Protein AF-0000000069437672 (afdb_homodimer)

Radius of gyration: 38.8 Å; Cα contacts (8 Å, |Δi|>4): 3708; chains: 2; bounding box: 78×116×103 Å

pLDDT: mean 94.16, std 7.33, range [33.56, 98.94]

Foldseek 3Di:
DLDFFDLLLLVLLLCLADVNVCVLWWPLDWDWAAALVQQKTWTDTQLFIWIAGLVVLDIGGLDDLQLLQVQCCVAVVHRGGSVHDQWPPWDQHPQRWIWTDDPRFIWIADPSHIDGDVQVPQPQQWDAFSVRQWTWDDDPQFIKIAGSVPGDIDTLDDPADVQFGKQFFALAQPDPLVCVVVVHDTHGDWAAANVRFKIKIKTKHQPPQDKDWFWFPQDPVRDHIDIDITRHDFAPDDDAMWIWIWMTGDVVSDIATAPDDTAGDLDRVQRVQKYHLHNQKIWGWGAHLLQQKIWIWIAGNVHNYIDTQEIDGHPAHWDQAFFPPDDGAWDQDPQQKIWGWGQVVFETFIWIGHNRRHTDAGQDDDQKHFHAWADQDVVQQKTWTWIAQPDPVGRQATWIWMTHNRNHDIDTLDDDRWRWDWHGDPHGFWIWTFTFFLQARTFTFIAGPSNDGSYGDDGIDNVSVVVSQDDGWDKDWDAFPVRHDIWIKTKGAARPDDLVAAAEEEEEEDFFLNAAFGHGGNDTPSGSLCRSVSSSGHMYMYIQAFLHTRGTPVSVLVQAQQGLCGRNVRRVLRRLVVVCVVRVNYDQQQYAYEYAASRLLNRLLCCLVPVRRHAEYERELYLQQSSGARNCSCSNRNNDNPPVSSCSNHNLVRLLRHDHEYEYEYESAASHSHCVSVVSSVVSNVVSVHDYHYHYHRSAYRVRQQCVQVSSVVVSQRCCCRRSVHGDDPHGRDHDDPDPPD/DLDFFDLLLLVLLLCLAPVNVCVLWWPLDWDWAAALVQQKTWTDTQLFIWIAGLVVLDIGGLDDLQLLQVQCCVAVVHRGGSVHDQWAPWDQHPQRWIWTDDPRFIWIDDPSHIDGDPQVPQPQQWDAFSVRQWTWDDDPQFIKIAGSVPGDIDTLDDPADVQFGKQFFALAQPDPLVCVVVVHDTHGDWAAANVRFKIKIKTKHQPPQDKDWFWFCQDPVRDHIDIDITRHDFAPDDGAMWIWIWMTGRVVSDIATAPDDTAGDLDRVQRVQKYDLHNQKIWGWGAHLLQQKIWIWIAGNVHNYIDTQEIDGHPAHWDQAFFPPDDGAWDQDPQQKIWGWGQVVFETFIWIAHNRRHTDAGQDDDQKHFHAWADQDVVVQKTWTWIFQPDPVGRQATWIWMTHNRNHDIDTLDDDRWRWDWHGDPHGFWIWTFTFFLQARTFTFIAGPSNDGSYGDDGIDNVSVVVSQDDGWDKDWDDFPVRHDIWIKTKGAARPDDLVAAAEEEEEEDFFLNAAFGHGGNDTPPGSLCRSVSSSGHMYMYIQAFLHTRGTPVSVLVQAQQGLCGSNVRRVLVRLVVVCVVRVNYDQQQYAYEYAASSLLNRLLCCLVPVRRHAEYERELYLQQSSGARNCSCSNRNNDNPPVSSCSNHNLVRLLRHDHEYEYEYESAASHSHCVSVVSSVVSNVVSVHDYHYHYHRSAYRVRQQCVQVSSVVVSQRCCCRRSVHGHDPHGRDHDDDDPPD

Solvent-accessible surface area (backbone atoms only — not comparable to full-atom values): 75617 Å² total; per-residue (Å²): 128,83,77,77,60,47,57,65,37,51,52,48,14,56,47,30,27,52,76,49,34,50,70,44,29,59,45,59,63,75,62,78,43,66,40,96,81,36,66,34,33,32,36,54,45,90,55,43,50,35,26,36,32,62,88,79,44,45,74,44,64,54,58,62,47,52,52,50,18,50,26,42,17,64,65,70,70,45,93,45,44,35,83,54,49,75,64,36,73,70,44,73,45,94,86,60,33,37,36,28,31,42,94,90,40,45,36,33,34,49,94,77,36,46,38,79,39,73,62,74,60,73,52,88,73,38,46,66,30,78,81,58,49,35,30,35,34,74,54,87,35,16,41,32,36,29,33,65,86,78,61,54,66,51,66,53,47,82,76,42,44,89,54,34,22,39,18,62,73,68,53,51,70,23,54,62,48,50,30,56,75,69,72,44,77,82,64,61,49,69,43,64,27,80,83,48,50,35,35,41,31,40,37,37,41,39,71,75,28,48,71,47,78,36,58,34,38,60,40,92,86,68,57,73,61,41,81,41,78,40,37,48,39,33,43,88,57,86,48,58,34,28,32,42,52,31,33,33,30,66,84,78,48,42,75,28,49,52,70,64,82,65,43,64,54,67,51,72,63,62,77,64,40,56,48,65,74,44,84,72,33,34,38,34,59,47,53,44,85,52,25,26,32,32,27,41,31,37,35,34,60,87,71,11,49,66,46,79,41,42,79,45,74,47,97,49,63,44,62,55,48,57,41,76,88,55,74,66,40,66,45,71,45,96,88,39,32,28,42,40,48,41,50,86,85,41,24,32,28,40,30,30,22,39,64,82,39,47,79,72,37,68,30,50,86,64,88,37,27,57,63,43,73,46,29,71,41,72,88,80,38,30,39,33,29,30,30,22,32,83,42,84,93,42,46,70,34,25,36,41,32,36,28,28,59,82,38,44,73,75,41,70,50,56,91,74,92,46,22,43,58,62,47,40,39,95,80,31,80,41,33,44,34,34,34,14,23,42,75,36,55,28,40,28,32,32,24,39,89,78,48,46,79,52,35,82,70,40,70,36,60,59,63,62,39,42,74,68,53,56,68,58,39,44,79,47,77,40,49,28,67,84,70,68,50,77,31,42,24,32,38,32,65,27,44,85,69,52,79,91,43,68,28,40,32,34,35,53,43,47,49,24,57,50,35,64,36,43,51,58,33,48,77,27,72,72,52,19,54,53,53,18,44,7,42,66,50,23,28,22,38,26,64,38,22,61,3,20,33,69,61,41,45,68,46,28,49,60,13,52,64,33,51,60,44,28,19,26,64,61,22,47,51,43,32,50,52,51,46,27,70,75,34,74,29,42,31,70,84,39,23,33,28,26,24,50,33,58,6,5,27,48,18,50,37,41,27,26,76,37,32,90,51,27,43,36,23,39,18,30,30,21,44,28,30,35,51,62,30,48,27,40,57,37,36,40,37,25,59,53,78,48,74,67,42,30,49,59,31,23,46,39,81,38,32,71,46,54,69,41,49,40,36,41,36,34,20,46,38,12,54,54,41,42,45,40,28,44,42,33,35,46,37,34,19,50,77,52,72,46,80,66,44,44,46,74,38,59,71,15,20,61,85,25,73,87,42,49,27,59,54,49,50,52,52,51,36,50,43,33,38,73,61,68,63,40,71,56,53,96,69,83,66,65,76,65,66,72,70,72,82,102,128,84,76,77,61,46,58,67,38,51,52,50,15,55,47,32,27,52,78,51,33,50,70,42,31,60,45,60,64,75,62,77,44,66,40,96,82,36,65,33,32,31,36,54,45,92,54,44,49,35,26,35,32,62,88,79,44,44,73,43,66,54,56,64,46,52,53,51,18,52,24,40,17,64,66,70,71,45,91,47,44,36,82,56,48,74,63,36,71,70,43,71,46,96,84,61,32,37,37,30,32,40,94,92,40,45,36,34,35,48,94,78,37,46,40,79,40,72,62,74,60,73,52,88,72,38,46,67,28,76,79,58,48,35,31,36,35,73,55,87,36,16,42,31,37,28,33,64,86,78,60,54,66,51,69,53,45,84,74,43,44,88,52,33,21,40,17,63,72,68,54,52,69,22,54,61,48,50,29,56,74,69,71,44,79,82,63,63,49,70,43,62,29,80,81,47,49,33,34,41,32,40,36,38,41,39,72,74,29,49,71,46,77,36,58,34,38,58,40,92,85,70,57,71,62,41,81,42,79,40,38,47,38,32,44,88,56,86,49,59,33,27,32,41,51,31,32,34,30,66,83,79,47,40,74,28,52,51,71,65,81,66,43,64,54,66,49,74,64,62,77,64,42,55,48,65,75,43,87,72,34,30,38,35,59,48,54,46,87,53,25,26,32,34,28,41,31,38,36,34,60,86,71,10,48,66,47,78,40,41,80,46,73,47,98,48,62,44,61,56,48,58,40,75,87,56,73,65,38,66,45,70,45,95,88,39,32,29,42,39,46,40,50,87,85,40,24,32,27,40,29,31,24,38,64,81,38,46,78,71,36,66,31,50,85,65,89,38,27,57,64,42,73,47,30,71,40,71,88,80,38,32,39,33,28,31,31,22,32,81,44,85,92,40,44,71,34,24,37,42,32,36,29,28,58,83,36,45,73,75,40,70,49,56,92,74,91,48,22,45,57,62,47,41,36,94,80,30,81,41,34,44,34,33,33,14,23,42,72,35,56,27,40,28,32,30,24,41,89,78,48,46,80,51,34,81,71,41,70,39,60,59,63,61,39,41,75,68,55,54,68,60,41,43,79,47,76,41,49,27,67,85,70,68,51,77,30,43,23,32,38,32,66,27,44,86,70,51,81,90,42,68,27,40,33,35,34,54,42,46,51,24,56,49,36,63,36,43,52,60,32,50,76,27,72,72,53,21,54,54,53,18,43,7,42,66,49,23,28,23,37,25,64,36,24,60,2,19,34,69,63,42,44,69,46,28,49,60,13,54,64,31,52,59,43,27,18,26,63,61,22,46,53,41,34,51,51,51,47,27,71,76,35,73,29,42,32,70,84,40,24,31,30,28,23,49,33,59,5,5,28,48,18,50,40,41,28,26,75,38,32,89,52,27,42,36,23,39,18,29,30,21,44,27,29,34,49,62,29,47,27,39,58,36,37,40,37,27,59,54,77,47,75,66,42,29,49,60,32,23,48,39,81,36,32,72,46,54,69,41,48,41,37,41,35,36,20,46,38,12,54,55,43,41,46,42,27,45,42,32,34,48,38,33,19,51,76,52,72,48,79,67,44,44,47,73,38,59,71,16,19,62,83,26,73,84,42,49,25,60,55,49,50,53,51,52,35,48,43,33,39,71,62,69,64,39,72,56,54,96,68,82,65,64,78,66,65,72,72,72,83,102

Organism: Mycobacteroides abscessus (strain ATCC 19977 / DSM 44196 / CCUG 20993 / CIP 104536 / JCM 13569 / NCTC 13031 / TMC 1543 / L948) (NCBI:txid561007)

Sequence (1484 aa):
MTTLLSDSDYARAEQMLFPHRARRVPGTVLTPQWFADGARFWYRIGTRYVAVDPGVKTRRAAFDHDALAAALSVAAGQAVTGADLPIQAVQIRADDTVLFSAFGRNWRWADRVCTESDAAAPIPGGIPSPDERWDAFGREGNIWVRSRADGTEHALTDDAEPYFDYGGLPDTTGGRALMRALGIPAPIILHWSPDSTRILVARIDQREVPELVLVESSPADGGRPVEHRTRYSMPGENTVATMTWNVLDVEQRTIVRQQTEPTPIMHNVALIYAWWSSADAVHYLHQSRDARTLQLRRLAPATGAVTTLITDTGQTRVDPTVVLGDPHMVRVLDNGEILWWSQRDGWGHLYLYSADGVQVTQITAGSWLVSSVLWVDEKARQVYFTANGLVEADPYLRQLCRIGLDGNGFIRLTDDELDHDAVSPPQGGYLVDRASSPSLPPRSVVLDGDGQVVVELETPDTDDLKILGWQPPERFRTTASDGRTPIYGLLWRPHDLDPDRTYPIIEHIYPGPQLYRAGPMFNPPHYGEPEAFAALGFAVVAIDGRGSAGRSKAFHDHSYGDLGNAGALDDHIVAIRELGQRYPWLDTARVGITGQSAGGFAAARAVLRYPDFYSVAVAVSGNHDNALNLAMWAEHYHGDLSAEGKAAISNTTLAANLKGKLLLIHGELDDNAHPYMTMRLADALIKADKDFDLIMIPGAEHSLYGWLHYSLRRTWDYFVRHLHGTEPPGYRLQPLLLPSLGMTTLLSDSDYARAEQMLFPHRARRVPGTVLTPQWFADGARFWYRIGTRYVAVDPGVKTRRAAFDHDALAAALSVAAGQAVTGADLPIQAVQIRADDTVLFSAFGRNWRWADRVCTESDAAAPIPGGIPSPDERWDAFGREGNIWVRSRADGTEHALTDDAEPYFDYGGLPDTTGGRALMRALGIPAPIILHWSPDSTRILVARIDQREVPELVLVESSPADGGRPVEHRTRYSMPGENTVATMTWNVLDVEQRTIVRQQTEPTPIMHNVALIYAWWSSADAVHYLHQSRDARTLQLRRLAPATGAVTTLITDTGQTRVDPTVVLGDPHMVRVLDNGEILWWSQRDGWGHLYLYSADGVQVTQITAGSWLVSSVLWVDEKARQVYFTANGLVEADPYLRQLCRIGLDGNGFIRLTDDELDHDAVSPPQGGYLVDRASSPSLPPRSVVLDGDGQVVVELETPDTDDLKILGWQPPERFRTTASDGRTPIYGLLWRPHDLDPDRTYPIIEHIYPGPQLYRAGPMFNPPHYGEPEAFAALGFAVVAIDGRGSAGRSKAFHDHSYGDLGNAGALDDHIVAIRELGQRYPWLDTARVGITGQSAGGFAAARAVLRYPDFYSVAVAVSGNHDNALNLAMWAEHYHGDLSAEGKAAISNTTLAANLKGKLLLIHGELDDNAHPYMTMRLADALIKADKDFDLIMIPGAEHSLYGWLHYSLRRTWDYFVRHLHGTEPPGYRLQPLLLPSLG

Nearest PDB structures (foldseek):
  2d5l-assembly1_A  TM=8.434E-01  e=7.002E-50  Porphyromonas gingivalis W83
  2dcm-assembly1_A  TM=8.513E-01  e=2.041E-49  Porphyromonas gingivalis W83
  2eep-assembly1_A-2  TM=8.402E-01  e=7.002E-50  Porphyromonas gingivalis W83
  4q1v-assembly1_B  TM=8.044E-01  e=2.936E-45  Bacteroides ovatus ATCC 8483
  8pba-assembly1_B  TM=6.944E-01  e=4.181E-37  Caenorhabditis elegans

Secondary structure (DSSP, 8-state):
--PPP-HHHHHHHHHTSHHHHHHHSTTS----EE-TTSS-EEEEETTEEEEEETTTTEEEESS-HHHHHHHHHHHHTS--BTTB---EEEEE-TTS-EEEEETTEEEEEETTEEEE--S----TT-EE-TTSSEEEEEETTEEEEEETTT--EEES----BTTEEES---GGG--HHHHHHHT-PPP--EEE-TTSSEEEEEEEE-TTS-EEEEEESS-TTS-S-EEEEEE-PPTT-S---EEEEEEEETTT--EEE-SSPPEE-SSGGGGTSEEEEETTEEEEEEE-TTS-EEEEEEE-TTT--EEEEEEEE-SS---SSSSTTSPP-EEE-TTS-EEEEE-TTSS-EEEEE-TTS-EEEE---SSSEEEEEEEEETTTTEEEEEEES-STT-TT-EEEEEEETTS---EES--SSSEEEEE--TT-S-EEEEEE-SSS--EEEEE-TTS-EEEE------HHHHHTT--PPEEEEEE-TTSS-EEEEEEEPPTT--TTS-EEEEEE----TT--S--SSSS-TTTTHHHHHHHTT-EEEEEE-TT-SSS-HHHHGGGTT-GGGTT-HHHHHHHHHHHHHH-TTEEEEEEEEEEETHHHHHHHHHHHH-TTTEEEEEEES---BTTTS-HHHHHHHT---SHHHHHHTBGGGGGGG--SEEEEEEETT-SSS-HHHHHHHHHHHHHTT---EEEEETT--TT-TTTHHHHHHHHHHHHIIIII-SPPP---PPP-------/--PPP-HHHHHHHHHTSHHHHHHHSTTS----EE-TTSS-EEEEETTEEEEEETTTTEEEESS-HHHHHHHHHHHHTS--BTTB---EEEEE-TTS-EEEEETTEEEEEETTEEEE--S----TT-EE-TTSSEEEEEETTEEEEEETTT--EEES----BTTEEES---GGG--HHHHHHHT-PPP--EEE-TTSSEEEEEEEE-TTS-EEEEEESS-TTS-S-EEEEEE-PPTT-S---EEEEEEEETTT--EEE-SSPPEE-SSGGGGTSEEEEETTEEEEEEE-TTS-EEEEEEE-TTT--EEEEEEEE-SS---SSSSTTSPP-EEE-TTS-EEEEE-TTSS-EEEEE-TTS-EEEE---SSSEEEEEEEEETTTTEEEEEEES-STT-TT-EEEEEEETTS---EES--SSSEEEEE--TT-S-EEEEEEETTEEEEEEEE-TTS-EEEE------HHHHHTT--PPEEEEEE-TTSS-EEEEEEEPPTT--TTS-EEEEEE----TT--S--SSSS-TTTTHHHHHHHTT-EEEEEE-TT-SSS-HHHHGGGTT-GGGTT-HHHHHHHHHHHHHH-TTEEEEEEEEEEETHHHHHHHHHHHH-TTTEEEEEEES---BTTTS-HHHHHHHT---SHHHHHHTBGGGGGGG--SEEEEEEETT-SSS-HHHHHHHHHHHHHTT---EEEEETT--TT-TTTHHHHHHHHHHHHIIIII-SPPP---PPP-------

Structure (mmCIF, N/CA/C/O backbone):
data_AF-0000000069437672-model_v1
#
loop_
_entity.id
_entity.type
_entity.pdbx_description
1 polymer 'Probable dipeptidyl peptidase IV'
#
loop_
_atom_site.group_PDB
_atom_site.id
_atom_site.type_symbol
_atom_site.label_atom_id
_atom_site.label_alt_id
_atom_site.label_comp_id
_atom_site.label_asym_id
_atom_site.label_entity_id
_atom_site.label_seq_id
_atom_site.pdbx_PDB_ins_code
_atom_site.Cartn_x
_atom_site.Cartn_y
_atom_site.Cartn_z
_atom_site.occupancy
_atom_site.B_iso_or_equiv
_atom_site.auth_seq_id
_atom_site.auth_comp_id
_atom_site.auth_asym_id
_atom_site.auth_atom_id
_atom_site.pdbx_PDB_model_num
ATOM 1 N N . MET A 1 1 ? 36.969 16.094 -0.136 1 41.72 1 MET A N 1
ATOM 2 C CA . MET A 1 1 ? 36.594 14.805 0.435 1 41.72 1 MET A CA 1
ATOM 3 C C . MET A 1 1 ? 35.312 14.922 1.239 1 41.72 1 MET A C 1
ATOM 5 O O . MET A 1 1 ? 35.219 15.742 2.15 1 41.72 1 MET A O 1
ATOM 9 N N . THR A 1 2 ? 34.188 14.484 0.689 1 61.69 2 THR A N 1
ATOM 10 C CA . THR A 1 2 ? 32.938 14.594 1.419 1 61.69 2 THR A CA 1
ATOM 11 C C . THR A 1 2 ? 33.031 13.922 2.785 1 61.69 2 THR A C 1
ATOM 13 O O . THR A 1 2 ? 33.438 12.758 2.879 1 61.69 2 THR A O 1
ATOM 16 N N . THR A 1 3 ? 33.125 14.68 3.883 1 75.75 3 THR A N 1
ATOM 17 C CA . THR A 1 3 ? 33.219 14.164 5.242 1 75.75 3 THR A CA 1
ATOM 18 C C . THR A 1 3 ? 32.094 13.211 5.539 1 75.75 3 THR A C 1
ATOM 20 O O . THR A 1 3 ? 30.922 13.547 5.324 1 75.75 3 THR A O 1
ATOM 23 N N . LEU A 1 4 ? 32.469 11.945 5.906 1 87.12 4 LEU A N 1
ATOM 24 C CA . LEU A 1 4 ? 31.484 10.938 6.27 1 87.12 4 LEU A CA 1
ATOM 25 C C . LEU A 1 4 ? 30.719 11.352 7.516 1 87.12 4 LEU A C 1
ATOM 27 O O . LEU A 1 4 ? 31.297 11.898 8.461 1 87.12 4 LEU A O 1
ATOM 31 N N . LEU A 1 5 ? 29.438 11.227 7.43 1 93.25 5 LEU A N 1
ATOM 32 C CA . LEU A 1 5 ? 28.609 11.492 8.602 1 93.25 5 LEU A CA 1
ATOM 33 C C . LEU A 1 5 ? 28.641 10.312 9.562 1 93.25 5 LEU A C 1
ATOM 35 O O . LEU A 1 5 ? 28.609 9.156 9.133 1 93.25 5 LEU A O 1
ATOM 39 N N . SER A 1 6 ? 28.75 10.57 10.836 1 94.44 6 SER A N 1
ATOM 40 C CA . SER A 1 6 ? 28.875 9.547 11.875 1 94.44 6 SER A CA 1
ATOM 41 C C . SER A 1 6 ? 27.609 9.469 12.727 1 94.44 6 SER A C 1
ATOM 43 O O . SER A 1 6 ? 26.688 10.266 12.555 1 94.44 6 SER A O 1
ATOM 45 N N . ASP A 1 7 ? 27.594 8.516 13.648 1 95.56 7 ASP A N 1
ATOM 46 C CA . ASP A 1 7 ? 26.516 8.391 14.625 1 95.56 7 ASP A CA 1
ATOM 47 C C . ASP A 1 7 ? 26.406 9.641 15.5 1 95.56 7 ASP A C 1
ATOM 49 O O . ASP A 1 7 ? 25.312 10.031 15.922 1 95.56 7 ASP A O 1
ATOM 53 N N . SER A 1 8 ? 27.516 10.258 15.766 1 94.44 8 SER A N 1
ATOM 54 C CA . SER A 1 8 ? 27.531 11.461 16.578 1 94.44 8 SER A CA 1
ATOM 55 C C . SER A 1 8 ? 26.828 12.617 15.883 1 94.44 8 SER A C 1
ATOM 57 O O . SER A 1 8 ? 26.141 13.422 16.531 1 94.44 8 SER A O 1
ATOM 59 N N . ASP A 1 9 ? 27.047 12.688 14.57 1 94.81 9 ASP A N 1
ATOM 60 C CA . ASP A 1 9 ? 26.344 13.711 13.797 1 94.81 9 ASP A CA 1
ATOM 61 C C . ASP A 1 9 ? 24.828 13.508 13.859 1 94.81 9 ASP A C 1
ATOM 63 O O . ASP A 1 9 ? 24.078 14.461 14.039 1 94.81 9 ASP A O 1
ATOM 67 N N . TYR A 1 10 ? 24.438 12.219 13.734 1 97.25 10 TYR A N 1
ATOM 68 C CA . TYR A 1 10 ? 23.016 11.898 13.789 1 97.25 10 TYR A CA 1
ATOM 69 C C . TYR A 1 10 ? 22.438 12.164 15.18 1 97.25 10 TYR A C 1
ATOM 71 O O . TYR A 1 10 ? 21.312 12.641 15.312 1 97.25 10 TYR A O 1
ATOM 79 N N . ALA A 1 11 ? 23.203 11.852 16.172 1 96.12 11 ALA A N 1
ATOM 80 C CA . ALA A 1 11 ? 22.781 12.109 17.547 1 96.12 11 ALA A CA 1
ATOM 81 C C . ALA A 1 11 ? 22.562 13.602 17.781 1 96.12 11 ALA A C 1
ATOM 83 O O . ALA A 1 11 ? 21.609 14 18.469 1 96.12 11 ALA A O 1
ATOM 84 N N . ARG A 1 12 ? 23.469 14.398 17.297 1 95.38 12 ARG A N 1
ATOM 85 C CA . ARG A 1 12 ? 23.312 15.852 17.406 1 95.38 12 ARG A CA 1
ATOM 86 C C . ARG A 1 12 ? 22.078 16.328 16.672 1 95.38 12 ARG A C 1
ATOM 88 O O . ARG A 1 12 ? 21.344 17.188 17.188 1 95.38 12 ARG A O 1
ATOM 95 N N . ALA A 1 13 ? 21.875 15.797 15.469 1 97.31 13 ALA A N 1
ATOM 96 C CA . ALA A 1 13 ? 20.688 16.156 14.695 1 97.31 13 ALA A CA 1
ATOM 97 C C . ALA A 1 13 ? 19.406 15.805 15.453 1 97.31 13 ALA A C 1
ATOM 99 O O . ALA A 1 13 ? 18.453 16.578 15.453 1 97.31 13 ALA A O 1
ATOM 100 N N . GLU A 1 14 ? 19.406 14.641 16.047 1 96.62 14 GLU A N 1
ATOM 101 C CA . GLU A 1 14 ? 18.234 14.18 16.812 1 96.62 14 GLU A CA 1
ATOM 102 C C . GLU A 1 14 ? 17.891 15.148 17.938 1 96.62 14 GLU A C 1
ATOM 104 O O . GLU A 1 14 ? 16.719 15.383 18.234 1 96.62 14 GLU A O 1
ATOM 109 N N . GLN A 1 15 ? 18.891 15.789 18.531 1 95.25 15 GLN A N 1
ATOM 110 C CA . GLN A 1 15 ? 18.688 16.703 19.641 1 95.25 15 GLN A CA 1
ATOM 111 C C . GLN A 1 15 ? 18.016 18 19.172 1 95.25 15 GLN A C 1
ATOM 113 O O . GLN A 1 15 ? 17.5 18.766 19.984 1 95.25 15 GLN A O 1
ATOM 118 N N . MET A 1 16 ? 18.031 18.234 17.875 1 96 16 MET A N 1
ATOM 119 C CA . MET A 1 16 ? 17.438 19.453 17.328 1 96 16 MET A CA 1
ATOM 120 C C . MET A 1 16 ? 15.945 19.266 17.109 1 96 16 MET A C 1
ATOM 122 O O . MET A 1 16 ? 15.219 20.25 16.906 1 96 16 MET A O 1
ATOM 126 N N . LEU A 1 17 ? 15.5 18.016 17.125 1 94.69 17 LEU A N 1
ATOM 127 C CA . LEU A 1 17 ? 14.086 17.766 16.859 1 94.69 17 LEU A CA 1
ATOM 128 C C . LEU A 1 17 ? 13.219 18.266 18 1 94.69 17 LEU A C 1
ATOM 130 O O . LEU A 1 17 ? 13.672 18.344 19.141 1 94.69 17 LEU A O 1
ATOM 134 N N . PHE A 1 18 ? 11.969 18.609 17.75 1 85.56 18 PHE A N 1
ATOM 135 C CA . PHE A 1 18 ? 11.047 19.422 18.531 1 85.56 18 PHE A CA 1
ATOM 136 C C . PHE A 1 18 ? 10.984 18.922 19.969 1 85.56 18 PHE A C 1
ATOM 138 O O . PHE A 1 18 ? 11.148 19.688 20.906 1 85.56 18 PHE A O 1
ATOM 145 N N . PRO A 1 19 ? 10.727 17.547 20.281 1 82.81 19 PRO A N 1
ATOM 146 C CA . PRO A 1 19 ? 10.625 17.266 21.719 1 82.81 19 PRO A CA 1
ATOM 147 C C . PRO A 1 19 ? 11.945 17.469 22.453 1 82.81 19 PRO A C 1
ATOM 149 O O . PRO A 1 19 ? 11.961 17.906 23.594 1 82.81 19 PRO A O 1
ATOM 152 N N . HIS A 1 20 ? 13.031 17.234 21.844 1 89.75 20 HIS A N 1
ATOM 153 C CA . HIS A 1 20 ? 14.344 17.391 22.453 1 89.75 20 HIS A CA 1
ATOM 154 C C . HIS A 1 20 ? 14.758 18.859 22.516 1 89.75 20 HIS A C 1
ATOM 156 O O . HIS A 1 20 ? 15.258 19.328 23.547 1 89.75 20 HIS A O 1
ATOM 162 N N . ARG A 1 21 ? 14.438 19.562 21.453 1 91.31 21 ARG A N 1
ATOM 163 C CA . ARG A 1 21 ? 14.789 20.969 21.344 1 91.31 21 ARG A CA 1
ATOM 164 C C . ARG A 1 21 ? 14.023 21.797 22.375 1 91.31 21 ARG A C 1
ATOM 166 O O . ARG A 1 21 ? 14.57 22.734 22.969 1 91.31 21 ARG A O 1
ATOM 173 N N . ALA A 1 22 ? 12.766 21.5 22.516 1 87.69 22 ALA A N 1
ATOM 174 C CA . ALA A 1 22 ? 11.914 22.25 23.438 1 87.69 22 ALA A CA 1
ATOM 175 C C . ALA A 1 22 ? 12.453 22.156 24.859 1 87.69 22 ALA A C 1
ATOM 177 O O . ALA A 1 22 ? 12.336 23.109 25.641 1 87.69 22 ALA A O 1
ATOM 178 N N . ARG A 1 23 ? 13.078 21.062 25.188 1 87.19 23 ARG A N 1
ATOM 179 C CA . ARG A 1 23 ? 13.617 20.844 26.531 1 87.19 23 ARG A CA 1
ATOM 180 C C . ARG A 1 23 ? 14.875 21.688 26.75 1 87.19 23 ARG A C 1
ATOM 182 O O . ARG A 1 23 ? 15.258 21.938 27.891 1 87.19 23 ARG A O 1
ATOM 189 N N . ARG A 1 24 ? 15.477 22.156 25.656 1 92.06 24 ARG A N 1
ATOM 190 C CA . ARG A 1 24 ? 16.719 22.906 25.75 1 92.06 24 ARG A CA 1
ATOM 191 C C . ARG A 1 24 ? 16.453 24.406 25.906 1 92.06 24 ARG A C 1
ATOM 193 O O . ARG A 1 24 ? 17.344 25.172 26.281 1 92.06 24 ARG A O 1
ATOM 200 N N . VAL A 1 25 ? 15.219 24.828 25.688 1 92.62 25 VAL A N 1
ATOM 201 C CA . VAL A 1 25 ? 14.844 26.234 25.828 1 92.62 25 VAL A CA 1
ATOM 202 C C . VAL A 1 25 ? 13.508 26.328 26.562 1 92.62 25 VAL A C 1
ATOM 204 O O . VAL A 1 25 ? 12.531 26.844 26.016 1 92.62 25 VAL A O 1
ATOM 207 N N . PRO A 1 26 ? 13.484 25.922 27.781 1 89 26 PRO A N 1
ATOM 208 C CA . PRO A 1 26 ? 12.219 25.984 28.516 1 89 26 PRO A CA 1
ATOM 209 C C . PRO A 1 26 ? 11.656 27.406 28.578 1 89 26 PRO A C 1
ATOM 211 O O . PRO A 1 26 ? 12.414 28.359 28.734 1 89 26 PRO A O 1
ATOM 214 N N . GLY A 1 27 ? 10.422 27.547 28.453 1 89.31 27 GLY A N 1
ATOM 215 C CA . GLY A 1 27 ? 9.773 28.844 28.547 1 89.31 27 GLY A CA 1
ATOM 216 C C . GLY A 1 27 ? 9.484 29.469 27.188 1 89.31 27 GLY A C 1
ATOM 217 O O . GLY A 1 27 ? 8.883 30.531 27.109 1 89.31 27 GLY A O 1
ATOM 218 N N . THR A 1 28 ? 9.93 28.688 26.156 1 90.44 28 THR A N 1
ATOM 219 C CA . THR A 1 28 ? 9.695 29.203 24.812 1 90.44 28 THR A CA 1
ATOM 220 C C . THR A 1 28 ? 8.219 29.125 24.453 1 90.44 28 THR A C 1
ATOM 222 O O . THR A 1 28 ? 7.754 29.844 23.562 1 90.44 28 THR A O 1
ATOM 225 N N . VAL A 1 29 ? 7.559 28.234 25.016 1 86.75 29 VAL A N 1
ATOM 226 C CA . VAL A 1 29 ? 6.121 28.125 24.781 1 86.75 29 VAL A CA 1
ATOM 227 C C . VAL A 1 29 ? 5.371 28.516 26.062 1 86.75 29 VAL A C 1
ATOM 229 O O . VAL A 1 29 ? 5.605 27.953 27.125 1 86.75 29 VAL A O 1
ATOM 232 N N . LEU A 1 30 ? 4.656 29.578 26.031 1 92.25 30 LEU A N 1
ATOM 233 C CA . LEU A 1 30 ? 3.867 30.062 27.156 1 92.25 30 LEU A CA 1
ATOM 234 C C . LEU A 1 30 ? 2.414 30.281 26.734 1 92.25 30 LEU A C 1
ATOM 236 O O . LEU A 1 30 ? 2.121 31.125 25.891 1 92.25 30 LEU A O 1
ATOM 240 N N . THR A 1 31 ? 1.566 29.531 27.266 1 93.31 31 THR A N 1
ATOM 241 C CA . THR A 1 31 ? 0.134 29.641 27.016 1 93.31 31 THR A CA 1
ATOM 242 C C . THR A 1 31 ? -0.612 30.031 28.281 1 93.31 31 THR A C 1
ATOM 244 O O . THR A 1 31 ? -0.764 29.203 29.203 1 93.31 31 THR A O 1
ATOM 247 N N . PRO A 1 32 ? -1.049 31.188 28.359 1 95.5 32 PRO A N 1
ATOM 248 C CA . PRO A 1 32 ? -1.794 31.594 29.547 1 95.5 32 PRO A CA 1
ATOM 249 C C . PRO A 1 32 ? -3.139 30.891 29.672 1 95.5 32 PRO A C 1
ATOM 251 O O . PRO A 1 32 ? -3.852 30.719 28.688 1 95.5 32 PRO A O 1
ATOM 254 N N . GLN A 1 33 ? -3.416 30.453 30.844 1 92.88 33 GLN A N 1
ATOM 255 C CA . GLN A 1 33 ? -4.73 29.969 31.234 1 92.88 33 GLN A CA 1
ATOM 256 C C . GLN A 1 33 ? -5.445 30.969 32.156 1 92.88 33 GLN A C 1
ATOM 258 O O . GLN A 1 33 ? -5.062 31.141 33.312 1 92.88 33 GLN A O 1
ATOM 263 N N . TRP A 1 34 ? -6.516 31.469 31.594 1 91.5 34 TRP A N 1
ATOM 264 C CA . TRP A 1 34 ? -7.18 32.562 32.312 1 91.5 34 TRP A CA 1
ATOM 265 C C . TRP A 1 34 ? -8.086 32.031 33.406 1 91.5 34 TRP A C 1
ATOM 267 O O . TRP A 1 34 ? -8.758 31 33.219 1 91.5 34 TRP A O 1
ATOM 277 N N . PHE A 1 35 ? -8.031 32.719 34.5 1 86.19 35 PHE A N 1
ATOM 278 C CA . PHE A 1 35 ? -9.062 32.5 35.5 1 86.19 35 PHE A CA 1
ATOM 279 C C . PHE A 1 35 ? -10.406 33.062 35.031 1 86.19 35 PHE A C 1
ATOM 281 O O . PHE A 1 35 ? -10.477 33.781 34.062 1 86.19 35 PHE A O 1
ATOM 288 N N . ALA A 1 36 ? -11.492 32.75 35.719 1 76.5 36 ALA A N 1
ATOM 289 C CA . ALA A 1 36 ? -12.859 33 35.312 1 76.5 36 ALA A CA 1
ATOM 290 C C . ALA A 1 36 ? -13.062 34.5 35.031 1 76.5 36 ALA A C 1
ATOM 292 O O . ALA A 1 36 ? -13.781 34.875 34.094 1 76.5 36 ALA A O 1
ATOM 293 N N . ASP A 1 37 ? -12.43 35.312 35.75 1 78.75 37 ASP A N 1
ATOM 294 C CA . ASP A 1 37 ? -12.672 36.75 35.594 1 78.75 37 ASP A CA 1
ATOM 295 C C . ASP A 1 37 ? -11.68 37.375 34.594 1 78.75 37 ASP A C 1
ATOM 297 O O . ASP A 1 37 ? -11.82 38.531 34.219 1 78.75 37 ASP A O 1
ATOM 301 N N . GLY A 1 38 ? -10.727 36.625 34.156 1 85.56 38 GLY A N 1
ATOM 302 C CA . GLY A 1 38 ? -9.75 37.094 33.219 1 85.56 38 GLY A CA 1
ATOM 303 C C . GLY A 1 38 ? -8.758 38.062 33.812 1 85.56 38 GLY A C 1
ATOM 304 O O . GLY A 1 38 ? -7.852 38.531 33.125 1 85.56 38 GLY A O 1
ATOM 305 N N . ALA A 1 39 ? -8.953 38.375 35.031 1 90 39 ALA A N 1
ATOM 306 C CA . ALA A 1 39 ? -8.078 39.344 35.719 1 90 39 ALA A CA 1
ATOM 307 C C . ALA A 1 39 ? -6.699 38.75 35.969 1 90 39 ALA A C 1
ATOM 309 O O . ALA A 1 39 ? -5.703 39.469 36 1 90 39 ALA A O 1
ATOM 310 N N . ARG A 1 40 ? -6.68 37.469 36.25 1 93.94 40 ARG A N 1
ATOM 311 C CA . ARG A 1 40 ? -5.453 36.719 36.5 1 93.94 40 ARG A CA 1
ATOM 312 C C . ARG A 1 40 ? -5.32 35.531 35.562 1 93.94 40 ARG A C 1
ATOM 314 O O . ARG A 1 40 ? -6.289 35.125 34.938 1 93.94 40 ARG A O 1
ATOM 321 N N . PHE A 1 41 ? -4.148 35.062 35.406 1 95.25 41 PHE A N 1
ATOM 322 C CA . PHE A 1 41 ? -3.932 33.844 34.625 1 95.25 41 PHE A CA 1
ATOM 323 C C . PHE A 1 41 ? -2.775 33.062 35.219 1 95.25 41 PHE A C 1
ATOM 325 O O . PHE A 1 41 ? -2.061 33.531 36.094 1 95.25 41 PHE A O 1
ATOM 332 N N . TRP A 1 42 ? -2.697 31.828 34.875 1 94.75 42 TRP A N 1
ATOM 333 C CA . TRP A 1 42 ? -1.545 31 35.219 1 94.75 42 TRP A CA 1
ATOM 334 C C . TRP A 1 42 ? -0.983 30.328 33.969 1 94.75 42 TRP A C 1
ATOM 336 O O . TRP A 1 42 ? -1.627 30.328 32.906 1 94.75 42 TRP A O 1
ATOM 346 N N . TYR A 1 43 ? 0.217 29.953 33.969 1 94.81 43 TYR A N 1
ATOM 347 C CA . TYR A 1 43 ? 0.865 29.203 32.875 1 94.81 43 TYR A CA 1
ATOM 348 C C . TYR A 1 43 ? 1.864 28.203 33.438 1 94.81 43 TYR A C 1
ATOM 350 O O . TYR A 1 43 ? 2.174 28.234 34.656 1 94.81 43 TYR A O 1
ATOM 358 N N . ARG A 1 44 ? 2.166 27.312 32.656 1 92.56 44 ARG A N 1
ATOM 359 C CA . ARG A 1 44 ? 3.078 26.25 33.062 1 92.56 44 ARG A CA 1
ATOM 360 C C . ARG A 1 44 ? 4.367 26.281 32.25 1 92.56 44 ARG A C 1
ATOM 362 O O . ARG A 1 44 ? 4.336 26.516 31.031 1 92.56 44 ARG A O 1
ATOM 369 N N . ILE A 1 45 ? 5.441 26.125 32.844 1 90.06 45 ILE A N 1
ATOM 370 C CA . ILE A 1 45 ? 6.742 25.891 32.219 1 90.06 45 ILE A CA 1
ATOM 371 C C . ILE A 1 45 ? 7.391 24.641 32.812 1 90.06 45 ILE A C 1
ATOM 373 O O . ILE A 1 45 ? 7.84 24.656 33.969 1 90.06 45 ILE A O 1
ATOM 377 N N . GLY A 1 46 ? 7.457 23.641 32.031 1 83.19 46 GLY A N 1
ATOM 378 C CA . GLY A 1 46 ? 7.887 22.375 32.594 1 83.19 46 GLY A CA 1
ATOM 379 C C . GLY A 1 46 ? 6.957 21.875 33.656 1 83.19 46 GLY A C 1
ATOM 380 O O . GLY A 1 46 ? 5.758 21.719 33.438 1 83.19 46 GLY A O 1
ATOM 381 N N . THR A 1 47 ? 7.574 21.812 34.906 1 85.81 47 THR A N 1
ATOM 382 C CA . THR A 1 47 ? 6.781 21.312 36 1 85.81 47 THR A CA 1
ATOM 383 C C . THR A 1 47 ? 6.395 22.453 36.938 1 85.81 47 THR A C 1
ATOM 385 O O . THR A 1 47 ? 5.805 22.234 38 1 85.81 47 THR A O 1
ATOM 388 N N . ARG A 1 48 ? 6.719 23.578 36.5 1 90.81 48 ARG A N 1
ATOM 389 C CA . ARG A 1 48 ? 6.41 24.75 37.312 1 90.81 48 ARG A CA 1
ATOM 390 C C . ARG A 1 48 ? 5.109 25.406 36.875 1 90.81 48 ARG A C 1
ATOM 392 O O . ARG A 1 48 ? 4.883 25.594 35.688 1 90.81 48 ARG A O 1
ATOM 399 N N . TYR A 1 49 ? 4.297 25.703 37.844 1 94.19 49 TYR A N 1
ATOM 400 C CA . TYR A 1 49 ? 3.059 26.438 37.594 1 94.19 49 TYR A CA 1
ATOM 401 C C . TYR A 1 49 ? 3.127 27.844 38.188 1 94.19 49 TYR A C 1
ATOM 403 O O . TYR A 1 49 ? 3.416 28 39.375 1 94.19 49 TYR A O 1
ATOM 411 N N . VAL A 1 50 ? 2.883 28.812 37.375 1 95.06 50 VAL A N 1
ATOM 412 C CA . VAL A 1 50 ? 3.064 30.203 37.781 1 95.06 50 VAL A CA 1
ATOM 413 C C . VAL A 1 50 ? 1.744 30.953 37.656 1 95.06 50 VAL A C 1
ATOM 415 O O . VAL A 1 50 ? 1.039 30.812 36.656 1 95.06 50 VAL A O 1
ATOM 418 N N . ALA A 1 51 ? 1.379 31.656 38.656 1 94.75 51 ALA A N 1
ATOM 419 C CA . ALA A 1 51 ? 0.205 32.531 38.625 1 94.75 51 ALA A CA 1
ATOM 420 C C . ALA A 1 51 ? 0.611 34 38.5 1 94.75 51 ALA A C 1
ATOM 422 O O . ALA A 1 51 ? 1.584 34.438 39.125 1 94.75 51 ALA A O 1
ATOM 423 N N . VAL A 1 52 ? -0.093 34.688 37.719 1 96.44 52 VAL A N 1
ATOM 424 C CA . VAL A 1 52 ? 0.206 36.094 37.438 1 96.44 52 VAL A CA 1
ATOM 425 C C . VAL A 1 52 ? -1.029 36.969 37.719 1 96.44 52 VAL A C 1
ATOM 427 O O . VAL A 1 52 ? -2.145 36.594 37.344 1 96.44 52 VAL A O 1
ATOM 430 N N . ASP A 1 53 ? -0.818 38.031 38.406 1 94.81 53 ASP A N 1
ATOM 431 C CA . ASP A 1 53 ? -1.851 39.031 38.625 1 94.81 53 ASP A CA 1
ATOM 432 C C . ASP A 1 53 ? -1.423 40.406 38.094 1 94.81 53 ASP A C 1
ATOM 434 O O . ASP A 1 53 ? -0.729 41.156 38.781 1 94.81 53 ASP A O 1
ATOM 438 N N . PRO A 1 54 ? -1.819 40.75 37 1 96 54 PRO A N 1
ATOM 439 C CA . PRO A 1 54 ? -1.42 42.031 36.375 1 96 54 PRO A CA 1
ATOM 440 C C . PRO A 1 54 ? -1.872 43.219 37.188 1 96 54 PRO A C 1
ATOM 442 O O . PRO A 1 54 ? -1.2 44.25 37.188 1 96 54 PRO A O 1
ATOM 445 N N . GLY A 1 55 ? -2.959 43.219 37.875 1 94.19 55 GLY A N 1
ATOM 446 C CA . GLY A 1 55 ? -3.482 44.312 38.656 1 94.19 55 GLY A CA 1
ATOM 447 C C . GLY A 1 55 ? -2.559 44.75 39.781 1 94.19 55 GLY A C 1
ATOM 448 O O . GLY A 1 55 ? -2.406 45.938 40.031 1 94.19 55 GLY A O 1
ATOM 449 N N . VAL A 1 56 ? -2.049 43.75 40.375 1 94.25 56 VAL A N 1
ATOM 450 C CA . VAL A 1 56 ? -1.146 44.094 41.469 1 94.25 56 VAL A CA 1
ATOM 451 C C . VAL A 1 56 ? 0.301 43.875 41.031 1 94.25 56 VAL A C 1
ATOM 453 O O . VAL A 1 56 ? 1.224 43.969 41.844 1 94.25 56 VAL A O 1
ATOM 456 N N . LYS A 1 57 ? 0.524 43.469 39.781 1 96.19 57 LYS A N 1
ATOM 457 C CA . LYS A 1 57 ? 1.833 43.344 39.156 1 96.19 57 LYS A CA 1
ATOM 458 C C . LYS A 1 57 ? 2.684 42.281 39.844 1 96.19 57 LYS A C 1
ATOM 460 O O . LYS A 1 57 ? 3.844 42.531 40.188 1 96.19 57 LYS A O 1
ATOM 465 N N . THR A 1 58 ? 2.023 41.156 40.031 1 94.94 58 THR A N 1
ATOM 466 C CA . THR A 1 58 ? 2.76 40.094 40.719 1 94.94 58 THR A CA 1
ATOM 467 C C . THR A 1 58 ? 2.801 38.844 39.844 1 94.94 58 THR A C 1
ATOM 469 O O . THR A 1 58 ? 1.941 38.625 39 1 94.94 58 THR A O 1
ATOM 472 N N . ARG A 1 59 ? 3.771 38.125 40.031 1 95.62 59 ARG A N 1
ATOM 473 C CA . ARG A 1 59 ? 4.039 36.812 39.469 1 95.62 59 ARG A CA 1
ATOM 474 C C . ARG A 1 59 ? 4.562 35.844 40.531 1 95.62 59 ARG A C 1
ATOM 476 O O . ARG A 1 59 ? 5.594 36.125 41.156 1 95.62 59 ARG A O 1
ATOM 483 N N . ARG A 1 60 ? 3.857 34.812 40.875 1 94.12 60 ARG A N 1
ATOM 484 C CA . ARG A 1 60 ? 4.227 33.906 41.969 1 94.12 60 ARG A CA 1
ATOM 485 C C . ARG A 1 60 ? 3.889 32.469 41.594 1 94.12 60 ARG A C 1
ATOM 487 O O . ARG A 1 60 ? 3.229 32.219 40.562 1 94.12 60 ARG A O 1
ATOM 494 N N . ALA A 1 61 ? 4.383 31.594 42.375 1 94.25 61 ALA A N 1
ATOM 495 C CA . ALA A 1 61 ? 3.961 30.203 42.219 1 94.25 61 ALA A CA 1
ATOM 496 C C . ALA A 1 61 ? 2.441 30.078 42.281 1 94.25 61 ALA A C 1
ATOM 498 O O . ALA A 1 61 ? 1.805 30.719 43.125 1 94.25 61 ALA A O 1
ATOM 499 N N . ALA A 1 62 ? 1.861 29.391 41.375 1 94.31 62 ALA A N 1
ATOM 500 C CA . ALA A 1 62 ? 0.407 29.266 41.312 1 94.31 62 ALA A CA 1
ATOM 501 C C . ALA A 1 62 ? -0.118 28.578 42.594 1 94.31 62 ALA A C 1
ATOM 503 O O . ALA A 1 62 ? -1.263 28.797 43 1 94.31 62 ALA A O 1
ATOM 504 N N . PHE A 1 63 ? 0.693 27.703 43.094 1 93.19 63 PHE A N 1
ATOM 505 C CA . PHE A 1 63 ? 0.462 27.016 44.375 1 93.19 63 PHE A CA 1
ATOM 506 C C . PHE A 1 63 ? 1.773 26.531 44.969 1 93.19 63 PHE A C 1
ATOM 508 O O . PHE A 1 63 ? 2.83 26.641 44.344 1 93.19 63 PHE A O 1
ATOM 515 N N . ASP A 1 64 ? 1.673 26.156 46.219 1 93.69 64 ASP A N 1
ATOM 516 C CA . ASP A 1 64 ? 2.867 25.625 46.875 1 93.69 64 ASP A CA 1
ATOM 517 C C . ASP A 1 64 ? 3.217 24.234 46.344 1 93.69 64 ASP A C 1
ATOM 519 O O . ASP A 1 64 ? 2.715 23.234 46.844 1 93.69 64 ASP A O 1
ATOM 523 N N . HIS A 1 65 ? 4.195 24.203 45.406 1 95 65 HIS A N 1
ATOM 524 C CA . HIS A 1 65 ? 4.543 22.953 44.719 1 95 65 HIS A CA 1
ATOM 525 C C . HIS A 1 65 ? 5.035 21.906 45.688 1 95 65 HIS A C 1
ATOM 527 O O . HIS A 1 65 ? 4.707 20.719 45.562 1 95 65 HIS A O 1
ATOM 533 N N . ASP A 1 66 ? 5.785 22.344 46.688 1 95.38 66 ASP A N 1
ATOM 534 C CA . ASP A 1 66 ? 6.34 21.406 47.656 1 95.38 66 ASP A CA 1
ATOM 535 C C . ASP A 1 66 ? 5.246 20.844 48.562 1 95.38 66 ASP A C 1
ATOM 537 O O . ASP A 1 66 ? 5.242 19.656 48.906 1 95.38 66 ASP A O 1
ATOM 541 N N . ALA A 1 67 ? 4.449 21.766 49 1 95.25 67 ALA A N 1
ATOM 542 C CA . ALA A 1 67 ? 3.352 21.328 49.844 1 95.25 67 ALA A CA 1
ATOM 543 C C . ALA A 1 67 ? 2.424 20.359 49.125 1 95.25 67 ALA A C 1
ATOM 545 O O . ALA A 1 67 ? 1.955 19.391 49.719 1 95.25 67 ALA A O 1
ATOM 546 N N . LEU A 1 68 ? 2.139 20.719 47.906 1 95.5 68 LEU A N 1
ATOM 547 C CA . LEU A 1 68 ? 1.301 19.812 47.125 1 95.5 68 LEU A CA 1
ATOM 548 C C . LEU A 1 68 ? 1.983 18.469 46.938 1 95.5 68 LEU A C 1
ATOM 550 O O . LEU A 1 68 ? 1.347 17.422 47.062 1 95.5 68 LEU A O 1
ATOM 554 N N . ALA A 1 69 ? 3.264 18.5 46.594 1 95.75 69 ALA A N 1
ATOM 555 C CA . ALA A 1 69 ? 4.02 17.266 46.406 1 95.75 69 ALA A CA 1
ATOM 556 C C . ALA A 1 69 ? 3.988 16.406 47.656 1 95.75 69 ALA A C 1
ATOM 558 O O . ALA A 1 69 ? 3.84 15.18 47.594 1 95.75 69 ALA A O 1
ATOM 559 N N . ALA A 1 70 ? 4.18 17.031 48.781 1 95.38 70 ALA A N 1
ATOM 560 C CA . ALA A 1 70 ? 4.172 16.312 50.062 1 95.38 70 ALA A CA 1
ATOM 561 C C . ALA A 1 70 ? 2.811 15.688 50.344 1 95.38 70 ALA A C 1
ATOM 563 O O . ALA A 1 70 ? 2.727 14.523 50.75 1 95.38 70 ALA A O 1
ATOM 564 N N . ALA A 1 71 ? 1.815 16.484 50.125 1 96.06 71 ALA A N 1
ATOM 565 C CA . ALA A 1 71 ? 0.457 16 50.344 1 96.06 71 ALA A CA 1
ATOM 566 C C . ALA A 1 71 ? 0.124 14.852 49.375 1 96.06 71 ALA A C 1
ATOM 568 O O . ALA A 1 71 ? -0.495 13.867 49.781 1 96.06 71 ALA A O 1
ATOM 569 N N . LEU A 1 72 ? 0.472 15.047 48.125 1 95.44 72 LEU A N 1
ATOM 570 C CA . LEU A 1 72 ? 0.208 14.023 47.125 1 95.44 72 LEU A CA 1
ATOM 571 C C . LEU A 1 72 ? 0.99 12.75 47.438 1 95.44 72 LEU A C 1
ATOM 573 O O . LEU A 1 72 ? 0.482 11.648 47.219 1 95.44 72 LEU A O 1
ATOM 577 N N . SER A 1 73 ? 2.24 12.93 47.844 1 95.62 73 SER A N 1
ATOM 578 C CA . SER A 1 73 ? 3.066 11.781 48.188 1 95.62 73 SER A CA 1
ATOM 579 C C . SER A 1 73 ? 2.389 10.914 49.25 1 95.62 73 SER A C 1
ATOM 581 O O . SER A 1 73 ? 2.383 9.688 49.125 1 95.62 73 SER A O 1
ATOM 583 N N . VAL A 1 74 ? 1.904 11.5 50.219 1 94.88 74 VAL A N 1
ATOM 584 C CA . VAL A 1 74 ? 1.25 10.805 51.344 1 94.88 74 VAL A CA 1
ATOM 585 C C . VAL A 1 74 ? -0.044 10.156 50.844 1 94.88 74 VAL A C 1
ATOM 587 O O . VAL A 1 74 ? -0.293 8.977 51.094 1 94.88 74 VAL A O 1
ATOM 590 N N . ALA A 1 75 ? -0.806 10.953 50.219 1 94.56 75 ALA A N 1
ATOM 591 C CA . ALA A 1 75 ? -2.129 10.5 49.781 1 94.56 75 ALA A CA 1
ATOM 592 C C . ALA A 1 75 ? -2.021 9.352 48.781 1 94.56 75 ALA A C 1
ATOM 594 O O . ALA A 1 75 ? -2.816 8.414 48.844 1 94.56 75 ALA A O 1
ATOM 595 N N . ALA A 1 76 ? -1.144 9.5 47.844 1 93.44 76 ALA A N 1
ATOM 596 C CA . ALA A 1 76 ? -1.015 8.508 46.75 1 93.44 76 ALA A CA 1
ATOM 597 C C . ALA A 1 76 ? -0.084 7.375 47.188 1 93.44 76 ALA A C 1
ATOM 599 O O . ALA A 1 76 ? -0.064 6.316 46.531 1 93.44 76 ALA A O 1
ATOM 600 N N . GLY A 1 77 ? 0.735 7.508 48.156 1 92.62 77 GLY A N 1
ATOM 601 C CA . GLY A 1 77 ? 1.693 6.504 48.594 1 92.62 77 GLY A CA 1
ATOM 602 C C . GLY A 1 77 ? 2.902 6.402 47.688 1 92.62 77 GLY A C 1
ATOM 603 O O . GLY A 1 77 ? 3.539 5.348 47.594 1 92.62 77 GLY A O 1
ATOM 604 N N . GLN A 1 78 ? 3.156 7.309 46.844 1 93.44 78 GLN A N 1
ATOM 605 C CA . GLN A 1 78 ? 4.293 7.387 45.938 1 93.44 78 GLN A CA 1
ATOM 606 C C . GLN A 1 78 ? 5.055 8.695 46.125 1 93.44 78 GLN A C 1
ATOM 608 O O . GLN A 1 78 ? 4.461 9.773 46.094 1 93.44 78 GLN A O 1
ATOM 613 N N . ALA A 1 79 ? 6.34 8.594 46.281 1 93 79 ALA A N 1
ATOM 614 C CA . ALA A 1 79 ? 7.168 9.773 46.531 1 93 79 ALA A CA 1
ATOM 615 C C . ALA A 1 79 ? 7.156 10.703 45.312 1 93 79 ALA A C 1
ATOM 617 O O . ALA A 1 79 ? 7.363 10.266 44.188 1 93 79 ALA A O 1
ATOM 618 N N . VAL A 1 80 ? 6.758 11.945 45.5 1 93.56 80 VAL A N 1
ATOM 619 C CA . VAL A 1 80 ? 6.727 13.023 44.531 1 93.56 80 VAL A CA 1
ATOM 620 C C . VAL A 1 80 ? 7.418 14.266 45.094 1 93.56 80 VAL A C 1
ATOM 622 O O . VAL A 1 80 ? 7.336 14.531 46.312 1 93.56 80 VAL A O 1
ATOM 625 N N . THR A 1 81 ? 8.203 14.977 44.25 1 93.5 81 THR A N 1
ATOM 626 C CA . THR A 1 81 ? 8.844 16.219 44.688 1 93.5 81 THR A CA 1
ATOM 627 C C . THR A 1 81 ? 8.234 17.422 43.969 1 93.5 81 THR A C 1
ATOM 629 O O . THR A 1 81 ? 7.648 17.281 42.906 1 93.5 81 THR A O 1
ATOM 632 N N . GLY A 1 82 ? 8.312 18.547 44.594 1 91.81 82 GLY A N 1
ATOM 633 C CA . GLY A 1 82 ? 7.801 19.781 44 1 91.81 82 GLY A CA 1
ATOM 634 C C . GLY A 1 82 ? 8.477 20.141 42.688 1 91.81 82 GLY A C 1
ATOM 635 O O . GLY A 1 82 ? 7.855 20.75 41.812 1 91.81 82 GLY A O 1
ATOM 636 N N . ALA A 1 83 ? 9.672 19.719 42.531 1 89.25 83 ALA A N 1
ATOM 637 C CA . ALA A 1 83 ? 10.453 20.031 41.344 1 89.25 83 ALA A CA 1
ATOM 638 C C . ALA A 1 83 ? 10.055 19.141 40.156 1 89.25 83 ALA A C 1
ATOM 640 O O . ALA A 1 83 ? 10.359 19.453 39 1 89.25 83 ALA A O 1
ATOM 641 N N . ASP A 1 84 ? 9.391 18.109 40.531 1 88.62 84 ASP A N 1
ATOM 642 C CA . ASP A 1 84 ? 8.992 17.156 39.5 1 88.62 84 ASP A CA 1
ATOM 643 C C . ASP A 1 84 ? 7.574 16.641 39.75 1 88.62 84 ASP A C 1
ATOM 645 O O . ASP A 1 84 ? 7.379 15.445 40 1 88.62 84 ASP A O 1
ATOM 649 N N . LEU A 1 85 ? 6.633 17.484 39.594 1 91.12 85 LEU A N 1
ATOM 650 C CA . LEU A 1 85 ? 5.238 17.125 39.875 1 91.12 85 LEU A CA 1
ATOM 651 C C . LEU A 1 85 ? 4.648 16.359 38.688 1 91.12 85 LEU A C 1
ATOM 653 O O . LEU A 1 85 ? 4.562 16.875 37.562 1 91.12 85 LEU A O 1
ATOM 657 N N . PRO A 1 86 ? 4.332 15.141 38.938 1 89.81 86 PRO A N 1
ATOM 658 C CA . PRO A 1 86 ? 3.734 14.344 37.844 1 89.81 86 PRO A CA 1
ATOM 659 C C . PRO A 1 86 ? 2.232 14.578 37.719 1 89.81 86 PRO A C 1
ATOM 661 O O . PRO A 1 86 ? 1.452 13.625 37.688 1 89.81 86 PRO A O 1
ATOM 664 N N . ILE A 1 87 ? 1.789 15.836 37.562 1 88.31 87 ILE A N 1
ATOM 665 C CA . ILE A 1 87 ? 0.362 16.141 37.5 1 88.31 87 ILE A CA 1
ATOM 666 C C . ILE A 1 87 ? -0.045 16.547 36.094 1 88.31 87 ILE A C 1
ATOM 668 O O . ILE A 1 87 ? 0.757 17.125 35.344 1 88.31 87 ILE A O 1
ATOM 672 N N . GLN A 1 88 ? -1.19 16.219 35.719 1 84.5 88 GLN A N 1
ATOM 673 C CA . GLN A 1 88 ? -1.763 16.516 34.406 1 84.5 88 GLN A CA 1
ATOM 674 C C . GLN A 1 88 ? -3.166 17.094 34.531 1 84.5 88 GLN A C 1
ATOM 676 O O . GLN A 1 88 ? -3.76 17.062 35.594 1 84.5 88 GLN A O 1
ATOM 681 N N . ALA A 1 89 ? -3.652 17.734 33.406 1 80.88 89 ALA A N 1
ATOM 682 C CA . ALA A 1 89 ? -5.008 18.266 33.344 1 80.88 89 ALA A CA 1
ATOM 683 C C . ALA A 1 89 ? -5.289 19.188 34.531 1 80.88 89 ALA A C 1
ATOM 685 O O . ALA A 1 89 ? -6.297 19.031 35.25 1 80.88 89 ALA A O 1
ATOM 686 N N . VAL A 1 90 ? -4.418 20.047 34.844 1 87.25 90 VAL A N 1
ATOM 687 C CA . VAL A 1 90 ? -4.441 20.875 36.031 1 87.25 90 VAL A CA 1
ATOM 688 C C . VAL A 1 90 ? -5.461 22 35.844 1 87.25 90 VAL A C 1
ATOM 690 O O . VAL A 1 90 ? -5.508 22.641 34.812 1 87.25 90 VAL A O 1
ATOM 693 N N . GLN A 1 91 ? -6.238 22.172 36.781 1 84.06 91 GLN A N 1
ATOM 694 C CA . GLN A 1 91 ? -7.148 23.312 36.906 1 84.06 91 GLN A CA 1
ATOM 695 C C . GLN A 1 91 ? -6.941 24.047 38.25 1 84.06 91 GLN A C 1
ATOM 697 O O . GLN A 1 91 ? -6.992 23.422 39.312 1 84.06 91 GLN A O 1
ATOM 702 N N . ILE A 1 92 ? -6.672 25.234 38.156 1 88.81 92 ILE A N 1
ATOM 703 C CA . ILE A 1 92 ? -6.5 26.047 39.344 1 88.81 92 ILE A CA 1
ATOM 704 C C . ILE A 1 92 ? -7.707 26.969 39.531 1 88.81 92 ILE A C 1
ATOM 706 O O . ILE A 1 92 ? -7.984 27.812 38.656 1 88.81 92 ILE A O 1
ATOM 710 N N . ARG A 1 93 ? -8.344 26.859 40.562 1 83.19 93 ARG A N 1
ATOM 711 C CA . ARG A 1 93 ? -9.555 27.625 40.812 1 83.19 93 ARG A CA 1
ATOM 712 C C . ARG A 1 93 ? -9.242 28.938 41.531 1 83.19 93 ARG A C 1
ATOM 714 O O . ARG A 1 93 ? -8.125 29.125 42.031 1 83.19 93 ARG A O 1
ATOM 721 N N . ALA A 1 94 ? -10.211 29.812 41.625 1 76.5 94 ALA A N 1
ATOM 722 C CA . ALA A 1 94 ? -10.062 31.141 42.219 1 76.5 94 ALA A CA 1
ATOM 723 C C . ALA A 1 94 ? -9.742 31.047 43.719 1 76.5 94 ALA A C 1
ATOM 725 O O . ALA A 1 94 ? -9.07 31.922 44.281 1 76.5 94 ALA A O 1
ATOM 726 N N . ASP A 1 95 ? -10.242 29.938 44.375 1 78 95 ASP A N 1
ATOM 727 C CA . ASP A 1 95 ? -10.008 29.766 45.812 1 78 95 ASP A CA 1
ATOM 728 C C . ASP A 1 95 ? -8.695 29.047 46.094 1 78 95 ASP A C 1
ATOM 730 O O . ASP A 1 95 ? -8.484 28.5 47.156 1 78 95 ASP A O 1
ATOM 734 N N . ASP A 1 96 ? -7.871 28.859 45.031 1 81.12 96 ASP A N 1
ATOM 735 C CA . ASP A 1 96 ? -6.535 28.281 45.094 1 81.12 96 ASP A CA 1
ATOM 736 C C . ASP A 1 96 ? -6.609 26.75 45.219 1 81.12 96 ASP A C 1
ATOM 738 O O . ASP A 1 96 ? -5.605 26.094 45.5 1 81.12 96 ASP A O 1
ATOM 742 N N . THR A 1 97 ? -7.816 26.359 45.062 1 89.19 97 THR A N 1
ATOM 743 C CA . THR A 1 97 ? -7.949 24.906 44.938 1 89.19 97 THR A CA 1
ATOM 744 C C . THR A 1 97 ? -7.332 24.422 43.625 1 89.19 97 THR A C 1
ATOM 746 O O . THR A 1 97 ? -7.5 25.047 42.562 1 89.19 97 THR A O 1
ATOM 749 N N . VAL A 1 98 ? -6.602 23.328 43.75 1 92.06 98 VAL A N 1
ATOM 750 C CA . VAL A 1 98 ? -5.973 22.75 42.562 1 92.06 98 VAL A CA 1
ATOM 751 C C . VAL A 1 98 ? -6.547 21.359 42.281 1 92.06 98 VAL A C 1
ATOM 753 O O . VAL A 1 98 ? -6.504 20.484 43.156 1 92.06 98 VAL A O 1
ATOM 756 N N . LEU A 1 99 ? -7.152 21.203 41.156 1 88.88 99 LEU A N 1
ATOM 757 C CA . LEU A 1 99 ? -7.59 19.891 40.656 1 88.88 99 LEU A CA 1
ATOM 758 C C . LEU A 1 99 ? -6.605 19.344 39.656 1 88.88 99 LEU A C 1
ATOM 760 O O . LEU A 1 99 ? -6.082 20.078 38.812 1 88.88 99 LEU A O 1
ATOM 764 N N . PHE A 1 100 ? -6.238 18.109 39.719 1 88.56 100 PHE A N 1
ATOM 765 C CA . PHE A 1 100 ? -5.273 17.516 38.812 1 88.56 100 PHE A CA 1
ATOM 766 C C . PHE A 1 100 ? -5.375 16 38.781 1 88.56 100 PHE A C 1
ATOM 768 O O . PHE A 1 100 ? -6.074 15.414 39.625 1 88.56 100 PHE A O 1
ATOM 775 N N . SER A 1 101 ? -4.898 15.406 37.781 1 88.31 101 SER A N 1
ATOM 776 C CA . SER A 1 101 ? -4.766 13.953 37.719 1 88.31 101 SER A CA 1
ATOM 777 C C . SER A 1 101 ? -3.324 13.516 37.938 1 88.31 101 SER A C 1
ATOM 779 O O . SER A 1 101 ? -2.387 14.188 37.5 1 88.31 101 SER A O 1
ATOM 781 N N . ALA A 1 102 ? -3.123 12.516 38.594 1 89.62 102 ALA A N 1
ATOM 782 C CA . ALA A 1 102 ? -1.823 11.898 38.844 1 89.62 102 ALA A CA 1
ATOM 783 C C . ALA A 1 102 ? -1.977 10.422 39.188 1 89.62 102 ALA A C 1
ATOM 785 O O . ALA A 1 102 ? -2.934 10.031 39.875 1 89.62 102 ALA A O 1
ATOM 786 N N . PHE A 1 103 ? -1.022 9.672 38.656 1 89.75 103 PHE A N 1
ATOM 787 C CA . PHE A 1 103 ? -0.965 8.258 39 1 89.75 103 PHE A CA 1
ATOM 788 C C . PHE A 1 103 ? -2.289 7.57 38.656 1 89.75 103 PHE A C 1
ATOM 790 O O . PHE A 1 103 ? -2.771 6.742 39.438 1 89.75 103 PHE A O 1
ATOM 797 N N . GLY A 1 104 ? -2.965 7.992 37.719 1 80.25 104 GLY A N 1
ATOM 798 C CA . GLY A 1 104 ? -4.172 7.355 37.219 1 80.25 104 GLY A CA 1
ATOM 799 C C . GLY A 1 104 ? -5.422 7.758 37.969 1 80.25 104 GLY A C 1
ATOM 800 O O . GLY A 1 104 ? -6.492 7.184 37.75 1 80.25 104 GLY A O 1
ATOM 801 N N . ARG A 1 105 ? -5.285 8.75 38.906 1 87.5 105 ARG A N 1
ATOM 802 C CA . ARG A 1 105 ? -6.406 9.203 39.719 1 87.5 105 ARG A CA 1
ATOM 803 C C . ARG A 1 105 ? -6.555 10.719 39.656 1 87.5 105 ARG A C 1
ATOM 805 O O . ARG A 1 105 ? -5.629 11.422 39.219 1 87.5 105 ARG A O 1
ATOM 812 N N . ASN A 1 106 ? -7.75 11.18 40.031 1 88.44 106 ASN A N 1
ATOM 813 C CA . ASN A 1 106 ? -8.008 12.617 40.125 1 88.44 106 ASN A CA 1
ATOM 814 C C . ASN A 1 106 ? -7.898 13.117 41.562 1 88.44 106 ASN A C 1
ATOM 816 O O . ASN A 1 106 ? -8.32 12.43 42.5 1 88.44 106 ASN A O 1
ATOM 820 N N . TRP A 1 107 ? -7.277 14.219 41.719 1 91.25 107 TRP A N 1
ATOM 821 C CA . TRP A 1 107 ? -6.977 14.734 43.062 1 91.25 107 TRP A CA 1
ATOM 822 C C . TRP A 1 107 ? -7.469 16.172 43.219 1 91.25 107 TRP A C 1
ATOM 824 O O . TRP A 1 107 ? -7.57 16.906 42.219 1 91.25 107 TRP A O 1
ATOM 834 N N . ARG A 1 108 ? -7.824 16.5 44.344 1 92.75 108 ARG A N 1
ATOM 835 C CA . ARG A 1 108 ? -8.109 17.859 44.781 1 92.75 108 ARG A CA 1
ATOM 836 C C . ARG A 1 108 ? -7.168 18.281 45.906 1 92.75 108 ARG A C 1
ATOM 838 O O . ARG A 1 108 ? -7.039 17.578 46.906 1 92.75 108 ARG A O 1
ATOM 845 N N . TRP A 1 109 ? -6.516 19.328 45.688 1 94.31 109 TRP A N 1
ATOM 846 C CA . TRP A 1 109 ? -5.645 19.875 46.719 1 94.31 109 TRP A CA 1
ATOM 847 C C . TRP A 1 109 ? -6.191 21.203 47.25 1 94.31 109 TRP A C 1
ATOM 849 O O . TRP A 1 109 ? -6.336 22.172 46.469 1 94.31 109 TRP A O 1
ATOM 859 N N . ALA A 1 110 ? -6.539 21.266 48.438 1 92.44 110 ALA A N 1
ATOM 860 C CA . ALA A 1 110 ? -7.035 22.438 49.125 1 92.44 110 ALA A CA 1
ATOM 861 C C . ALA A 1 110 ? -6.621 22.422 50.594 1 92.44 110 ALA A C 1
ATOM 863 O O . ALA A 1 110 ? -6.633 21.359 51.25 1 92.44 110 ALA A O 1
ATOM 864 N N . ASP A 1 111 ? -6.238 23.516 51.125 1 90.38 111 ASP A N 1
ATOM 865 C CA . ASP A 1 111 ? -5.848 23.656 52.531 1 90.38 111 ASP A CA 1
ATOM 866 C C . ASP A 1 111 ? -4.723 22.688 52.875 1 90.38 111 ASP A C 1
ATOM 868 O O . ASP A 1 111 ? -4.766 22.031 53.938 1 90.38 111 ASP A O 1
ATOM 872 N N . ARG A 1 112 ? -3.877 22.469 51.969 1 89.75 112 ARG A N 1
ATOM 873 C CA . ARG A 1 112 ? -2.66 21.672 52.125 1 89.75 112 ARG A CA 1
ATOM 874 C C . ARG A 1 112 ? -2.984 20.203 52.25 1 89.75 112 ARG A C 1
ATOM 876 O O . ARG A 1 112 ? -2.191 19.438 52.812 1 89.75 112 ARG A O 1
ATOM 883 N N . VAL A 1 113 ? -4.141 19.891 51.812 1 92.81 113 VAL A N 1
ATOM 884 C CA . VAL A 1 113 ? -4.547 18.484 51.844 1 92.81 113 VAL A CA 1
ATOM 885 C C . VAL A 1 113 ? -4.914 18.016 50.438 1 92.81 113 VAL A C 1
ATOM 887 O O . VAL A 1 113 ? -5.547 18.75 49.688 1 92.81 113 VAL A O 1
ATOM 890 N N . CYS A 1 114 ? -4.406 16.906 50.188 1 93.81 114 CYS A N 1
ATOM 891 C CA . CYS A 1 114 ? -4.75 16.266 48.906 1 93.81 114 CYS A CA 1
ATOM 892 C C . CYS A 1 114 ? -5.77 15.156 49.125 1 93.81 114 CYS A C 1
ATOM 894 O O . CYS A 1 114 ? -5.539 14.242 49.906 1 93.81 114 CYS A O 1
ATOM 896 N N . THR A 1 115 ? -6.848 15.234 48.594 1 93.31 115 THR A N 1
ATOM 897 C CA . THR A 1 115 ? -7.879 14.203 48.656 1 93.31 115 THR A CA 1
ATOM 898 C C . THR A 1 115 ? -8.258 13.711 47.281 1 93.31 115 THR A C 1
ATOM 900 O O . THR A 1 115 ? -8.227 14.477 46.312 1 93.31 115 THR A O 1
ATOM 903 N N . GLU A 1 116 ? -8.469 12.391 47.375 1 89.19 116 GLU A N 1
ATOM 904 C CA . GLU A 1 116 ? -8.992 11.867 46.125 1 89.19 116 GLU A CA 1
ATOM 905 C C . GLU A 1 116 ? -10.359 12.469 45.781 1 89.19 116 GLU A C 1
ATOM 907 O O . GLU A 1 116 ? -11.195 12.633 46.688 1 89.19 116 GLU A O 1
ATOM 912 N N . SER A 1 117 ? -10.453 13.07 44.906 1 77.94 117 SER A N 1
ATOM 913 C CA . SER A 1 117 ? -11.695 13.734 44.531 1 77.94 117 SER A CA 1
ATOM 914 C C . SER A 1 117 ? -12.492 12.898 43.531 1 77.94 117 SER A C 1
ATOM 916 O O . SER A 1 117 ? -11.93 12.359 42.562 1 77.94 117 SER A O 1
ATOM 918 N N . ASP A 1 118 ? -13.75 12.453 44.188 1 59.38 118 ASP A N 1
ATOM 919 C CA . ASP A 1 118 ? -14.727 11.828 43.281 1 59.38 118 ASP A CA 1
ATOM 920 C C . ASP A 1 118 ? -15.352 12.852 42.344 1 59.38 118 ASP A C 1
ATOM 922 O O . ASP A 1 118 ? -16.297 12.539 41.625 1 59.38 118 ASP A O 1
ATOM 926 N N . ALA A 1 119 ? -15.031 14.078 42.812 1 54.03 119 ALA A N 1
ATOM 927 C CA . ALA A 1 119 ? -15.633 15.062 41.906 1 54.03 119 ALA A CA 1
ATOM 928 C C . ALA A 1 119 ? -15.773 14.5 40.5 1 54.03 119 ALA A C 1
ATOM 930 O O . ALA A 1 119 ? -14.859 13.836 40 1 54.03 119 ALA A O 1
ATOM 931 N N . ALA A 1 120 ? -17.062 14.312 40.312 1 50.19 120 ALA A N 1
ATOM 932 C CA . ALA A 1 120 ? -17.438 13.688 39.062 1 50.19 120 ALA A CA 1
ATOM 933 C C . ALA A 1 120 ? -16.453 14.047 37.938 1 50.19 120 ALA A C 1
ATOM 935 O O . ALA A 1 120 ? -16.219 15.227 37.656 1 50.19 120 ALA A O 1
ATOM 936 N N . ALA A 1 121 ? -15.43 13.125 37.844 1 53.16 121 ALA A N 1
ATOM 937 C CA . ALA A 1 121 ? -14.5 13.211 36.719 1 53.16 121 ALA A CA 1
ATOM 938 C C . ALA A 1 121 ? -15.164 13.875 35.531 1 53.16 121 ALA A C 1
ATOM 940 O O . ALA A 1 121 ? -16.312 13.57 35.188 1 53.16 121 ALA A O 1
ATOM 941 N N . PRO A 1 122 ? -14.594 15.125 35.375 1 59.81 122 PRO A N 1
ATOM 942 C CA . PRO A 1 122 ? -15.164 15.555 34.094 1 59.81 122 PRO A CA 1
ATOM 943 C C . PRO A 1 122 ? -15.422 14.391 33.125 1 59.81 122 PRO A C 1
ATOM 945 O O . PRO A 1 122 ? -14.695 13.391 33.156 1 59.81 122 PRO A O 1
ATOM 948 N N . ILE A 1 123 ? -16.797 14.258 32.781 1 64.44 123 ILE A N 1
ATOM 949 C CA . ILE A 1 123 ? -17.047 13.297 31.734 1 64.44 123 ILE A CA 1
ATOM 950 C C . ILE A 1 123 ? -15.992 13.445 30.641 1 64.44 123 ILE A C 1
ATOM 952 O O . ILE A 1 123 ? -15.758 14.547 30.141 1 64.44 123 ILE A O 1
ATOM 956 N N . PRO A 1 124 ? -15.234 12.406 30.594 1 65.31 124 PRO A N 1
ATOM 957 C CA . PRO A 1 124 ? -14.297 12.5 29.469 1 65.31 124 PRO A CA 1
ATOM 958 C C . PRO A 1 124 ? -14.93 13.078 28.203 1 65.31 124 PRO A C 1
ATOM 960 O O . PRO A 1 124 ? -15.93 12.547 27.719 1 65.31 124 PRO A O 1
ATOM 963 N N . GLY A 1 125 ? -14.492 14.219 27.844 1 73.94 125 GLY A N 1
ATOM 964 C CA . GLY A 1 125 ? -14.992 14.898 26.656 1 73.94 125 GLY A CA 1
ATOM 965 C C . GLY A 1 125 ? -16.156 15.82 26.953 1 73.94 125 GLY A C 1
ATOM 966 O O . GLY A 1 125 ? -16.719 16.438 26.047 1 73.94 125 GLY A O 1
ATOM 967 N N . GLY A 1 126 ? -16.594 15.797 28.219 1 85.56 126 GLY A N 1
ATOM 968 C CA . GLY A 1 126 ? -17.703 16.672 28.578 1 85.56 126 GLY A CA 1
ATOM 969 C C . GLY A 1 126 ? -17.312 18.141 28.609 1 85.56 126 GLY A C 1
ATOM 970 O O . GLY A 1 126 ? -16.156 18.484 28.906 1 85.56 126 GLY A O 1
ATOM 971 N N . ILE A 1 127 ? -18.266 19 28.297 1 91.5 127 ILE A N 1
ATOM 972 C CA . ILE A 1 127 ? -18.062 20.453 28.297 1 91.5 127 ILE A CA 1
ATOM 973 C C . ILE A 1 127 ? -18.906 21.078 29.391 1 91.5 127 ILE A C 1
ATOM 975 O O . ILE A 1 127 ? -20.141 21.031 29.344 1 91.5 127 ILE A O 1
ATOM 979 N N . PRO A 1 128 ? -18.266 21.609 30.344 1 90.19 128 PRO A N 1
ATOM 980 C CA . PRO A 1 128 ? -19.016 22.203 31.469 1 90.19 128 PRO A CA 1
ATOM 981 C C . PRO A 1 128 ? -19.75 23.484 31.062 1 90.19 128 PRO A C 1
ATOM 983 O O . PRO A 1 128 ? -19.297 24.219 30.203 1 90.19 128 PRO A O 1
ATOM 986 N N . SER A 1 129 ? -20.938 23.656 31.75 1 93.31 129 SER A N 1
ATOM 987 C CA . SER A 1 129 ? -21.625 24.938 31.594 1 93.31 129 SER A CA 1
ATOM 988 C C . SER A 1 129 ? -20.875 26.062 32.312 1 93.31 129 SER A C 1
ATOM 990 O O . SER A 1 129 ? -20.094 25.812 33.219 1 93.31 129 SER A O 1
ATOM 992 N N . PRO A 1 130 ? -21.141 27.297 31.891 1 89.06 130 PRO A N 1
ATOM 993 C CA . PRO A 1 130 ? -20.438 28.422 32.5 1 89.06 130 PRO A CA 1
ATOM 994 C C . PRO A 1 130 ? -20.641 28.484 34.031 1 89.06 130 PRO A C 1
ATOM 996 O O . PRO A 1 130 ? -19.703 28.844 34.75 1 89.06 130 PRO A O 1
ATOM 999 N N . ASP A 1 131 ? -21.781 28.078 34.562 1 88.75 131 ASP A N 1
ATOM 1000 C CA . ASP A 1 131 ? -22.047 28.141 35.969 1 88.75 131 ASP A CA 1
ATOM 1001 C C . ASP A 1 131 ? -21.625 26.844 36.688 1 88.75 131 ASP A C 1
ATOM 1003 O O . ASP A 1 131 ? -21.875 26.656 37.875 1 88.75 131 ASP A O 1
ATOM 1007 N N . GLU A 1 132 ? -21.141 25.875 35.875 1 84.81 132 GLU A N 1
ATOM 1008 C CA . GLU A 1 132 ? -20.578 24.625 36.344 1 84.81 132 GLU A CA 1
ATOM 1009 C C . GLU A 1 132 ? -21.656 23.719 36.938 1 84.81 132 GLU A C 1
ATOM 1011 O O . GLU A 1 132 ? -21.359 22.797 37.719 1 84.81 132 GLU A O 1
ATOM 1016 N N . ARG A 1 133 ? -22.797 23.969 36.594 1 90 133 ARG A N 1
ATOM 1017 C CA . ARG A 1 133 ? -23.891 23.125 37.094 1 90 133 ARG A CA 1
ATOM 1018 C C . ARG A 1 133 ? -24.078 21.891 36.219 1 90 133 ARG A C 1
ATOM 1020 O O . ARG A 1 133 ? -24.562 20.859 36.656 1 90 133 ARG A O 1
ATOM 1027 N N . TRP A 1 134 ? -23.75 22.109 35 1 92.62 134 TRP A N 1
ATOM 1028 C CA . TRP A 1 134 ? -24.031 21.047 34.031 1 92.62 134 TRP A CA 1
ATOM 1029 C C . TRP A 1 134 ? -22.766 20.641 33.281 1 92.62 134 TRP A C 1
ATOM 1031 O O . TRP A 1 134 ? -21.859 21.453 33.125 1 92.62 134 TRP A O 1
ATOM 1041 N N . ASP A 1 135 ? -22.719 19.406 32.906 1 93.31 135 ASP A N 1
ATOM 1042 C CA . ASP A 1 135 ? -21.781 18.922 31.875 1 93.31 135 ASP A CA 1
ATOM 1043 C C . ASP A 1 135 ? -22.516 18.422 30.641 1 93.31 135 ASP A C 1
ATOM 1045 O O . ASP A 1 135 ? -23.406 17.562 30.734 1 93.31 135 ASP A O 1
ATOM 1049 N N . ALA A 1 136 ? -22.234 18.953 29.531 1 96 136 ALA A N 1
ATOM 1050 C CA . ALA A 1 136 ? -22.781 18.438 28.281 1 96 136 ALA A CA 1
ATOM 1051 C C . ALA A 1 136 ? -21.828 17.438 27.625 1 96 136 ALA A C 1
ATOM 1053 O O . ALA A 1 136 ? -20.609 17.625 27.656 1 96 136 ALA A O 1
ATOM 1054 N N . PHE A 1 137 ? -22.297 16.375 27.078 1 94.12 137 PHE A N 1
ATOM 1055 C CA . PHE A 1 137 ? -21.453 15.375 26.438 1 94.12 137 PHE A CA 1
ATOM 1056 C C . PHE A 1 137 ? -22.219 14.656 25.328 1 94.12 137 PHE A C 1
ATOM 1058 O O . PHE A 1 137 ? -23.453 14.805 25.219 1 94.12 137 PHE A O 1
ATOM 1065 N N . GLY A 1 138 ? -21.5 14.039 24.469 1 93.88 138 GLY A N 1
ATOM 1066 C CA . GLY A 1 138 ? -22.109 13.289 23.375 1 93.88 138 GLY A CA 1
ATOM 1067 C C . GLY A 1 138 ? -22.281 11.812 23.688 1 93.88 138 GLY A C 1
ATOM 1068 O O . GLY A 1 138 ? -21.438 11.203 24.344 1 93.88 138 GLY A O 1
ATOM 1069 N N . ARG A 1 139 ? -23.266 11.242 23.281 1 93.31 139 ARG A N 1
ATOM 1070 C CA . ARG A 1 139 ? -23.531 9.812 23.359 1 93.31 139 ARG A CA 1
ATOM 1071 C C . ARG A 1 139 ? -24.375 9.336 22.172 1 93.31 139 ARG A C 1
ATOM 1073 O O . ARG A 1 139 ? -25.5 9.812 21.984 1 93.31 139 ARG A O 1
ATOM 1080 N N . GLU A 1 140 ? -23.812 8.469 21.406 1 93.81 140 GLU A N 1
ATOM 1081 C CA . GLU A 1 140 ? -24.453 7.891 20.234 1 93.81 140 GLU A CA 1
ATOM 1082 C C . GLU A 1 140 ? -24.984 8.977 19.297 1 93.81 140 GLU A C 1
ATOM 1084 O O . GLU A 1 140 ? -26.125 8.914 18.828 1 93.81 140 GLU A O 1
ATOM 1089 N N . GLY A 1 141 ? -24.234 9.984 19.203 1 95.19 141 GLY A N 1
ATOM 1090 C CA . GLY A 1 141 ? -24.547 11.055 18.266 1 95.19 141 GLY A CA 1
ATOM 1091 C C . GLY A 1 141 ? -25.484 12.094 18.844 1 95.19 141 GLY A C 1
ATOM 1092 O O . GLY A 1 141 ? -25.781 13.102 18.188 1 95.19 141 GLY A O 1
ATOM 1093 N N . ASN A 1 142 ? -26 11.898 20.016 1 97.44 142 ASN A N 1
ATOM 1094 C CA . ASN A 1 142 ? -26.906 12.836 20.672 1 97.44 142 ASN A CA 1
ATOM 1095 C C . ASN A 1 142 ? -26.172 13.656 21.734 1 97.44 142 ASN A C 1
ATOM 1097 O O . ASN A 1 142 ? -25.078 13.305 22.156 1 97.44 142 ASN A O 1
ATOM 1101 N N . ILE A 1 143 ? -26.812 14.727 22.078 1 97.81 143 ILE A N 1
ATOM 1102 C CA . ILE A 1 143 ? -26.281 15.578 23.141 1 97.81 143 ILE A CA 1
ATOM 1103 C C . ILE A 1 143 ? -27 15.281 24.453 1 97.81 143 ILE A C 1
ATOM 1105 O O . ILE A 1 143 ? -28.234 15.258 24.5 1 97.81 143 ILE A O 1
ATOM 1109 N N . TRP A 1 144 ? -26.188 15.016 25.438 1 96.94 144 TRP A N 1
ATOM 1110 C CA . TRP A 1 144 ? -26.656 14.766 26.781 1 96.94 144 TRP A CA 1
ATOM 1111 C C . TRP A 1 144 ? -26.125 15.812 27.75 1 96.94 144 TRP A C 1
ATOM 1113 O O . TRP A 1 144 ? -25.156 16.516 27.453 1 96.94 144 TRP A O 1
ATOM 1123 N N . VAL A 1 145 ? -26.797 15.984 28.891 1 96.38 145 VAL A N 1
ATOM 1124 C CA . VAL A 1 145 ? -26.266 16.797 29.984 1 96.38 145 VAL A CA 1
ATOM 1125 C C . VAL A 1 145 ? -26.359 16 31.281 1 96.38 145 VAL A C 1
ATOM 1127 O O . VAL A 1 145 ? -27.234 15.148 31.453 1 96.38 145 VAL A O 1
ATOM 1130 N N . ARG A 1 146 ? -25.438 16.266 32.062 1 94.69 146 ARG A N 1
ATOM 1131 C CA . ARG A 1 146 ? -25.406 15.703 33.438 1 94.69 146 ARG A CA 1
ATOM 1132 C C . ARG A 1 146 ? -25.344 16.812 34.469 1 94.69 146 ARG A C 1
ATOM 1134 O O . ARG A 1 146 ? -24.516 17.719 34.375 1 94.69 146 ARG A O 1
ATOM 1141 N N . SER A 1 147 ? -26.203 16.672 35.438 1 92.19 147 SER A N 1
ATOM 1142 C CA . SER A 1 147 ? -26.141 17.609 36.562 1 92.19 147 SER A CA 1
ATOM 1143 C C . SER A 1 147 ? -24.969 17.281 37.469 1 92.19 147 SER A C 1
ATOM 1145 O O . SER A 1 147 ? -24.828 16.141 37.906 1 92.19 147 SER A O 1
ATOM 1147 N N . ARG A 1 148 ? -24.234 18.297 37.75 1 85.75 148 ARG A N 1
ATOM 1148 C CA . ARG A 1 148 ? -23.109 18.078 38.656 1 85.75 148 ARG A CA 1
ATOM 1149 C C . ARG A 1 148 ? -23.578 17.953 40.094 1 85.75 148 ARG A C 1
ATOM 1151 O O . ARG A 1 148 ? -22.859 17.391 40.938 1 85.75 148 ARG A O 1
ATOM 1158 N N . ALA A 1 149 ? -24.719 18.406 40.375 1 85.62 149 ALA A N 1
ATOM 1159 C CA . ALA A 1 149 ? -25.266 18.391 41.75 1 85.62 149 ALA A CA 1
ATOM 1160 C C . ALA A 1 149 ? -25.625 16.969 42.188 1 85.62 149 ALA A C 1
ATOM 1162 O O . ALA A 1 149 ? -25.344 16.562 43.312 1 85.62 149 ALA A O 1
ATOM 1163 N N . ASP A 1 150 ? -26.281 16.25 41.312 1 88.44 150 ASP A N 1
ATOM 1164 C CA . ASP A 1 150 ? -26.797 14.938 41.719 1 88.44 150 ASP A CA 1
ATOM 1165 C C . ASP A 1 150 ? -26.406 13.852 40.719 1 88.44 150 ASP A C 1
ATOM 1167 O O . ASP A 1 150 ? -26.766 12.688 40.906 1 88.44 150 ASP A O 1
ATOM 1171 N N . GLY A 1 151 ? -25.812 14.258 39.625 1 88.81 151 GLY A N 1
ATOM 1172 C CA . GLY A 1 151 ? -25.328 13.266 38.688 1 88.81 151 GLY A CA 1
ATOM 1173 C C . GLY A 1 151 ? -26.391 12.773 37.719 1 88.81 151 GLY A C 1
ATOM 1174 O O . GLY A 1 151 ? -26.109 11.945 36.875 1 88.81 151 GLY A O 1
ATOM 1175 N N . THR A 1 152 ? -27.516 13.305 37.844 1 93.19 152 THR A N 1
ATOM 1176 C CA . THR A 1 152 ? -28.578 12.883 36.938 1 93.19 152 THR A CA 1
ATOM 1177 C C . THR A 1 152 ? -28.281 13.312 35.531 1 93.19 152 THR A C 1
ATOM 1179 O O . THR A 1 152 ? -27.797 14.414 35.281 1 93.19 152 THR A O 1
ATOM 1182 N N . GLU A 1 153 ? -28.516 12.43 34.594 1 94.5 153 GLU A N 1
ATOM 1183 C CA . GLU A 1 153 ? -28.281 12.672 33.156 1 94.5 153 GLU A CA 1
ATOM 1184 C C . GLU A 1 153 ? -29.594 12.688 32.375 1 94.5 153 GLU A C 1
ATOM 1186 O O . GLU A 1 153 ? -30.547 11.977 32.75 1 94.5 153 GLU A O 1
ATOM 1191 N N . HIS A 1 154 ? -29.766 13.477 31.469 1 95.69 154 HIS A N 1
ATOM 1192 C CA . HIS A 1 154 ? -30.859 13.398 30.516 1 95.69 154 HIS A CA 1
ATOM 1193 C C . HIS A 1 154 ? -30.406 13.836 29.125 1 95.69 154 HIS A C 1
ATOM 1195 O O . HIS A 1 154 ? -29.453 14.609 29 1 95.69 154 HIS A O 1
ATOM 1201 N N . ALA A 1 155 ? -31.109 13.281 28.109 1 97.38 155 ALA A N 1
ATOM 1202 C CA . ALA A 1 155 ? -30.812 13.609 26.719 1 97.38 155 ALA A CA 1
ATOM 1203 C C . ALA A 1 155 ? -31.484 14.914 26.312 1 97.38 155 ALA A C 1
ATOM 1205 O O . ALA A 1 155 ? -32.625 15.172 26.688 1 97.38 155 ALA A O 1
ATOM 1206 N N . LEU A 1 156 ? -30.781 15.75 25.609 1 98.12 156 LEU A N 1
ATOM 1207 C CA . LEU A 1 156 ? -31.359 16.953 25.016 1 98.12 156 LEU A CA 1
ATOM 1208 C C . LEU A 1 156 ? -31.812 16.703 23.594 1 98.12 156 LEU A C 1
ATOM 1210 O O . LEU A 1 156 ? -32.656 17.422 23.062 1 98.12 156 LEU A O 1
ATOM 1214 N N . THR A 1 157 ? -31.203 15.805 22.922 1 98.06 157 THR A N 1
ATOM 1215 C CA . THR A 1 157 ? -31.609 15.344 21.594 1 98.06 157 THR A CA 1
ATOM 1216 C C . THR A 1 157 ? -31.766 13.828 21.578 1 98.06 157 THR A C 1
ATOM 1218 O O . THR A 1 157 ? -31.156 13.117 22.391 1 98.06 157 THR A O 1
ATOM 1221 N N . ASP A 1 158 ? -32.562 13.266 20.719 1 97.12 158 ASP A N 1
ATOM 1222 C CA . ASP A 1 158 ? -32.812 11.836 20.672 1 97.12 158 ASP A CA 1
ATOM 1223 C C . ASP A 1 158 ? -33.031 11.359 19.234 1 97.12 158 ASP A C 1
ATOM 1225 O O . ASP A 1 158 ? -33.5 10.258 19 1 97.12 158 ASP A O 1
ATOM 1229 N N . ASP A 1 159 ? -32.75 12.195 18.328 1 97.44 159 ASP A N 1
ATOM 1230 C CA . ASP A 1 159 ? -33.062 11.875 16.938 1 97.44 159 ASP A CA 1
ATOM 1231 C C . ASP A 1 159 ? -31.781 11.758 16.094 1 97.44 159 ASP A C 1
ATOM 1233 O O . ASP A 1 159 ? -31.828 11.914 14.867 1 97.44 159 ASP A O 1
ATOM 1237 N N . ALA A 1 160 ? -30.672 11.562 16.703 1 97.31 160 ALA A N 1
ATOM 1238 C CA . ALA A 1 160 ? -29.453 11.328 15.938 1 97.31 160 ALA A CA 1
ATOM 1239 C C . ALA A 1 160 ? -29.531 10.008 15.172 1 97.31 160 ALA A C 1
ATOM 1241 O O . ALA A 1 160 ? -30.234 9.078 15.586 1 97.31 160 ALA A O 1
ATOM 1242 N N . GLU A 1 161 ? -29.016 9.969 14.039 1 96.31 161 GLU A N 1
ATOM 1243 C CA . GLU A 1 161 ? -28.812 8.789 13.203 1 96.31 161 GLU A CA 1
ATOM 1244 C C . GLU A 1 161 ? -27.344 8.656 12.789 1 96.31 161 GLU A C 1
ATOM 1246 O O . GLU A 1 161 ? -26.578 9.602 12.906 1 96.31 161 GLU A O 1
ATOM 1251 N N . PRO A 1 162 ? -26.969 7.402 12.391 1 93.56 162 PRO A N 1
ATOM 1252 C CA . PRO A 1 162 ? -25.594 7.293 11.867 1 93.56 162 PRO A CA 1
ATOM 1253 C C . PRO A 1 162 ? -25.297 8.312 10.773 1 93.56 162 PRO A C 1
ATOM 1255 O O . PRO A 1 162 ? -26.047 8.406 9.797 1 93.56 162 PRO A O 1
ATOM 1258 N N . TYR A 1 163 ? -24.25 9.102 10.969 1 94.31 163 TYR A N 1
ATOM 1259 C CA . TYR A 1 163 ? -23.734 10.094 10.031 1 94.31 163 TYR A CA 1
ATOM 1260 C C . TYR A 1 163 ? -24.703 11.273 9.906 1 94.31 163 TYR A C 1
ATOM 1262 O O . TYR A 1 163 ? -24.672 12.008 8.922 1 94.31 163 TYR A O 1
ATOM 1270 N N . PHE A 1 164 ? -25.625 11.359 10.797 1 97.12 164 PHE A N 1
ATOM 1271 C CA . PHE A 1 164 ? -26.516 12.492 10.992 1 97.12 164 PHE A CA 1
ATOM 1272 C C . PHE A 1 164 ? -26.672 12.82 12.469 1 97.12 164 PHE A C 1
ATOM 1274 O O . PHE A 1 164 ? -27.703 12.555 13.07 1 97.12 164 PHE A O 1
ATOM 1281 N N . ASP A 1 165 ? -25.625 13.406 13.016 1 96.38 165 ASP A N 1
ATOM 1282 C CA . ASP A 1 165 ? -25.5 13.508 14.469 1 96.38 165 ASP A CA 1
ATOM 1283 C C . ASP A 1 165 ? -25.219 14.945 14.883 1 96.38 165 ASP A C 1
ATOM 1285 O O . ASP A 1 165 ? -25.156 15.852 14.047 1 96.38 165 ASP A O 1
ATOM 1289 N N . TYR A 1 166 ? -25.125 15.148 16.234 1 97.25 166 TYR A N 1
ATOM 1290 C CA . TYR A 1 166 ? -24.938 16.469 16.812 1 97.25 166 TYR A CA 1
ATOM 1291 C C . TYR A 1 166 ? -23.516 16.641 17.359 1 97.25 166 TYR A C 1
ATOM 1293 O O . TYR A 1 166 ? -23.031 15.758 18.078 1 97.25 166 TYR A O 1
ATOM 1301 N N . GLY A 1 167 ? -22.875 17.75 17.031 1 94.94 167 GLY A N 1
ATOM 1302 C CA . GLY A 1 167 ? -21.672 18.188 17.703 1 94.94 167 GLY A CA 1
ATOM 1303 C C . GLY A 1 167 ? -20.438 17.406 17.312 1 94.94 167 GLY A C 1
ATOM 1304 O O . GLY A 1 167 ? -19.344 17.641 17.844 1 94.94 167 GLY A O 1
ATOM 1305 N N . GLY A 1 168 ? -20.609 16.484 16.422 1 91.38 168 GLY A N 1
ATOM 1306 C CA . GLY A 1 168 ? -19.469 15.672 16 1 91.38 168 GLY A CA 1
ATOM 1307 C C . GLY A 1 168 ? -18.609 16.359 14.953 1 91.38 168 GLY A C 1
ATOM 1308 O O . GLY A 1 168 ? -18.562 17.578 14.875 1 91.38 168 GLY A O 1
ATOM 1309 N N . LEU A 1 169 ? -17.734 15.562 14.289 1 90.44 169 LEU A N 1
ATOM 1310 C CA . LEU A 1 169 ? -16.875 16.047 13.219 1 90.44 169 LEU A CA 1
ATOM 1311 C C . LEU A 1 169 ? -17.219 15.359 11.898 1 90.44 169 LEU A C 1
ATOM 1313 O O . LEU A 1 169 ? -17.562 14.18 11.875 1 90.44 169 LEU A O 1
ATOM 1317 N N . PRO A 1 170 ? -17.156 16.141 10.836 1 90.56 170 PRO A N 1
ATOM 1318 C CA . PRO A 1 170 ? -17.25 15.43 9.555 1 90.56 170 PRO A CA 1
ATOM 1319 C C . PRO A 1 170 ? -16.078 14.469 9.328 1 90.56 170 PRO A C 1
ATOM 1321 O O . PRO A 1 170 ? -14.938 14.781 9.688 1 90.56 170 PRO A O 1
ATOM 1324 N N . ASP A 1 171 ? -16.328 13.328 8.711 1 86.88 171 ASP A N 1
ATOM 1325 C CA . ASP A 1 171 ? -15.281 12.352 8.391 1 86.88 171 ASP A CA 1
ATOM 1326 C C . ASP A 1 171 ? -14.32 12.906 7.344 1 86.88 171 ASP A C 1
ATOM 1328 O O . ASP A 1 171 ? -13.164 12.484 7.277 1 86.88 171 ASP A O 1
ATOM 1332 N N . THR A 1 172 ? -14.812 13.781 6.516 1 78.75 172 THR A N 1
ATOM 1333 C CA . THR A 1 172 ? -14.078 14.281 5.359 1 78.75 172 THR A CA 1
ATOM 1334 C C . THR A 1 172 ? -12.867 15.102 5.797 1 78.75 172 THR A C 1
ATOM 1336 O O . THR A 1 172 ? -11.984 15.406 4.984 1 78.75 172 THR A O 1
ATOM 1339 N N . THR A 1 173 ? -12.805 15.461 6.977 1 73.94 173 THR A N 1
ATOM 1340 C CA . THR A 1 173 ? -11.727 16.359 7.391 1 73.94 173 THR A CA 1
ATOM 1341 C C . THR A 1 173 ? -10.609 15.57 8.07 1 73.94 173 THR A C 1
ATOM 1343 O O . THR A 1 173 ? -9.633 16.156 8.547 1 73.94 173 THR A O 1
ATOM 1346 N N . GLY A 1 174 ? -10.695 14.305 7.973 1 74.19 174 GLY A N 1
ATOM 1347 C CA . GLY A 1 174 ? -9.656 13.484 8.578 1 74.19 174 GLY A CA 1
ATOM 1348 C C . GLY A 1 174 ? -9.672 13.523 10.094 1 74.19 174 GLY A C 1
ATOM 1349 O O . GLY A 1 174 ? -10.625 14.016 10.695 1 74.19 174 GLY A O 1
ATOM 1350 N N . GLY A 1 175 ? -8.898 12.844 10.773 1 82.25 175 GLY A N 1
ATOM 1351 C CA . GLY A 1 175 ? -8.68 12.914 12.211 1 82.25 175 GLY A CA 1
ATOM 1352 C C . GLY A 1 175 ? -9.109 11.656 12.938 1 82.25 175 GLY A C 1
ATOM 1353 O O . GLY A 1 175 ? -8.688 11.414 14.07 1 82.25 175 GLY A O 1
ATOM 1354 N N . ARG A 1 176 ? -10.016 11.008 12.227 1 84.88 176 ARG A N 1
ATOM 1355 C CA . ARG A 1 176 ? -10.484 9.789 12.875 1 84.88 176 ARG A CA 1
ATOM 1356 C C . ARG A 1 176 ? -9.328 8.828 13.133 1 84.88 176 ARG A C 1
ATOM 1358 O O . ARG A 1 176 ? -9.242 8.227 14.211 1 84.88 176 ARG A O 1
ATOM 1365 N N . ALA A 1 177 ? -8.547 8.695 12.109 1 88.88 177 ALA A N 1
ATOM 1366 C CA . ALA A 1 177 ? -7.418 7.777 12.25 1 88.88 177 ALA A CA 1
ATOM 1367 C C . ALA A 1 177 ? -6.473 8.234 13.352 1 88.88 177 ALA A C 1
ATOM 1369 O O . ALA A 1 177 ? -5.953 7.418 14.117 1 88.88 177 ALA A O 1
ATOM 1370 N N . LEU A 1 178 ? -6.27 9.492 13.398 1 86.88 178 LEU A N 1
ATOM 1371 C CA . LEU A 1 178 ? -5.406 10.031 14.445 1 86.88 178 LEU A CA 1
ATOM 1372 C C . LEU A 1 178 ? -6.012 9.781 15.828 1 86.88 178 LEU A C 1
ATOM 1374 O O . LEU A 1 178 ? -5.312 9.352 16.75 1 86.88 178 LEU A O 1
ATOM 1378 N N . MET A 1 179 ? -7.285 10.078 15.992 1 87.75 179 MET A N 1
ATOM 1379 C CA . MET A 1 179 ? -7.965 9.852 17.266 1 87.75 179 MET A CA 1
ATOM 1380 C C . MET A 1 179 ? -7.883 8.391 17.672 1 87.75 179 MET A C 1
ATOM 1382 O O . MET A 1 179 ? -7.652 8.078 18.844 1 87.75 179 MET A O 1
ATOM 1386 N N . ARG A 1 180 ? -8.031 7.57 16.734 1 86.81 180 ARG A N 1
ATOM 1387 C CA . ARG A 1 180 ? -7.902 6.141 16.984 1 86.81 180 ARG A CA 1
ATOM 1388 C C . ARG A 1 180 ? -6.484 5.793 17.438 1 86.81 180 ARG A C 1
ATOM 1390 O O . ARG A 1 180 ? -6.301 5.035 18.391 1 86.81 180 ARG A O 1
ATOM 1397 N N . ALA A 1 181 ? -5.562 6.301 16.734 1 85.56 181 ALA A N 1
ATOM 1398 C CA . ALA A 1 181 ? -4.164 6.043 17.078 1 85.56 181 ALA A CA 1
ATOM 1399 C C . ALA A 1 181 ? -3.842 6.52 18.484 1 85.56 181 ALA A C 1
ATOM 1401 O O . ALA A 1 181 ? -3.057 5.887 19.203 1 85.56 181 ALA A O 1
ATOM 1402 N N . LEU A 1 182 ? -4.527 7.617 18.891 1 84.81 182 LEU A N 1
ATOM 1403 C CA . LEU A 1 182 ? -4.281 8.195 20.219 1 84.81 182 LEU A CA 1
ATOM 1404 C C . LEU A 1 182 ? -5.148 7.52 21.266 1 84.81 182 LEU A C 1
ATOM 1406 O O . LEU A 1 182 ? -4.926 7.703 22.469 1 84.81 182 LEU A O 1
ATOM 1410 N N . GLY A 1 183 ? -6.09 6.789 20.875 1 82.81 183 GLY A N 1
ATOM 1411 C CA . GLY A 1 183 ? -6.988 6.113 21.797 1 82.81 183 GLY A CA 1
ATOM 1412 C C . GLY A 1 183 ? -7.957 7.055 22.484 1 82.81 183 GLY A C 1
ATOM 1413 O O . GLY A 1 183 ? -8.297 6.859 23.656 1 82.81 183 GLY A O 1
ATOM 1414 N N . ILE A 1 184 ? -8.289 8.125 21.75 1 81.88 184 ILE A N 1
ATOM 1415 C CA . ILE A 1 184 ? -9.195 9.094 22.359 1 81.88 184 ILE A CA 1
ATOM 1416 C C . ILE A 1 184 ? -10.453 9.227 21.516 1 81.88 184 ILE A C 1
ATOM 1418 O O . ILE A 1 184 ? -10.414 9.016 20.297 1 81.88 184 ILE A O 1
ATOM 1422 N N . PRO A 1 185 ? -11.492 9.516 22.188 1 81.75 185 PRO A N 1
ATOM 1423 C CA . PRO A 1 185 ? -12.742 9.695 21.438 1 81.75 185 PRO A CA 1
ATOM 1424 C C . PRO A 1 185 ? -12.75 10.969 20.594 1 81.75 185 PRO A C 1
ATOM 1426 O O . PRO A 1 185 ? -11.977 11.891 20.844 1 81.75 185 PRO A O 1
ATOM 1429 N N . ALA A 1 186 ? -13.641 10.961 19.625 1 82.88 186 ALA A N 1
ATOM 1430 C CA . ALA A 1 186 ? -13.828 12.18 18.844 1 82.88 186 ALA A CA 1
ATOM 1431 C C . ALA A 1 186 ? -14.383 13.305 19.703 1 82.88 186 ALA A C 1
ATOM 1433 O O . ALA A 1 186 ? -15.242 13.078 20.562 1 82.88 186 ALA A O 1
ATOM 1434 N N . PRO A 1 187 ? -13.922 14.406 19.484 1 85.69 187 PRO A N 1
ATOM 1435 C CA . PRO A 1 187 ? -14.422 15.539 20.281 1 85.69 187 PRO A CA 1
ATOM 1436 C C . PRO A 1 187 ? -15.828 15.961 19.875 1 85.69 187 PRO A C 1
ATOM 1438 O O . PRO A 1 187 ? -16.266 15.68 18.75 1 85.69 187 PRO A O 1
ATOM 1441 N N . ILE A 1 188 ? -16.531 16.531 20.875 1 91.38 188 ILE A N 1
ATOM 1442 C CA . ILE A 1 188 ? -17.812 17.172 20.609 1 91.38 188 ILE A CA 1
ATOM 1443 C C . ILE A 1 188 ? -17.656 18.688 20.625 1 91.38 188 ILE A C 1
ATOM 1445 O O . ILE A 1 188 ? -16.922 19.234 21.453 1 91.38 188 ILE A O 1
ATOM 1449 N N . ILE A 1 189 ? -18.266 19.328 19.703 1 94.31 189 ILE A N 1
ATOM 1450 C CA . ILE A 1 189 ? -18.219 20.781 19.625 1 94.31 189 ILE A CA 1
ATOM 1451 C C . ILE A 1 189 ? -19.609 21.359 19.906 1 94.31 189 ILE A C 1
ATOM 1453 O O . ILE A 1 189 ? -20.578 21.031 19.219 1 94.31 189 ILE A O 1
ATOM 1457 N N . LEU A 1 190 ? -19.734 22.125 20.922 1 96.62 190 LEU A N 1
ATOM 1458 C CA . LEU A 1 190 ? -20.953 22.828 21.234 1 96.62 190 LEU A CA 1
ATOM 1459 C C . LEU A 1 190 ? -20.656 24.141 21.969 1 96.62 190 LEU A C 1
ATOM 1461 O O . LEU A 1 190 ? -19.531 24.344 22.453 1 96.62 190 LEU A O 1
ATOM 1465 N N . HIS A 1 191 ? -21.562 25.078 21.969 1 96.12 191 HIS A N 1
ATOM 1466 C CA . HIS A 1 191 ? -21.422 26.391 22.594 1 96.12 191 HIS A CA 1
ATOM 1467 C C . HIS A 1 191 ? -22.516 26.641 23.625 1 96.12 191 HIS A C 1
ATOM 1469 O O . HIS A 1 191 ? -23.688 26.75 23.281 1 96.12 191 HIS A O 1
ATOM 1475 N N . TRP A 1 192 ? -22.094 26.797 24.922 1 96.12 192 TRP A N 1
ATOM 1476 C CA . TRP A 1 192 ? -23.047 27.109 25.984 1 96.12 192 TRP A CA 1
ATOM 1477 C C . TRP A 1 192 ? -23.469 28.578 25.906 1 96.12 192 TRP A C 1
A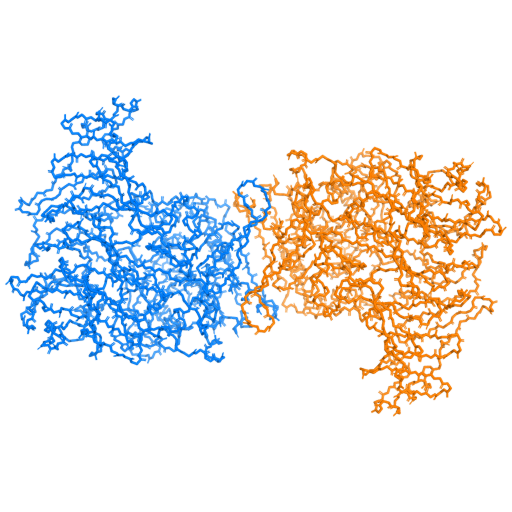TOM 1479 O O . TRP A 1 192 ? -22.656 29.453 25.609 1 96.12 192 TRP A O 1
ATOM 1489 N N . SER A 1 193 ? -24.781 28.781 26.188 1 96.62 193 SER A N 1
ATOM 1490 C CA . SER A 1 193 ? -25.188 30.172 26.406 1 96.62 193 SER A CA 1
ATOM 1491 C C . SER A 1 193 ? -24.578 30.734 27.688 1 96.62 193 SER A C 1
ATOM 1493 O O . SER A 1 193 ? -24.312 29.984 28.625 1 96.62 193 SER A O 1
ATOM 1495 N N . PRO A 1 194 ? -24.375 32.031 27.734 1 92.62 194 PRO A N 1
ATOM 1496 C CA . PRO A 1 194 ? -23.734 32.625 28.906 1 92.62 194 PRO A CA 1
ATOM 1497 C C . PRO A 1 194 ? -24.5 32.344 30.203 1 92.62 194 PRO A C 1
ATOM 1499 O O . PRO A 1 194 ? -23.891 32.281 31.281 1 92.62 194 PRO A O 1
ATOM 1502 N N . ASP A 1 195 ? -25.828 32.156 30.156 1 93.62 195 ASP A N 1
ATOM 1503 C CA . ASP A 1 195 ? -26.641 31.938 31.344 1 93.62 195 ASP A CA 1
ATOM 1504 C C . ASP A 1 195 ? -26.766 30.453 31.656 1 93.62 195 ASP A C 1
ATOM 1506 O O . ASP A 1 195 ? -27.516 30.062 32.562 1 93.62 195 ASP A O 1
ATOM 1510 N N . SER A 1 196 ? -26.172 29.594 30.844 1 95.62 196 SER A N 1
ATOM 1511 C CA . SER A 1 196 ? -26.062 28.156 31.078 1 95.62 196 SER A CA 1
ATOM 1512 C C . SER A 1 196 ? -27.406 27.469 30.859 1 95.62 196 SER A C 1
ATOM 1514 O O . SER A 1 196 ? -27.594 26.312 31.266 1 95.62 196 SER A O 1
ATOM 1516 N N . THR A 1 197 ? -28.266 28.125 30.203 1 96.31 197 THR A N 1
ATOM 1517 C CA . THR A 1 197 ? -29.594 27.547 30.078 1 96.31 197 THR A CA 1
ATOM 1518 C C . THR A 1 197 ? -29.766 26.859 28.734 1 96.31 197 THR A C 1
ATOM 1520 O O . THR A 1 197 ? -30.672 26.031 28.547 1 96.31 197 THR A O 1
ATOM 1523 N N . ARG A 1 198 ? -28.922 27.234 27.781 1 97.81 198 ARG A N 1
ATOM 1524 C CA . ARG A 1 198 ? -29.078 26.703 26.422 1 97.81 198 ARG A CA 1
ATOM 1525 C C . ARG A 1 198 ? -27.719 26.328 25.828 1 97.81 198 ARG A C 1
ATOM 1527 O O . ARG A 1 198 ? -26.688 26.781 26.312 1 97.81 198 ARG A O 1
ATOM 1534 N N . ILE A 1 199 ? -27.766 25.484 24.797 1 98 199 ILE A N 1
ATOM 1535 C CA . ILE A 1 199 ? -26.594 25.031 24.062 1 98 199 ILE A CA 1
ATOM 1536 C C . ILE A 1 199 ? -26.812 25.219 22.562 1 98 199 ILE A C 1
ATOM 1538 O O . ILE A 1 199 ? -27.875 24.891 22.031 1 98 199 ILE A O 1
ATOM 1542 N N . LEU A 1 200 ? -25.875 25.875 21.906 1 98.12 200 LEU A N 1
ATOM 1543 C CA . LEU A 1 200 ? -25.812 25.891 20.453 1 98.12 200 LEU A CA 1
ATOM 1544 C C . LEU A 1 200 ? -24.938 24.75 19.922 1 98.12 200 LEU A C 1
ATOM 1546 O O . LEU A 1 200 ? -23.781 24.609 20.344 1 98.12 200 LEU A O 1
ATOM 1550 N N . VAL A 1 201 ? -25.516 23.969 19.031 1 98.19 201 VAL A N 1
ATOM 1551 C CA . VAL A 1 201 ? -24.766 22.828 18.516 1 98.19 201 VAL A CA 1
ATOM 1552 C C . VAL A 1 201 ? -25.125 22.578 17.047 1 98.19 201 VAL A C 1
ATOM 1554 O O . VAL A 1 201 ? -26.266 22.781 16.641 1 98.19 201 VAL A O 1
ATOM 1557 N N . ALA A 1 202 ? -24.141 22.188 16.297 1 97.56 202 ALA A N 1
ATOM 1558 C CA . ALA A 1 202 ? -24.391 21.844 14.898 1 97.56 202 ALA A CA 1
ATOM 1559 C C . ALA A 1 202 ? -24.906 20.422 14.766 1 97.56 202 ALA A C 1
ATOM 1561 O O . ALA A 1 202 ? -24.453 19.516 15.477 1 97.56 202 ALA A O 1
ATOM 1562 N N . ARG A 1 203 ? -25.875 20.25 13.953 1 97.75 203 ARG A N 1
ATOM 1563 C CA . ARG A 1 203 ? -26.203 18.922 13.453 1 97.75 203 ARG A CA 1
ATOM 1564 C C . ARG A 1 203 ? -25.578 18.672 12.086 1 97.75 203 ARG A C 1
ATOM 1566 O O . ARG A 1 203 ? -25.766 19.453 11.148 1 97.75 203 ARG A O 1
ATOM 1573 N N . ILE A 1 204 ? -24.828 17.641 11.969 1 96.81 204 ILE A N 1
ATOM 1574 C CA . ILE A 1 204 ? -24.016 17.375 10.781 1 96.81 204 ILE A CA 1
ATOM 1575 C C . ILE A 1 204 ? -24.641 16.219 9.984 1 96.81 204 ILE A C 1
ATOM 1577 O O . ILE A 1 204 ? -24.938 15.156 10.547 1 96.81 204 ILE A O 1
ATOM 1581 N N . ASP A 1 205 ? -24.891 16.469 8.734 1 96.88 205 ASP A N 1
ATOM 1582 C CA . ASP A 1 205 ? -25.438 15.453 7.828 1 96.88 205 ASP A CA 1
ATOM 1583 C C . ASP A 1 205 ? -24.375 14.984 6.832 1 96.88 205 ASP A C 1
ATOM 1585 O O . ASP A 1 205 ? -23.922 15.758 5.988 1 96.88 205 ASP A O 1
ATOM 1589 N N . GLN A 1 206 ? -23.953 13.859 6.914 1 96.06 206 GLN A N 1
ATOM 1590 C CA . GLN A 1 206 ? -23 13.297 5.961 1 96.06 206 GLN A CA 1
ATOM 1591 C C . GLN A 1 206 ? -23.469 11.945 5.441 1 96.06 206 GLN A C 1
ATOM 1593 O O . GLN A 1 206 ? -22.656 11.141 4.969 1 96.06 206 GLN A O 1
ATOM 1598 N N . ARG A 1 207 ? -24.812 11.648 5.434 1 96.25 207 ARG A N 1
ATOM 1599 C CA . ARG A 1 207 ? -25.406 10.359 5.074 1 96.25 207 ARG A CA 1
ATOM 1600 C C . ARG A 1 207 ? -25.156 10.039 3.605 1 96.25 207 ARG A C 1
ATOM 1602 O O . ARG A 1 207 ? -24.953 8.883 3.248 1 96.25 207 ARG A O 1
ATOM 1609 N N . GLU A 1 208 ? -25.078 11.047 2.807 1 95.62 208 GLU A N 1
ATOM 1610 C CA . GLU A 1 208 ? -25.016 10.82 1.365 1 95.62 208 GLU A CA 1
ATOM 1611 C C . GLU A 1 208 ? -23.609 11.047 0.83 1 95.62 208 GLU A C 1
ATOM 1613 O O . GLU A 1 208 ? -23.375 10.977 -0.38 1 95.62 208 GLU A O 1
ATOM 1618 N N . VAL A 1 209 ? -22.656 11.445 1.707 1 95.81 209 VAL A N 1
ATOM 1619 C CA . VAL A 1 209 ? -21.266 11.625 1.279 1 95.81 209 VAL A CA 1
ATOM 1620 C C . VAL A 1 209 ? -20.656 10.281 0.904 1 95.81 209 VAL A C 1
ATOM 1622 O O . VAL A 1 209 ? -20.75 9.312 1.668 1 95.81 209 VAL A O 1
ATOM 1625 N N . PRO A 1 210 ? -20.078 10.188 -0.308 1 94.38 210 PRO A N 1
ATOM 1626 C CA . PRO A 1 210 ? -19.5 8.898 -0.719 1 94.38 210 PRO A CA 1
ATOM 1627 C C . PRO A 1 210 ? -18.359 8.445 0.182 1 94.38 210 PRO A C 1
ATOM 1629 O O . PRO A 1 210 ? -17.719 9.273 0.838 1 94.38 210 PRO A O 1
ATOM 1632 N N . GLU A 1 211 ? -18.172 7.117 0.209 1 94.56 211 GLU A N 1
ATOM 1633 C CA . GLU A 1 211 ? -17.172 6.539 1.101 1 94.56 211 GLU A CA 1
ATOM 1634 C C . GLU A 1 211 ? -15.922 6.109 0.328 1 94.56 211 GLU A C 1
ATOM 1636 O O . GLU A 1 211 ? -15.984 5.875 -0.88 1 94.56 211 GLU A O 1
ATOM 1641 N N . LEU A 1 212 ? -14.812 6.082 0.935 1 94.81 212 LEU A N 1
ATOM 1642 C CA . LEU A 1 212 ? -13.586 5.371 0.578 1 94.81 212 LEU A CA 1
ATOM 1643 C C . LEU A 1 212 ? -13.25 4.309 1.619 1 94.81 212 LEU A C 1
ATOM 1645 O O . LEU A 1 212 ? -13.75 4.359 2.748 1 94.81 212 LEU A O 1
ATOM 1649 N N . VAL A 1 213 ? -12.477 3.381 1.23 1 96.44 213 VAL A N 1
ATOM 1650 C CA . VAL A 1 213 ? -12.094 2.309 2.141 1 96.44 213 VAL A CA 1
ATOM 1651 C C . VAL A 1 213 ? -10.586 2.338 2.367 1 96.44 213 VAL A C 1
ATOM 1653 O O . VAL A 1 213 ? -9.812 2.465 1.416 1 96.44 213 VAL A O 1
ATOM 1656 N N . LEU A 1 214 ? -10.125 2.373 3.594 1 96.88 214 LEU A N 1
ATOM 1657 C CA . LEU A 1 214 ? -8.75 2.129 4.004 1 96.88 214 LEU A CA 1
ATOM 1658 C C . LEU A 1 214 ? -8.617 0.769 4.68 1 96.88 214 LEU A C 1
ATOM 1660 O O . LEU A 1 214 ? -9.492 0.361 5.441 1 96.88 214 LEU A O 1
ATOM 1664 N N . VAL A 1 215 ? -7.586 0.072 4.355 1 97.62 215 VAL A N 1
ATOM 1665 C CA . VAL A 1 215 ? -7.406 -1.257 4.93 1 97.62 215 VAL A CA 1
ATOM 1666 C C . VAL A 1 215 ? -6.207 -1.254 5.879 1 97.62 215 VAL A C 1
ATOM 1668 O O . VAL A 1 215 ? -5.102 -0.879 5.484 1 97.62 215 VAL A O 1
ATOM 1671 N N . GLU A 1 216 ? -6.461 -1.583 7.113 1 97.81 216 GLU A N 1
ATOM 1672 C CA . GLU A 1 216 ? -5.395 -1.822 8.086 1 97.81 216 GLU A CA 1
ATOM 1673 C C . GLU A 1 216 ? -4.801 -3.219 7.918 1 97.81 216 GLU A C 1
ATOM 1675 O O . GLU A 1 216 ? -5.398 -4.207 8.344 1 97.81 216 GLU A O 1
ATOM 1680 N N . SER A 1 217 ? -3.627 -3.291 7.352 1 98 217 SER A N 1
ATOM 1681 C CA . SER A 1 217 ? -3.027 -4.566 6.973 1 98 217 SER A CA 1
ATOM 1682 C C . SER A 1 217 ? -2.525 -5.324 8.195 1 98 217 SER A C 1
ATOM 1684 O O . SER A 1 217 ? -2.467 -6.559 8.195 1 98 217 SER A O 1
ATOM 1686 N N . SER A 1 218 ? -2.137 -4.598 9.227 1 97 218 SER A N 1
ATOM 1687 C CA . SER A 1 218 ? -1.479 -5.207 10.375 1 97 218 SER A CA 1
ATOM 1688 C C . SER A 1 218 ? -2.129 -4.762 11.68 1 97 218 SER A C 1
ATOM 1690 O O . SER A 1 218 ? -1.491 -4.102 12.508 1 97 218 SER A O 1
ATOM 1692 N N . PRO A 1 219 ? -3.367 -5.184 11.891 1 96.06 219 PRO A N 1
ATOM 1693 C CA . PRO A 1 219 ? -3.996 -4.84 13.164 1 96.06 219 PRO A CA 1
ATOM 1694 C C . PRO A 1 219 ? -3.195 -5.328 14.367 1 96.06 219 PRO A C 1
ATOM 1696 O O . PRO A 1 219 ? -2.5 -6.344 14.281 1 96.06 219 PRO A O 1
ATOM 1699 N N . ALA A 1 220 ? -3.314 -4.676 15.484 1 91.12 220 ALA A N 1
ATOM 1700 C CA . ALA A 1 220 ? -2.51 -4.93 16.672 1 91.12 220 ALA A CA 1
ATOM 1701 C C . ALA A 1 220 ? -2.758 -6.332 17.219 1 91.12 220 ALA A C 1
ATOM 1703 O O . ALA A 1 220 ? -1.862 -6.941 17.812 1 91.12 220 ALA A O 1
ATOM 1704 N N . ASP A 1 221 ? -3.912 -6.902 17.016 1 90.88 221 ASP A N 1
ATOM 1705 C CA . ASP A 1 221 ? -4.246 -8.211 17.578 1 90.88 221 ASP A CA 1
ATOM 1706 C C . ASP A 1 221 ? -3.76 -9.336 16.656 1 90.88 221 ASP A C 1
ATOM 1708 O O . ASP A 1 221 ? -3.928 -10.516 16.984 1 90.88 221 ASP A O 1
ATOM 1712 N N . GLY A 1 222 ? -3.154 -9.031 15.547 1 90.5 222 GLY A N 1
ATOM 1713 C CA . GLY A 1 222 ? -2.594 -10.023 14.648 1 90.5 222 GLY A CA 1
ATOM 1714 C C . GLY A 1 222 ? -3.637 -10.68 13.766 1 90.5 222 GLY A C 1
ATOM 1715 O O . GLY A 1 222 ? -3.314 -11.57 12.969 1 90.5 222 GLY A O 1
ATOM 1716 N N . GLY A 1 223 ? -4.895 -10.219 13.844 1 91.81 223 GLY A N 1
ATOM 1717 C CA . GLY A 1 223 ? -5.984 -10.844 13.109 1 91.81 223 GLY A CA 1
ATOM 1718 C C . GLY A 1 223 ? -6.043 -10.414 11.656 1 91.81 223 GLY A C 1
ATOM 1719 O O . GLY A 1 223 ? -5.051 -9.945 11.094 1 91.81 223 GLY A O 1
ATOM 1720 N N . ARG A 1 224 ? -7.211 -10.57 10.961 1 94.38 224 ARG A N 1
ATOM 1721 C CA . ARG A 1 224 ? -7.453 -10.219 9.562 1 94.38 224 ARG A CA 1
ATOM 1722 C C . ARG A 1 224 ? -7.242 -8.727 9.336 1 94.38 224 ARG A C 1
ATOM 1724 O O . ARG A 1 224 ? -7.426 -7.918 10.25 1 94.38 224 ARG A O 1
ATOM 1731 N N . PRO A 1 225 ? -6.758 -8.383 8.148 1 96.62 225 PRO A N 1
ATOM 1732 C CA . PRO A 1 225 ? -6.828 -6.961 7.801 1 96.62 225 PRO A CA 1
ATOM 1733 C C . PRO A 1 225 ? -8.203 -6.359 8.055 1 96.62 225 PRO A C 1
ATOM 1735 O O . PRO A 1 225 ? -9.219 -7.027 7.855 1 96.62 225 PRO A O 1
ATOM 1738 N N . VAL A 1 226 ? -8.25 -5.16 8.5 1 96.94 226 VAL A N 1
ATOM 1739 C CA . VAL A 1 226 ? -9.492 -4.52 8.914 1 96.94 226 VAL A CA 1
ATOM 1740 C C . VAL A 1 226 ? -9.82 -3.367 7.965 1 96.94 226 VAL A C 1
ATOM 1742 O O . VAL A 1 226 ? -8.969 -2.523 7.684 1 96.94 226 VAL A O 1
ATOM 1745 N N . GLU A 1 227 ? -11.039 -3.363 7.406 1 96.31 227 GLU A N 1
ATOM 1746 C CA . GLU A 1 227 ? -11.484 -2.254 6.566 1 96.31 227 GLU A CA 1
ATOM 1747 C C . GLU A 1 227 ? -11.977 -1.085 7.414 1 96.31 227 GLU A C 1
ATOM 1749 O O . GLU A 1 227 ? -12.648 -1.285 8.43 1 96.31 227 GLU A O 1
ATOM 1754 N N . HIS A 1 228 ? -11.477 0.06 7.145 1 95.62 228 HIS A N 1
ATOM 1755 C CA . HIS A 1 228 ? -11.977 1.314 7.691 1 95.62 228 HIS A CA 1
ATOM 1756 C C . HIS A 1 228 ? -12.656 2.15 6.617 1 95.62 228 HIS A C 1
ATOM 1758 O O . HIS A 1 228 ? -12.07 2.418 5.566 1 95.62 228 HIS A O 1
ATOM 1764 N N . ARG A 1 229 ? -13.891 2.508 6.855 1 94.19 229 ARG A N 1
ATOM 1765 C CA . ARG A 1 229 ? -14.617 3.344 5.906 1 94.19 229 ARG A CA 1
ATOM 1766 C C . ARG A 1 229 ? -14.578 4.809 6.324 1 94.19 229 ARG A C 1
ATOM 1768 O O . ARG A 1 229 ? -14.711 5.125 7.512 1 94.19 229 ARG A O 1
ATOM 1775 N N . THR A 1 230 ? -14.312 5.613 5.398 1 91.62 230 THR A N 1
ATOM 1776 C CA . THR A 1 230 ? -14.273 7.055 5.621 1 91.62 230 THR A CA 1
ATOM 1777 C C . THR A 1 230 ? -15.125 7.785 4.582 1 91.62 230 THR A C 1
ATOM 1779 O O . THR A 1 230 ? -15.094 7.445 3.398 1 91.62 230 THR A O 1
ATOM 1782 N N . ARG A 1 231 ? -15.961 8.688 5.047 1 94 231 ARG A N 1
ATOM 1783 C CA . ARG A 1 231 ? -16.641 9.57 4.109 1 94 231 ARG A CA 1
ATOM 1784 C C . ARG A 1 231 ? -15.719 10.664 3.602 1 94 231 ARG A C 1
ATOM 1786 O O . ARG A 1 231 ? -14.992 11.281 4.387 1 94 231 ARG A O 1
ATOM 1793 N N . TYR A 1 232 ? -15.648 10.836 2.324 1 93.81 232 TYR A N 1
ATOM 1794 C CA . TYR A 1 232 ? -14.664 11.711 1.708 1 93.81 232 TYR A CA 1
ATOM 1795 C C . TYR A 1 232 ? -15.242 12.414 0.481 1 93.81 232 TYR A C 1
ATOM 1797 O O . TYR A 1 232 ? -15.68 11.75 -0.465 1 93.81 232 TYR A O 1
ATOM 1805 N N . SER A 1 233 ? -15.281 13.758 0.512 1 93.69 233 SER A N 1
ATOM 1806 C CA . SER A 1 233 ? -15.773 14.531 -0.628 1 93.69 233 SER A CA 1
ATOM 1807 C C . SER A 1 233 ? -14.617 14.969 -1.528 1 93.69 233 SER A C 1
ATOM 1809 O O . SER A 1 233 ? -13.656 15.586 -1.061 1 93.69 233 SER A O 1
ATOM 1811 N N . MET A 1 234 ? -14.711 14.641 -2.789 1 94.31 234 MET A N 1
ATOM 1812 C CA . MET A 1 234 ? -13.711 15.031 -3.775 1 94.31 234 MET A CA 1
ATOM 1813 C C . MET A 1 234 ? -14.188 16.234 -4.582 1 94.31 234 MET A C 1
ATOM 1815 O O . MET A 1 234 ? -15.383 16.516 -4.637 1 94.31 234 MET A O 1
ATOM 1819 N N . PRO A 1 235 ? -13.227 16.984 -5.18 1 95.5 235 PRO A N 1
ATOM 1820 C CA . PRO A 1 235 ? -13.594 18.188 -5.93 1 95.5 235 PRO A CA 1
ATOM 1821 C C . PRO A 1 235 ? -14.633 17.906 -7.016 1 95.5 235 PRO A C 1
ATOM 1823 O O . PRO A 1 235 ? -14.469 16.969 -7.805 1 95.5 235 PRO A O 1
ATOM 1826 N N . GLY A 1 236 ? -15.633 18.703 -7.02 1 94.25 236 GLY A N 1
ATOM 1827 C CA . GLY A 1 236 ? -16.625 18.625 -8.078 1 94.25 236 GLY A CA 1
ATOM 1828 C C . GLY A 1 236 ? -17.781 17.703 -7.738 1 94.25 236 GLY A C 1
ATOM 1829 O O . GLY A 1 236 ? -18.828 17.719 -8.398 1 94.25 236 GLY A O 1
ATOM 1830 N N . GLU A 1 237 ? -17.656 16.891 -6.691 1 93.38 237 GLU A N 1
ATOM 1831 C CA . GLU A 1 237 ? -18.734 16 -6.297 1 93.38 237 GLU A CA 1
ATOM 1832 C C . GLU A 1 237 ? -19.891 16.781 -5.668 1 93.38 237 GLU A C 1
ATOM 1834 O O . GLU A 1 237 ? -19.656 17.734 -4.926 1 93.38 237 GLU A O 1
ATOM 1839 N N . ASN A 1 238 ? -21.078 16.375 -5.93 1 91.25 238 ASN A N 1
ATOM 1840 C CA . ASN A 1 238 ? -22.266 17.109 -5.531 1 91.25 238 ASN A CA 1
ATOM 1841 C C . ASN A 1 238 ? -22.516 17 -4.027 1 91.25 238 ASN A C 1
ATOM 1843 O O . ASN A 1 238 ? -22.953 17.953 -3.395 1 91.25 238 ASN A O 1
ATOM 1847 N N . THR A 1 239 ? -22.266 15.875 -3.508 1 92.75 239 THR A N 1
ATOM 1848 C CA . THR A 1 239 ? -22.625 15.648 -2.115 1 92.75 239 THR A CA 1
ATOM 1849 C C . THR A 1 239 ? -21.438 15.914 -1.192 1 92.75 239 THR A C 1
ATOM 1851 O O . THR A 1 239 ? -20.375 15.305 -1.34 1 92.75 239 THR A O 1
ATOM 1854 N N . VAL A 1 240 ? -21.578 16.891 -0.303 1 94.56 240 VAL A N 1
ATOM 1855 C CA . VAL A 1 240 ? -20.641 17.188 0.774 1 94.56 240 VAL A CA 1
ATOM 1856 C C . VAL A 1 240 ? -21.375 17.188 2.113 1 94.56 240 VAL A C 1
ATOM 1858 O O . VAL A 1 240 ? -22.609 17.203 2.152 1 94.56 240 VAL A O 1
ATOM 1861 N N . ALA A 1 241 ? -20.656 17.047 3.195 1 95.56 241 ALA A N 1
ATOM 1862 C CA . ALA A 1 241 ? -21.281 17.172 4.512 1 95.56 241 ALA A CA 1
ATOM 1863 C C . ALA A 1 241 ? -21.891 18.547 4.703 1 95.56 241 ALA A C 1
ATOM 1865 O O . ALA A 1 241 ? -21.359 19.547 4.219 1 95.56 241 ALA A O 1
ATOM 1866 N N . THR A 1 242 ? -23.016 18.625 5.371 1 96.5 242 THR A N 1
ATOM 1867 C CA . THR A 1 242 ? -23.688 19.875 5.652 1 96.5 242 THR A CA 1
ATOM 1868 C C . THR A 1 242 ? -24.031 19.984 7.137 1 96.5 242 THR A C 1
ATOM 1870 O O . THR A 1 242 ? -23.953 19 7.871 1 96.5 242 THR A O 1
ATOM 1873 N N . MET A 1 243 ? -24.344 21.156 7.566 1 96.69 243 MET A N 1
ATOM 1874 C CA . MET A 1 243 ? -24.703 21.344 8.969 1 96.69 243 MET A CA 1
ATOM 1875 C C . MET A 1 243 ? -25.812 22.391 9.109 1 96.69 243 MET A C 1
ATOM 1877 O O . MET A 1 243 ? -26.016 23.219 8.219 1 96.69 243 MET A O 1
ATOM 1881 N N . THR A 1 244 ? -26.547 22.281 10.148 1 97.62 244 THR A N 1
ATOM 1882 C CA . THR A 1 244 ? -27.469 23.281 10.641 1 97.62 244 THR A CA 1
ATOM 1883 C C . THR A 1 244 ? -27.234 23.562 12.125 1 97.62 244 THR A C 1
ATOM 1885 O O . THR A 1 244 ? -26.828 22.656 12.867 1 97.62 244 THR A O 1
ATOM 1888 N N . TRP A 1 245 ? -27.5 24.719 12.484 1 98.12 245 TRP A N 1
ATOM 1889 C CA . TRP A 1 245 ? -27.375 25.062 13.898 1 98.12 245 TRP A CA 1
ATOM 1890 C C . TRP A 1 245 ? -28.688 24.828 14.641 1 98.12 245 TRP A C 1
ATOM 1892 O O . TRP A 1 245 ? -29.766 25.094 14.109 1 98.12 245 TRP A O 1
ATOM 1902 N N . ASN A 1 246 ? -28.562 24.328 15.883 1 98.38 246 ASN A N 1
ATOM 1903 C CA . ASN A 1 246 ? -29.688 24.016 16.75 1 98.38 246 ASN A CA 1
ATOM 1904 C C . ASN A 1 246 ? -29.484 24.547 18.156 1 98.38 246 ASN A C 1
ATOM 1906 O O . ASN A 1 246 ? -28.391 24.406 18.734 1 98.38 246 ASN A O 1
ATOM 1910 N N . VAL A 1 247 ? -30.516 25.094 18.656 1 98.56 247 VAL A N 1
ATOM 1911 C CA . VAL A 1 247 ? -30.5 25.562 20.047 1 98.56 247 VAL A CA 1
ATOM 1912 C C . VAL A 1 247 ? -31.234 24.594 20.953 1 98.56 247 VAL A C 1
ATOM 1914 O O . VAL A 1 247 ? -32.438 24.328 20.75 1 98.56 247 VAL A O 1
ATOM 1917 N N . LEU A 1 248 ? -30.5 24.078 21.922 1 98.56 248 LEU A N 1
ATOM 1918 C CA . LEU A 1 248 ? -31.078 23.141 22.875 1 98.56 248 LEU A CA 1
ATOM 1919 C C . LEU A 1 248 ? -31.312 23.812 24.234 1 98.56 248 LEU A C 1
ATOM 1921 O O . LEU A 1 248 ? -30.406 24.438 24.797 1 98.56 248 LEU A O 1
ATOM 1925 N N . ASP A 1 249 ? -32.5 23.672 24.734 1 97.81 249 ASP A N 1
ATOM 1926 C CA . ASP A 1 249 ? -32.812 24.156 26.078 1 97.81 249 ASP A CA 1
ATOM 1927 C C . ASP A 1 249 ? -32.562 23.062 27.109 1 97.81 249 ASP A C 1
ATOM 1929 O O . ASP A 1 249 ? -33.125 21.969 27 1 97.81 249 ASP A O 1
ATOM 1933 N N . VAL A 1 250 ? -31.859 23.328 28.109 1 97.19 250 VAL A N 1
ATOM 1934 C CA . VAL A 1 250 ? -31.422 22.328 29.062 1 97.19 250 VAL A CA 1
ATOM 1935 C C . VAL A 1 250 ? -32.594 21.922 29.969 1 97.19 250 VAL A C 1
ATOM 1937 O O . VAL A 1 250 ? -32.812 20.734 30.219 1 97.19 250 VAL A O 1
ATOM 1940 N N . GLU A 1 251 ? -33.312 22.828 30.453 1 94 251 GLU A N 1
ATOM 1941 C CA . GLU A 1 251 ? -34.406 22.562 31.406 1 94 251 GLU A CA 1
ATOM 1942 C C . GLU A 1 251 ? -35.656 22.125 30.703 1 94 251 GLU A C 1
ATOM 1944 O O . GLU A 1 251 ? -36.312 21.141 31.094 1 94 251 GLU A O 1
ATOM 1949 N N . GLN A 1 252 ? -36.031 22.875 29.688 1 95.44 252 GLN A N 1
ATOM 1950 C CA . GLN A 1 252 ? -37.25 22.594 28.984 1 95.44 252 GLN A CA 1
ATOM 1951 C C . GLN A 1 252 ? -37.094 21.391 28.047 1 95.44 252 GLN A C 1
ATOM 1953 O O . GLN A 1 252 ? -38.094 20.797 27.609 1 95.44 252 GLN A O 1
ATOM 1958 N N . ARG A 1 253 ? -35.875 21.125 27.734 1 96.38 253 ARG A N 1
ATOM 1959 C CA . ARG A 1 253 ? -35.531 19.984 26.875 1 96.38 253 ARG A CA 1
ATOM 1960 C C . ARG A 1 253 ? -36.219 20.125 25.516 1 96.38 253 ARG A C 1
ATOM 1962 O O . ARG A 1 253 ? -36.844 19.172 25.016 1 96.38 253 ARG A O 1
ATOM 1969 N N . THR A 1 254 ? -36.219 21.297 24.984 1 97.12 254 THR A N 1
ATOM 1970 C CA . THR A 1 254 ? -36.75 21.594 23.656 1 97.12 254 THR A CA 1
ATOM 1971 C C . THR A 1 254 ? -35.594 21.922 22.703 1 97.12 254 THR A C 1
ATOM 1973 O O . THR A 1 254 ? -34.5 22.25 23.125 1 97.12 254 THR A O 1
ATOM 1976 N N . ILE A 1 255 ? -35.906 21.781 21.422 1 98.25 255 ILE A N 1
ATOM 1977 C CA . ILE A 1 255 ? -34.938 22.062 20.359 1 98.25 255 ILE A CA 1
ATOM 1978 C C . ILE A 1 255 ? -35.531 23.109 19.422 1 98.25 255 ILE A C 1
ATOM 1980 O O . ILE A 1 255 ? -36.656 22.984 18.922 1 98.25 255 ILE A O 1
ATOM 1984 N N . VAL A 1 256 ? -34.812 24.188 19.188 1 98.12 256 VAL A N 1
ATOM 1985 C CA . VAL A 1 256 ? -35.125 25.172 18.141 1 98.12 256 VAL A CA 1
ATOM 1986 C C . VAL A 1 256 ? -34.125 25.047 17 1 98.12 256 VAL A C 1
ATOM 1988 O O . VAL A 1 256 ? -32.906 25.203 17.219 1 98.12 256 VAL A O 1
ATOM 1991 N N . ARG A 1 257 ? -34.594 24.844 15.812 1 97.69 257 ARG A N 1
ATOM 1992 C CA . ARG A 1 257 ? -33.75 24.594 14.672 1 97.69 257 ARG A CA 1
ATOM 1993 C C . ARG A 1 257 ? -33.625 25.828 13.773 1 97.69 257 ARG A C 1
ATOM 1995 O O . ARG A 1 257 ? -34.594 26.578 13.641 1 97.69 257 ARG A O 1
ATOM 2002 N N . GLN A 1 258 ? -32.5 25.953 13.195 1 97.12 258 GLN A N 1
ATOM 2003 C CA . GLN A 1 258 ? -32.281 27.016 12.211 1 97.12 258 GLN A CA 1
ATOM 2004 C C . GLN A 1 258 ? -33.281 26.891 11.062 1 97.12 258 GLN A C 1
ATOM 2006 O O . GLN A 1 258 ? -33.594 25.797 10.602 1 97.12 258 GLN A O 1
ATOM 2011 N N . GLN A 1 259 ? -33.781 28.031 10.586 1 96.5 259 GLN A N 1
ATOM 2012 C CA . GLN A 1 259 ? -34.812 28.031 9.555 1 96.5 259 GLN A CA 1
ATOM 2013 C C . GLN A 1 259 ? -34.219 28.391 8.195 1 96.5 259 GLN A C 1
ATOM 2015 O O . GLN A 1 259 ? -34.781 29.219 7.477 1 96.5 259 GLN A O 1
ATOM 2020 N N . THR A 1 260 ? -33.094 28.016 7.816 1 95.81 260 THR A N 1
ATOM 2021 C CA . THR A 1 260 ? -32.469 28.172 6.516 1 95.81 260 THR A CA 1
ATOM 2022 C C . THR A 1 260 ? -31.891 26.828 6.039 1 95.81 260 THR A C 1
ATOM 2024 O O . THR A 1 260 ? -31.859 25.859 6.793 1 95.81 260 THR A O 1
ATOM 2027 N N . GLU A 1 261 ? -31.547 26.812 4.758 1 94.81 261 GLU A N 1
ATOM 2028 C CA . GLU A 1 261 ? -30.922 25.609 4.199 1 94.81 261 GLU A CA 1
ATOM 2029 C C . GLU A 1 261 ? -29.594 25.297 4.898 1 94.81 261 GLU A C 1
ATOM 2031 O O . GLU A 1 261 ? -28.938 26.203 5.41 1 94.81 261 GLU A O 1
ATOM 2036 N N . PRO A 1 262 ? -29.25 24 4.961 1 95.69 262 PRO A N 1
ATOM 2037 C CA . PRO A 1 262 ? -27.969 23.609 5.562 1 95.69 262 PRO A CA 1
ATOM 2038 C C . PRO A 1 262 ? -26.781 24.25 4.855 1 95.69 262 PRO A C 1
ATOM 2040 O O . PRO A 1 262 ? -26.859 24.594 3.674 1 95.69 262 PRO A O 1
ATOM 2043 N N . THR A 1 263 ? -25.734 24.438 5.602 1 94.5 263 THR A N 1
ATOM 2044 C CA . THR A 1 263 ? -24.484 24.969 5.102 1 94.5 263 THR A CA 1
ATOM 2045 C C . THR A 1 263 ? -23.5 23.844 4.797 1 94.5 263 THR A C 1
ATOM 2047 O O . THR A 1 263 ? -23.312 22.938 5.605 1 94.5 263 THR A O 1
ATOM 2050 N N . PRO A 1 264 ? -22.859 23.891 3.588 1 94.31 264 PRO A N 1
ATOM 2051 C CA . PRO A 1 264 ? -21.812 22.906 3.328 1 94.31 264 PRO A CA 1
ATOM 2052 C C . PRO A 1 264 ? -20.625 23.047 4.266 1 94.31 264 PRO A C 1
ATOM 2054 O O . PRO A 1 264 ? -20.219 24.172 4.59 1 94.31 264 PRO A O 1
ATOM 2057 N N . ILE A 1 265 ? -20.078 21.922 4.754 1 95.19 265 ILE A N 1
ATOM 2058 C CA . ILE A 1 265 ? -18.844 21.906 5.535 1 95.19 265 ILE A CA 1
ATOM 2059 C C . ILE A 1 265 ? -17.672 21.578 4.629 1 95.19 265 ILE A C 1
ATOM 2061 O O . ILE A 1 265 ? -17.422 20.406 4.301 1 95.19 265 ILE A O 1
ATOM 2065 N N . MET A 1 266 ? -16.953 22.578 4.289 1 93.75 266 MET A N 1
ATOM 2066 C CA . MET A 1 266 ? -15.797 22.359 3.42 1 93.75 266 MET A CA 1
ATOM 2067 C C . MET A 1 266 ? -14.516 22.234 4.234 1 93.75 266 MET A C 1
ATOM 2069 O O . MET A 1 266 ? -13.508 21.719 3.74 1 93.75 266 MET A O 1
ATOM 2073 N N . HIS A 1 267 ? -14.562 22.703 5.414 1 91.81 267 HIS A N 1
ATOM 2074 C CA . HIS A 1 267 ? -13.484 22.594 6.395 1 91.81 267 HIS A CA 1
ATOM 2075 C C . HIS A 1 267 ? -14.031 22.641 7.816 1 91.81 267 HIS A C 1
ATOM 2077 O O . HIS A 1 267 ? -15.07 23.25 8.07 1 91.81 267 HIS A O 1
ATOM 2083 N N . ASN A 1 268 ? -13.297 22.125 8.742 1 91.25 268 ASN A N 1
ATOM 2084 C CA . ASN A 1 268 ? -13.766 21.984 10.117 1 91.25 268 ASN A CA 1
ATOM 2085 C C . ASN A 1 268 ? -13.914 23.328 10.812 1 91.25 268 ASN A C 1
ATOM 2087 O O . ASN A 1 268 ? -14.602 23.453 11.828 1 91.25 268 ASN A O 1
ATOM 2091 N N . VAL A 1 269 ? -13.297 24.344 10.312 1 91.25 269 VAL A N 1
ATOM 2092 C CA . VAL A 1 269 ? -13.391 25.656 10.938 1 91.25 269 VAL A CA 1
ATOM 2093 C C . VAL A 1 269 ? -14.844 26.141 10.938 1 91.25 269 VAL A C 1
ATOM 2095 O O . VAL A 1 269 ? -15.234 26.953 11.773 1 91.25 269 VAL A O 1
ATOM 2098 N N . ALA A 1 270 ? -15.625 25.625 10.047 1 90.88 270 ALA A N 1
ATOM 2099 C CA . ALA A 1 270 ? -17.047 25.984 9.969 1 90.88 270 ALA A CA 1
ATOM 2100 C C . ALA A 1 270 ? -17.766 25.625 11.266 1 90.88 270 ALA A C 1
ATOM 2102 O O . ALA A 1 270 ? -18.75 26.281 11.625 1 90.88 270 ALA A O 1
ATOM 2103 N N . LEU A 1 271 ? -17.219 24.672 11.992 1 92.12 271 LEU A N 1
ATOM 2104 C CA . LEU A 1 271 ? -17.891 24.141 13.172 1 92.12 271 LEU A CA 1
ATOM 2105 C C . LEU A 1 271 ? -17.656 25.031 14.383 1 92.12 271 LEU A C 1
ATOM 2107 O O . LEU A 1 271 ? -18.375 24.953 15.375 1 92.12 271 LEU A O 1
ATOM 2111 N N . ILE A 1 272 ? -16.656 25.844 14.219 1 91.62 272 ILE A N 1
ATOM 2112 C CA . ILE A 1 272 ? -16.312 26.641 15.406 1 91.62 272 ILE A CA 1
ATOM 2113 C C . ILE A 1 272 ? -16.594 28.109 15.133 1 91.62 272 ILE A C 1
ATOM 2115 O O . ILE A 1 272 ? -16.359 28.953 16 1 91.62 272 ILE A O 1
ATOM 2119 N N . TYR A 1 273 ? -17.094 28.484 13.984 1 94.25 273 TYR A N 1
ATOM 2120 C CA . TYR A 1 273 ? -17.391 29.875 13.648 1 94.25 273 TYR A CA 1
ATOM 2121 C C . TYR A 1 273 ? -18.828 30.219 14 1 94.25 273 TYR A C 1
ATOM 2123 O O . TYR A 1 273 ? -19.578 30.75 13.164 1 94.25 273 TYR A O 1
ATOM 2131 N N . ALA A 1 274 ? -19.188 29.906 15.195 1 96.44 274 ALA A N 1
ATOM 2132 C CA . ALA A 1 274 ? -20.469 30.281 15.82 1 96.44 274 ALA A CA 1
ATOM 2133 C C . ALA A 1 274 ? -20.281 30.578 17.297 1 96.44 274 ALA A C 1
ATOM 2135 O O . ALA A 1 274 ? -19.438 29.969 17.969 1 96.44 274 ALA A O 1
ATOM 2136 N N . TRP A 1 275 ? -21.078 31.578 17.797 1 94.88 275 TRP A N 1
ATOM 2137 C CA . TRP A 1 275 ? -20.922 31.953 19.203 1 94.88 275 TRP A CA 1
ATOM 2138 C C . TRP A 1 275 ? -22.172 32.688 19.703 1 94.88 275 TRP A C 1
ATOM 2140 O O . TRP A 1 275 ? -22.969 33.188 18.922 1 94.88 275 TRP A O 1
ATOM 2150 N N . TRP A 1 276 ? -22.328 32.656 21.031 1 95.31 276 TRP A N 1
ATOM 2151 C CA . TRP A 1 276 ? -23.344 33.469 21.688 1 95.31 276 TRP A CA 1
ATOM 2152 C C . TRP A 1 276 ? -22.875 34.906 21.875 1 95.31 276 TRP A C 1
ATOM 2154 O O . TRP A 1 276 ? -21.844 35.125 22.516 1 95.31 276 TRP A O 1
ATOM 2164 N N . SER A 1 277 ? -23.594 35.875 21.312 1 91.81 277 SER A N 1
ATOM 2165 C CA . SER A 1 277 ? -23.266 37.281 21.547 1 91.81 277 SER A CA 1
ATOM 2166 C C . SER A 1 277 ? -24 37.812 22.766 1 91.81 277 SER A C 1
ATOM 2168 O O . SER A 1 277 ? -23.562 38.781 23.391 1 91.81 277 SER A O 1
ATOM 2170 N N . SER A 1 278 ? -25.078 37.281 22.984 1 88.5 278 SER A N 1
ATOM 2171 C CA . SER A 1 278 ? -25.891 37.5 24.188 1 88.5 278 SER A CA 1
ATOM 2172 C C . SER A 1 278 ? -26.797 36.312 24.469 1 88.5 278 SER A C 1
ATOM 2174 O O . SER A 1 278 ? -26.812 35.344 23.688 1 88.5 278 SER A O 1
ATOM 2176 N N . ALA A 1 279 ? -27.422 36.375 25.578 1 84.75 279 ALA A N 1
ATOM 2177 C CA . ALA A 1 279 ? -28.359 35.281 25.906 1 84.75 279 ALA A CA 1
ATOM 2178 C C . ALA A 1 279 ? -29.438 35.156 24.844 1 84.75 279 ALA A C 1
ATOM 2180 O O . ALA A 1 279 ? -29.969 34.062 24.625 1 84.75 279 ALA A O 1
ATOM 2181 N N . ASP A 1 280 ? -29.672 36.219 24.109 1 87.62 280 ASP A N 1
ATOM 2182 C CA . ASP A 1 280 ? -30.812 36.188 23.203 1 87.62 280 ASP A CA 1
ATOM 2183 C C . ASP A 1 280 ? -30.344 36.312 21.75 1 87.62 280 ASP A C 1
ATOM 2185 O O . ASP A 1 280 ? -31.156 36.531 20.844 1 87.62 280 ASP A O 1
ATOM 2189 N N . ALA A 1 281 ? -29.078 36.094 21.562 1 92.19 281 ALA A N 1
ATOM 2190 C CA . ALA A 1 281 ? -28.609 36.219 20.172 1 92.19 281 ALA A CA 1
ATOM 2191 C C . ALA A 1 281 ? -27.422 35.281 19.938 1 92.19 281 ALA A C 1
ATOM 2193 O O . ALA A 1 281 ? -26.516 35.188 20.766 1 92.19 281 ALA A O 1
ATOM 2194 N N . VAL A 1 282 ? -27.531 34.562 18.781 1 97 282 VAL A N 1
ATOM 2195 C CA . VAL A 1 282 ? -26.438 33.75 18.281 1 97 282 VAL A CA 1
ATOM 2196 C C . VAL A 1 282 ? -25.969 34.281 16.922 1 97 282 VAL A C 1
ATOM 2198 O O . VAL A 1 282 ? -26.781 34.719 16.094 1 97 282 VAL A O 1
ATOM 2201 N N . HIS A 1 283 ? -24.688 34.406 16.75 1 97.69 283 HIS A N 1
ATOM 2202 C CA . HIS A 1 283 ? -24.094 34.75 15.461 1 97.69 283 HIS A CA 1
ATOM 2203 C C . HIS A 1 283 ? -23.219 33.625 14.914 1 97.69 283 HIS A C 1
ATOM 2205 O O . HIS A 1 283 ? -22.672 32.844 15.68 1 97.69 283 HIS A O 1
ATOM 2211 N N . TYR A 1 284 ? -23.172 33.469 13.641 1 97.38 284 TYR A N 1
ATOM 2212 C CA . TYR A 1 284 ? -22.266 32.5 13.016 1 97.38 284 TYR A CA 1
ATOM 2213 C C . TYR A 1 284 ? -21.859 32.969 11.617 1 97.38 284 TYR A C 1
ATOM 2215 O O . TYR A 1 284 ? -22.5 33.844 11.039 1 97.38 284 TYR A O 1
ATOM 2223 N N . LEU A 1 285 ? -20.781 32.438 11.117 1 97.25 285 LEU A N 1
ATOM 2224 C CA . LEU A 1 285 ? -20.281 32.719 9.773 1 97.25 285 LEU A CA 1
ATOM 2225 C C . LEU A 1 285 ? -20.75 31.656 8.789 1 97.25 285 LEU A C 1
ATOM 2227 O O . LEU A 1 285 ? -20.672 30.453 9.07 1 97.25 285 LEU A O 1
ATOM 2231 N N . HIS A 1 286 ? -21.328 32.125 7.738 1 96.69 286 HIS A N 1
ATOM 2232 C CA . HIS A 1 286 ? -21.703 31.281 6.605 1 96.69 286 HIS A CA 1
ATOM 2233 C C . HIS A 1 286 ? -20.797 31.562 5.402 1 96.69 286 HIS A C 1
ATOM 2235 O O . HIS A 1 286 ? -20.719 32.688 4.934 1 96.69 286 HIS A O 1
ATOM 2241 N N . GLN A 1 287 ? -20.156 30.562 4.953 1 95.81 287 GLN A N 1
ATOM 2242 C CA . GLN A 1 287 ? -19.297 30.672 3.773 1 95.81 287 GLN A CA 1
ATOM 2243 C C . GLN A 1 287 ? -19.828 29.797 2.633 1 95.81 287 GLN A C 1
ATOM 2245 O O . GLN A 1 287 ? -20.219 28.656 2.85 1 95.81 287 GLN A O 1
ATOM 2250 N N . SER A 1 288 ? -19.875 30.422 1.406 1 96.19 288 SER A N 1
ATOM 2251 C CA . SER A 1 288 ? -20.312 29.641 0.248 1 96.19 288 SER A CA 1
ATOM 2252 C C . SER A 1 288 ? -19.359 28.484 -0.042 1 96.19 288 SER A C 1
ATOM 2254 O O . SER A 1 288 ? -18.219 28.5 0.406 1 96.19 288 SER A O 1
ATOM 2256 N N . ARG A 1 289 ? -19.812 27.531 -0.738 1 95.5 289 ARG A N 1
ATOM 2257 C CA . ARG A 1 289 ? -19.016 26.344 -1.053 1 95.5 289 ARG A CA 1
ATOM 2258 C C . ARG A 1 289 ? -17.703 26.75 -1.736 1 95.5 289 ARG A C 1
ATOM 2260 O O . ARG A 1 289 ? -16.656 26.172 -1.463 1 95.5 289 ARG A O 1
ATOM 2267 N N . ASP A 1 290 ? -17.766 27.703 -2.693 1 95.81 290 ASP A N 1
ATOM 2268 C CA . ASP A 1 290 ? -16.578 28.125 -3.441 1 95.81 290 ASP A CA 1
ATOM 2269 C C . ASP A 1 290 ? -15.758 29.125 -2.645 1 95.81 290 ASP A C 1
ATOM 2271 O O . ASP A 1 290 ? -14.75 29.641 -3.137 1 95.81 290 ASP A O 1
ATOM 2275 N N . ALA A 1 291 ? -16.234 29.562 -1.437 1 96.31 291 ALA A N 1
ATOM 2276 C CA . ALA A 1 291 ? -15.578 30.438 -0.471 1 96.31 291 ALA A CA 1
ATOM 2277 C C . ALA A 1 291 ? -15.438 31.859 -1.022 1 96.31 291 ALA A C 1
ATOM 2279 O O . ALA A 1 291 ? -14.602 32.625 -0.551 1 96.31 291 ALA A O 1
ATOM 2280 N N . ARG A 1 292 ? -16.234 32.281 -1.999 1 97.44 292 ARG A N 1
ATOM 2281 C CA . ARG A 1 292 ? -16.125 33.594 -2.572 1 97.44 292 ARG A CA 1
ATOM 2282 C C . ARG A 1 292 ? -17.125 34.562 -1.918 1 97.44 292 ARG A C 1
ATOM 2284 O O . ARG A 1 292 ? -17.141 35.75 -2.234 1 97.44 292 ARG A O 1
ATOM 2291 N N . THR A 1 293 ? -17.906 33.969 -1.02 1 97.94 293 THR A N 1
ATOM 2292 C CA . THR A 1 293 ? -18.859 34.781 -0.244 1 97.94 293 THR A CA 1
ATOM 2293 C C . THR A 1 293 ? -18.781 34.406 1.236 1 97.94 293 THR A C 1
ATOM 2295 O O . THR A 1 293 ? -18.844 33.25 1.596 1 97.94 293 THR A O 1
ATOM 2298 N N . LEU A 1 294 ? -18.594 35.375 2.059 1 98 294 LEU A N 1
ATOM 2299 C CA . LEU A 1 294 ? -18.625 35.219 3.512 1 98 294 LEU A CA 1
ATOM 2300 C C . LEU A 1 294 ? -19.734 36.094 4.113 1 98 294 LEU A C 1
ATOM 2302 O O . LEU A 1 294 ? -19.797 37.312 3.826 1 98 294 LEU A O 1
ATOM 2306 N N . GLN A 1 295 ? -20.594 35.5 4.926 1 98.19 295 GLN A N 1
ATOM 2307 C CA . GLN A 1 295 ? -21.719 36.219 5.52 1 98.19 295 GLN A CA 1
ATOM 2308 C C . GLN A 1 295 ? -21.719 36.062 7.039 1 98.19 295 GLN A C 1
ATOM 2310 O O . GLN A 1 295 ? -21.406 35 7.566 1 98.19 295 GLN A O 1
ATOM 2315 N N . LEU A 1 296 ? -22 37.156 7.715 1 98.25 296 LEU A N 1
ATOM 2316 C CA . LEU A 1 296 ? -22.391 37.094 9.117 1 98.25 296 LEU A CA 1
ATOM 2317 C C . LEU A 1 296 ? -23.891 36.938 9.258 1 98.25 296 LEU A C 1
ATOM 2319 O O . LEU A 1 296 ? -24.656 37.781 8.781 1 98.25 296 LEU A O 1
ATOM 2323 N N . ARG A 1 297 ? -24.25 35.906 9.945 1 97.81 297 ARG A N 1
ATOM 2324 C CA . ARG A 1 297 ? -25.672 35.625 10.156 1 97.81 297 ARG A CA 1
ATOM 2325 C C . ARG A 1 297 ? -26.016 35.625 11.641 1 97.81 297 ARG A C 1
ATOM 2327 O O . ARG A 1 297 ? -25.172 35.312 12.477 1 97.81 297 ARG A O 1
ATOM 2334 N N . ARG A 1 298 ? -27.219 36.062 11.906 1 97.56 298 ARG A N 1
ATOM 2335 C CA . ARG A 1 298 ? -27.781 36.062 13.25 1 97.56 298 ARG A CA 1
ATOM 2336 C C . ARG A 1 298 ? -28.922 35.062 13.352 1 97.56 298 ARG A C 1
ATOM 2338 O O . ARG A 1 298 ? -29.844 35.062 12.523 1 97.56 298 ARG A O 1
ATOM 2345 N N . LEU A 1 299 ? -28.828 34.25 14.289 1 97.5 299 LEU A N 1
ATOM 2346 C CA . LEU A 1 299 ? -29.875 33.281 14.594 1 97.5 299 LEU A CA 1
ATOM 2347 C C . LEU A 1 299 ? -30.609 33.656 15.883 1 97.5 299 LEU A C 1
ATOM 2349 O O . LEU A 1 299 ? -29.969 33.875 16.922 1 97.5 299 LEU A O 1
ATOM 2353 N N . ALA A 1 300 ? -31.953 33.75 15.797 1 97 300 ALA A N 1
ATOM 2354 C CA . ALA A 1 300 ? -32.781 33.969 16.984 1 97 300 ALA A CA 1
ATOM 2355 C C . ALA A 1 300 ? -32.969 32.656 17.75 1 97 300 ALA A C 1
ATOM 2357 O O . ALA A 1 300 ? -33.625 31.734 17.266 1 97 300 ALA A O 1
ATOM 2358 N N . PRO A 1 301 ? -32.469 32.562 18.922 1 97.38 301 PRO A N 1
ATOM 2359 C CA . PRO A 1 301 ? -32.5 31.281 19.625 1 97.38 301 PRO A CA 1
ATOM 2360 C C . PRO A 1 301 ? -33.906 30.844 20 1 97.38 301 PRO A C 1
ATOM 2362 O O . PRO A 1 301 ? -34.156 29.656 20.219 1 97.38 301 PRO A O 1
ATOM 2365 N N . ALA A 1 302 ? -34.812 31.734 20.062 1 95.69 302 ALA A N 1
ATOM 2366 C CA . ALA A 1 302 ? -36.188 31.406 20.469 1 95.69 302 ALA A CA 1
ATOM 2367 C C . ALA A 1 302 ? -37 30.859 19.297 1 95.69 302 ALA A C 1
ATOM 2369 O O . ALA A 1 302 ? -37.906 30.047 19.5 1 95.69 302 ALA A O 1
ATOM 2370 N N . THR A 1 303 ? -36.656 31.281 18.078 1 96.81 303 THR A N 1
ATOM 2371 C CA . THR A 1 303 ? -37.531 30.953 16.953 1 96.81 303 THR A CA 1
ATOM 2372 C C . THR A 1 303 ? -36.781 30.172 15.891 1 96.81 303 THR A C 1
ATOM 2374 O O . THR A 1 303 ? -37.375 29.5 15.047 1 96.81 303 THR A O 1
ATOM 2377 N N . GLY A 1 304 ? -35.5 30.328 15.883 1 97.38 304 GLY A N 1
ATOM 2378 C CA . GLY A 1 304 ? -34.719 29.719 14.828 1 97.38 304 GLY A CA 1
ATOM 2379 C C . GLY A 1 304 ? -34.594 30.578 13.586 1 97.38 304 GLY A C 1
ATOM 2380 O O . GLY A 1 304 ? -33.938 30.219 12.625 1 97.38 304 GLY A O 1
ATOM 2381 N N . ALA A 1 305 ? -35.188 31.734 13.586 1 97.69 305 ALA A N 1
ATOM 2382 C CA . ALA A 1 305 ? -35.125 32.625 12.438 1 97.69 305 ALA A CA 1
ATOM 2383 C C . ALA A 1 305 ? -33.688 33.156 12.219 1 97.69 305 ALA A C 1
ATOM 2385 O O . ALA A 1 305 ? -32.969 33.438 13.18 1 97.69 305 ALA A O 1
ATOM 2386 N N . VAL A 1 306 ? -33.344 33.219 10.969 1 97.69 306 VAL A N 1
ATOM 2387 C CA . VAL A 1 306 ? -31.969 33.625 10.625 1 97.69 306 VAL A CA 1
ATOM 2388 C C . VAL A 1 306 ? -32.031 34.875 9.758 1 97.69 306 VAL A C 1
ATOM 2390 O O . VAL A 1 306 ? -32.844 34.969 8.836 1 97.69 306 VAL A O 1
ATOM 2393 N N . THR A 1 307 ? -31.234 35.812 10.062 1 96.69 307 THR A N 1
ATOM 2394 C CA . THR A 1 307 ? -31.062 37.031 9.281 1 96.69 307 THR A CA 1
ATOM 2395 C C . THR A 1 307 ? -29.609 37.219 8.883 1 96.69 307 THR A C 1
ATOM 2397 O O . THR A 1 307 ? -28.703 37 9.688 1 96.69 307 THR A O 1
ATOM 2400 N N . THR A 1 308 ? -29.391 37.594 7.625 1 97.56 308 THR A N 1
ATOM 2401 C CA . THR A 1 308 ? -28.047 37.938 7.176 1 97.56 308 THR A CA 1
ATOM 2402 C C . THR A 1 308 ? -27.719 39.406 7.469 1 97.56 308 THR A C 1
ATOM 2404 O O . THR A 1 308 ? -28.438 40.312 7.008 1 97.56 308 THR A O 1
ATOM 2407 N N . LEU A 1 309 ? -26.688 39.625 8.18 1 97.88 309 LEU A N 1
ATOM 2408 C CA . LEU A 1 309 ? -26.344 41 8.586 1 97.88 309 LEU A CA 1
ATOM 2409 C C . LEU A 1 309 ? -25.312 41.594 7.633 1 97.88 309 LEU A C 1
ATOM 2411 O O . LEU A 1 309 ? -25.453 42.75 7.223 1 97.88 309 LEU A O 1
ATOM 2415 N N . ILE A 1 310 ? -24.266 40.938 7.363 1 98.38 310 ILE A N 1
ATOM 2416 C CA . ILE A 1 310 ? -23.188 41.406 6.504 1 98.38 310 ILE A CA 1
ATOM 2417 C C . ILE A 1 310 ? -22.906 40.375 5.426 1 98.38 310 ILE A C 1
ATOM 2419 O O . ILE A 1 310 ? -22.906 39.156 5.707 1 98.38 310 ILE A O 1
ATOM 2423 N N . THR A 1 311 ? -22.719 40.75 4.188 1 98.19 311 THR A N 1
ATOM 2424 C CA . THR A 1 311 ? -22.281 39.906 3.074 1 98.19 311 THR A CA 1
ATOM 2425 C C . THR A 1 311 ? -21 40.469 2.449 1 98.19 311 THR A C 1
ATOM 2427 O O . THR A 1 311 ? -20.984 41.625 2.025 1 98.19 311 THR A O 1
ATOM 2430 N N . ASP A 1 312 ? -19.953 39.781 2.506 1 97.69 312 ASP A N 1
ATOM 2431 C CA . ASP A 1 312 ? -18.688 40.094 1.873 1 97.69 312 ASP A CA 1
ATOM 2432 C C . ASP A 1 312 ? -18.391 39.156 0.714 1 97.69 312 ASP A C 1
ATOM 2434 O O . ASP A 1 312 ? -18.359 37.938 0.898 1 97.69 312 ASP A O 1
ATOM 2438 N N . THR A 1 313 ? -18.219 39.625 -0.513 1 97.69 313 THR A N 1
ATOM 2439 C CA . THR A 1 313 ? -18 38.812 -1.708 1 97.69 313 THR A CA 1
ATOM 2440 C C . THR A 1 313 ? -16.688 39.188 -2.395 1 97.69 313 THR A C 1
ATOM 2442 O O . THR A 1 313 ? -16.203 40.312 -2.242 1 97.69 313 THR A O 1
ATOM 2445 N N . GLY A 1 314 ? -16.094 38.281 -3.045 1 96.19 314 GLY A N 1
ATOM 2446 C CA . GLY A 1 314 ? -14.875 38.5 -3.811 1 96.19 314 GLY A CA 1
ATOM 2447 C C . GLY A 1 314 ? -14.773 37.594 -5.039 1 96.19 314 GLY A C 1
ATOM 2448 O O . GLY A 1 314 ? -15.562 36.656 -5.199 1 96.19 314 GLY A O 1
ATOM 2449 N N . GLN A 1 315 ? -13.812 38 -5.961 1 94.62 315 GLN A N 1
ATOM 2450 C CA . GLN A 1 315 ? -13.531 37.156 -7.133 1 94.62 315 GLN A CA 1
ATOM 2451 C C . GLN A 1 315 ? -12.773 35.906 -6.75 1 94.62 315 GLN A C 1
ATOM 2453 O O . GLN A 1 315 ? -12.836 34.906 -7.461 1 94.62 315 GLN A O 1
ATOM 2458 N N . THR A 1 316 ? -12.055 36 -5.73 1 95.56 316 THR A N 1
ATOM 2459 C CA . THR A 1 316 ? -11.344 34.875 -5.141 1 95.56 316 THR A CA 1
ATOM 2460 C C . THR A 1 316 ? -11.812 34.625 -3.709 1 95.56 316 THR A C 1
ATOM 2462 O O . THR A 1 316 ? -12.828 35.188 -3.277 1 95.56 316 THR A O 1
ATOM 2465 N N . ARG A 1 317 ? -11.117 33.844 -2.994 1 94.69 317 ARG A N 1
ATOM 2466 C CA . ARG A 1 317 ? -11.555 33.406 -1.672 1 94.69 317 ARG A CA 1
ATOM 2467 C C . ARG A 1 317 ? -11.695 34.594 -0.721 1 94.69 317 ARG A C 1
ATOM 2469 O O . ARG A 1 317 ? -10.844 35.5 -0.711 1 94.69 317 ARG A O 1
ATOM 2476 N N . VAL A 1 318 ? -12.75 34.688 0.021 1 96.62 318 VAL A N 1
ATOM 2477 C CA . VAL A 1 318 ? -13.016 35.656 1.082 1 96.62 318 VAL A CA 1
ATOM 2478 C C . VAL A 1 318 ? -12.891 34.969 2.443 1 96.62 318 VAL A C 1
ATOM 2480 O O . VAL A 1 318 ? -13.703 34.094 2.793 1 96.62 318 VAL A O 1
ATOM 2483 N N . ASP A 1 319 ? -11.883 35.344 3.234 1 93.75 319 ASP A N 1
ATOM 2484 C CA . ASP A 1 319 ? -11.547 34.688 4.492 1 93.75 319 ASP A CA 1
ATOM 2485 C C . ASP A 1 319 ? -11.961 35.531 5.688 1 93.75 319 ASP A C 1
ATOM 2487 O O . ASP A 1 319 ? -12.062 36.75 5.578 1 93.75 319 ASP A O 1
ATOM 2491 N N . PRO A 1 320 ? -12.203 34.875 6.77 1 96.62 320 PRO A N 1
ATOM 2492 C CA . PRO A 1 320 ? -12.508 35.625 7.988 1 96.62 320 PRO A CA 1
ATOM 2493 C C . PRO A 1 320 ? -11.258 35.938 8.812 1 96.62 320 PRO A C 1
ATOM 2495 O O . PRO A 1 320 ? -11.359 36.562 9.883 1 96.62 320 PRO A O 1
ATOM 2498 N N . THR A 1 321 ? -10.078 35.5 8.422 1 96.56 321 THR A N 1
ATOM 2499 C CA . THR A 1 321 ? -8.789 35.656 9.086 1 96.56 321 THR A CA 1
ATOM 2500 C C . THR A 1 321 ? -7.641 35.469 8.109 1 96.56 321 THR A C 1
ATOM 2502 O O . THR A 1 321 ? -7.867 35.125 6.938 1 96.56 321 THR A O 1
ATOM 2505 N N . VAL A 1 322 ? -6.426 35.656 8.531 1 95.81 322 VAL A N 1
ATOM 2506 C CA . VAL A 1 322 ? -5.266 35.656 7.648 1 95.81 322 VAL A CA 1
ATOM 2507 C C . VAL A 1 322 ? -4.836 34.219 7.367 1 95.81 322 VAL A C 1
ATOM 2509 O O . VAL A 1 322 ? -4.566 33.844 6.219 1 95.81 322 VAL A O 1
ATOM 2512 N N . VAL A 1 323 ? -4.719 33.375 8.383 1 95 323 VAL A N 1
ATOM 2513 C CA . VAL A 1 323 ? -4.246 32 8.289 1 95 323 VAL A CA 1
ATOM 2514 C C . VAL A 1 323 ? -5.375 31.047 8.656 1 95 323 VAL A C 1
ATOM 2516 O O . VAL A 1 323 ? -6.094 31.266 9.633 1 95 323 VAL A O 1
ATOM 2519 N N . LEU A 1 324 ? -5.512 29.984 7.859 1 93.12 324 LEU A N 1
ATOM 2520 C CA . LEU A 1 324 ? -6.539 28.984 8.125 1 93.12 324 LEU A CA 1
ATOM 2521 C C . LEU A 1 324 ? -6.355 28.359 9.508 1 93.12 324 LEU A C 1
ATOM 2523 O O . LEU A 1 324 ? -5.25 27.938 9.867 1 93.12 324 LEU A O 1
ATOM 2527 N N . GLY A 1 325 ? -7.402 28.312 10.242 1 90.31 325 GLY A N 1
ATOM 2528 C CA . GLY A 1 325 ? -7.355 27.719 11.57 1 90.31 325 GLY A CA 1
ATOM 2529 C C . GLY A 1 325 ? -7.266 28.75 12.68 1 90.31 325 GLY A C 1
ATOM 2530 O O . GLY A 1 325 ? -7.562 28.453 13.836 1 90.31 325 GLY A O 1
ATOM 2531 N N . ASP A 1 326 ? -6.812 30.016 12.352 1 93.75 326 ASP A N 1
ATOM 2532 C CA . ASP A 1 326 ? -6.805 31.094 13.344 1 93.75 326 ASP A CA 1
ATOM 2533 C C . ASP A 1 326 ? -8.227 31.547 13.672 1 93.75 326 ASP A C 1
ATOM 2535 O O . ASP A 1 326 ? -9.156 31.312 12.891 1 93.75 326 ASP A O 1
ATOM 2539 N N . PRO A 1 327 ? -8.391 32.188 14.812 1 93.75 327 PRO A N 1
ATOM 2540 C CA . PRO A 1 327 ? -9.711 32.719 15.133 1 93.75 327 PRO A CA 1
ATOM 2541 C C . PRO A 1 327 ? -10.203 33.75 14.102 1 93.75 327 PRO A C 1
ATOM 2543 O O . PRO A 1 327 ? -9.414 34.531 13.578 1 93.75 327 PRO A O 1
ATOM 2546 N N . HIS A 1 328 ? -11.508 33.719 13.859 1 96 328 HIS A N 1
ATOM 2547 C CA . HIS A 1 328 ? -12.094 34.75 13.008 1 96 328 HIS A CA 1
ATOM 2548 C C . HIS A 1 328 ? -11.953 36.156 13.625 1 96 328 HIS A C 1
ATOM 2550 O O . HIS A 1 328 ? -11.836 36.281 14.852 1 96 328 HIS A O 1
ATOM 2556 N N . MET A 1 329 ? -11.992 37.188 12.812 1 97.56 329 MET A N 1
ATOM 2557 C CA . MET A 1 329 ? -11.828 38.531 13.297 1 97.56 329 MET A CA 1
ATOM 2558 C C . MET A 1 329 ? -13.133 39.312 13.18 1 97.56 329 MET A C 1
ATOM 2560 O O . MET A 1 329 ? -13.18 40.375 12.562 1 97.56 329 MET A O 1
ATOM 2564 N N . VAL A 1 330 ? -14.164 38.719 13.75 1 97.44 330 VAL A N 1
ATOM 2565 C CA . VAL A 1 330 ? -15.484 39.344 13.891 1 97.44 330 VAL A CA 1
ATOM 2566 C C . VAL A 1 330 ? -15.82 39.5 15.375 1 97.44 330 VAL A C 1
ATOM 2568 O O . VAL A 1 330 ? -15.594 38.594 16.172 1 97.44 330 VAL A O 1
ATOM 2571 N N . ARG A 1 331 ? -16.266 40.75 15.742 1 96.56 331 ARG A N 1
ATOM 2572 C CA . ARG A 1 331 ? -16.75 41 17.094 1 96.56 331 ARG A CA 1
ATOM 2573 C C . ARG A 1 331 ? -18.094 41.719 17.078 1 96.56 331 ARG A C 1
ATOM 2575 O O . ARG A 1 331 ? -18.266 42.688 16.375 1 96.56 331 ARG A O 1
ATOM 2582 N N . VAL A 1 332 ? -19.078 41.125 17.75 1 96.69 332 VAL A N 1
ATOM 2583 C CA . VAL A 1 332 ? -20.344 41.812 18 1 96.69 332 VAL A CA 1
ATOM 2584 C C . VAL A 1 332 ? -20.281 42.531 19.359 1 96.69 332 VAL A C 1
ATOM 2586 O O . VAL A 1 332 ? -20.203 41.875 20.406 1 96.69 332 VAL A O 1
ATOM 2589 N N . LEU A 1 333 ? -20.406 43.812 19.328 1 95.88 333 LEU A N 1
ATOM 2590 C CA . LEU A 1 333 ? -20.25 44.625 20.531 1 95.88 333 LEU A CA 1
ATOM 2591 C C . LEU A 1 333 ? -21.562 44.688 21.328 1 95.88 333 LEU A C 1
ATOM 2593 O O . LEU A 1 333 ? -22.609 44.312 20.812 1 95.88 333 LEU A O 1
ATOM 2597 N N . ASP A 1 334 ? -21.516 45.188 22.547 1 92.88 334 ASP A N 1
ATOM 2598 C CA . ASP A 1 334 ? -22.656 45.188 23.438 1 92.88 334 ASP A CA 1
ATOM 2599 C C . ASP A 1 334 ? -23.781 46.062 22.875 1 92.88 334 ASP A C 1
ATOM 2601 O O . ASP A 1 334 ? -24.969 45.75 23.078 1 92.88 334 ASP A O 1
ATOM 2605 N N . ASN A 1 335 ? -23.422 47.125 22.219 1 93.94 335 ASN A N 1
ATOM 2606 C CA . ASN A 1 335 ? -24.422 48.031 21.672 1 93.94 335 ASN A CA 1
ATOM 2607 C C . ASN A 1 335 ? -24.953 47.531 20.328 1 93.94 335 ASN A C 1
ATOM 2609 O O . ASN A 1 335 ? -25.734 48.219 19.672 1 93.94 335 ASN A O 1
ATOM 2613 N N . GLY A 1 336 ? -24.422 46.406 19.859 1 94.56 336 GLY A N 1
ATOM 2614 C CA . GLY A 1 336 ? -24.906 45.781 18.641 1 94.56 336 GLY A CA 1
ATOM 2615 C C . GLY A 1 336 ? -24.016 46.062 17.438 1 94.56 336 GLY A C 1
ATOM 2616 O O . GLY A 1 336 ? -24.125 45.406 16.406 1 94.56 336 GLY A O 1
ATOM 2617 N N . GLU A 1 337 ? -23.141 47.031 17.516 1 97.31 337 GLU A N 1
ATOM 2618 C CA . GLU A 1 337 ? -22.219 47.281 16.422 1 97.31 337 GLU A CA 1
ATOM 2619 C C . GLU A 1 337 ? -21.344 46.062 16.141 1 97.31 337 GLU A C 1
ATOM 2621 O O . GLU A 1 337 ? -21.172 45.219 17.016 1 97.31 337 GLU A O 1
ATOM 2626 N N . ILE A 1 338 ? -20.906 46 14.922 1 98.19 338 ILE A N 1
ATOM 2627 C CA . ILE A 1 338 ? -20.172 44.812 14.508 1 98.19 338 ILE A CA 1
ATOM 2628 C C . ILE A 1 338 ? -18.797 45.25 13.953 1 98.19 338 ILE A C 1
ATOM 2630 O O . ILE A 1 338 ? -18.719 46.062 13.039 1 98.19 338 ILE A O 1
ATOM 2634 N N . LEU A 1 339 ? -17.719 44.75 14.586 1 98.25 339 LEU A N 1
ATOM 2635 C CA . LEU A 1 339 ? -16.391 44.812 14.016 1 98.25 339 LEU A CA 1
ATOM 2636 C C . LEU A 1 339 ? -16.172 43.719 12.992 1 98.25 339 LEU A C 1
ATOM 2638 O O . LEU A 1 339 ? -16.375 42.531 13.305 1 98.25 339 LEU A O 1
ATOM 2642 N N . TRP A 1 340 ? -15.781 44.031 11.773 1 98.5 340 TRP A N 1
ATOM 2643 C CA . TRP A 1 340 ? -15.688 43.094 10.656 1 98.5 340 TRP A CA 1
ATOM 2644 C C . TRP A 1 340 ? -14.344 43.219 9.945 1 98.5 340 TRP A C 1
ATOM 2646 O O . TRP A 1 340 ? -13.93 44.344 9.586 1 98.5 340 TRP A O 1
ATOM 2656 N N . TRP A 1 341 ? -13.609 42.156 9.797 1 98.44 341 TRP A N 1
ATOM 2657 C CA . TRP A 1 341 ? -12.352 42.125 9.047 1 98.44 341 TRP A CA 1
ATOM 2658 C C . TRP A 1 341 ? -12.602 41.812 7.578 1 98.44 341 TRP A C 1
ATOM 2660 O O . TRP A 1 341 ? -13.328 40.875 7.262 1 98.44 341 TRP A O 1
ATOM 2670 N N . SER A 1 342 ? -12.016 42.531 6.66 1 98 342 SER A N 1
ATOM 2671 C CA . SER A 1 342 ? -12.219 42.344 5.23 1 98 342 SER A CA 1
ATOM 2672 C C . SER A 1 342 ? -10.992 42.781 4.43 1 98 342 SER A C 1
ATOM 2674 O O . SER A 1 342 ? -10.289 43.719 4.832 1 98 342 SE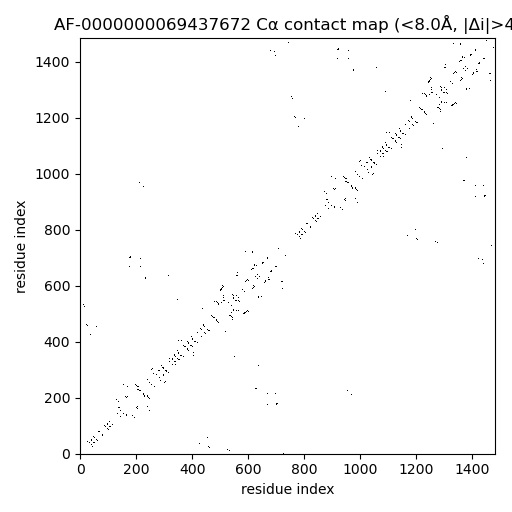R A O 1
ATOM 2676 N N . GLN A 1 343 ? -10.781 42.094 3.318 1 97.38 343 GLN A N 1
ATOM 2677 C CA . GLN A 1 343 ? -9.688 42.469 2.418 1 97.38 343 GLN A CA 1
ATOM 2678 C C . GLN A 1 343 ? -10.195 43.25 1.215 1 97.38 343 GLN A C 1
ATOM 2680 O O . GLN A 1 343 ? -9.531 43.312 0.183 1 97.38 343 GLN A O 1
ATOM 2685 N N . ARG A 1 344 ? -11.312 43.812 1.335 1 96.19 344 ARG A N 1
ATOM 2686 C CA . ARG A 1 344 ? -12.039 44.406 0.208 1 96.19 344 ARG A CA 1
ATOM 2687 C C . ARG A 1 344 ? -11.266 45.562 -0.403 1 96.19 344 ARG A C 1
ATOM 2689 O O . ARG A 1 344 ? -11.445 45.875 -1.579 1 96.19 344 ARG A O 1
ATOM 2696 N N . ASP A 1 345 ? -10.359 46.219 0.328 1 96.31 345 ASP A N 1
ATOM 2697 C CA . ASP A 1 345 ? -9.609 47.344 -0.22 1 96.31 345 ASP A CA 1
ATOM 2698 C C . ASP A 1 345 ? -8.188 46.906 -0.598 1 96.31 345 ASP A C 1
ATOM 2700 O O . ASP A 1 345 ? -7.309 47.75 -0.763 1 96.31 345 ASP A O 1
ATOM 2704 N N . GLY A 1 346 ? -7.945 45.625 -0.581 1 96.88 346 GLY A N 1
ATOM 2705 C CA . GLY A 1 346 ? -6.664 45.094 -1.029 1 96.88 346 GLY A CA 1
ATOM 2706 C C . GLY A 1 346 ? -5.781 44.625 0.11 1 96.88 346 GLY A C 1
ATOM 2707 O O . GLY A 1 346 ? -4.805 43.906 -0.112 1 96.88 346 GLY A O 1
ATOM 2708 N N . TRP A 1 347 ? -6.082 45.094 1.292 1 97.38 347 TRP A N 1
ATOM 2709 C CA . TRP A 1 347 ? -5.414 44.656 2.51 1 97.38 347 TRP A CA 1
ATOM 2710 C C . TRP A 1 347 ? -6.43 44.25 3.574 1 97.38 347 TRP A C 1
ATOM 2712 O O . TRP A 1 347 ? -7.594 44.656 3.512 1 97.38 347 TRP A O 1
ATOM 2722 N N . GLY A 1 348 ? -6.016 43.375 4.523 1 98 348 GLY A N 1
ATOM 2723 C CA . GLY A 1 348 ? -6.918 43 5.602 1 98 348 GLY A CA 1
ATOM 2724 C C . GLY A 1 348 ? -7.117 44.094 6.621 1 98 348 GLY A C 1
ATOM 2725 O O . GLY A 1 348 ? -6.215 44.406 7.406 1 98 348 GLY A O 1
ATOM 2726 N N . HIS A 1 349 ? -8.312 44.688 6.637 1 98.5 349 HIS A N 1
ATOM 2727 C CA . HIS A 1 349 ? -8.57 45.812 7.512 1 98.5 349 HIS A CA 1
ATOM 2728 C C . HIS A 1 349 ? -9.883 45.625 8.281 1 98.5 349 HIS A C 1
ATOM 2730 O O . HIS A 1 349 ? -10.672 44.75 7.961 1 98.5 349 HIS A O 1
ATOM 2736 N N . LEU A 1 350 ? -10.023 46.438 9.305 1 98.75 350 LEU A N 1
ATOM 2737 C CA . LEU A 1 350 ? -11.203 46.406 10.156 1 98.75 350 LEU A CA 1
ATOM 2738 C C . LEU A 1 350 ? -12.227 47.438 9.734 1 98.75 350 LEU A C 1
ATOM 2740 O O . LEU A 1 350 ? -11.859 48.562 9.367 1 98.75 350 LEU A O 1
ATOM 2744 N N . TYR A 1 351 ? -13.453 47.094 9.75 1 98.69 351 TYR A N 1
ATOM 2745 C CA . TYR A 1 351 ? -14.609 47.938 9.477 1 98.69 351 TYR A CA 1
ATOM 2746 C C . TYR A 1 351 ? -15.625 47.844 10.617 1 98.69 351 TYR A C 1
ATOM 2748 O O . TYR A 1 351 ? -15.797 46.812 11.234 1 98.69 351 TYR A O 1
ATOM 2756 N N . LEU A 1 352 ? -16.266 48.938 10.867 1 98.62 352 LEU A N 1
ATOM 2757 C CA . LEU A 1 352 ? -17.344 49 11.852 1 98.62 352 LEU A CA 1
ATOM 2758 C C . LEU A 1 352 ? -18.703 49.062 11.172 1 98.62 352 LEU A C 1
ATOM 2760 O O . LEU A 1 352 ? -18.922 49.938 10.312 1 98.62 352 LEU A O 1
ATOM 2764 N N . TYR A 1 353 ? -19.547 48.219 11.531 1 98.56 353 TYR A N 1
ATOM 2765 C CA . TYR A 1 353 ? -20.922 48.188 11.047 1 98.56 353 TYR A CA 1
ATOM 2766 C C . TYR A 1 353 ? -21.906 48.5 12.172 1 98.56 353 TYR A C 1
ATOM 2768 O O . TYR A 1 353 ? -21.609 48.25 13.344 1 98.56 353 TYR A O 1
ATOM 2776 N N . SER A 1 354 ? -23.062 49.031 11.742 1 97.81 354 SER A N 1
ATOM 2777 C CA . SER A 1 354 ? -24.172 49.188 12.688 1 97.81 354 SER A CA 1
ATOM 2778 C C . SER A 1 354 ? -24.812 47.844 13.008 1 97.81 354 SER A C 1
ATOM 2780 O O . SER A 1 354 ? -24.516 46.844 12.352 1 97.81 354 SER A O 1
ATOM 2782 N N . ALA A 1 355 ? -25.625 47.844 14.016 1 94.62 355 ALA A N 1
ATOM 2783 C CA . ALA A 1 355 ? -26.281 46.625 14.469 1 94.62 355 ALA A CA 1
ATOM 2784 C C . ALA A 1 355 ? -27.125 46 13.359 1 94.62 355 ALA A C 1
ATOM 2786 O O . ALA A 1 355 ? -27.328 44.781 13.32 1 94.62 355 ALA A O 1
ATOM 2787 N N . ASP A 1 356 ? -27.578 46.844 12.422 1 93.19 356 ASP A N 1
ATOM 2788 C CA . ASP A 1 356 ? -28.438 46.344 11.352 1 93.19 356 ASP A CA 1
ATOM 2789 C C . ASP A 1 356 ? -27.625 46 10.102 1 93.19 356 ASP A C 1
ATOM 2791 O O . ASP A 1 356 ? -28.203 45.719 9.047 1 93.19 356 ASP A O 1
ATOM 2795 N N . GLY A 1 357 ? -26.297 46.156 10.164 1 92.94 357 GLY A N 1
ATOM 2796 C CA . GLY A 1 357 ? -25.438 45.656 9.109 1 92.94 357 GLY A CA 1
ATOM 2797 C C . GLY A 1 357 ? -25.031 46.688 8.109 1 92.94 357 GLY A C 1
ATOM 2798 O O . GLY A 1 357 ? -24.594 46.375 6.996 1 92.94 357 GLY A O 1
ATOM 2799 N N . VAL A 1 358 ? -25.25 47.906 8.477 1 94.31 358 VAL A N 1
ATOM 2800 C CA . VAL A 1 358 ? -24.828 49 7.605 1 94.31 358 VAL A CA 1
ATOM 2801 C C . VAL A 1 358 ? -23.406 49.438 7.988 1 94.31 358 VAL A C 1
ATOM 2803 O O . VAL A 1 358 ? -23.141 49.719 9.156 1 94.31 358 VAL A O 1
ATOM 2806 N N . GLN A 1 359 ? -22.562 49.5 7.004 1 92.38 359 GLN A N 1
ATOM 2807 C CA . GLN A 1 359 ? -21.203 49.938 7.281 1 92.38 359 GLN A CA 1
ATOM 2808 C C . GLN A 1 359 ? -21.172 51.375 7.742 1 92.38 359 GLN A C 1
ATOM 2810 O O . GLN A 1 359 ? -21.719 52.281 7.074 1 92.38 359 GLN A O 1
ATOM 2815 N N . VAL A 1 360 ? -20.422 51.594 8.695 1 92.62 360 VAL A N 1
ATOM 2816 C CA . VAL A 1 360 ? -20.391 52.938 9.312 1 92.62 360 VAL A CA 1
ATOM 2817 C C . VAL A 1 360 ? -19.016 53.562 9.125 1 92.62 360 VAL A C 1
ATOM 2819 O O . VAL A 1 360 ? -18.906 54.781 8.898 1 92.62 360 VAL A O 1
ATOM 2822 N N . THR A 1 361 ? -18.016 52.781 9.273 1 95.88 361 THR A N 1
ATOM 2823 C CA . THR A 1 361 ? -16.656 53.312 9.312 1 95.88 361 THR A CA 1
ATOM 2824 C C . THR A 1 361 ? -15.641 52.281 8.875 1 95.88 361 THR A C 1
ATOM 2826 O O . THR A 1 361 ? -15.766 51.094 9.219 1 95.88 361 THR A O 1
ATOM 2829 N N . GLN A 1 362 ? -14.703 52.688 8.047 1 98.06 362 GLN A N 1
ATOM 2830 C CA . GLN A 1 362 ? -13.461 51.938 7.934 1 98.06 362 GLN A CA 1
ATOM 2831 C C . GLN A 1 362 ? -12.477 52.312 9.031 1 98.06 362 GLN A C 1
ATOM 2833 O O . GLN A 1 362 ? -11.977 53.438 9.055 1 98.06 362 GLN A O 1
ATOM 2838 N N . ILE A 1 363 ? -12.172 51.438 9.852 1 98.69 363 ILE A N 1
ATOM 2839 C CA . ILE A 1 363 ? -11.406 51.75 11.062 1 98.69 363 ILE A CA 1
ATOM 2840 C C . ILE A 1 363 ? -9.922 51.812 10.727 1 98.69 363 ILE A C 1
ATOM 2842 O O . ILE A 1 363 ? -9.234 52.75 11.172 1 98.69 363 ILE A O 1
ATOM 2846 N N . THR A 1 364 ? -9.391 50.812 10.07 1 98.62 364 THR A N 1
ATOM 2847 C CA . THR A 1 364 ? -7.98 50.781 9.695 1 98.62 364 THR A CA 1
ATOM 2848 C C . THR A 1 364 ? -7.828 50.906 8.18 1 98.62 364 THR A C 1
ATOM 2850 O O . THR A 1 364 ? -8.734 50.531 7.43 1 98.62 364 THR A O 1
ATOM 2853 N N . ALA A 1 365 ? -6.699 51.375 7.723 1 97.75 365 ALA A N 1
ATOM 2854 C CA . ALA A 1 365 ? -6.379 51.562 6.309 1 97.75 365 ALA A CA 1
ATOM 2855 C C . ALA A 1 365 ? -4.871 51.688 6.102 1 97.75 365 ALA A C 1
ATOM 2857 O O . ALA A 1 365 ? -4.141 52.062 7.027 1 97.75 365 ALA A O 1
ATOM 2858 N N . GLY A 1 366 ? -4.41 51.406 4.906 1 97.06 366 GLY A N 1
ATOM 2859 C CA . GLY A 1 366 ? -3.002 51.5 4.566 1 97.06 366 GLY A CA 1
ATOM 2860 C C . GLY A 1 366 ? -2.459 50.25 3.904 1 97.06 366 GLY A C 1
ATOM 2861 O O . GLY A 1 366 ? -3.205 49.312 3.65 1 97.06 366 GLY A O 1
ATOM 2862 N N . SER A 1 367 ? -1.131 50.281 3.609 1 97.31 367 SER A N 1
ATOM 2863 C CA . SER A 1 367 ? -0.47 49.156 2.971 1 97.31 367 SER A CA 1
ATOM 2864 C C . SER A 1 367 ? 0.085 48.188 4.008 1 97.31 367 SER A C 1
ATOM 2866 O O . SER A 1 367 ? 1.278 47.875 4 1 97.31 367 SER A O 1
ATOM 2868 N N . TRP A 1 368 ? -0.724 47.812 4.824 1 97.38 368 TRP A N 1
ATOM 2869 C CA . TRP A 1 368 ? -0.49 46.812 5.879 1 97.38 368 TRP A CA 1
ATOM 2870 C C . TRP A 1 368 ? -1.781 46.094 6.242 1 97.38 368 TRP A C 1
ATOM 2872 O O . TRP A 1 368 ? -2.854 46.438 5.73 1 97.38 368 TRP A O 1
ATOM 2882 N N . LEU A 1 369 ? -1.725 45 7.012 1 97.88 369 LEU A N 1
ATOM 2883 C CA . LEU A 1 369 ? -2.947 44.281 7.324 1 97.88 369 LEU A CA 1
ATOM 2884 C C . LEU A 1 369 ? -3.045 44 8.82 1 97.88 369 LEU A C 1
ATOM 2886 O O . LEU A 1 369 ? -2.023 43.844 9.5 1 97.88 369 LEU A O 1
ATOM 2890 N N . VAL A 1 370 ? -4.297 43.938 9.344 1 98.62 370 VAL A N 1
ATOM 2891 C CA . VAL A 1 370 ? -4.598 43.438 10.68 1 98.62 370 VAL A CA 1
ATOM 2892 C C . VAL A 1 370 ? -4.484 41.906 10.695 1 98.62 370 VAL A C 1
ATOM 2894 O O . VAL A 1 370 ? -5.129 41.219 9.898 1 98.62 370 VAL A O 1
ATOM 2897 N N . SER A 1 371 ? -3.633 41.438 11.539 1 97.31 371 SER A N 1
ATOM 2898 C CA . SER A 1 371 ? -3.412 40 11.531 1 97.31 371 SER A CA 1
ATOM 2899 C C . SER A 1 371 ? -4.215 39.312 12.633 1 97.31 371 SER A C 1
ATOM 2901 O O . SER A 1 371 ? -4.473 38.094 12.555 1 97.31 371 SER A O 1
ATOM 2903 N N . SER A 1 372 ? -4.594 40 13.703 1 97.69 372 SER A N 1
ATOM 2904 C CA . SER A 1 372 ? -5.441 39.469 14.758 1 97.69 372 SER A CA 1
ATOM 2905 C C . SER A 1 372 ? -6.102 40.594 15.555 1 97.69 372 SER A C 1
ATOM 2907 O O . SER A 1 372 ? -5.504 41.625 15.773 1 97.69 372 SER A O 1
ATOM 2909 N N . VAL A 1 373 ? -7.34 40.312 15.961 1 98.19 373 VAL A N 1
ATOM 2910 C CA . VAL A 1 373 ? -8.008 41.188 16.922 1 98.19 373 VAL A CA 1
ATOM 2911 C C . VAL A 1 373 ? -7.816 40.656 18.328 1 98.19 373 VAL A C 1
ATOM 2913 O O . VAL A 1 373 ? -8.195 39.5 18.625 1 98.19 373 VAL A O 1
ATOM 2916 N N . LEU A 1 374 ? -7.27 41.469 19.219 1 97.69 374 LEU A N 1
ATOM 2917 C CA . LEU A 1 374 ? -6.902 41 20.547 1 97.69 374 LEU A CA 1
ATOM 2918 C C . LEU A 1 374 ? -7.957 41.375 21.578 1 97.69 374 LEU A C 1
ATOM 2920 O O . LEU A 1 374 ? -8.43 40.531 22.344 1 97.69 374 LEU A O 1
ATOM 2924 N N . TRP A 1 375 ? -8.242 42.688 21.594 1 96 375 TRP A N 1
ATOM 2925 C CA . TRP A 1 375 ? -9.086 43.281 22.641 1 96 375 TRP A CA 1
ATOM 2926 C C . TRP A 1 375 ? -9.852 44.5 22.094 1 96 375 TRP A C 1
ATOM 2928 O O . TRP A 1 375 ? -9.281 45.344 21.438 1 96 375 TRP A O 1
ATOM 2938 N N . VAL A 1 376 ? -11.211 44.469 22.297 1 97.38 376 VAL A N 1
ATOM 2939 C CA . VAL A 1 376 ? -12.008 45.656 22.016 1 97.38 376 VAL A CA 1
ATOM 2940 C C . VAL A 1 376 ? -12.453 46.281 23.328 1 97.38 376 VAL A C 1
ATOM 2942 O O . VAL A 1 376 ? -13.25 45.719 24.078 1 97.38 376 VAL A O 1
ATOM 2945 N N . ASP A 1 377 ? -11.961 47.438 23.594 1 97.06 377 ASP A N 1
ATOM 2946 C CA . ASP A 1 377 ? -12.406 48.219 24.719 1 97.06 377 ASP A CA 1
ATOM 2947 C C . ASP A 1 377 ? -13.648 49.031 24.375 1 97.06 377 ASP A C 1
ATOM 2949 O O . ASP A 1 377 ? -13.539 50.188 23.906 1 97.06 377 ASP A O 1
ATOM 2953 N N . GLU A 1 378 ? -14.719 48.562 24.672 1 96.44 378 GLU A N 1
ATOM 2954 C CA . GLU A 1 378 ? -15.969 49.188 24.25 1 96.44 378 GLU A CA 1
ATOM 2955 C C . GLU A 1 378 ? -16.203 50.5 24.984 1 96.44 378 GLU A C 1
ATOM 2957 O O . GLU A 1 378 ? -16.797 51.438 24.422 1 96.44 378 GLU A O 1
ATOM 2962 N N . LYS A 1 379 ? -15.758 50.562 26.203 1 95.81 379 LYS A N 1
ATOM 2963 C CA . LYS A 1 379 ? -15.914 51.781 26.984 1 95.81 379 LYS A CA 1
ATOM 2964 C C . LYS A 1 379 ? -15.094 52.906 26.375 1 95.81 379 LYS A C 1
ATOM 2966 O O . LYS A 1 379 ? -15.609 54.031 26.156 1 95.81 379 LYS A O 1
ATOM 2971 N N . ALA A 1 380 ? -13.859 52.594 26.109 1 96.56 380 ALA A N 1
ATOM 2972 C CA . ALA A 1 380 ? -12.984 53.625 25.516 1 96.56 380 ALA A CA 1
ATOM 2973 C C . ALA A 1 380 ? -13.172 53.688 24.016 1 96.56 380 ALA A C 1
ATOM 2975 O O . ALA A 1 380 ? -12.633 54.594 23.359 1 96.56 380 ALA A O 1
ATOM 2976 N N . ARG A 1 381 ? -13.914 52.781 23.406 1 97.62 381 ARG A N 1
ATOM 2977 C CA . ARG A 1 381 ? -14.164 52.656 21.984 1 97.62 381 ARG A CA 1
ATOM 2978 C C . ARG A 1 381 ? -12.859 52.531 21.203 1 97.62 381 ARG A C 1
ATOM 2980 O O . ARG A 1 381 ? -12.641 53.281 20.25 1 97.62 381 ARG A O 1
ATOM 2987 N N . GLN A 1 382 ? -12.07 51.656 21.641 1 98.06 382 GLN A N 1
ATOM 2988 C CA . GLN A 1 382 ? -10.781 51.344 21.016 1 98.06 382 GLN A CA 1
ATOM 2989 C C . GLN A 1 382 ? -10.625 49.844 20.75 1 98.06 382 GLN A C 1
ATOM 2991 O O . GLN A 1 382 ? -11.227 49.031 21.438 1 98.06 382 GLN A O 1
ATOM 2996 N N . VAL A 1 383 ? -9.906 49.531 19.734 1 98.56 383 VAL A N 1
ATOM 2997 C CA . VAL A 1 383 ? -9.602 48.156 19.406 1 98.56 383 VAL A CA 1
ATOM 2998 C C . VAL A 1 383 ? -8.094 47.938 19.406 1 98.56 383 VAL A C 1
ATOM 3000 O O . VAL A 1 383 ? -7.336 48.781 18.922 1 98.56 383 VAL A O 1
ATOM 3003 N N . TYR A 1 384 ? -7.621 46.906 20.141 1 98.56 384 TYR A N 1
ATOM 3004 C CA . TYR A 1 384 ? -6.242 46.438 20.172 1 98.56 384 TYR A CA 1
ATOM 3005 C C . TYR A 1 384 ? -6.047 45.25 19.219 1 98.56 384 TYR A C 1
ATOM 3007 O O . TYR A 1 384 ? -6.848 44.312 19.203 1 98.56 384 TYR A O 1
ATOM 3015 N N . PHE A 1 385 ? -5.047 45.312 18.375 1 98.56 385 PHE A N 1
ATOM 3016 C CA . PHE A 1 385 ? -4.848 44.281 17.344 1 98.56 385 PHE A CA 1
ATOM 3017 C C . PHE A 1 385 ? -3.369 44.156 16.984 1 98.56 385 PHE A C 1
ATOM 3019 O O . PHE A 1 385 ? -2.555 45 17.391 1 98.56 385 PHE A O 1
ATOM 3026 N N . THR A 1 386 ? -2.998 43.062 16.406 1 98.19 386 THR A N 1
ATOM 3027 C CA . THR A 1 386 ? -1.688 42.938 15.773 1 98.19 386 THR A CA 1
ATOM 3028 C C . THR A 1 386 ? -1.754 43.312 14.297 1 98.19 386 THR A C 1
ATOM 3030 O O . THR A 1 386 ? -2.762 43.062 13.633 1 98.19 386 THR A O 1
ATOM 3033 N N . ALA A 1 387 ? -0.735 43.938 13.812 1 97.88 387 ALA A N 1
ATOM 3034 C CA . ALA A 1 387 ? -0.646 44.344 12.406 1 97.88 387 ALA A CA 1
ATOM 3035 C C . ALA A 1 387 ? 0.657 43.875 11.781 1 97.88 387 ALA A C 1
ATOM 3037 O O . ALA A 1 387 ? 1.707 43.875 12.43 1 97.88 387 ALA A O 1
ATOM 3038 N N . ASN A 1 388 ? 0.594 43.469 10.578 1 96.5 388 ASN A N 1
ATOM 3039 C CA . ASN A 1 388 ? 1.744 43.188 9.727 1 96.5 388 ASN A CA 1
ATOM 3040 C C . ASN A 1 388 ? 1.972 44.281 8.711 1 96.5 388 ASN A C 1
ATOM 3042 O O . ASN A 1 388 ? 1.015 44.875 8.203 1 96.5 388 ASN A O 1
ATOM 3046 N N . GLY A 1 389 ? 3.168 44.531 8.391 1 95.62 389 GLY A N 1
ATOM 3047 C CA . GLY A 1 389 ? 3.467 45.438 7.305 1 95.62 389 GLY A CA 1
ATOM 3048 C C . GLY A 1 389 ? 3.854 46.844 7.797 1 95.62 389 GLY A C 1
ATOM 3049 O O . GLY A 1 389 ? 4.082 47.75 6.992 1 95.62 389 GLY A O 1
ATOM 3050 N N . LEU A 1 390 ? 4 46.969 9.125 1 96.69 390 LEU A N 1
ATOM 3051 C CA . LEU A 1 390 ? 4.32 48.281 9.68 1 96.69 390 LEU A CA 1
ATOM 3052 C C . LEU A 1 390 ? 5.832 48.469 9.805 1 96.69 390 LEU A C 1
ATOM 3054 O O . LEU A 1 390 ? 6.312 49.594 9.992 1 96.69 390 LEU A O 1
ATOM 3058 N N . VAL A 1 391 ? 6.52 47.375 9.742 1 96 391 VAL A N 1
ATOM 3059 C CA . VAL A 1 391 ? 7.977 47.406 9.711 1 96 391 VAL A CA 1
ATOM 3060 C C . VAL A 1 391 ? 8.469 47.219 8.281 1 96 391 VAL A C 1
ATOM 3062 O O . VAL A 1 391 ? 8.344 46.125 7.711 1 96 391 VAL A O 1
ATOM 3065 N N . GLU A 1 392 ? 9.016 48.188 7.66 1 91.62 392 GLU A N 1
ATOM 3066 C CA . GLU A 1 392 ? 9.375 48.219 6.242 1 91.62 392 GLU A CA 1
ATOM 3067 C C . GLU A 1 392 ? 10.328 47.062 5.898 1 91.62 392 GLU A C 1
ATOM 3069 O O . GLU A 1 392 ? 10.227 46.469 4.828 1 91.62 392 GLU A O 1
ATOM 3074 N N . ALA A 1 393 ? 11.203 46.812 6.766 1 93.12 393 ALA A N 1
ATOM 3075 C CA . ALA A 1 393 ? 12.258 45.812 6.508 1 93.12 393 ALA A CA 1
ATOM 3076 C C . ALA A 1 393 ? 11.688 44.406 6.379 1 93.12 393 ALA A C 1
ATOM 3078 O O . ALA A 1 393 ? 12.281 43.562 5.73 1 93.12 393 ALA A O 1
ATOM 3079 N N . ASP A 1 394 ? 10.547 44.156 6.996 1 96 394 ASP A N 1
ATOM 3080 C CA . ASP A 1 394 ? 9.938 42.844 6.996 1 96 394 ASP A CA 1
ATOM 3081 C C . ASP A 1 394 ? 8.43 42.906 7.195 1 96 394 ASP A C 1
ATOM 3083 O O . ASP A 1 394 ? 7.953 43.094 8.32 1 96 394 ASP A O 1
ATOM 3087 N N . PRO A 1 395 ? 7.742 42.656 6.145 1 95.56 395 PRO A N 1
ATOM 3088 C CA . PRO A 1 395 ? 6.293 42.844 6.195 1 95.56 395 PRO A CA 1
ATOM 3089 C C . PRO A 1 395 ? 5.582 41.75 7.012 1 95.56 395 PRO A C 1
ATOM 3091 O O . PRO A 1 395 ? 4.371 41.844 7.246 1 95.56 395 PRO A O 1
ATOM 3094 N N . TYR A 1 396 ? 6.273 40.719 7.469 1 96.81 396 TYR A N 1
ATOM 3095 C CA . TYR A 1 396 ? 5.633 39.625 8.195 1 96.81 396 TYR A CA 1
ATOM 3096 C C . TYR A 1 396 ? 5.676 39.844 9.695 1 96.81 396 TYR A C 1
ATOM 3098 O O . TYR A 1 396 ? 4.984 39.188 10.461 1 96.81 396 TYR A O 1
ATOM 3106 N N . LEU A 1 397 ? 6.465 40.844 10.18 1 97.44 397 LEU A N 1
ATOM 3107 C CA . LEU A 1 397 ? 6.59 41.094 11.609 1 97.44 397 LEU A CA 1
ATOM 310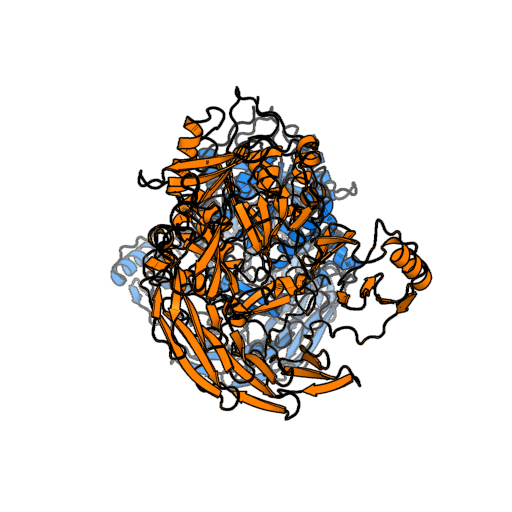8 C C . LEU A 1 397 ? 5.285 41.656 12.172 1 97.44 397 LEU A C 1
ATOM 3110 O O . LEU A 1 397 ? 4.762 42.656 11.672 1 97.44 397 LEU A O 1
ATOM 3114 N N . ARG A 1 398 ? 4.824 41.062 13.227 1 97.44 398 ARG A N 1
ATOM 3115 C CA . ARG A 1 398 ? 3.631 41.531 13.906 1 97.44 398 ARG A CA 1
ATOM 3116 C C . ARG A 1 398 ? 3.982 42.625 14.914 1 97.44 398 ARG A C 1
ATOM 3118 O O . ARG A 1 398 ? 4.906 42.469 15.711 1 97.44 398 ARG A O 1
ATOM 3125 N N . GLN A 1 399 ? 3.201 43.625 14.82 1 98.06 399 GLN A N 1
ATOM 3126 C CA . GLN A 1 399 ? 3.289 44.719 15.781 1 98.06 399 GLN A CA 1
ATOM 3127 C C . GLN A 1 399 ? 1.974 44.906 16.531 1 98.06 399 GLN A C 1
ATOM 3129 O O . GLN A 1 399 ? 0.904 44.594 16 1 98.06 399 GLN A O 1
ATOM 3134 N N . LEU A 1 400 ? 2.088 45.406 17.766 1 98.5 400 LEU A N 1
ATOM 3135 C CA . LEU A 1 400 ? 0.896 45.656 18.562 1 98.5 400 LEU A CA 1
ATOM 3136 C C . LEU A 1 400 ? 0.408 47.094 18.344 1 98.5 400 LEU A C 1
ATOM 3138 O O . LEU A 1 400 ? 1.202 48.031 18.359 1 98.5 400 LEU A O 1
ATOM 3142 N N . CYS A 1 401 ? -0.893 47.188 18.094 1 98.62 401 CYS A N 1
ATOM 3143 C CA . CYS A 1 401 ? -1.459 48.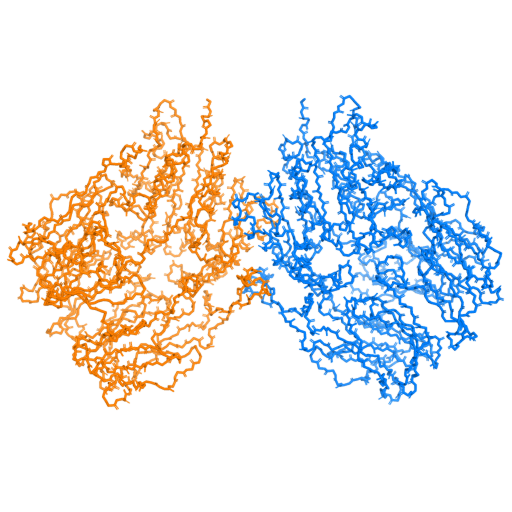469 17.766 1 98.62 401 CYS A CA 1
ATOM 3144 C C . CYS A 1 401 ? -2.787 48.688 18.484 1 98.62 401 CYS A C 1
ATOM 3146 O O . CYS A 1 401 ? -3.387 47.75 18.984 1 98.62 401 CYS A O 1
ATOM 3148 N N . ARG A 1 402 ? -3.143 49.938 18.531 1 98.5 402 ARG A N 1
ATOM 3149 C CA . ARG A 1 402 ? -4.441 50.375 19.047 1 98.5 402 ARG A CA 1
ATOM 3150 C C . ARG A 1 402 ? -5.008 51.5 18.188 1 98.5 402 ARG A C 1
ATOM 3152 O O . ARG A 1 402 ? -4.258 52.344 17.703 1 98.5 402 ARG A O 1
ATOM 3159 N N . ILE A 1 403 ? -6.27 51.5 18.047 1 98.69 403 ILE A N 1
ATOM 3160 C CA . ILE A 1 403 ? -6.926 52.562 17.297 1 98.69 403 ILE A CA 1
ATOM 3161 C C . ILE A 1 403 ? -8.359 52.75 17.797 1 98.69 403 ILE A C 1
ATOM 3163 O O . ILE A 1 403 ? -8.93 51.844 18.391 1 98.69 403 ILE A O 1
ATOM 3167 N N . GLY A 1 404 ? -8.891 53.938 17.641 1 98.56 404 GLY A N 1
ATOM 3168 C CA . GLY A 1 404 ? -10.297 54.188 17.953 1 98.56 404 GLY A CA 1
ATOM 3169 C C . GLY A 1 404 ? -11.242 53.531 16.953 1 98.56 404 GLY A C 1
ATOM 3170 O O . GLY A 1 404 ? -10.945 53.469 15.758 1 98.56 404 GLY A O 1
ATOM 3171 N N . LEU A 1 405 ? -12.445 53.156 17.406 1 98.44 405 LEU A N 1
ATOM 3172 C CA . LEU A 1 405 ? -13.445 52.531 16.547 1 98.44 405 LEU A CA 1
ATOM 3173 C C . LEU A 1 405 ? -13.945 53.5 15.492 1 98.44 405 LEU A C 1
ATOM 3175 O O . LEU A 1 405 ? -14.562 53.094 14.508 1 98.44 405 LEU A O 1
ATOM 3179 N N . ASP A 1 406 ? -13.641 54.75 15.672 1 97.38 406 ASP A N 1
ATOM 3180 C CA . ASP A 1 406 ? -14.031 55.75 14.695 1 97.38 406 ASP A CA 1
ATOM 3181 C C . ASP A 1 406 ? -12.961 55.906 13.609 1 97.38 406 ASP A C 1
ATOM 3183 O O . ASP A 1 406 ? -13.109 56.719 12.695 1 97.38 406 ASP A O 1
ATOM 3187 N N . GLY A 1 407 ? -11.875 55.156 13.766 1 97.88 407 GLY A N 1
ATOM 3188 C CA . GLY A 1 407 ? -10.82 55.188 12.766 1 97.88 407 GLY A CA 1
ATOM 3189 C C . GLY A 1 407 ? -9.727 56.188 13.062 1 97.88 407 GLY A C 1
ATOM 3190 O O . GLY A 1 407 ? -8.805 56.375 12.266 1 97.88 407 GLY A O 1
ATOM 3191 N N . ASN A 1 408 ? -9.812 56.812 14.172 1 97.69 408 ASN A N 1
ATOM 3192 C CA . ASN A 1 408 ? -8.82 57.812 14.523 1 97.69 408 ASN A CA 1
ATOM 3193 C C . ASN A 1 408 ? -7.945 57.375 15.688 1 97.69 408 ASN A C 1
ATOM 3195 O O . ASN A 1 408 ? -8.281 56.406 16.391 1 97.69 408 ASN A O 1
ATOM 3199 N N . GLY A 1 409 ? -6.793 58 15.797 1 97.75 409 GLY A N 1
ATOM 3200 C CA . GLY A 1 409 ? -5.922 57.781 16.938 1 97.75 409 GLY A CA 1
ATOM 3201 C C . GLY A 1 409 ? -5.109 56.5 16.828 1 97.75 409 GLY A C 1
ATOM 3202 O O . GLY A 1 409 ? -4.938 55.781 17.812 1 97.75 409 GLY A O 1
ATOM 3203 N N . PHE A 1 410 ? -4.727 56.156 15.672 1 98 410 PHE A N 1
ATOM 3204 C CA . PHE A 1 410 ? -3.877 54.969 15.477 1 98 410 PHE A CA 1
ATOM 3205 C C . PHE A 1 410 ? -2.58 55.125 16.266 1 98 410 PHE A C 1
ATOM 3207 O O . PHE A 1 410 ? -1.889 56.125 16.156 1 98 410 PHE A O 1
ATOM 3214 N N . ILE A 1 411 ? -2.252 54.156 17.094 1 97.81 411 ILE A N 1
ATOM 3215 C CA . ILE A 1 411 ? -1.016 54.125 17.875 1 97.81 411 ILE A CA 1
ATOM 3216 C C . ILE A 1 411 ? -0.341 52.75 17.719 1 97.81 411 ILE A C 1
ATOM 3218 O O . ILE A 1 411 ? -0.979 51.719 17.906 1 97.81 411 ILE A O 1
ATOM 3222 N N . ARG A 1 412 ? 0.838 52.75 17.328 1 97.12 412 ARG A N 1
ATOM 3223 C CA . ARG A 1 412 ? 1.687 51.562 17.406 1 97.12 412 ARG A CA 1
ATOM 3224 C C . ARG A 1 412 ? 2.287 51.406 18.812 1 97.12 412 ARG A C 1
ATOM 3226 O O . ARG A 1 412 ? 3.084 52.25 19.234 1 97.12 412 ARG A O 1
ATOM 3233 N N . LEU A 1 413 ? 1.931 50.406 19.547 1 97.38 413 LEU A N 1
ATOM 3234 C CA . LEU A 1 413 ? 2.307 50.25 20.938 1 97.38 413 LEU A CA 1
ATOM 3235 C C . LEU A 1 413 ? 3.727 49.719 21.062 1 97.38 413 LEU A C 1
ATOM 3237 O O . LEU A 1 413 ? 4.371 49.875 22.109 1 97.38 413 LEU A O 1
ATOM 3241 N N . THR A 1 414 ? 4.129 49.031 20.062 1 95.12 414 THR A N 1
ATOM 3242 C CA . THR A 1 414 ? 5.484 48.5 20.062 1 95.12 414 THR A CA 1
ATOM 3243 C C . THR A 1 414 ? 6.363 49.281 19.078 1 95.12 414 THR A C 1
ATOM 3245 O O . THR A 1 414 ? 5.887 49.75 18.047 1 95.12 414 THR A O 1
ATOM 3248 N N . ASP A 1 415 ? 7.602 49.5 19.406 1 89.94 415 ASP A N 1
ATOM 3249 C CA . ASP A 1 415 ? 8.523 50.281 18.578 1 89.94 415 ASP A CA 1
ATOM 3250 C C . ASP A 1 415 ? 9.852 49.531 18.406 1 89.94 415 ASP A C 1
ATOM 3252 O O . ASP A 1 415 ? 10.906 50.062 18.75 1 89.94 415 ASP A O 1
ATOM 3256 N N . ASP A 1 416 ? 9.82 48.281 18.047 1 94.06 416 ASP A N 1
ATOM 3257 C CA . ASP A 1 416 ? 11.023 47.5 17.797 1 94.06 416 ASP A CA 1
ATOM 3258 C C . ASP A 1 416 ? 10.875 46.656 16.531 1 94.06 416 ASP A C 1
ATOM 3260 O O . ASP A 1 416 ? 10.008 46.938 15.695 1 94.06 416 ASP A O 1
ATOM 3264 N N . GLU A 1 417 ? 11.797 45.812 16.281 1 95.25 417 GLU A N 1
ATOM 3265 C CA . GLU A 1 417 ? 11.797 44.969 15.078 1 95.25 417 GLU A CA 1
ATOM 3266 C C . GLU A 1 417 ? 11.578 43.5 15.422 1 95.25 417 GLU A C 1
ATOM 3268 O O . GLU A 1 417 ? 12.094 42.625 14.734 1 95.25 417 GLU A O 1
ATOM 3273 N N . LEU A 1 418 ? 10.922 43.188 16.516 1 97.5 418 LEU A N 1
ATOM 3274 C CA . LEU A 1 418 ? 10.602 41.812 16.922 1 97.5 418 LEU A CA 1
ATOM 3275 C C . LEU A 1 418 ? 9.211 41.438 16.422 1 97.5 418 LEU A C 1
ATOM 3277 O O . LEU A 1 418 ? 8.414 42.312 16.047 1 97.5 418 LEU A O 1
ATOM 3281 N N . ASP A 1 419 ? 8.992 40.188 16.297 1 97.94 419 ASP A N 1
ATOM 3282 C CA . ASP A 1 419 ? 7.656 39.656 16.016 1 97.94 419 ASP A CA 1
ATOM 3283 C C . ASP A 1 419 ? 6.844 39.531 17.297 1 97.94 419 ASP A C 1
ATOM 3285 O O . ASP A 1 419 ? 7.223 38.781 18.203 1 97.94 419 ASP A O 1
ATOM 3289 N N . HIS A 1 420 ? 5.762 40.219 17.453 1 98.06 420 HIS A N 1
ATOM 3290 C CA . HIS A 1 420 ? 4.945 40.219 18.656 1 98.06 420 HIS A CA 1
ATOM 3291 C C . HIS A 1 420 ? 3.738 39.312 18.531 1 98.06 420 HIS A C 1
ATOM 3293 O O . HIS A 1 420 ? 2.738 39.688 17.906 1 98.06 420 HIS A O 1
ATOM 3299 N N . ASP A 1 421 ? 3.811 38.156 19.094 1 96.44 421 ASP A N 1
ATOM 3300 C CA . ASP A 1 421 ? 2.703 37.219 19.203 1 96.44 421 ASP A CA 1
ATOM 3301 C C . ASP A 1 421 ? 1.936 37.406 20.5 1 96.44 421 ASP A C 1
ATOM 3303 O O . ASP A 1 421 ? 2.285 36.812 21.531 1 96.44 421 ASP A O 1
ATOM 3307 N N . ALA A 1 422 ? 0.911 38.156 20.516 1 97.25 422 ALA A N 1
ATOM 3308 C CA . ALA A 1 422 ? 0.218 38.531 21.734 1 97.25 422 ALA A CA 1
ATOM 3309 C C . ALA A 1 422 ? -1.161 37.875 21.812 1 97.25 422 ALA A C 1
ATOM 3311 O O . ALA A 1 422 ? -1.77 37.562 20.781 1 97.25 422 ALA A O 1
ATOM 3312 N N . VAL A 1 423 ? -1.597 37.625 23.016 1 96.56 423 VAL A N 1
ATOM 3313 C CA . VAL A 1 423 ? -2.953 37.188 23.297 1 96.56 423 VAL A CA 1
ATOM 3314 C C . VAL A 1 423 ? -3.561 38.031 24.406 1 96.56 423 VAL A C 1
ATOM 3316 O O . VAL A 1 423 ? -2.842 38.719 25.125 1 96.56 423 VAL A O 1
ATOM 3319 N N . SER A 1 424 ? -4.832 38.094 24.484 1 96.62 424 SER A N 1
ATOM 3320 C CA . SER A 1 424 ? -5.574 38.812 25.516 1 96.62 424 SER A CA 1
ATOM 3321 C C . SER A 1 424 ? -6.68 37.969 26.109 1 96.62 424 SER A C 1
ATOM 3323 O O . SER A 1 424 ? -7.188 37.031 25.453 1 96.62 424 SER A O 1
ATOM 3325 N N . PRO A 1 425 ? -6.93 38.188 27.406 1 94.88 425 PRO A N 1
ATOM 3326 C CA . PRO A 1 425 ? -8.141 37.531 27.906 1 94.88 425 PRO A CA 1
ATOM 3327 C C . PRO A 1 425 ? -9.406 38 27.188 1 94.88 425 PRO A C 1
ATOM 3329 O O . PRO A 1 425 ? -9.422 39.094 26.609 1 94.88 425 PRO A O 1
ATOM 3332 N N . PRO A 1 426 ? -10.477 37.25 27.234 1 86.62 426 PRO A N 1
ATOM 3333 C CA . PRO A 1 426 ? -11.703 37.594 26.516 1 86.62 426 PRO A CA 1
ATOM 3334 C C . PRO A 1 426 ? -12.242 38.969 26.922 1 86.62 426 PRO A C 1
ATOM 3336 O O . PRO A 1 426 ? -12.773 39.688 26.078 1 86.62 426 PRO A O 1
ATOM 3339 N N . GLN A 1 427 ? -12.039 39.375 28.156 1 86.69 427 GLN A N 1
ATOM 3340 C CA . GLN A 1 427 ? -12.578 40.625 28.641 1 86.69 427 GLN A CA 1
ATOM 3341 C C . GLN A 1 427 ? -11.625 41.781 28.375 1 86.69 427 GLN A C 1
ATOM 3343 O O . GLN A 1 427 ? -12 42.938 28.5 1 86.69 427 GLN A O 1
ATOM 3348 N N . GLY A 1 428 ? -10.492 41.469 28 1 93.69 428 GLY A N 1
ATOM 3349 C CA . GLY A 1 428 ? -9.484 42.469 27.766 1 93.69 428 GLY A CA 1
ATOM 3350 C C . GLY A 1 428 ? -8.859 43 29.047 1 93.69 428 GLY A C 1
ATOM 3351 O O . GLY A 1 428 ? -8.914 42.344 30.094 1 93.69 428 GLY A O 1
ATOM 3352 N N . GLY A 1 429 ? -8.211 44.094 28.938 1 94.56 429 GLY A N 1
ATOM 3353 C CA . GLY A 1 429 ? -7.59 44.75 30.078 1 94.56 429 GLY A CA 1
ATOM 3354 C C . GLY A 1 429 ? -6.074 44.719 30.031 1 94.56 429 GLY A C 1
ATOM 3355 O O . GLY A 1 429 ? -5.422 45.625 30.562 1 94.56 429 GLY A O 1
ATOM 3356 N N . TYR A 1 430 ? -5.535 43.688 29.547 1 96.81 430 TYR A N 1
ATOM 3357 C CA . TYR A 1 430 ? -4.09 43.594 29.375 1 96.81 430 TYR A CA 1
ATOM 3358 C C . TYR A 1 430 ? -3.75 42.625 28.234 1 96.81 430 TYR A C 1
ATOM 3360 O O . TYR A 1 430 ? -4.629 41.938 27.703 1 96.81 430 TYR A O 1
ATOM 3368 N N . LEU A 1 431 ? -2.547 42.656 27.828 1 97.69 431 LEU A N 1
ATOM 3369 C CA . LEU A 1 431 ? -2.029 41.781 26.797 1 97.69 431 LEU A CA 1
ATOM 3370 C C . LEU A 1 431 ? -0.895 40.906 27.344 1 97.69 431 LEU A C 1
ATOM 3372 O O . LEU A 1 431 ? -0.093 41.375 28.156 1 97.69 431 LEU A O 1
ATOM 3376 N N . VAL A 1 432 ? -0.876 39.656 27.016 1 97.88 432 VAL A N 1
ATOM 3377 C CA . VAL A 1 432 ? 0.306 38.812 27.188 1 97.88 432 VAL A CA 1
ATOM 3378 C C . VAL A 1 432 ? 1.084 38.75 25.875 1 97.88 432 VAL A C 1
ATOM 3380 O O . VAL A 1 432 ? 0.637 38.125 24.906 1 97.88 432 VAL A O 1
ATOM 3383 N N . ASP A 1 433 ? 2.189 39.406 25.875 1 98 433 ASP A N 1
ATOM 3384 C CA . ASP A 1 433 ? 2.99 39.531 24.656 1 98 433 ASP A CA 1
ATOM 3385 C C . ASP A 1 433 ? 4.191 38.594 24.688 1 98 433 ASP A C 1
ATOM 3387 O O . ASP A 1 433 ? 4.891 38.5 25.703 1 98 433 ASP A O 1
ATOM 3391 N N . ARG A 1 434 ? 4.426 37.875 23.672 1 98.06 434 ARG A N 1
ATOM 3392 C CA . ARG A 1 434 ? 5.586 37.031 23.422 1 98.06 434 ARG A CA 1
ATOM 3393 C C . ARG A 1 434 ? 6.375 37.5 22.203 1 98.06 434 ARG A C 1
ATOM 3395 O O . ARG A 1 434 ? 6.086 37.094 21.078 1 98.06 434 ARG A O 1
ATOM 3402 N N . ALA A 1 435 ? 7.32 38.344 22.453 1 97.88 435 ALA A N 1
ATOM 3403 C CA . ALA A 1 435 ? 8.109 38.969 21.391 1 97.88 435 ALA A CA 1
ATOM 3404 C C . ALA A 1 435 ? 9.352 38.156 21.078 1 97.88 435 ALA A C 1
ATOM 3406 O O . ALA A 1 435 ? 10.062 37.719 21.984 1 97.88 435 ALA A O 1
ATOM 3407 N N . SER A 1 436 ? 9.531 37.906 19.844 1 97.94 436 SER A N 1
ATOM 3408 C CA . SER A 1 436 ? 10.672 37.062 19.484 1 97.94 436 SER A CA 1
ATOM 3409 C C . SER A 1 436 ? 11.188 37.406 18.094 1 97.94 436 SER A C 1
ATOM 3411 O O . SER A 1 436 ? 10.656 38.281 17.422 1 97.94 436 SER A O 1
ATOM 3413 N N . SER A 1 437 ? 12.234 36.875 17.641 1 97.44 437 SER A N 1
ATOM 3414 C CA . SER A 1 437 ? 12.812 36.812 16.312 1 97.44 437 SER A CA 1
ATOM 3415 C C . SER A 1 437 ? 13.422 35.438 16.047 1 97.44 437 SER A C 1
ATOM 3417 O O . SER A 1 437 ? 13.5 34.625 16.938 1 97.44 437 SER A O 1
ATOM 3419 N N . PRO A 1 438 ? 13.852 35.188 14.836 1 96.69 438 PRO A N 1
ATOM 3420 C CA . PRO A 1 438 ? 14.477 33.906 14.578 1 96.69 438 PRO A CA 1
ATOM 3421 C C . PRO A 1 438 ? 15.688 33.656 15.477 1 96.69 438 PRO A C 1
ATOM 3423 O O . PRO A 1 438 ? 16.016 32.5 15.75 1 96.69 438 PRO A O 1
ATOM 3426 N N . SER A 1 439 ? 16.328 34.688 15.984 1 96.06 439 SER A N 1
ATOM 3427 C CA . SER A 1 439 ? 17.531 34.531 16.781 1 96.06 439 SER A CA 1
ATOM 3428 C C . SER A 1 439 ? 17.25 34.781 18.266 1 96.06 439 SER A C 1
ATOM 3430 O O . SER A 1 439 ? 18.109 34.5 19.109 1 96.06 439 SER A O 1
ATOM 3432 N N . LEU A 1 440 ? 16.094 35.312 18.594 1 96.44 440 LEU A N 1
ATOM 3433 C CA . LEU A 1 440 ? 15.758 35.656 19.969 1 96.44 440 LEU A CA 1
ATOM 3434 C C . LEU A 1 440 ? 14.531 34.875 20.453 1 96.44 440 LEU A C 1
ATOM 3436 O O . LEU A 1 440 ? 13.43 35.094 19.938 1 96.44 440 LEU A O 1
ATOM 3440 N N . PRO A 1 441 ? 14.781 33.906 21.484 1 97 441 PRO A N 1
ATOM 3441 C CA . PRO A 1 441 ? 13.586 33.281 22.047 1 97 441 PRO A CA 1
ATOM 3442 C C . PRO A 1 441 ? 12.578 34.312 22.578 1 97 441 PRO A C 1
ATOM 3444 O O . PRO A 1 441 ? 12.938 35.438 22.875 1 97 441 PRO A O 1
ATOM 3447 N N . PRO A 1 442 ? 11.32 33.875 22.703 1 96.81 442 PRO A N 1
ATOM 3448 C CA . PRO A 1 442 ? 10.273 34.844 23.078 1 96.81 442 PRO A CA 1
ATOM 3449 C C . PRO A 1 442 ? 10.492 35.406 24.484 1 96.81 442 PRO A C 1
ATOM 3451 O O . PRO A 1 442 ? 10.641 34.656 25.453 1 96.81 442 PRO A O 1
ATOM 3454 N N . ARG A 1 443 ? 10.633 36.688 24.562 1 96.75 443 ARG A N 1
ATOM 3455 C CA . ARG A 1 443 ? 10.461 37.406 25.828 1 96.75 443 ARG A CA 1
ATOM 3456 C C . ARG A 1 443 ? 8.984 37.656 26.141 1 96.75 443 ARG A C 1
ATOM 3458 O O . ARG A 1 443 ? 8.297 38.344 25.391 1 96.75 443 ARG A O 1
ATOM 3465 N N . SER A 1 444 ? 8.477 37.031 27.188 1 97.69 444 SER A N 1
ATOM 3466 C CA . SER A 1 444 ? 7.059 37.125 27.531 1 97.69 444 SER A CA 1
ATOM 3467 C C . SER A 1 444 ? 6.832 38.156 28.641 1 97.69 444 SER A C 1
ATOM 3469 O O . SER A 1 444 ? 7.527 38.156 29.656 1 97.69 444 SER A O 1
ATOM 3471 N N . VAL A 1 445 ? 5.906 39.062 28.438 1 97.88 445 VAL A N 1
ATOM 3472 C CA . VAL A 1 445 ? 5.566 40.094 29.406 1 97.88 445 VAL A CA 1
ATOM 3473 C C . VAL A 1 445 ? 4.059 40.344 29.391 1 97.88 445 VAL A C 1
ATOM 3475 O O . VAL A 1 445 ? 3.371 39.969 28.438 1 97.88 445 VAL A O 1
ATOM 3478 N N . VAL A 1 446 ? 3.574 40.906 30.453 1 98.38 446 VAL A N 1
ATOM 3479 C CA . VAL A 1 446 ? 2.225 41.469 30.469 1 98.38 446 VAL A CA 1
ATOM 3480 C C . VAL A 1 446 ? 2.275 42.969 30.172 1 98.38 446 VAL A C 1
ATOM 3482 O O . VAL A 1 446 ? 3.027 43.688 30.812 1 98.38 446 VAL A O 1
ATOM 3485 N N . LEU A 1 447 ? 1.54 43.375 29.219 1 98.06 447 LEU A N 1
ATOM 3486 C CA . LEU A 1 447 ? 1.455 44.781 28.859 1 98.06 447 LEU A CA 1
ATOM 3487 C C . LEU A 1 447 ? 0.102 45.375 29.25 1 98.06 447 LEU A C 1
ATOM 3489 O O . LEU A 1 447 ? -0.925 44.688 29.141 1 98.06 447 LEU A O 1
ATOM 3493 N N . ASP A 1 448 ? 0.117 46.594 29.656 1 96.25 448 ASP A N 1
ATOM 3494 C CA . ASP A 1 448 ? -1.146 47.312 29.844 1 96.25 448 ASP A CA 1
ATOM 3495 C C . ASP A 1 448 ? -1.634 47.938 28.547 1 96.25 448 ASP A C 1
ATOM 3497 O O . ASP A 1 448 ? -1.087 47.656 27.484 1 96.25 448 ASP A O 1
ATOM 3501 N N . GLY A 1 449 ? -2.697 48.688 28.594 1 94.38 449 GLY A N 1
ATOM 3502 C CA . GLY A 1 449 ? -3.33 49.25 27.406 1 94.38 449 GLY A CA 1
ATOM 3503 C C . GLY A 1 449 ? -2.461 50.281 26.703 1 94.38 449 GLY A C 1
ATOM 3504 O O . GLY A 1 449 ? -2.715 50.625 25.547 1 94.38 449 GLY A O 1
ATOM 3505 N N . ASP A 1 450 ? -1.417 50.781 27.344 1 94.81 450 ASP A N 1
ATOM 3506 C CA . ASP A 1 450 ? -0.526 51.75 26.734 1 94.81 450 ASP A CA 1
ATOM 3507 C C . ASP A 1 450 ? 0.771 51.125 26.266 1 94.81 450 ASP A C 1
ATOM 3509 O O . ASP A 1 450 ? 1.685 51.812 25.797 1 94.81 450 ASP A O 1
ATOM 3513 N N . GLY A 1 451 ? 0.787 49.812 26.375 1 95.5 451 GLY A N 1
ATOM 3514 C CA . GLY A 1 451 ? 1.953 49.094 25.906 1 95.5 451 GLY A CA 1
ATOM 3515 C C . GLY A 1 451 ? 3.084 49.062 26.906 1 95.5 451 GLY A C 1
ATOM 3516 O O . GLY A 1 451 ? 4.203 48.656 26.578 1 95.5 451 GLY A O 1
ATOM 3517 N N . GLN A 1 452 ? 2.812 49.5 28.109 1 96.38 452 GLN A N 1
ATOM 3518 C CA . GLN A 1 452 ? 3.844 49.469 29.141 1 96.38 452 GLN A CA 1
ATOM 3519 C C . GLN A 1 452 ? 3.893 48.094 29.828 1 96.38 452 GLN A C 1
ATOM 3521 O O . GLN A 1 452 ? 2.852 47.5 30.078 1 96.38 452 GLN A O 1
ATOM 3526 N N . VAL A 1 453 ? 5.082 47.625 30.156 1 97.25 453 VAL A N 1
ATOM 3527 C CA . VAL A 1 453 ? 5.258 46.344 30.828 1 97.25 453 VAL A CA 1
ATOM 3528 C C . VAL A 1 453 ? 4.781 46.469 32.281 1 97.25 453 VAL A C 1
ATOM 3530 O O . VAL A 1 453 ? 5.238 47.344 33.031 1 97.25 453 VAL A O 1
ATOM 3533 N N . VAL A 1 454 ? 3.926 45.531 32.625 1 97 454 VAL A N 1
ATOM 3534 C CA . VAL A 1 454 ? 3.42 45.562 34 1 97 454 VAL A CA 1
ATOM 3535 C C . VAL A 1 454 ? 3.996 44.375 34.781 1 97 454 VAL A C 1
ATOM 3537 O O . VAL A 1 454 ? 4.086 44.438 36 1 97 454 VAL A O 1
ATOM 3540 N N . VAL A 1 455 ? 4.219 43.281 34.094 1 98 455 VAL A N 1
ATOM 3541 C CA . VAL A 1 455 ? 4.82 42.094 34.719 1 98 455 VAL A CA 1
ATOM 3542 C C . VAL A 1 455 ? 5.75 41.406 33.719 1 98 455 VAL A C 1
ATOM 3544 O O . VAL A 1 455 ? 5.367 41.156 32.562 1 98 455 VAL A O 1
ATOM 3547 N N . GLU A 1 456 ? 6.984 41.188 34.094 1 97.06 456 GLU A N 1
ATOM 3548 C CA . GLU A 1 456 ? 7.875 40.344 33.344 1 97.06 456 GLU A CA 1
ATOM 3549 C C . GLU A 1 456 ? 7.566 38.844 33.594 1 97.06 456 GLU A C 1
ATOM 3551 O O . GLU A 1 456 ? 7.34 38.469 34.75 1 97.06 456 GLU A O 1
ATOM 3556 N N . LEU A 1 457 ? 7.5 38.062 32.594 1 97.56 457 LEU A N 1
ATOM 3557 C CA . LEU A 1 457 ? 7.188 36.656 32.75 1 97.56 457 LEU A CA 1
ATOM 3558 C C . LEU A 1 457 ? 8.43 35.781 32.5 1 97.56 457 LEU A C 1
ATOM 3560 O O . LEU A 1 457 ? 9.188 35.531 33.438 1 97.56 457 LEU A O 1
ATOM 3564 N N . GLU A 1 458 ? 8.703 35.406 31.281 1 96.25 458 GLU A N 1
ATOM 3565 C CA . GLU A 1 458 ? 9.828 34.531 30.984 1 96.25 458 GLU A CA 1
ATOM 3566 C C . GLU A 1 458 ? 10.766 35.156 29.953 1 96.25 458 GLU A C 1
ATOM 3568 O O . GLU A 1 458 ? 10.32 35.844 29.031 1 96.25 458 GLU A O 1
ATOM 3573 N N . THR A 1 459 ? 12.008 34.969 30.047 1 95.75 459 THR A N 1
ATOM 3574 C CA . THR A 1 459 ? 13.039 35.344 29.094 1 95.75 459 THR A CA 1
ATOM 3575 C C . THR A 1 459 ? 14.023 34.188 28.875 1 95.75 459 THR A C 1
ATOM 3577 O O . THR A 1 459 ? 15.164 34.25 29.328 1 95.75 459 THR A O 1
ATOM 3580 N N . PRO A 1 460 ? 13.562 33.188 28.188 1 95.5 460 PRO A N 1
ATOM 3581 C CA . PRO A 1 460 ? 14.445 32.031 27.953 1 95.5 460 PRO A CA 1
ATOM 3582 C C . PRO A 1 460 ? 15.68 32.406 27.141 1 95.5 460 PRO A C 1
ATOM 3584 O O . PRO A 1 460 ? 15.68 33.438 26.438 1 95.5 460 PRO A O 1
ATOM 3587 N N . ASP A 1 461 ? 16.75 31.656 27.266 1 94.62 461 ASP A N 1
ATOM 3588 C CA . ASP A 1 461 ? 17.953 31.844 26.438 1 94.62 461 ASP A CA 1
ATOM 3589 C C . ASP A 1 461 ? 18.25 30.578 25.641 1 94.62 461 ASP A C 1
ATOM 3591 O O . ASP A 1 461 ? 17.547 29.562 25.766 1 94.62 461 ASP A O 1
ATOM 3595 N N . THR A 1 462 ? 19.234 30.719 24.797 1 96.06 462 THR A N 1
ATOM 3596 C CA . THR A 1 462 ? 19.531 29.625 23.859 1 96.06 462 THR A CA 1
ATOM 3597 C C . THR A 1 462 ? 20.859 28.969 24.188 1 96.06 462 THR A C 1
ATOM 3599 O O . THR A 1 462 ? 21.5 28.375 23.312 1 96.06 462 THR A O 1
ATOM 3602 N N . ASP A 1 463 ? 21.406 29.094 25.422 1 95.94 463 ASP A N 1
ATOM 3603 C CA . ASP A 1 463 ? 22.75 28.625 25.766 1 95.94 463 ASP A CA 1
ATOM 3604 C C . ASP A 1 463 ? 22.875 27.125 25.562 1 95.94 463 ASP A C 1
ATOM 3606 O O . ASP A 1 463 ? 23.844 26.656 24.938 1 95.94 463 ASP A O 1
ATOM 3610 N N . ASP A 1 464 ? 21.922 26.391 26.031 1 94.88 464 ASP A N 1
ATOM 3611 C CA . ASP A 1 464 ? 21.953 24.938 25.906 1 94.88 464 ASP A CA 1
ATOM 3612 C C . ASP A 1 464 ? 21.922 24.5 24.438 1 94.88 464 ASP A C 1
ATOM 3614 O O . ASP A 1 464 ? 22.562 23.531 24.062 1 94.88 464 ASP A O 1
ATOM 3618 N N . LEU A 1 465 ? 21.141 25.188 23.641 1 94.19 465 LEU A N 1
ATOM 3619 C CA . LEU A 1 465 ? 21.062 24.875 22.219 1 94.19 465 LEU A CA 1
ATOM 3620 C C . LEU A 1 465 ? 22.391 25.172 21.531 1 94.19 465 LEU A C 1
ATOM 3622 O O . LEU A 1 465 ? 22.828 24.406 20.672 1 94.19 465 LEU A O 1
ATOM 3626 N N . LYS A 1 466 ? 22.984 26.266 21.953 1 95 466 LYS A N 1
ATOM 3627 C CA . LYS A 1 466 ? 24.234 26.688 21.344 1 95 466 LYS A CA 1
ATOM 3628 C C . LYS A 1 466 ? 25.359 25.688 21.641 1 95 466 LYS A C 1
ATOM 3630 O O . LYS A 1 466 ? 26.234 25.469 20.812 1 95 466 LYS A O 1
ATOM 3635 N N . ILE A 1 467 ? 25.297 25.094 22.797 1 94.81 467 ILE A N 1
ATOM 3636 C CA . ILE A 1 467 ? 26.266 24.062 23.188 1 94.81 467 ILE A CA 1
ATOM 3637 C C . ILE A 1 467 ? 26.172 22.891 22.219 1 94.81 467 ILE A C 1
ATOM 3639 O O . ILE A 1 467 ? 27.172 22.25 21.891 1 94.81 467 ILE A O 1
ATOM 3643 N N . LEU A 1 468 ? 25.031 22.703 21.672 1 93.44 468 LEU A N 1
ATOM 3644 C CA . LEU A 1 468 ? 24.781 21.578 20.766 1 93.44 468 LEU A CA 1
ATOM 3645 C C . LEU A 1 468 ? 25.094 21.969 19.328 1 93.44 468 LEU A C 1
ATOM 3647 O O . LEU A 1 468 ? 24.922 21.172 18.406 1 93.44 468 LEU A O 1
ATOM 3651 N N . GLY A 1 469 ? 25.484 23.156 19.125 1 93.38 469 GLY A N 1
ATOM 3652 C CA . GLY A 1 469 ? 25.891 23.594 17.797 1 93.38 469 GLY A CA 1
ATOM 3653 C C . GLY A 1 469 ? 24.828 24.406 17.078 1 93.38 469 GLY A C 1
ATOM 3654 O O . GLY A 1 469 ? 25.031 24.812 15.938 1 93.38 469 GLY A O 1
ATOM 3655 N N . TRP A 1 470 ? 23.75 24.703 17.781 1 94.62 470 TRP A N 1
ATOM 3656 C CA . TRP A 1 470 ? 22.656 25.453 17.172 1 94.62 470 TRP A CA 1
ATOM 3657 C C . TRP A 1 470 ? 23.062 26.891 16.859 1 94.62 470 TRP A C 1
ATOM 3659 O O . TRP A 1 470 ? 23.734 27.531 17.672 1 94.62 470 TRP A O 1
ATOM 3669 N N . GLN A 1 471 ? 22.766 27.344 15.742 1 95.56 471 GLN A N 1
ATOM 3670 C CA . GLN A 1 471 ? 22.812 28.75 15.344 1 95.56 471 GLN A CA 1
ATOM 3671 C C . GLN A 1 471 ? 21.453 29.219 14.836 1 95.56 471 GLN A C 1
ATOM 3673 O O . GLN A 1 471 ? 20.75 28.469 14.156 1 95.56 471 GLN A O 1
ATOM 3678 N N . PRO A 1 472 ? 21.047 30.406 15.188 1 96.19 472 PRO A N 1
ATOM 3679 C CA . PRO A 1 472 ? 19.766 30.875 14.68 1 96.19 472 PRO A CA 1
ATOM 3680 C C . PRO A 1 472 ? 19.734 30.969 13.156 1 96.19 472 PRO A C 1
ATOM 3682 O O . PRO A 1 472 ? 20.75 31.328 12.539 1 96.19 472 PRO A O 1
ATOM 3685 N N . PRO A 1 473 ? 18.656 30.656 12.555 1 97.88 473 PRO A N 1
ATOM 3686 C CA . PRO A 1 473 ? 18.547 30.875 11.109 1 97.88 473 PRO A CA 1
ATOM 3687 C C . PRO A 1 473 ? 18.625 32.375 10.742 1 97.88 473 PRO A C 1
ATOM 3689 O O . PRO A 1 473 ? 18.25 33.219 11.547 1 97.88 473 PRO A O 1
ATOM 3692 N N . GLU A 1 474 ? 19.125 32.562 9.625 1 97.75 474 GLU A N 1
ATOM 3693 C CA . GLU A 1 474 ? 19.156 33.906 9.055 1 97.75 474 GLU A CA 1
ATOM 3694 C C . GLU A 1 474 ? 17.875 34.219 8.312 1 97.75 474 GLU A C 1
ATOM 3696 O O . GLU A 1 474 ? 17.453 33.469 7.426 1 97.75 474 GLU A O 1
ATOM 3701 N N . ARG A 1 475 ? 17.188 35.281 8.742 1 97.75 475 ARG A N 1
ATOM 3702 C CA . ARG A 1 475 ? 16.078 35.812 7.957 1 97.75 475 ARG A CA 1
ATOM 3703 C C . ARG A 1 475 ? 16.578 36.531 6.727 1 97.75 475 ARG A C 1
ATOM 3705 O O . ARG A 1 475 ? 17.438 37.438 6.836 1 97.75 475 ARG A O 1
ATOM 3712 N N . PHE A 1 476 ? 16.125 36.188 5.52 1 98.06 476 PHE A N 1
ATOM 3713 C CA . PHE A 1 476 ? 16.656 36.844 4.328 1 98.06 476 PHE A CA 1
ATOM 3714 C C . PHE A 1 476 ? 15.516 37.375 3.465 1 98.06 476 PHE A C 1
ATOM 3716 O O . PHE A 1 476 ? 14.367 36.969 3.611 1 98.06 476 PHE A O 1
ATOM 3723 N N . ARG A 1 477 ? 15.797 38.312 2.682 1 97.94 477 ARG A N 1
ATOM 3724 C CA . ARG A 1 477 ? 14.953 38.906 1.637 1 97.94 477 ARG A CA 1
ATOM 3725 C C . ARG A 1 477 ? 15.562 38.688 0.258 1 97.94 477 ARG A C 1
ATOM 3727 O O . ARG A 1 477 ? 16.781 38.812 0.083 1 97.94 477 ARG A O 1
ATOM 3734 N N . THR A 1 478 ? 14.773 38.219 -0.649 1 98.06 478 THR A N 1
ATOM 3735 C CA . THR A 1 478 ? 15.156 38.062 -2.051 1 98.06 478 THR A CA 1
ATOM 3736 C C . THR A 1 478 ? 14.047 38.594 -2.963 1 98.06 478 THR A C 1
ATOM 3738 O O . THR A 1 478 ? 13.031 39.125 -2.486 1 98.06 478 THR A O 1
ATOM 3741 N N . THR A 1 479 ? 14.336 38.562 -4.281 1 97.69 479 THR A N 1
ATOM 3742 C CA . THR A 1 479 ? 13.359 39.031 -5.27 1 97.69 479 THR A CA 1
ATOM 3743 C C . THR A 1 479 ? 12.695 37.812 -5.953 1 97.69 479 THR A C 1
ATOM 3745 O O . THR A 1 479 ? 13.367 36.844 -6.316 1 97.69 479 THR A O 1
ATOM 3748 N N . ALA A 1 480 ? 11.375 37.875 -6.105 1 97.88 480 ALA A N 1
ATOM 3749 C CA . ALA A 1 480 ? 10.617 36.812 -6.77 1 97.88 480 ALA A CA 1
ATOM 3750 C C . ALA A 1 480 ? 10.984 36.719 -8.242 1 97.88 480 ALA A C 1
ATOM 3752 O O . ALA A 1 480 ? 11.758 37.531 -8.758 1 97.88 480 ALA A O 1
ATOM 3753 N N . SER A 1 481 ? 10.461 35.688 -8.883 1 97.62 481 SER A N 1
ATOM 3754 C CA . SER A 1 481 ? 10.805 35.406 -10.273 1 97.62 481 SER A CA 1
ATOM 3755 C C . SER A 1 481 ? 10.289 36.5 -11.203 1 97.62 481 SER A C 1
ATOM 3757 O O . SER A 1 481 ? 10.734 36.594 -12.352 1 97.62 481 SER A O 1
ATOM 3759 N N . ASP A 1 482 ? 9.375 37.344 -10.75 1 97.06 482 ASP A N 1
ATOM 3760 C CA . ASP A 1 482 ? 8.867 38.438 -11.57 1 97.06 482 ASP A CA 1
ATOM 3761 C C . ASP A 1 482 ? 9.867 39.594 -11.641 1 97.06 482 ASP A C 1
ATOM 3763 O O . ASP A 1 482 ? 9.664 40.562 -12.367 1 97.06 482 ASP A O 1
ATOM 3767 N N . GLY A 1 483 ? 10.883 39.562 -10.828 1 97.19 483 GLY A N 1
ATOM 3768 C CA . GLY A 1 483 ? 11.977 40.531 -10.875 1 97.19 483 GLY A CA 1
ATOM 3769 C C . GLY A 1 483 ? 11.719 41.75 -10.047 1 97.19 483 GLY A C 1
ATOM 3770 O O . GLY A 1 483 ? 12.547 42.688 -10 1 97.19 483 GLY A O 1
ATOM 3771 N N . ARG A 1 484 ? 10.648 41.781 -9.297 1 96.62 484 ARG A N 1
ATOM 3772 C CA . ARG A 1 484 ? 10.352 43.031 -8.602 1 96.62 484 ARG A CA 1
ATOM 3773 C C . ARG A 1 484 ? 9.836 42.75 -7.191 1 96.62 484 ARG A C 1
ATOM 3775 O O . ARG A 1 484 ? 10.164 43.5 -6.254 1 96.62 484 ARG A O 1
ATOM 3782 N N . THR A 1 485 ? 9.07 41.719 -6.961 1 97.06 485 THR A N 1
ATOM 3783 C CA . THR A 1 485 ? 8.375 41.5 -5.699 1 97.06 485 THR A CA 1
ATOM 3784 C C . THR A 1 485 ? 9.336 40.906 -4.656 1 97.06 485 THR A C 1
ATOM 3786 O O . THR A 1 485 ? 9.961 39.875 -4.883 1 97.06 485 THR A O 1
ATOM 3789 N N . PRO A 1 486 ? 9.453 41.562 -3.494 1 97.38 486 PRO A N 1
ATOM 3790 C CA . PRO A 1 486 ? 10.281 40.969 -2.438 1 97.38 486 PRO A CA 1
ATOM 3791 C C . PRO A 1 486 ? 9.641 39.75 -1.803 1 97.38 486 PRO A C 1
ATOM 3793 O O . PRO A 1 486 ? 8.438 39.719 -1.535 1 97.38 486 PRO A O 1
ATOM 3796 N N . ILE A 1 487 ? 10.391 38.719 -1.614 1 97.62 487 ILE A N 1
ATOM 3797 C CA . ILE A 1 487 ? 9.961 37.531 -0.885 1 97.62 487 ILE A CA 1
ATOM 3798 C C . ILE A 1 487 ? 10.961 37.219 0.225 1 97.62 487 ILE A C 1
ATOM 3800 O O . ILE A 1 487 ? 12.078 37.719 0.226 1 97.62 487 ILE A O 1
ATOM 3804 N N . TYR A 1 488 ? 10.57 36.469 1.172 1 97.88 488 TYR A N 1
ATOM 3805 C CA . TYR A 1 488 ? 11.336 36.281 2.4 1 97.88 488 TYR A CA 1
ATOM 3806 C C . TYR A 1 488 ? 11.5 34.812 2.729 1 97.88 488 TYR A C 1
ATOM 3808 O O . TYR A 1 488 ? 10.719 33.969 2.258 1 97.88 488 TYR A O 1
ATOM 3816 N N . GLY A 1 489 ? 12.539 34.469 3.467 1 98.12 489 GLY A N 1
ATOM 3817 C CA . GLY A 1 489 ? 12.797 33.094 3.883 1 98.12 489 GLY A CA 1
ATOM 3818 C C . GLY A 1 489 ? 13.766 33 5.051 1 98.12 489 GLY A C 1
ATOM 3819 O O . GLY A 1 489 ? 14.109 34.031 5.656 1 98.12 489 GLY A O 1
ATOM 3820 N N . LEU A 1 490 ? 14.008 31.812 5.457 1 98.69 490 LEU A N 1
ATOM 3821 C CA . LEU A 1 490 ? 14.969 31.484 6.5 1 98.69 490 LEU A CA 1
ATOM 3822 C C . LEU A 1 490 ? 16.078 30.594 5.949 1 98.69 490 LEU A C 1
ATOM 3824 O O . LEU A 1 490 ? 15.828 29.719 5.125 1 98.69 490 LEU A O 1
ATOM 3828 N N . LEU A 1 491 ? 17.281 30.875 6.336 1 98.81 491 LEU A N 1
ATOM 3829 C CA . LEU A 1 491 ? 18.453 30.078 5.977 1 98.81 491 LEU A CA 1
ATOM 3830 C C . LEU A 1 491 ? 19.156 29.547 7.223 1 98.81 491 LEU A C 1
ATOM 3832 O O . LEU A 1 491 ? 19.609 30.312 8.07 1 98.81 491 LEU A O 1
ATOM 3836 N N . TRP A 1 492 ? 19.141 28.219 7.426 1 98.44 492 TRP A N 1
ATOM 3837 C CA . TRP A 1 492 ? 19.953 27.547 8.438 1 98.44 492 TRP A CA 1
ATOM 3838 C C . TRP A 1 492 ? 21.312 27.156 7.871 1 98.44 492 TRP A C 1
ATOM 3840 O O . TRP A 1 492 ? 21.391 26.453 6.859 1 98.44 492 TRP A O 1
ATOM 3850 N N . ARG A 1 493 ? 22.375 27.656 8.516 1 97.88 493 ARG A N 1
ATOM 3851 C CA . ARG A 1 493 ? 23.719 27.297 8.109 1 97.88 493 ARG A CA 1
ATOM 3852 C C . ARG A 1 493 ? 24.109 25.922 8.656 1 97.88 493 ARG A C 1
ATOM 3854 O O . ARG A 1 493 ? 23.703 25.547 9.758 1 97.88 493 ARG A O 1
ATOM 3861 N N . PRO A 1 494 ? 24.906 25.188 7.852 1 97.06 494 PRO A N 1
ATOM 3862 C CA . PRO A 1 494 ? 25.375 23.906 8.398 1 97.06 494 PRO A CA 1
ATOM 3863 C C . PRO A 1 494 ? 26.219 24.094 9.664 1 97.06 494 PRO A C 1
ATOM 3865 O O . PRO A 1 494 ? 26.938 25.078 9.797 1 97.06 494 PRO A O 1
ATOM 3868 N N . HIS A 1 495 ? 26.031 23.109 10.562 1 94.31 495 HIS A N 1
ATOM 3869 C CA . HIS A 1 495 ? 26.906 23.125 11.727 1 94.31 495 HIS A CA 1
ATOM 3870 C C . HIS A 1 495 ? 28.359 23.094 11.312 1 94.31 495 HIS A C 1
ATOM 3872 O O . HIS A 1 495 ? 28.734 22.422 10.352 1 94.31 495 HIS A O 1
ATOM 3878 N N . ASP A 1 496 ? 29.203 23.797 11.953 1 90.75 496 ASP A N 1
ATOM 3879 C CA . ASP A 1 496 ? 30.656 23.844 11.75 1 90.75 496 ASP A CA 1
ATOM 3880 C C . ASP A 1 496 ? 31 24.281 10.328 1 90.75 496 ASP A C 1
ATOM 3882 O O . ASP A 1 496 ? 31.891 23.719 9.695 1 90.75 496 ASP A O 1
ATOM 3886 N N . LEU A 1 497 ? 30.25 25.219 9.805 1 95.06 497 LEU A N 1
ATOM 3887 C CA . LEU A 1 497 ? 30.422 25.75 8.453 1 95.06 497 LEU A CA 1
ATOM 3888 C C . LEU A 1 497 ? 31.844 26.219 8.227 1 95.06 497 LEU A C 1
ATOM 3890 O O . LEU A 1 497 ? 32.406 26.969 9.031 1 95.06 497 LEU A O 1
ATOM 3894 N N . ASP A 1 498 ? 32.469 25.688 7.219 1 94.62 498 ASP A N 1
ATOM 3895 C CA . ASP A 1 498 ? 33.719 26.156 6.633 1 94.62 498 ASP A CA 1
ATOM 3896 C C . ASP A 1 498 ? 33.438 26.969 5.359 1 94.62 498 ASP A C 1
ATOM 3898 O O . ASP A 1 498 ? 33.031 26.406 4.336 1 94.62 498 ASP A O 1
ATOM 3902 N N . PRO A 1 499 ? 33.656 28.266 5.426 1 92.62 499 PRO A N 1
ATOM 3903 C CA . PRO A 1 499 ? 33.312 29.109 4.281 1 92.62 499 PRO A CA 1
ATOM 3904 C C . PRO A 1 499 ? 34.094 28.75 3.021 1 92.62 499 PRO A C 1
ATOM 3906 O O . PRO A 1 499 ? 33.75 29.188 1.925 1 92.62 499 PRO A O 1
ATOM 3909 N N . ASP A 1 500 ? 35.156 27.938 3.174 1 94.31 500 ASP A N 1
ATOM 3910 C CA . ASP A 1 500 ? 35.969 27.547 2.029 1 94.31 500 ASP A CA 1
ATOM 3911 C C . ASP A 1 500 ? 35.438 26.281 1.377 1 94.31 500 ASP A C 1
ATOM 3913 O O . ASP A 1 500 ? 35.938 25.844 0.347 1 94.31 500 ASP A O 1
ATOM 3917 N N . ARG A 1 501 ? 34.375 25.719 1.942 1 94.75 501 ARG A N 1
ATOM 3918 C CA . ARG A 1 501 ? 33.719 24.547 1.383 1 94.75 501 ARG A CA 1
ATOM 3919 C C . ARG A 1 501 ? 32.344 24.891 0.838 1 94.75 501 ARG A C 1
ATOM 3921 O O . ARG A 1 501 ? 31.844 25.984 1.076 1 94.75 501 ARG A O 1
ATOM 3928 N N . THR A 1 502 ? 31.859 24.016 0.029 1 96.56 502 THR A N 1
ATOM 3929 C CA . THR A 1 502 ? 30.5 24.172 -0.461 1 96.56 502 THR A CA 1
ATOM 3930 C C . THR A 1 502 ? 29.562 23.141 0.163 1 96.56 502 THR A C 1
ATOM 3932 O O . THR A 1 502 ? 30 22.031 0.493 1 96.56 502 THR A O 1
ATOM 3935 N N . TYR A 1 503 ? 28.391 23.484 0.385 1 97.5 503 TYR A N 1
ATOM 3936 C CA . TYR A 1 503 ? 27.422 22.641 1.067 1 97.5 503 TYR A CA 1
ATOM 3937 C C . TYR A 1 503 ? 26.141 22.5 0.245 1 97.5 503 TYR A C 1
ATOM 3939 O O . TYR A 1 503 ? 25.656 23.469 -0.331 1 97.5 503 TYR A O 1
ATOM 3947 N N . PRO A 1 504 ? 25.641 21.203 0.099 1 98.25 504 PRO A N 1
ATOM 3948 C CA . PRO A 1 504 ? 24.344 21.047 -0.56 1 98.25 504 PRO A CA 1
ATOM 3949 C C . PRO A 1 504 ? 23.203 21.734 0.191 1 98.25 504 PRO A C 1
ATOM 3951 O O . PRO A 1 504 ? 23.328 22.031 1.385 1 98.25 504 PRO A O 1
ATOM 3954 N N . ILE A 1 505 ? 22.125 22.031 -0.538 1 98.88 505 ILE A N 1
ATOM 3955 C CA . ILE A 1 505 ? 20.984 22.781 0.005 1 98.88 505 ILE A CA 1
ATOM 3956 C C . ILE A 1 505 ? 19.766 21.875 0.086 1 98.88 505 ILE A C 1
ATOM 3958 O O . ILE A 1 505 ? 19.484 21.125 -0.854 1 98.88 505 ILE A O 1
ATOM 3962 N N . ILE A 1 506 ? 19.141 21.812 1.215 1 98.94 506 ILE A N 1
ATOM 3963 C CA . ILE A 1 506 ? 17.812 21.203 1.321 1 98.94 506 ILE A CA 1
ATOM 3964 C C . ILE A 1 506 ? 16.75 22.281 1.531 1 98.94 506 ILE A C 1
ATOM 3966 O O . ILE A 1 506 ? 16.844 23.062 2.475 1 98.94 506 ILE A O 1
ATOM 3970 N N . GLU A 1 507 ? 15.836 22.375 0.686 1 98.81 507 GLU A N 1
ATOM 3971 C CA . GLU A 1 507 ? 14.664 23.203 0.938 1 98.81 507 GLU A CA 1
ATOM 3972 C C . GLU A 1 507 ? 13.609 22.453 1.747 1 98.81 507 GLU A C 1
ATOM 3974 O O . GLU A 1 507 ? 13.227 21.344 1.386 1 98.81 507 GLU A O 1
ATOM 3979 N N . HIS A 1 508 ? 13.266 22.984 2.844 1 98.62 508 HIS A N 1
ATOM 3980 C CA . HIS A 1 508 ? 12.156 22.484 3.65 1 98.62 508 HIS A CA 1
ATOM 3981 C C . HIS A 1 508 ? 10.883 23.266 3.377 1 98.62 508 HIS A C 1
ATOM 3983 O O . HIS A 1 508 ? 10.711 24.391 3.885 1 98.62 508 HIS A O 1
ATOM 3989 N N . ILE A 1 509 ? 9.891 22.609 2.703 1 98 509 ILE A N 1
ATOM 3990 C CA . ILE A 1 509 ? 8.836 23.406 2.076 1 98 509 ILE A CA 1
ATOM 3991 C C . ILE A 1 509 ? 7.48 23.031 2.674 1 98 509 ILE A C 1
ATOM 3993 O O . ILE A 1 509 ? 7.238 21.859 2.99 1 98 509 ILE A O 1
ATOM 3997 N N . TYR A 1 510 ? 6.645 23.922 2.902 1 95.56 510 TYR A N 1
ATOM 3998 C CA . TYR A 1 510 ? 5.215 23.781 3.15 1 95.56 510 TYR A CA 1
ATOM 3999 C C . TYR A 1 510 ? 4.449 24.984 2.604 1 95.56 510 TYR A C 1
ATOM 4001 O O . TYR A 1 510 ? 4.137 25.906 3.346 1 95.56 510 TYR A O 1
ATOM 4009 N N . PRO A 1 511 ? 4.125 24.891 1.348 1 90 511 PRO A N 1
ATOM 4010 C CA . PRO A 1 511 ? 3.459 26.031 0.715 1 90 511 PRO A CA 1
ATOM 4011 C C . PRO A 1 511 ? 1.937 25.922 0.773 1 90 511 PRO A C 1
ATOM 4013 O O . PRO A 1 511 ? 1.396 24.906 1.218 1 90 511 PRO A O 1
ATOM 4016 N N . GLY A 1 512 ? 1.302 26.938 0.38 1 90.12 512 GLY A N 1
ATOM 4017 C CA . GLY A 1 512 ? -0.14 26.984 0.198 1 90.12 512 GLY A CA 1
ATOM 4018 C C . GLY A 1 512 ? -0.735 28.359 0.481 1 90.12 512 GLY A C 1
ATOM 4019 O O . GLY A 1 512 ? -0.111 29.188 1.147 1 90.12 512 GLY A O 1
ATOM 4020 N N . PRO A 1 513 ? -1.865 28.484 -0.102 1 94.81 513 PRO A N 1
ATOM 4021 C CA . PRO A 1 513 ? -2.51 29.781 0.095 1 94.81 513 PRO A CA 1
ATOM 4022 C C . PRO A 1 513 ? -3.018 29.969 1.521 1 94.81 513 PRO A C 1
ATOM 4024 O O . PRO A 1 513 ? -3.326 31.094 1.922 1 94.81 513 PRO A O 1
ATOM 4027 N N . GLN A 1 514 ? -3.031 28.875 2.27 1 94 514 GLN A N 1
ATOM 4028 C CA . GLN A 1 514 ? -3.727 28.953 3.551 1 94 514 GLN A CA 1
ATOM 4029 C C . GLN A 1 514 ? -2.781 29.391 4.664 1 94 514 GLN A C 1
ATOM 4031 O O . GLN A 1 514 ? -3.223 29.703 5.773 1 94 514 GLN A O 1
ATOM 4036 N N . LEU A 1 515 ? -1.461 29.344 4.422 1 95.12 515 LEU A N 1
ATOM 4037 C CA . LEU A 1 515 ? -0.501 29.719 5.453 1 95.12 515 LEU A CA 1
ATOM 4038 C C . LEU A 1 515 ? 0.832 30.125 4.828 1 95.12 515 LEU A C 1
ATOM 4040 O O . LEU A 1 515 ? 0.945 30.234 3.605 1 95.12 515 LEU A O 1
ATOM 4044 N N . TYR A 1 516 ? 1.77 30.5 5.641 1 93.69 516 TYR A N 1
ATOM 4045 C CA . TYR A 1 516 ? 3.158 30.688 5.23 1 93.69 516 TYR A CA 1
ATOM 4046 C C . TYR A 1 516 ? 4.102 29.906 6.145 1 93.69 516 TYR A C 1
ATOM 4048 O O . TYR A 1 516 ? 3.789 29.672 7.316 1 93.69 516 TYR A O 1
ATOM 4056 N N . ARG A 1 517 ? 5.199 29.531 5.641 1 95.12 517 ARG A N 1
ATOM 4057 C CA . ARG A 1 517 ? 6.137 28.594 6.25 1 95.12 517 ARG A CA 1
ATOM 4058 C C . ARG A 1 517 ? 7.258 29.328 6.973 1 95.12 517 ARG A C 1
ATOM 4060 O O . ARG A 1 517 ? 7.629 28.969 8.094 1 95.12 517 ARG A O 1
ATOM 4067 N N . ALA A 1 518 ? 7.801 30.406 6.453 1 96.38 518 ALA A N 1
ATOM 4068 C CA . ALA A 1 518 ? 9.023 31.047 6.926 1 96.38 518 ALA A CA 1
ATOM 4069 C C . ALA A 1 518 ? 8.711 32.25 7.801 1 96.38 518 ALA A C 1
ATOM 4071 O O . ALA A 1 518 ? 9.102 33.375 7.484 1 96.38 518 ALA A O 1
ATOM 4072 N N . GLY A 1 519 ? 8.062 31.984 8.938 1 95.25 519 GLY A N 1
ATOM 4073 C CA . GLY A 1 519 ? 7.691 33.062 9.852 1 95.25 519 GLY A CA 1
ATOM 4074 C C . GLY A 1 519 ? 8.883 33.719 10.531 1 95.25 519 GLY A C 1
ATOM 4075 O O . GLY A 1 519 ? 9.93 33.062 10.688 1 95.25 519 GLY A O 1
ATOM 4076 N N . PRO A 1 520 ? 8.781 35 10.93 1 96.81 520 PRO A N 1
ATOM 4077 C CA . PRO A 1 520 ? 9.914 35.75 11.469 1 96.81 520 PRO A CA 1
ATOM 4078 C C . PRO A 1 520 ? 10.094 35.562 12.969 1 96.81 520 PRO A C 1
ATOM 4080 O O . PRO A 1 520 ? 10.695 36.406 13.648 1 96.81 520 PRO A O 1
ATOM 4083 N N . MET A 1 521 ? 9.594 34.469 13.516 1 97.25 521 MET A N 1
ATOM 4084 C CA . MET A 1 521 ? 9.617 34.188 14.953 1 97.25 521 MET A CA 1
ATOM 4085 C C . MET A 1 521 ? 10.641 33.125 15.281 1 97.25 521 MET A C 1
ATOM 4087 O O . MET A 1 521 ? 11.219 32.5 14.383 1 97.25 521 MET A O 1
ATOM 4091 N N . PHE A 1 522 ? 10.828 32.844 16.531 1 97 522 PHE A N 1
ATOM 4092 C CA . PHE A 1 522 ? 11.859 31.922 17.016 1 97 522 PHE A CA 1
ATOM 4093 C C . PHE A 1 522 ? 11.523 30.484 16.641 1 97 522 PHE A C 1
ATOM 4095 O O . PHE A 1 522 ? 12.406 29.719 16.266 1 97 522 PHE A O 1
ATOM 4102 N N . ASN A 1 523 ? 10.25 30.094 16.812 1 94.75 523 ASN A N 1
ATOM 4103 C CA . ASN A 1 523 ? 9.773 28.766 16.469 1 94.75 523 ASN A CA 1
ATOM 4104 C C . ASN A 1 523 ? 8.844 28.812 15.25 1 94.75 523 ASN A C 1
ATOM 4106 O O . ASN A 1 523 ? 7.625 28.719 15.391 1 94.75 523 ASN A O 1
ATOM 4110 N N . PRO A 1 524 ? 9.453 28.953 14.047 1 94 524 PRO A N 1
ATOM 4111 C CA . PRO A 1 524 ? 8.594 28.922 12.859 1 94 524 PRO A CA 1
ATOM 4112 C C . PRO A 1 524 ? 7.969 27.547 12.625 1 94 524 PRO A C 1
ATOM 4114 O O . PRO A 1 524 ? 8.375 26.562 13.25 1 94 524 PRO A O 1
ATOM 4117 N N . PRO A 1 525 ? 6.98 27.484 11.719 1 90.38 525 PRO A N 1
ATOM 4118 C CA . PRO A 1 525 ? 6.359 26.188 11.43 1 90.38 525 PRO A CA 1
ATOM 4119 C C . PRO A 1 525 ? 7.379 25.109 11.062 1 90.38 525 PRO A C 1
ATOM 4121 O O . PRO A 1 525 ? 8.305 25.375 10.289 1 90.38 525 PRO A O 1
ATOM 4124 N N . HIS A 1 526 ? 7.273 23.953 11.672 1 90.56 526 HIS A N 1
ATOM 4125 C CA . HIS A 1 526 ? 8.086 22.766 11.422 1 90.56 526 HIS A CA 1
ATOM 4126 C C . HIS A 1 526 ? 9.516 22.953 11.93 1 90.56 526 HIS A C 1
ATOM 4128 O O . HIS A 1 526 ? 10.445 22.297 11.453 1 90.56 526 HIS A O 1
ATOM 4134 N N . TYR A 1 527 ? 9.711 23.922 12.859 1 91.25 527 TYR A N 1
ATOM 4135 C CA . TYR A 1 527 ? 11.039 24.078 13.438 1 91.25 527 TYR A CA 1
ATOM 4136 C C . TYR A 1 527 ? 11.555 22.75 13.984 1 91.25 527 TYR A C 1
ATOM 4138 O O . TYR A 1 527 ? 10.773 21.844 14.258 1 91.25 527 TYR A O 1
ATOM 4146 N N . GLY A 1 528 ? 12.82 22.594 14.102 1 94.5 528 GLY A N 1
ATOM 4147 C CA . GLY A 1 528 ? 13.461 21.375 14.531 1 94.5 528 GLY A CA 1
ATOM 4148 C C . GLY A 1 528 ? 14.031 20.562 13.375 1 94.5 528 GLY A C 1
ATOM 4149 O O . GLY A 1 528 ? 15.188 20.125 13.43 1 94.5 528 GLY A O 1
ATOM 4150 N N . GLU A 1 529 ? 13.234 20.359 12.344 1 96.88 529 GLU A N 1
ATOM 4151 C CA . GLU A 1 529 ? 13.672 19.531 11.227 1 96.88 529 GLU A CA 1
ATOM 4152 C C . GLU A 1 529 ? 14.773 20.219 10.43 1 96.88 529 GLU A C 1
ATOM 4154 O O . GLU A 1 529 ? 15.812 19.625 10.148 1 96.88 529 GLU A O 1
ATOM 4159 N N . PRO A 1 530 ? 14.555 21.531 10.078 1 97.94 530 PRO A N 1
ATOM 4160 C CA . PRO A 1 530 ? 15.656 22.203 9.375 1 97.94 530 PRO A CA 1
ATOM 4161 C C . PRO A 1 530 ? 16.938 22.234 10.195 1 97.94 530 PRO A C 1
ATOM 4163 O O . PRO A 1 530 ? 18.047 22.109 9.641 1 97.94 530 PRO A O 1
ATOM 4166 N N . GLU A 1 531 ? 16.781 22.438 11.5 1 97.56 531 GLU A N 1
ATOM 4167 C CA . GLU A 1 531 ? 17.953 22.438 12.383 1 97.56 531 GLU A CA 1
ATOM 4168 C C . GLU A 1 531 ? 18.641 21.078 12.391 1 97.56 531 GLU A C 1
ATOM 4170 O O . GLU A 1 531 ? 19.875 21 12.477 1 97.56 531 GLU A O 1
ATOM 4175 N N . ALA A 1 532 ? 17.859 20.047 12.344 1 97.94 532 ALA A N 1
ATOM 4176 C CA . ALA A 1 532 ? 18.438 18.703 12.266 1 97.94 532 ALA A CA 1
ATOM 4177 C C . ALA A 1 532 ? 19.234 18.516 10.984 1 97.94 532 ALA A C 1
ATOM 4179 O O . ALA A 1 532 ? 20.344 17.953 11.008 1 97.94 532 ALA A O 1
ATOM 4180 N N . PHE A 1 533 ? 18.719 18.953 9.852 1 98.44 533 PHE A N 1
ATOM 4181 C CA . PHE A 1 533 ? 19.438 18.859 8.586 1 98.44 533 PHE A CA 1
ATOM 4182 C C . PHE A 1 533 ? 20.734 19.688 8.648 1 98.44 533 PHE A C 1
ATOM 4184 O O . PHE A 1 533 ? 21.75 19.266 8.102 1 98.44 533 PHE A O 1
ATOM 4191 N N . ALA A 1 534 ? 20.625 20.875 9.297 1 97.94 534 ALA A N 1
ATOM 4192 C CA . ALA A 1 534 ? 21.828 21.703 9.469 1 97.94 534 ALA A CA 1
ATOM 4193 C C . ALA A 1 534 ? 22.906 20.938 10.25 1 97.94 534 ALA A C 1
ATOM 4195 O O . ALA A 1 534 ? 24.078 21.016 9.922 1 97.94 534 ALA A O 1
ATOM 4196 N N . ALA A 1 535 ? 22.453 20.25 11.266 1 96.94 535 ALA A N 1
ATOM 4197 C CA . ALA A 1 535 ? 23.359 19.453 12.078 1 96.94 535 ALA A CA 1
ATOM 4198 C C . ALA A 1 535 ? 24 18.344 11.258 1 96.94 535 ALA A C 1
ATOM 4200 O O . ALA A 1 535 ? 25.109 17.891 11.57 1 96.94 535 ALA A O 1
ATOM 4201 N N . LEU A 1 536 ? 23.406 17.906 10.188 1 97.44 536 LEU A N 1
ATOM 4202 C CA . LEU A 1 536 ? 23.906 16.844 9.32 1 97.44 536 LEU A CA 1
ATOM 4203 C C . LEU A 1 536 ? 24.766 17.406 8.203 1 97.44 536 LEU A C 1
ATOM 4205 O O . LEU A 1 536 ? 25.156 16.688 7.281 1 97.44 536 LEU A O 1
ATOM 4209 N N . GLY A 1 537 ? 24.969 18.703 8.195 1 96.12 537 GLY A N 1
ATOM 4210 C CA . GLY A 1 537 ? 25.922 19.281 7.27 1 96.12 537 GLY A CA 1
ATOM 4211 C C . GLY A 1 537 ? 25.281 19.859 6.023 1 96.12 537 GLY A C 1
ATOM 4212 O O . GLY A 1 537 ? 25.953 20.078 5.016 1 96.12 537 GLY A O 1
ATOM 4213 N N . PHE A 1 538 ? 23.984 20.094 6.086 1 98.19 538 PHE A N 1
ATOM 4214 C CA . PHE A 1 538 ? 23.281 20.703 4.965 1 98.19 538 PHE A CA 1
ATOM 4215 C C . PHE A 1 538 ? 22.969 22.172 5.254 1 98.19 538 PHE A C 1
ATOM 4217 O O . PHE A 1 538 ? 22.75 22.547 6.406 1 98.19 538 PHE A O 1
ATOM 4224 N N . ALA A 1 539 ? 22.984 23 4.238 1 98.69 539 ALA A N 1
ATOM 4225 C CA . ALA A 1 539 ? 22.266 24.266 4.316 1 98.69 539 ALA A CA 1
ATOM 4226 C C . ALA A 1 539 ? 20.766 24.047 4.105 1 98.69 539 ALA A C 1
ATOM 4228 O O . ALA A 1 539 ? 20.359 23.25 3.262 1 98.69 539 ALA A O 1
ATOM 4229 N N . VAL A 1 540 ? 20.031 24.703 4.883 1 98.81 540 VAL A N 1
ATOM 4230 C CA . VAL A 1 540 ? 18.578 24.516 4.758 1 98.81 540 VAL A CA 1
ATOM 4231 C C . VAL A 1 540 ? 17.891 25.844 4.531 1 98.81 540 VAL A C 1
ATOM 4233 O O . VAL A 1 540 ? 18.25 26.859 5.152 1 98.81 540 VAL A O 1
ATOM 4236 N N . VAL A 1 541 ? 16.938 25.875 3.611 1 98.81 541 VAL A N 1
ATOM 4237 C CA . VAL A 1 541 ? 16.172 27.094 3.375 1 98.81 541 VAL A CA 1
ATOM 4238 C C . VAL A 1 541 ? 14.68 26.812 3.49 1 98.81 541 VAL A C 1
ATOM 4240 O O . VAL A 1 541 ? 14.234 25.703 3.186 1 98.81 541 VAL A O 1
ATOM 4243 N N . ALA A 1 542 ? 13.961 27.672 4.012 1 98.5 542 ALA A N 1
ATOM 4244 C CA . ALA A 1 542 ? 12.508 27.797 3.922 1 98.5 542 ALA A CA 1
ATOM 4245 C C . ALA A 1 542 ? 12.117 29.125 3.271 1 98.5 542 ALA A C 1
ATOM 4247 O O . ALA A 1 542 ? 12.625 30.188 3.643 1 98.5 542 ALA A O 1
ATOM 4248 N N . ILE A 1 543 ? 11.242 29.062 2.273 1 98.31 543 ILE A N 1
ATOM 4249 C CA . ILE A 1 543 ? 10.945 30.25 1.478 1 98.31 543 ILE A CA 1
ATOM 4250 C C . ILE A 1 543 ? 9.43 30.391 1.328 1 98.31 543 ILE A C 1
ATOM 4252 O O . ILE A 1 543 ? 8.719 29.406 1.14 1 98.31 543 ILE A O 1
ATOM 4256 N N . ASP A 1 544 ? 8.938 31.562 1.431 1 97.56 544 ASP A N 1
ATOM 4257 C CA . ASP A 1 544 ? 7.559 31.891 1.086 1 97.56 544 ASP A CA 1
ATOM 4258 C C . ASP A 1 544 ? 7.488 32.688 -0.208 1 97.56 544 ASP A C 1
ATOM 4260 O O . ASP A 1 544 ? 7.785 33.875 -0.216 1 97.56 544 ASP A O 1
ATOM 4264 N N . GLY A 1 545 ? 7.105 31.984 -1.225 1 97.44 545 GLY A N 1
ATOM 4265 C CA . GLY A 1 545 ? 6.914 32.625 -2.508 1 97.44 545 GLY A CA 1
ATOM 4266 C C . GLY A 1 545 ? 5.547 33.281 -2.654 1 97.44 545 GLY A C 1
ATOM 4267 O O . GLY A 1 545 ? 4.719 33.188 -1.741 1 97.44 545 GLY A O 1
ATOM 4268 N N . ARG A 1 546 ? 5.359 34 -3.812 1 97 546 ARG A N 1
ATOM 4269 C CA . ARG A 1 546 ? 4.078 34.625 -4.078 1 97 546 ARG A CA 1
ATOM 4270 C C . ARG A 1 546 ? 2.932 33.625 -4.008 1 97 546 ARG A C 1
ATOM 4272 O O . ARG A 1 546 ? 3.066 32.5 -4.457 1 97 546 ARG A O 1
ATOM 4279 N N . GLY A 1 547 ? 1.771 34.156 -3.418 1 96.12 547 GLY A N 1
ATOM 4280 C CA . GLY A 1 547 ? 0.587 33.312 -3.307 1 96.12 547 GLY A CA 1
ATOM 4281 C C . GLY A 1 547 ? 0.388 32.75 -1.914 1 96.12 547 GLY A C 1
ATOM 4282 O O . GLY A 1 547 ? -0.641 32.125 -1.632 1 96.12 547 GLY A O 1
ATOM 4283 N N . SER A 1 548 ? 1.368 32.938 -1.007 1 95.44 548 SER A N 1
ATOM 4284 C CA . SER A 1 548 ? 1.22 32.531 0.388 1 95.44 548 SER A CA 1
ATOM 4285 C C . SER A 1 548 ? 0.444 33.594 1.186 1 95.44 548 SER A C 1
ATOM 4287 O O . SER A 1 548 ? 0.212 34.688 0.703 1 95.44 548 SER A O 1
ATOM 4289 N N . ALA A 1 549 ? 0.072 33.281 2.363 1 95.38 549 ALA A N 1
ATOM 4290 C CA . ALA A 1 549 ? -0.767 34.156 3.188 1 95.38 549 ALA A CA 1
ATOM 4291 C C . ALA A 1 549 ? 0.074 35.188 3.914 1 95.38 549 ALA A C 1
ATOM 4293 O O . ALA A 1 549 ? 1.304 35.125 3.936 1 95.38 549 ALA A O 1
ATOM 4294 N N . GLY A 1 550 ? -0.551 36.219 4.426 1 94.75 550 GLY A N 1
ATOM 4295 C CA . GLY A 1 550 ? 0.063 37.156 5.355 1 94.75 550 GLY A CA 1
ATOM 4296 C C . GLY A 1 550 ? 0.536 38.438 4.695 1 94.75 550 GLY A C 1
ATOM 4297 O O . GLY A 1 550 ? 1.28 39.219 5.293 1 94.75 550 GLY A O 1
ATOM 4298 N N . ARG A 1 551 ? 0.185 38.656 3.441 1 95.62 551 ARG A N 1
ATOM 4299 C CA . ARG A 1 551 ? 0.524 39.844 2.678 1 95.62 551 ARG A CA 1
ATOM 4300 C C . ARG A 1 551 ? -0.724 40.5 2.076 1 95.62 551 ARG A C 1
ATOM 4302 O O . ARG A 1 551 ? -1.829 40.312 2.594 1 95.62 551 ARG A O 1
ATOM 4309 N N . SER A 1 552 ? -0.556 41.375 1.064 1 96.62 552 SER A N 1
ATOM 4310 C CA . SER A 1 552 ? -1.69 42 0.39 1 96.62 552 SER A CA 1
ATOM 4311 C C . SER A 1 552 ? -2.564 40.969 -0.296 1 96.62 552 SER A C 1
ATOM 4313 O O . SER A 1 552 ? -2.127 39.844 -0.531 1 96.62 552 SER A O 1
ATOM 4315 N N . LYS A 1 553 ? -3.811 41.344 -0.579 1 97.25 553 LYS A N 1
ATOM 4316 C CA . LYS A 1 553 ? -4.719 40.469 -1.319 1 97.25 553 LYS A CA 1
ATOM 4317 C C . LYS A 1 553 ? -4.137 40.094 -2.682 1 97.25 553 LYS A C 1
ATOM 4319 O O . LYS A 1 553 ? -4.242 38.938 -3.115 1 97.25 553 LYS A O 1
ATOM 4324 N N . ALA A 1 554 ? -3.541 41.031 -3.299 1 96.56 554 ALA A N 1
ATOM 4325 C CA . ALA A 1 554 ? -2.945 40.812 -4.609 1 96.56 554 ALA A CA 1
ATOM 4326 C C . ALA A 1 554 ? -1.826 39.781 -4.52 1 96.56 554 ALA A C 1
ATOM 4328 O O . ALA A 1 554 ? -1.71 38.906 -5.383 1 96.56 554 ALA A O 1
ATOM 4329 N N . PHE A 1 555 ? -0.921 39.844 -3.57 1 96.5 555 PHE A N 1
ATOM 4330 C CA . PHE A 1 555 ? 0.138 38.875 -3.34 1 96.5 555 PHE A CA 1
ATOM 4331 C C . PHE A 1 555 ? -0.447 37.5 -3.105 1 96.5 555 PHE A C 1
ATOM 4333 O O . PHE A 1 555 ? -0.006 36.5 -3.717 1 96.5 555 PHE A O 1
ATOM 4340 N N . HIS A 1 556 ? -1.439 37.469 -2.25 1 96.12 556 HIS A N 1
ATOM 4341 C CA . HIS A 1 556 ? -2.078 36.188 -1.873 1 96.12 556 HIS A CA 1
ATOM 4342 C C . HIS A 1 556 ? -2.791 35.562 -3.062 1 96.12 556 HIS A C 1
ATOM 4344 O O . HIS A 1 556 ? -2.727 34.344 -3.254 1 96.12 556 HIS A O 1
ATOM 4350 N N . ASP A 1 557 ? -3.428 36.344 -3.908 1 96.19 557 ASP A N 1
ATOM 4351 C CA . ASP A 1 557 ? -4.258 35.875 -5.012 1 96.19 557 ASP A CA 1
ATOM 4352 C C . ASP A 1 557 ? -3.398 35.312 -6.148 1 96.19 557 ASP A C 1
ATOM 4354 O O . ASP A 1 557 ? -3.918 34.688 -7.086 1 96.19 557 ASP A O 1
ATOM 4358 N N . HIS A 1 558 ? -2.084 35.469 -6.059 1 96 558 HIS A N 1
ATOM 4359 C CA . HIS A 1 558 ? -1.194 34.906 -7.066 1 96 558 HIS A CA 1
ATOM 4360 C C . HIS A 1 558 ? -1.384 33.406 -7.188 1 96 558 HIS A C 1
ATOM 4362 O O . HIS A 1 558 ? -1.189 32.812 -8.266 1 96 558 HIS A O 1
ATOM 4368 N N . SER A 1 559 ? -1.796 32.781 -6.176 1 95.81 559 SER A N 1
ATOM 4369 C CA . SER A 1 559 ? -1.929 31.312 -6.168 1 95.81 559 SER A CA 1
ATOM 4370 C C . SER A 1 559 ? -3.322 30.891 -6.609 1 95.81 559 SER A C 1
ATOM 4372 O O . SER A 1 559 ? -3.568 29.703 -6.84 1 95.81 559 SER A O 1
ATOM 4374 N N . TYR A 1 560 ? -4.301 31.812 -6.668 1 96.38 560 TYR A N 1
ATOM 4375 C CA . TYR A 1 560 ? -5.641 31.406 -7.086 1 96.38 560 TYR A CA 1
ATOM 4376 C C . TYR A 1 560 ? -5.648 30.969 -8.547 1 96.38 560 TYR A C 1
ATOM 4378 O O . TYR A 1 560 ? -5.117 31.672 -9.414 1 96.38 560 TYR A O 1
ATOM 4386 N N . GLY A 1 561 ? -6.23 29.812 -8.805 1 95.75 561 GLY A N 1
ATOM 4387 C CA . GLY A 1 561 ? -6.215 29.25 -10.141 1 95.75 561 GLY A CA 1
ATOM 4388 C C . GLY A 1 561 ? -4.918 28.531 -10.477 1 95.75 561 GLY A C 1
ATOM 4389 O O . GLY A 1 561 ? -4.762 28 -11.57 1 95.75 561 GLY A O 1
ATOM 4390 N N . ASP A 1 562 ? -4.051 28.531 -9.531 1 96.19 562 ASP A N 1
ATOM 4391 C CA . ASP A 1 562 ? -2.742 27.922 -9.719 1 96.19 562 ASP A CA 1
ATOM 4392 C C . ASP A 1 562 ? -2.303 27.172 -8.453 1 96.19 562 ASP A C 1
ATOM 4394 O O . ASP A 1 562 ? -1.182 27.359 -7.98 1 96.19 562 ASP A O 1
ATOM 4398 N N . LEU A 1 563 ? -3.23 26.375 -7.906 1 95.5 563 LEU A N 1
ATOM 4399 C CA . LEU A 1 563 ? -3 25.656 -6.66 1 95.5 563 LEU A CA 1
ATOM 4400 C C . LEU A 1 563 ? -1.814 24.703 -6.789 1 95.5 563 LEU A C 1
ATOM 4402 O O . LEU A 1 563 ? -1.07 24.5 -5.828 1 95.5 563 LEU A O 1
ATOM 4406 N N . GLY A 1 564 ? -1.577 24.156 -7.969 1 93.88 564 GLY A N 1
ATOM 4407 C CA . GLY A 1 564 ? -0.457 23.25 -8.188 1 93.88 564 GLY A CA 1
ATOM 4408 C C . GLY A 1 564 ? 0.892 23.922 -7.992 1 93.88 564 GLY A C 1
ATOM 4409 O O . GLY A 1 564 ? 1.898 23.234 -7.773 1 93.88 564 GLY A O 1
ATOM 4410 N N . ASN A 1 565 ? 0.903 25.188 -8.055 1 93.25 565 ASN A N 1
ATOM 4411 C CA . ASN A 1 565 ? 2.105 25.984 -7.863 1 93.25 565 ASN A CA 1
ATOM 4412 C C . ASN A 1 565 ? 1.932 27 -6.73 1 93.25 565 ASN A C 1
ATOM 4414 O O . ASN A 1 565 ? 2.51 28.078 -6.77 1 93.25 565 ASN A O 1
ATOM 4418 N N . ALA A 1 566 ? 1.099 26.484 -5.801 1 90.44 566 ALA A N 1
ATOM 4419 C CA . ALA A 1 566 ? 0.882 27.375 -4.66 1 90.44 566 ALA A CA 1
ATOM 4420 C C . ALA A 1 566 ? 2.184 27.609 -3.898 1 90.44 566 ALA A C 1
ATOM 4422 O O . ALA A 1 566 ? 2.883 26.672 -3.531 1 90.44 566 ALA A O 1
ATOM 4423 N N . GLY A 1 567 ? 2.738 28.766 -3.82 1 88.56 567 GLY A N 1
ATOM 4424 C CA . GLY A 1 567 ? 4.027 29.156 -3.27 1 88.56 567 GLY A CA 1
ATOM 4425 C C . GLY A 1 567 ? 5.047 29.516 -4.332 1 88.56 567 GLY A C 1
ATOM 4426 O O . GLY A 1 567 ? 6.152 29.969 -4.016 1 88.56 567 GLY A O 1
ATOM 4427 N N . ALA A 1 568 ? 4.676 29.203 -5.617 1 96.31 568 ALA A N 1
ATOM 4428 C CA . ALA A 1 568 ? 5.477 29.609 -6.773 1 96.31 568 ALA A CA 1
ATOM 4429 C C . ALA A 1 568 ? 6.883 29.016 -6.691 1 96.31 568 ALA A C 1
ATOM 4431 O O . ALA A 1 568 ? 7.84 29.719 -6.375 1 96.31 568 ALA A O 1
ATOM 4432 N N . LEU A 1 569 ? 7.039 27.812 -7.074 1 97.62 569 LEU A N 1
ATOM 4433 C CA . LEU A 1 569 ? 8.32 27.125 -7.004 1 97.62 569 LEU A CA 1
ATOM 4434 C C . LEU A 1 569 ? 9.383 27.875 -7.801 1 97.62 569 LEU A C 1
ATOM 4436 O O . LEU A 1 569 ? 10.57 27.828 -7.457 1 97.62 569 LEU A O 1
ATOM 4440 N N . ASP A 1 570 ? 8.969 28.609 -8.844 1 97.75 570 ASP A N 1
ATOM 4441 C CA . ASP A 1 570 ? 9.914 29.422 -9.602 1 97.75 570 ASP A CA 1
ATOM 4442 C C . ASP A 1 570 ? 10.5 30.531 -8.734 1 97.75 570 ASP A C 1
ATOM 4444 O O . ASP A 1 570 ? 11.664 30.922 -8.898 1 97.75 570 ASP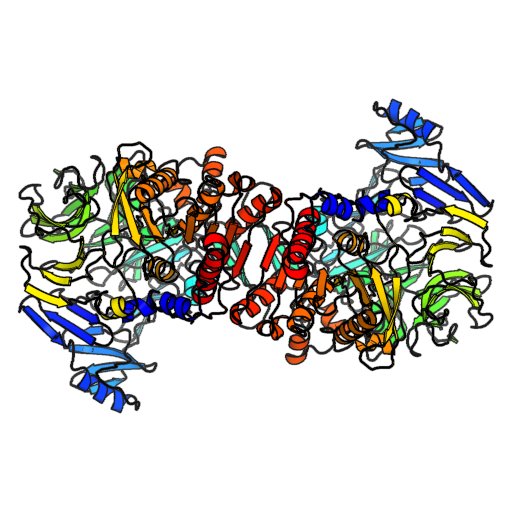 A O 1
ATOM 4448 N N . ASP A 1 571 ? 9.656 31.141 -7.848 1 98.44 571 ASP A N 1
ATOM 4449 C CA . ASP A 1 571 ? 10.172 32.094 -6.883 1 98.44 571 ASP A CA 1
ATOM 4450 C C . ASP A 1 571 ? 11.234 31.484 -5.984 1 98.44 571 ASP A C 1
ATOM 4452 O O . ASP A 1 571 ? 12.242 32.125 -5.668 1 98.44 571 ASP A O 1
ATOM 4456 N N . HIS A 1 572 ? 11 30.234 -5.555 1 98.44 572 HIS A N 1
ATOM 4457 C CA . HIS A 1 572 ? 11.945 29.531 -4.699 1 98.44 572 HIS A CA 1
ATOM 4458 C C . HIS A 1 572 ? 13.281 29.312 -5.41 1 98.44 572 HIS A C 1
ATOM 4460 O O . HIS A 1 572 ? 14.336 29.531 -4.816 1 98.44 572 HIS A O 1
ATOM 4466 N N . ILE A 1 573 ? 13.258 28.922 -6.645 1 98.56 573 ILE A N 1
ATOM 4467 C CA . ILE A 1 573 ? 14.453 28.641 -7.43 1 98.56 573 ILE A CA 1
ATOM 4468 C C . ILE A 1 573 ? 15.289 29.922 -7.582 1 98.56 573 ILE A C 1
ATOM 4470 O O . ILE A 1 573 ? 16.5 29.906 -7.352 1 98.56 573 ILE A O 1
ATOM 4474 N N . VAL A 1 574 ? 14.609 31.047 -7.918 1 98.25 574 VAL A N 1
ATOM 4475 C CA . VAL A 1 574 ? 15.328 32.312 -8.094 1 98.25 574 VAL A CA 1
ATOM 4476 C C . VAL A 1 574 ? 15.922 32.75 -6.758 1 98.25 574 VAL A C 1
ATOM 4478 O O . VAL A 1 574 ? 17.031 33.281 -6.711 1 98.25 574 VAL A O 1
ATOM 4481 N N . ALA A 1 575 ? 15.148 32.562 -5.676 1 98.62 575 ALA A N 1
ATOM 4482 C CA . ALA A 1 575 ? 15.633 32.906 -4.348 1 98.62 575 ALA A CA 1
ATOM 4483 C C . ALA A 1 575 ? 16.891 32.125 -3.994 1 98.62 575 ALA A C 1
ATOM 4485 O O . ALA A 1 575 ? 17.859 32.656 -3.49 1 98.62 575 ALA A O 1
ATOM 4486 N N . ILE A 1 576 ? 16.906 30.781 -4.238 1 98.81 576 ILE A N 1
ATOM 4487 C CA . ILE A 1 576 ? 18.031 29.922 -3.92 1 98.81 576 ILE A CA 1
ATOM 4488 C C . ILE A 1 576 ? 19.234 30.328 -4.766 1 98.81 576 ILE A C 1
ATOM 4490 O O . ILE A 1 576 ? 20.375 30.375 -4.27 1 98.81 576 ILE A O 1
ATOM 4494 N N . ARG A 1 577 ? 19.062 30.703 -6.027 1 98.56 577 ARG A N 1
ATOM 4495 C CA . ARG A 1 577 ? 20.141 31.156 -6.898 1 98.56 577 ARG A CA 1
ATOM 4496 C C . ARG A 1 577 ? 20.734 32.469 -6.395 1 98.56 577 ARG A C 1
ATOM 4498 O O . ARG A 1 577 ? 21.953 32.656 -6.387 1 98.56 577 ARG A O 1
ATOM 4505 N N . GLU A 1 578 ? 19.828 33.344 -6.02 1 98.56 578 GLU A N 1
ATOM 4506 C CA . GLU A 1 578 ? 20.297 34.625 -5.477 1 98.56 578 GLU A CA 1
ATOM 4507 C C . GLU A 1 578 ? 21.125 34.406 -4.211 1 98.56 578 GLU A C 1
ATOM 4509 O O . GLU A 1 578 ? 22.172 35.031 -4.023 1 98.56 578 GLU A O 1
ATOM 4514 N N . LEU A 1 579 ? 20.656 33.562 -3.303 1 98.69 579 LEU A N 1
ATOM 4515 C CA . LEU A 1 579 ? 21.406 33.219 -2.096 1 98.69 579 LEU A CA 1
ATOM 4516 C C . LEU A 1 579 ? 22.766 32.656 -2.449 1 98.69 579 LEU A C 1
ATOM 4518 O O . LEU A 1 579 ? 23.766 32.906 -1.769 1 98.69 579 LEU A O 1
ATOM 4522 N N . GLY A 1 580 ? 22.812 31.812 -3.457 1 98.31 580 GLY A N 1
ATOM 4523 C CA . GLY A 1 580 ? 24.078 31.234 -3.912 1 98.31 580 GLY A CA 1
ATOM 4524 C C . GLY A 1 580 ? 25.078 32.281 -4.348 1 98.31 580 GLY A C 1
ATOM 4525 O O . GLY A 1 580 ? 26.281 32.094 -4.191 1 98.31 580 GLY A O 1
ATOM 4526 N N . GLN A 1 581 ? 24.578 33.375 -4.902 1 97.88 581 GLN A N 1
ATOM 4527 C CA . GLN A 1 581 ? 25.438 34.469 -5.277 1 97.88 581 GLN A CA 1
ATOM 4528 C C . GLN A 1 581 ? 25.953 35.219 -4.047 1 97.88 581 GLN A C 1
ATOM 4530 O O . GLN A 1 581 ? 27.094 35.656 -4.008 1 97.88 581 GLN A O 1
ATOM 4535 N N . ARG A 1 582 ? 25.078 35.312 -3.07 1 97.56 582 ARG A N 1
ATOM 4536 C CA . ARG A 1 582 ? 25.422 36 -1.837 1 97.56 582 ARG A CA 1
ATOM 4537 C C . ARG A 1 582 ? 26.406 35.188 -1.001 1 97.56 582 ARG A C 1
ATOM 4539 O O . ARG A 1 582 ? 27.281 35.75 -0.343 1 97.56 582 ARG A O 1
ATOM 4546 N N . TYR A 1 583 ? 26.203 33.906 -1.011 1 98.12 583 TYR A N 1
ATOM 4547 C CA . TYR A 1 583 ? 27 33 -0.192 1 98.12 583 TYR A CA 1
ATOM 4548 C C . TYR A 1 583 ? 27.656 31.922 -1.05 1 98.12 583 TYR A C 1
ATOM 4550 O O . TYR A 1 583 ? 27.078 30.844 -1.279 1 98.12 583 TYR A O 1
ATOM 4558 N N . PRO A 1 584 ? 28.906 32.031 -1.308 1 97.12 584 PRO A N 1
ATOM 4559 C CA . PRO A 1 584 ? 29.578 31.125 -2.221 1 97.12 584 PRO A CA 1
ATOM 4560 C C . PRO A 1 584 ? 29.656 29.703 -1.663 1 97.12 584 PRO A C 1
ATOM 4562 O O . PRO A 1 584 ? 29.875 28.75 -2.416 1 97.12 584 PRO A O 1
ATOM 4565 N N . TRP A 1 585 ? 29.484 29.562 -0.351 1 97.5 585 TRP A N 1
ATOM 4566 C CA . TRP A 1 585 ? 29.547 28.234 0.244 1 97.5 585 TRP A CA 1
ATOM 4567 C C . TRP A 1 585 ? 28.25 27.469 -0.017 1 97.5 585 TRP A C 1
ATOM 4569 O O . TRP A 1 585 ? 28.172 26.266 0.245 1 97.5 585 TRP A O 1
ATOM 4579 N N . LEU A 1 586 ? 27.234 28.078 -0.575 1 98.38 586 LEU A N 1
ATOM 4580 C CA . LEU A 1 586 ? 26.016 27.391 -0.987 1 98.38 586 LEU A CA 1
ATOM 4581 C C . LEU A 1 586 ? 26.188 26.734 -2.355 1 98.38 586 LEU A C 1
ATOM 4583 O O . LEU A 1 586 ? 26.5 27.422 -3.336 1 98.38 586 LEU A O 1
ATOM 4587 N N . ASP A 1 587 ? 25.969 25.469 -2.416 1 98.06 587 ASP A N 1
ATOM 4588 C CA . ASP A 1 587 ? 26.094 24.75 -3.68 1 98.06 587 ASP A CA 1
ATOM 4589 C C . ASP A 1 587 ? 24.75 24.641 -4.383 1 98.06 587 ASP A C 1
ATOM 4591 O O . ASP A 1 587 ? 24.016 23.672 -4.203 1 98.06 587 ASP A O 1
ATOM 4595 N N . THR A 1 588 ? 24.453 25.516 -5.289 1 98.25 588 THR A N 1
ATOM 4596 C CA . THR A 1 588 ? 23.156 25.578 -5.941 1 98.25 588 THR A CA 1
ATOM 4597 C C . THR A 1 588 ? 23.031 24.5 -7.012 1 98.25 588 THR A C 1
ATOM 4599 O O . THR A 1 588 ? 21.969 24.344 -7.617 1 98.25 588 THR A O 1
ATOM 4602 N N . ALA A 1 589 ? 24.062 23.688 -7.234 1 97.5 589 ALA A N 1
ATOM 4603 C CA . ALA A 1 589 ? 24 22.562 -8.156 1 97.5 589 ALA A CA 1
ATOM 4604 C C . ALA A 1 589 ? 23.516 21.297 -7.441 1 97.5 589 ALA A C 1
ATOM 4606 O O . ALA A 1 589 ? 23.125 20.328 -8.086 1 97.5 589 ALA A O 1
ATOM 4607 N N . ARG A 1 590 ? 23.562 21.25 -6.145 1 97.88 590 ARG A N 1
ATOM 4608 C CA . ARG A 1 590 ? 23.078 20.156 -5.324 1 97.88 590 ARG A CA 1
ATOM 4609 C C . ARG A 1 590 ? 21.938 20.609 -4.418 1 97.88 590 ARG A C 1
ATOM 4611 O O . ARG A 1 590 ? 22.141 20.828 -3.223 1 97.88 590 ARG A O 1
ATOM 4618 N N . VAL A 1 591 ? 20.734 20.609 -4.938 1 98.88 591 VAL A N 1
ATOM 4619 C CA . VAL A 1 591 ? 19.578 21.094 -4.207 1 98.88 591 VAL A CA 1
ATOM 4620 C C . VAL A 1 591 ? 18.562 19.969 -4.031 1 98.88 591 VAL A C 1
ATOM 4622 O O . VAL A 1 591 ? 18.172 19.312 -5.004 1 98.88 591 VAL A O 1
ATOM 4625 N N . GLY A 1 592 ? 18.297 19.672 -2.801 1 98.88 592 GLY A N 1
ATOM 4626 C CA . GLY A 1 592 ? 17.203 18.781 -2.449 1 98.88 592 GLY A CA 1
ATOM 4627 C C . GLY A 1 592 ? 16 19.5 -1.858 1 98.88 592 GLY A C 1
ATOM 4628 O O . GLY A 1 592 ? 16.047 20.703 -1.634 1 98.88 592 GLY A O 1
ATOM 4629 N N . ILE A 1 593 ? 14.938 18.781 -1.669 1 98.88 593 ILE A N 1
ATOM 4630 C CA . ILE A 1 593 ? 13.711 19.391 -1.17 1 98.88 593 ILE A CA 1
ATOM 4631 C C . ILE A 1 593 ? 12.875 18.344 -0.429 1 98.88 593 ILE A C 1
ATOM 4633 O O . ILE A 1 593 ? 12.836 17.188 -0.827 1 98.88 593 ILE A O 1
ATOM 4637 N N . THR A 1 594 ? 12.234 18.734 0.666 1 98.81 594 THR A N 1
ATOM 4638 C CA . THR A 1 594 ? 11.367 17.828 1.417 1 98.81 594 THR A CA 1
ATOM 4639 C C . THR A 1 594 ? 10.227 18.609 2.07 1 98.81 594 THR A C 1
ATOM 4641 O O . THR A 1 594 ? 10.312 19.828 2.24 1 98.81 594 THR A O 1
ATOM 4644 N N . GLY A 1 595 ? 9.203 17.969 2.357 1 98.12 595 GLY A N 1
ATOM 4645 C CA . GLY A 1 595 ? 8.031 18.484 3.049 1 98.12 595 GLY A CA 1
ATOM 4646 C C . GLY A 1 595 ? 6.973 17.438 3.299 1 98.12 595 GLY A C 1
ATOM 4647 O O . GLY A 1 595 ? 7.086 16.297 2.82 1 98.12 595 GLY A O 1
ATOM 4648 N N . GLN A 1 596 ? 5.941 17.766 4.027 1 97.5 596 GLN A N 1
ATOM 4649 C CA . GLN A 1 596 ? 4.84 16.875 4.371 1 97.5 596 GLN A CA 1
ATOM 4650 C C . GLN A 1 596 ? 3.5 17.469 3.941 1 97.5 596 GLN A C 1
ATOM 4652 O O . GLN A 1 596 ? 3.344 18.688 3.885 1 97.5 596 GLN A O 1
ATOM 4657 N N . SER A 1 597 ? 2.518 16.578 3.654 1 96.69 597 SER A N 1
ATOM 4658 C CA . SER A 1 597 ? 1.194 17.016 3.217 1 96.69 597 SER A CA 1
ATOM 4659 C C . SER A 1 597 ? 1.283 17.906 1.983 1 96.69 597 SER A C 1
ATOM 4661 O O . SER A 1 597 ? 1.896 17.531 0.981 1 96.69 597 SER A O 1
ATOM 4663 N N . ALA A 1 598 ? 0.855 19.188 2.098 1 96.38 598 ALA A N 1
ATOM 4664 C CA . ALA A 1 598 ? 1.018 20.109 0.981 1 96.38 598 ALA A CA 1
ATOM 4665 C C . ALA A 1 598 ? 2.492 20.328 0.652 1 96.38 598 ALA A C 1
ATOM 4667 O O . ALA A 1 598 ? 2.854 20.531 -0.508 1 96.38 598 ALA A O 1
ATOM 4668 N N . GLY A 1 599 ? 3.328 20.219 1.667 1 97.62 599 GLY A N 1
ATOM 4669 C CA . GLY A 1 599 ? 4.762 20.25 1.439 1 97.62 599 GLY A CA 1
ATOM 4670 C C . GLY A 1 599 ? 5.277 19.062 0.666 1 97.62 599 GLY A C 1
ATOM 4671 O O . GLY A 1 599 ? 6.203 19.188 -0.14 1 97.62 599 GLY A O 1
ATOM 4672 N N . GLY A 1 600 ? 4.691 17.859 0.998 1 98.38 600 GLY A N 1
ATOM 4673 C CA . GLY A 1 600 ? 5.023 16.672 0.227 1 98.38 600 GLY A CA 1
ATOM 4674 C C . GLY A 1 600 ? 4.617 16.781 -1.231 1 98.38 600 GLY A C 1
ATOM 4675 O O . GLY A 1 600 ? 5.371 16.375 -2.121 1 98.38 600 GLY A O 1
ATOM 4676 N N . PHE A 1 601 ? 3.393 17.297 -1.494 1 98.5 601 PHE A N 1
ATOM 4677 C CA . PHE A 1 601 ? 2.953 17.578 -2.855 1 98.5 601 PHE A CA 1
ATOM 4678 C C . PHE A 1 601 ? 3.959 18.469 -3.574 1 98.5 601 PHE A C 1
ATOM 4680 O O . PHE A 1 601 ? 4.391 18.156 -4.688 1 98.5 601 PHE A O 1
ATOM 4687 N N . ALA A 1 602 ? 4.363 19.531 -2.91 1 98.25 602 ALA A N 1
ATOM 4688 C CA . ALA A 1 602 ? 5.25 20.531 -3.516 1 98.25 602 ALA A CA 1
ATOM 4689 C C . ALA A 1 602 ? 6.645 19.953 -3.742 1 98.25 602 ALA A C 1
ATOM 4691 O O . ALA A 1 602 ? 7.301 20.281 -4.734 1 98.25 602 ALA A O 1
ATOM 4692 N N . ALA A 1 603 ? 7.133 19.172 -2.822 1 98.75 603 ALA A N 1
ATOM 4693 C CA . ALA A 1 603 ? 8.453 18.562 -2.975 1 98.75 603 ALA A CA 1
ATOM 4694 C C . ALA A 1 603 ? 8.5 17.656 -4.207 1 98.75 603 ALA A C 1
ATOM 4696 O O . ALA A 1 603 ? 9.422 17.766 -5.023 1 98.75 603 ALA A O 1
ATOM 4697 N N . ALA A 1 604 ? 7.504 16.812 -4.332 1 98.81 604 ALA A N 1
ATOM 4698 C CA . ALA A 1 604 ? 7.43 15.961 -5.523 1 98.81 604 ALA A CA 1
ATOM 4699 C C . ALA A 1 604 ? 7.27 16.812 -6.785 1 98.81 604 ALA A C 1
ATOM 4701 O O . ALA A 1 604 ? 7.926 16.547 -7.797 1 98.81 604 ALA A O 1
ATOM 4702 N N . ARG A 1 605 ? 6.418 17.828 -6.727 1 98.5 605 ARG A N 1
ATOM 4703 C CA . ARG A 1 605 ? 6.199 18.703 -7.871 1 98.5 605 ARG A CA 1
ATOM 4704 C C . ARG A 1 605 ? 7.504 19.359 -8.312 1 98.5 605 ARG A C 1
ATOM 4706 O O . ARG A 1 605 ? 7.766 19.484 -9.508 1 98.5 605 ARG A O 1
ATOM 4713 N N . ALA A 1 606 ? 8.297 19.734 -7.34 1 98.62 606 ALA A N 1
ATOM 4714 C CA . ALA A 1 606 ? 9.539 20.438 -7.621 1 98.62 606 ALA A CA 1
ATOM 4715 C C . ALA A 1 606 ? 10.484 19.578 -8.453 1 98.62 606 ALA A C 1
ATOM 4717 O O . ALA A 1 606 ? 10.992 20.031 -9.484 1 98.62 606 ALA A O 1
ATOM 4718 N N . VAL A 1 607 ? 10.711 18.344 -8.055 1 98.62 607 VAL A N 1
ATOM 4719 C CA . VAL A 1 607 ? 11.664 17.484 -8.75 1 98.62 607 VAL A CA 1
ATOM 4720 C C . VAL A 1 607 ? 11.094 17.062 -10.102 1 98.62 607 VAL A C 1
ATOM 4722 O O . VAL A 1 607 ? 11.844 16.75 -11.031 1 98.62 607 VAL A O 1
ATOM 4725 N N . LEU A 1 608 ? 9.789 17.062 -10.273 1 98.69 608 LEU A N 1
ATOM 4726 C CA . LEU A 1 608 ? 9.148 16.672 -11.523 1 98.69 608 LEU A CA 1
ATOM 4727 C C . LEU A 1 608 ? 9.102 17.844 -12.508 1 98.69 608 LEU A C 1
ATOM 4729 O O . LEU A 1 608 ? 9.328 17.656 -13.703 1 98.69 608 LEU A O 1
ATOM 4733 N N . ARG A 1 609 ? 8.805 19.016 -12.016 1 98.25 609 ARG A N 1
ATOM 4734 C CA . ARG A 1 609 ? 8.625 20.188 -12.867 1 98.25 609 ARG A CA 1
ATOM 4735 C C . ARG A 1 609 ? 9.969 20.828 -13.195 1 98.25 609 ARG A C 1
ATOM 4737 O O . ARG A 1 609 ? 10.156 21.391 -14.281 1 98.25 609 ARG A O 1
ATOM 4744 N N . TYR A 1 610 ? 10.883 20.828 -12.258 1 98.44 610 TYR A N 1
ATOM 4745 C CA . TYR A 1 610 ? 12.203 21.422 -12.414 1 98.44 610 TYR A CA 1
ATOM 4746 C C . TYR A 1 610 ? 13.305 20.406 -12.164 1 98.44 610 TYR A C 1
ATOM 4748 O O . TYR A 1 610 ? 14.164 20.609 -11.305 1 98.44 610 TYR A O 1
ATOM 4756 N N . PRO A 1 611 ? 13.32 19.406 -13 1 98.19 611 PRO A N 1
ATOM 4757 C CA . PRO A 1 611 ? 14.219 18.266 -12.75 1 98.19 611 PRO A CA 1
ATOM 4758 C C . PRO A 1 611 ? 15.695 18.641 -12.906 1 98.19 611 PRO A C 1
ATOM 4760 O O . PRO A 1 611 ? 16.578 17.922 -12.43 1 98.19 611 PRO A O 1
ATOM 4763 N N . ASP A 1 612 ? 16.016 19.766 -13.516 1 98.12 612 ASP A N 1
ATOM 4764 C CA . ASP A 1 612 ? 17.406 20.172 -13.703 1 98.12 612 ASP A CA 1
ATOM 4765 C C . ASP A 1 612 ? 17.906 20.984 -12.508 1 98.12 612 ASP A C 1
ATOM 4767 O O . ASP A 1 612 ? 19.125 21.188 -12.359 1 98.12 612 ASP A O 1
ATOM 4771 N N . PHE A 1 613 ? 16.984 21.422 -11.672 1 98.62 613 PHE A N 1
ATOM 4772 C CA . PHE A 1 613 ? 17.375 22.219 -10.516 1 98.62 613 PHE A CA 1
ATOM 4773 C C . PHE A 1 613 ? 17.328 21.391 -9.242 1 98.62 613 PHE A C 1
ATOM 4775 O O . PHE A 1 613 ? 18.266 21.453 -8.43 1 98.62 613 PHE A O 1
ATOM 4782 N N . TYR A 1 614 ? 16.234 20.703 -8.992 1 98.81 614 TYR A N 1
ATOM 4783 C CA . TYR A 1 614 ? 16.109 19.812 -7.844 1 98.81 614 TYR A CA 1
ATOM 4784 C C . TYR A 1 614 ? 16.531 18.391 -8.211 1 98.81 614 TYR A C 1
ATOM 4786 O O . TYR A 1 614 ? 15.984 17.797 -9.148 1 98.81 614 TYR A O 1
ATOM 4794 N N . SER A 1 615 ? 17.375 17.781 -7.41 1 98.44 615 SER A N 1
ATOM 4795 C CA . SER A 1 615 ? 17.906 16.484 -7.816 1 98.44 615 SER A CA 1
ATOM 4796 C C . SER A 1 615 ? 17.453 15.375 -6.875 1 98.44 615 SER A C 1
ATOM 4798 O O . SER A 1 615 ? 17.5 14.195 -7.219 1 98.44 615 SER A O 1
ATOM 4800 N N . VAL A 1 616 ? 17.078 15.71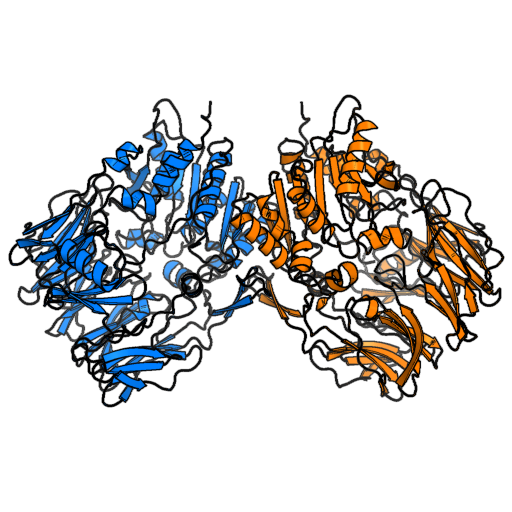9 -5.613 1 98.88 616 VAL A N 1
ATOM 4801 C CA . VAL A 1 616 ? 16.609 14.75 -4.621 1 98.88 616 VAL A CA 1
ATOM 4802 C C . VAL A 1 616 ? 15.383 15.297 -3.895 1 98.88 616 VAL A C 1
ATOM 4804 O O . VAL A 1 616 ? 15.383 16.438 -3.436 1 98.88 616 VAL A O 1
ATOM 4807 N N . ALA A 1 617 ? 14.305 14.555 -3.814 1 98.94 617 ALA A N 1
ATOM 4808 C CA . ALA A 1 617 ? 13.102 14.969 -3.088 1 98.94 617 ALA A CA 1
ATOM 4809 C C . ALA A 1 617 ? 12.602 13.852 -2.178 1 98.94 617 ALA A C 1
ATOM 4811 O O . ALA A 1 617 ? 12.641 12.672 -2.549 1 98.94 617 ALA A O 1
ATOM 4812 N N . VAL A 1 618 ? 12.234 14.156 -1.011 1 98.94 618 VAL A N 1
ATOM 4813 C CA . VAL A 1 618 ? 11.477 13.289 -0.113 1 98.94 618 VAL A CA 1
ATOM 4814 C C . VAL A 1 618 ? 10.109 13.898 0.164 1 98.94 618 VAL A C 1
ATOM 4816 O O . VAL A 1 618 ? 10.008 14.984 0.736 1 98.94 618 VAL A O 1
ATOM 4819 N N . ALA A 1 619 ? 9.086 13.266 -0.268 1 98.88 619 ALA A N 1
ATOM 4820 C CA . ALA A 1 619 ? 7.711 13.734 -0.115 1 98.88 619 ALA A CA 1
ATOM 4821 C C . ALA A 1 619 ? 6.953 12.883 0.902 1 98.88 619 ALA A C 1
ATOM 4823 O O . ALA A 1 619 ? 6.738 11.688 0.684 1 98.88 619 ALA A O 1
ATOM 4824 N N . VAL A 1 620 ? 6.504 13.5 2.02 1 98.69 620 VAL A N 1
ATOM 4825 C CA . VAL A 1 620 ? 5.875 12.758 3.105 1 98.69 620 VAL A CA 1
ATOM 4826 C C . VAL A 1 620 ? 4.379 13.062 3.139 1 98.69 620 VAL A C 1
ATOM 4828 O O . VAL A 1 620 ? 3.977 14.227 3.199 1 98.69 620 VAL A O 1
ATOM 4831 N N . SER A 1 621 ? 3.525 12.07 3.059 1 98.19 621 SER A N 1
ATOM 4832 C CA . SER A 1 621 ? 2.072 12.156 3.156 1 98.19 621 SER A CA 1
ATOM 4833 C C . SER A 1 621 ? 1.513 13.18 2.17 1 98.19 621 SER A C 1
ATOM 4835 O O . SER A 1 621 ? 0.624 13.953 2.516 1 98.19 621 SER A O 1
ATOM 4837 N N . GLY A 1 622 ? 2.047 13.211 0.946 1 98.06 622 GLY A N 1
ATOM 4838 C CA . GLY A 1 622 ? 1.683 14.234 -0.016 1 98.06 622 GLY A CA 1
ATOM 4839 C C . GLY A 1 622 ? 0.333 13.992 -0.665 1 98.06 622 GLY A C 1
ATOM 4840 O O . GLY A 1 622 ? -0.03 12.852 -0.948 1 98.06 622 GLY A O 1
ATOM 4841 N N . ASN A 1 623 ? -0.434 15.039 -0.879 1 97.31 623 ASN A N 1
ATOM 4842 C CA . ASN A 1 623 ? -1.661 15 -1.668 1 97.31 623 ASN A CA 1
ATOM 4843 C C . ASN A 1 623 ? -1.371 15.117 -3.162 1 97.31 623 ASN A C 1
ATOM 4845 O O . ASN A 1 623 ? -1.825 16.062 -3.812 1 97.31 623 ASN A O 1
ATOM 4849 N N . HIS A 1 624 ? -0.727 14.109 -3.74 1 98.5 624 HIS A N 1
ATOM 4850 C CA . HIS A 1 624 ? -0.052 14.156 -5.031 1 98.5 624 HIS A CA 1
ATOM 4851 C C . HIS A 1 624 ? -1.057 14.258 -6.176 1 98.5 624 HIS A C 1
ATOM 4853 O O . HIS A 1 624 ? -0.678 14.523 -7.316 1 98.5 624 HIS A O 1
ATOM 4859 N N . ASP A 1 625 ? -2.383 14.086 -5.93 1 97.38 625 ASP A N 1
ATOM 4860 C CA . ASP A 1 625 ? -3.467 14.273 -6.887 1 97.38 625 ASP A CA 1
ATOM 4861 C C . ASP A 1 625 ? -4.602 15.094 -6.281 1 97.38 625 ASP A C 1
ATOM 4863 O O . ASP A 1 625 ? -5.594 14.539 -5.805 1 97.38 625 ASP A O 1
ATOM 4867 N N . ASN A 1 626 ? -4.551 16.391 -6.43 1 95.81 626 ASN A N 1
ATOM 4868 C CA . ASN A 1 626 ? -5.508 17.297 -5.812 1 95.81 626 ASN A CA 1
ATOM 4869 C C . ASN A 1 626 ? -6.855 17.266 -6.523 1 95.81 626 ASN A C 1
ATOM 4871 O O . ASN A 1 626 ? -7.828 17.859 -6.051 1 95.81 626 ASN A O 1
ATOM 4875 N N . ALA A 1 627 ? -6.891 16.547 -7.645 1 92.44 627 ALA A N 1
ATOM 4876 C CA . ALA A 1 627 ? -8.18 16.312 -8.289 1 92.44 627 ALA A CA 1
ATOM 4877 C C . ALA A 1 627 ? -9.055 15.383 -7.445 1 92.44 627 ALA A C 1
ATOM 4879 O O . ALA A 1 627 ? -10.273 15.352 -7.609 1 92.44 627 ALA A O 1
ATOM 4880 N N . LEU A 1 628 ? -8.406 14.633 -6.539 1 93.25 628 LEU A N 1
ATOM 4881 C CA . LEU A 1 628 ? -9.125 13.68 -5.707 1 93.25 628 LEU A CA 1
ATOM 4882 C C . LEU A 1 628 ? -9.031 14.062 -4.234 1 93.25 628 LEU A C 1
ATOM 4884 O O . LEU A 1 628 ? -9.695 13.461 -3.389 1 93.25 628 LEU A O 1
ATOM 4888 N N . ASN A 1 629 ? -8.219 15.016 -3.969 1 94.31 629 ASN A N 1
ATOM 4889 C CA . ASN A 1 629 ? -8.008 15.422 -2.584 1 94.31 629 ASN A CA 1
ATOM 4890 C C . ASN A 1 629 ? -9.164 16.266 -2.064 1 94.31 629 ASN A C 1
ATOM 4892 O O . ASN A 1 629 ? -9.891 16.891 -2.848 1 94.31 629 ASN A O 1
ATOM 4896 N N . LEU A 1 630 ? -9.492 16.344 -0.82 1 92.44 630 LEU A N 1
ATOM 4897 C CA . LEU A 1 630 ? -10.547 17.094 -0.154 1 92.44 630 LEU A CA 1
ATOM 4898 C C . LEU A 1 630 ? -11.078 18.203 -1.058 1 92.44 630 LEU A C 1
ATOM 4900 O O . LEU A 1 630 ? -10.297 18.953 -1.647 1 92.44 630 LEU A O 1
ATOM 4904 N N . ALA A 1 631 ? -12.32 18.359 -1.168 1 93.62 631 ALA A N 1
ATOM 4905 C CA . ALA A 1 631 ? -12.992 19.266 -2.094 1 93.62 631 ALA A CA 1
ATOM 4906 C C . ALA A 1 631 ? -12.555 20.703 -1.855 1 93.62 631 ALA A C 1
ATOM 4908 O O . ALA A 1 631 ? -12.414 21.484 -2.803 1 93.62 631 ALA A O 1
ATOM 4909 N N . MET A 1 632 ? -12.305 21.016 -0.627 1 93.88 632 MET A N 1
ATOM 4910 C CA . MET A 1 632 ? -12.016 22.391 -0.244 1 93.88 632 MET A CA 1
ATOM 4911 C C . MET A 1 632 ? -10.805 22.938 -1.006 1 93.88 632 MET A C 1
ATOM 4913 O O . MET A 1 632 ? -10.828 24.062 -1.492 1 93.88 632 MET A O 1
ATOM 4917 N N . TRP A 1 633 ? -9.789 22.156 -1.188 1 93.31 633 TRP A N 1
ATOM 4918 C CA . TRP A 1 633 ? -8.516 22.625 -1.727 1 93.31 633 TRP A CA 1
ATOM 4919 C C . TRP A 1 633 ? -8.672 23.078 -3.174 1 93.31 633 TRP A C 1
ATOM 4921 O O . TRP A 1 633 ? -8.344 24.219 -3.512 1 93.31 633 TRP A O 1
ATOM 4931 N N . ALA A 1 634 ? -9.227 22.266 -3.973 1 95.88 634 ALA A N 1
ATOM 4932 C CA . ALA A 1 634 ? -9.391 22.609 -5.383 1 95.88 634 ALA A CA 1
ATOM 4933 C C . ALA A 1 634 ? -10.469 23.688 -5.559 1 95.88 634 ALA A C 1
ATOM 4935 O O . ALA A 1 634 ? -10.312 24.594 -6.367 1 95.88 634 ALA A O 1
ATOM 4936 N N . GLU A 1 635 ? -11.508 23.594 -4.762 1 96.44 635 GLU A N 1
ATOM 4937 C CA . GLU A 1 635 ? -12.656 24.469 -5 1 96.44 635 GLU A CA 1
ATOM 4938 C C . GLU A 1 635 ? -12.406 25.875 -4.445 1 96.44 635 GLU A C 1
ATOM 4940 O O . GLU A 1 635 ? -12.812 26.859 -5.051 1 96.44 635 GLU A O 1
ATOM 4945 N N . HIS A 1 636 ? -11.711 25.938 -3.279 1 95.94 636 HIS A N 1
ATOM 4946 C CA . HIS A 1 636 ? -11.477 27.234 -2.65 1 95.94 636 HIS A CA 1
ATOM 4947 C C . HIS A 1 636 ? -10.273 27.938 -3.275 1 95.94 636 HIS A C 1
ATOM 4949 O O . HIS A 1 636 ? -10.258 29.172 -3.383 1 95.94 636 HIS A O 1
ATOM 4955 N N . TYR A 1 637 ? -9.266 27.141 -3.709 1 96.06 637 TYR A N 1
ATOM 4956 C CA . TYR A 1 637 ? -7.977 27.766 -3.982 1 96.06 637 TYR A CA 1
ATOM 4957 C C . TYR A 1 637 ? -7.625 27.656 -5.461 1 96.06 637 TYR A C 1
ATOM 4959 O O . TYR A 1 637 ? -6.73 28.359 -5.945 1 96.06 637 TYR A O 1
ATOM 4967 N N . HIS A 1 638 ? -8.258 26.828 -6.203 1 96.31 638 HIS A N 1
ATOM 4968 C CA . HIS A 1 638 ? -8.016 26.688 -7.633 1 96.31 638 HIS A CA 1
ATOM 4969 C C . HIS A 1 638 ? -9.203 27.172 -8.453 1 96.31 638 HIS A C 1
ATOM 4971 O O . HIS A 1 638 ? -9.039 27.922 -9.414 1 96.31 638 HIS A O 1
ATOM 4977 N N . GLY A 1 639 ? -10.367 26.766 -8.156 1 95.88 639 GLY A N 1
ATOM 4978 C CA . GLY A 1 639 ? -11.594 27.219 -8.789 1 95.88 639 GLY A CA 1
ATOM 4979 C C . GLY A 1 639 ? -11.953 26.453 -10.047 1 95.88 639 GLY A C 1
ATOM 4980 O O . GLY A 1 639 ? -13.078 25.969 -10.188 1 95.88 639 GLY A O 1
ATOM 4981 N N . ASP A 1 640 ? -10.984 26.172 -10.953 1 95.56 640 ASP A N 1
ATOM 4982 C CA . ASP A 1 640 ? -11.219 25.484 -12.219 1 95.56 640 ASP A CA 1
ATOM 4983 C C . ASP A 1 640 ? -11.234 23.969 -12.016 1 95.56 640 ASP A C 1
ATOM 4985 O O . ASP A 1 640 ? -10.195 23.359 -11.773 1 95.56 640 ASP A O 1
ATOM 4989 N N . LEU A 1 641 ? -12.422 23.359 -12.18 1 95.88 641 LEU A N 1
ATOM 4990 C CA . LEU A 1 641 ? -12.555 21.922 -11.969 1 95.88 641 LEU A CA 1
ATOM 4991 C C . LEU A 1 641 ? -12.758 21.188 -13.289 1 95.88 641 LEU A C 1
ATOM 4993 O O . LEU A 1 641 ? -13.25 20.062 -13.312 1 95.88 641 LEU A O 1
ATOM 4997 N N . SER A 1 642 ? -12.461 21.891 -14.391 1 96.25 642 SER A N 1
ATOM 4998 C CA . SER A 1 642 ? -12.43 21.203 -15.688 1 96.25 642 SER A CA 1
ATOM 4999 C C . SER A 1 642 ? -11.359 20.125 -15.719 1 96.25 642 SER A C 1
ATOM 5001 O O . SER A 1 642 ? -10.562 20 -14.781 1 96.25 642 SER A O 1
ATOM 5003 N N . ALA A 1 643 ? -11.398 19.297 -16.734 1 94.62 643 ALA A N 1
ATOM 5004 C CA . ALA A 1 643 ? -10.367 18.281 -16.906 1 94.62 643 ALA A CA 1
ATOM 5005 C C . ALA A 1 643 ? -8.977 18.906 -16.906 1 94.62 643 ALA A C 1
ATOM 5007 O O . ALA A 1 643 ? -8.047 18.375 -16.297 1 94.62 643 ALA A O 1
ATOM 5008 N N . GLU A 1 644 ? -8.867 20 -17.562 1 96.06 644 GLU A N 1
ATOM 5009 C CA . GLU A 1 644 ? -7.59 20.703 -17.641 1 96.06 644 GLU A CA 1
ATOM 5010 C C . GLU A 1 644 ? -7.195 21.266 -16.266 1 96.06 644 GLU A C 1
ATOM 5012 O O . GLU A 1 644 ? -6.023 21.203 -15.883 1 96.06 644 GLU A O 1
ATOM 5017 N N . GLY A 1 645 ? -8.148 21.906 -15.578 1 96.44 645 GLY A N 1
ATOM 5018 C CA . GLY A 1 645 ? -7.891 22.422 -14.242 1 96.44 645 GLY A CA 1
ATOM 5019 C C . GLY A 1 645 ? -7.434 21.359 -13.266 1 96.44 645 GLY A C 1
ATOM 5020 O O . GLY A 1 645 ? -6.484 21.562 -12.508 1 96.44 645 GLY A O 1
ATOM 5021 N N . LYS A 1 646 ? -8.117 20.203 -13.328 1 95.62 646 LYS A N 1
ATOM 5022 C CA . LYS A 1 646 ? -7.77 19.094 -12.453 1 95.62 646 LYS A CA 1
ATOM 5023 C C . LYS A 1 646 ? -6.383 18.562 -12.773 1 95.62 646 LYS A C 1
ATOM 5025 O O . LYS A 1 646 ? -5.605 18.25 -11.867 1 95.62 646 LYS A O 1
ATOM 5030 N N . ALA A 1 647 ? -6.09 18.469 -14.047 1 96.12 647 ALA A N 1
ATOM 5031 C CA . ALA A 1 647 ? -4.77 18 -14.469 1 96.12 647 ALA A CA 1
ATOM 5032 C C . ALA A 1 647 ? -3.672 18.938 -13.969 1 96.12 647 ALA A C 1
ATOM 5034 O O . ALA A 1 647 ? -2.588 18.484 -13.586 1 96.12 647 ALA A O 1
ATOM 5035 N N . ALA A 1 648 ? -3.955 20.188 -13.891 1 96.56 648 ALA A N 1
ATOM 5036 C CA . ALA A 1 648 ? -2.973 21.203 -13.523 1 96.56 648 ALA A CA 1
ATOM 5037 C C . ALA A 1 648 ? -2.584 21.094 -12.055 1 96.56 648 ALA A C 1
ATOM 5039 O O . ALA A 1 648 ? -1.514 21.562 -11.648 1 96.56 648 ALA A O 1
ATOM 5040 N N . ILE A 1 649 ? -3.383 20.469 -11.281 1 97.31 649 ILE A N 1
ATOM 5041 C CA . ILE A 1 649 ? -3.111 20.422 -9.852 1 97.31 649 ILE A CA 1
ATOM 5042 C C . ILE A 1 649 ? -2.801 18.984 -9.43 1 97.31 649 ILE A C 1
ATOM 5044 O O . ILE A 1 649 ? -2.967 18.609 -8.266 1 97.31 649 ILE A O 1
ATOM 5048 N N . SER A 1 650 ? -2.438 18.141 -10.375 1 97.75 650 SER A N 1
ATOM 5049 C CA . SER A 1 650 ? -2.039 16.766 -10.125 1 97.75 650 SER A CA 1
ATOM 5050 C C . SER A 1 650 ? -0.581 16.531 -10.508 1 97.75 650 SER A C 1
ATOM 5052 O O . SER A 1 650 ? -0.151 16.906 -11.602 1 97.75 650 SER A O 1
ATOM 5054 N N . ASN A 1 651 ? 0.213 15.93 -9.625 1 98.56 651 ASN A N 1
ATOM 5055 C CA . ASN A 1 651 ? 1.603 15.594 -9.914 1 98.56 651 ASN A CA 1
ATOM 5056 C C . ASN A 1 651 ? 1.704 14.43 -10.891 1 98.56 651 ASN A C 1
ATOM 5058 O O . ASN A 1 651 ? 2.754 14.211 -11.5 1 98.56 651 ASN A O 1
ATOM 5062 N N . THR A 1 652 ? 0.632 13.633 -11.039 1 98.12 652 THR A N 1
ATOM 5063 C CA . THR A 1 652 ? 0.657 12.453 -11.898 1 98.12 652 THR A CA 1
ATOM 5064 C C . THR A 1 652 ? 0.959 12.836 -13.344 1 98.12 652 THR A C 1
ATOM 5066 O O . THR A 1 652 ? 1.57 12.062 -14.078 1 98.12 652 THR A O 1
ATOM 5069 N N . THR A 1 653 ? 0.601 14.047 -13.781 1 97.69 653 THR A N 1
ATOM 5070 C CA . THR A 1 653 ? 0.736 14.492 -15.164 1 97.69 653 THR A CA 1
ATOM 5071 C C . THR A 1 653 ? 2.191 14.82 -15.484 1 97.69 653 THR A C 1
ATOM 5073 O O . THR A 1 653 ? 2.557 14.961 -16.656 1 97.69 653 THR A O 1
ATOM 5076 N N . LEU A 1 654 ? 3.049 14.875 -14.445 1 98.5 654 LEU A N 1
ATOM 5077 C CA . LEU A 1 654 ? 4.434 15.297 -14.625 1 98.5 654 LEU A CA 1
ATOM 5078 C C . LEU A 1 654 ? 5.391 14.133 -14.406 1 98.5 654 LEU A C 1
ATOM 5080 O O . LEU A 1 654 ? 6.609 14.305 -14.484 1 98.5 654 LEU A O 1
ATOM 5084 N N . ALA A 1 655 ? 4.902 12.961 -14.188 1 98.69 655 ALA A N 1
ATOM 5085 C CA . ALA A 1 655 ? 5.676 11.805 -13.734 1 98.69 655 ALA A CA 1
ATOM 5086 C C . ALA A 1 655 ? 6.824 11.508 -14.695 1 98.69 655 ALA A C 1
ATOM 5088 O O . ALA A 1 655 ? 7.93 11.164 -14.258 1 98.69 655 ALA A O 1
ATOM 5089 N N . ALA A 1 656 ? 6.648 11.656 -16 1 98.44 656 ALA A N 1
ATOM 5090 C CA . ALA A 1 656 ? 7.621 11.289 -17.031 1 98.44 656 ALA A CA 1
ATOM 5091 C C . ALA A 1 656 ? 8.852 12.18 -16.953 1 98.44 656 ALA A C 1
ATOM 5093 O O . ALA A 1 656 ? 9.906 11.852 -17.516 1 98.44 656 ALA A O 1
ATOM 5094 N N . ASN A 1 657 ? 8.789 13.297 -16.234 1 98.69 657 ASN A N 1
ATOM 5095 C CA . ASN A 1 657 ? 9.867 14.281 -16.188 1 98.69 657 ASN A CA 1
ATOM 5096 C C . ASN A 1 657 ? 10.922 13.906 -15.141 1 98.69 657 ASN A C 1
ATOM 5098 O O . ASN A 1 657 ? 11.984 14.523 -15.086 1 98.69 657 ASN A O 1
ATOM 5102 N N . LEU A 1 658 ? 10.664 12.922 -14.32 1 98.69 658 LEU A N 1
ATOM 5103 C CA . LEU A 1 658 ? 11.562 12.617 -13.211 1 98.69 658 LEU A CA 1
ATOM 5104 C C . LEU A 1 658 ? 12.945 12.242 -13.711 1 98.69 658 LEU A C 1
ATOM 5106 O O . LEU A 1 658 ? 13.094 11.312 -14.508 1 98.69 658 LEU A O 1
ATOM 5110 N N . LYS A 1 659 ? 13.93 12.953 -13.289 1 97.81 659 LYS A N 1
ATOM 5111 C CA . LYS A 1 659 ? 15.328 12.633 -13.578 1 97.81 659 LYS A CA 1
ATOM 5112 C C . LYS A 1 659 ? 16.078 12.289 -12.305 1 97.81 659 LYS A C 1
ATOM 5114 O O . LYS A 1 659 ? 16.922 11.383 -12.297 1 97.81 659 LYS A O 1
ATOM 5119 N N . GLY A 1 660 ? 15.758 13.031 -11.227 1 97.44 660 GLY A N 1
ATOM 5120 C CA . GLY A 1 660 ? 16.469 12.859 -9.969 1 97.44 660 GLY A CA 1
ATOM 5121 C C . GLY A 1 660 ? 15.898 11.758 -9.102 1 97.44 660 GLY A C 1
ATOM 5122 O O . GLY A 1 660 ? 15.297 10.805 -9.617 1 97.44 660 GLY A O 1
ATOM 5123 N N . LYS A 1 661 ? 16.266 11.766 -7.793 1 98.56 661 LYS A N 1
ATOM 5124 C CA . LYS A 1 661 ? 15.828 10.773 -6.812 1 98.56 661 LYS A CA 1
ATOM 5125 C C . LYS A 1 661 ? 14.586 11.25 -6.07 1 98.56 661 LYS A C 1
ATOM 5127 O O . LYS A 1 661 ? 14.531 12.391 -5.605 1 98.56 661 LYS A O 1
ATOM 5132 N N . LEU A 1 662 ? 13.539 10.422 -6.016 1 98.94 662 LEU A N 1
ATOM 5133 C CA . LEU A 1 662 ? 12.289 10.742 -5.34 1 98.94 662 LEU A CA 1
ATOM 5134 C C . LEU A 1 662 ? 11.891 9.641 -4.367 1 98.94 662 LEU A C 1
ATOM 5136 O O . LEU A 1 662 ? 11.711 8.492 -4.77 1 98.94 662 LEU A O 1
ATOM 5140 N N . LEU A 1 663 ? 11.844 9.906 -3.107 1 98.94 663 LEU A N 1
ATOM 5141 C CA . LEU A 1 663 ? 11.305 9.016 -2.082 1 98.94 663 LEU A CA 1
ATOM 5142 C C . LEU A 1 663 ? 9.914 9.453 -1.65 1 98.94 663 LEU A C 1
ATOM 5144 O O . LEU A 1 663 ? 9.727 10.594 -1.217 1 98.94 663 LEU A O 1
ATOM 5148 N N . LEU A 1 664 ? 8.93 8.656 -1.835 1 98.94 664 LEU A N 1
ATOM 5149 C CA . LEU A 1 664 ? 7.574 8.852 -1.345 1 98.94 664 LEU A CA 1
ATOM 5150 C C . LEU A 1 664 ? 7.348 8.086 -0.043 1 98.94 664 LEU A C 1
ATOM 5152 O O . LEU A 1 664 ? 7.582 6.879 0.022 1 98.94 664 LEU A O 1
ATOM 5156 N N . ILE A 1 665 ? 6.977 8.758 1.044 1 98.88 665 ILE A N 1
ATOM 5157 C CA . ILE A 1 665 ? 6.637 8.141 2.32 1 98.88 665 ILE A CA 1
ATOM 5158 C C . ILE A 1 665 ? 5.168 8.414 2.65 1 98.88 665 ILE A C 1
ATOM 5160 O O . ILE A 1 665 ? 4.719 9.562 2.59 1 98.88 665 ILE A O 1
ATOM 5164 N N . HIS A 1 666 ? 4.402 7.441 2.99 1 98.81 666 HIS A N 1
ATOM 5165 C CA . HIS A 1 666 ? 2.98 7.648 3.236 1 98.81 666 HIS A CA 1
ATOM 5166 C C . HIS A 1 666 ? 2.443 6.641 4.25 1 98.81 666 HIS A C 1
ATOM 5168 O O . HIS A 1 666 ? 2.896 5.496 4.289 1 98.81 666 HIS A O 1
ATOM 5174 N N . GLY A 1 667 ? 1.505 7.051 5.121 1 98.31 667 GLY A N 1
ATOM 5175 C CA . GLY A 1 667 ? 0.835 6.156 6.051 1 98.31 667 GLY A CA 1
ATOM 5176 C C . GLY A 1 667 ? -0.324 5.402 5.426 1 98.31 667 GLY A C 1
ATOM 5177 O O . GLY A 1 667 ? -1.117 5.984 4.684 1 98.31 667 GLY A O 1
ATOM 5178 N N . GLU A 1 668 ? -0.45 4.191 5.812 1 97.5 668 GLU A N 1
ATOM 5179 C CA . GLU A 1 668 ? -1.441 3.271 5.262 1 97.5 668 GLU A CA 1
ATOM 5180 C C . GLU A 1 668 ? -2.859 3.715 5.613 1 97.5 668 GLU A C 1
ATOM 5182 O O . GLU A 1 668 ? -3.791 3.502 4.832 1 97.5 668 GLU A O 1
ATOM 5187 N N . LEU A 1 669 ? -3.055 4.383 6.719 1 97.31 669 LEU A N 1
ATOM 5188 C CA . LEU A 1 669 ? -4.383 4.719 7.215 1 97.31 669 LEU A CA 1
ATOM 5189 C C . LEU A 1 669 ? -4.605 6.227 7.191 1 97.31 669 LEU A C 1
ATOM 5191 O O . LEU A 1 669 ? -5.414 6.75 7.961 1 97.31 669 LEU A O 1
ATOM 5195 N N . ASP A 1 670 ? -3.855 6.926 6.367 1 97.06 670 ASP A N 1
ATOM 5196 C CA . ASP A 1 670 ? -4.051 8.359 6.191 1 97.06 670 ASP A CA 1
ATOM 5197 C C . ASP A 1 670 ? -5.453 8.664 5.66 1 97.06 670 ASP A C 1
ATOM 5199 O O . ASP A 1 670 ? -5.781 8.312 4.527 1 97.06 670 ASP A O 1
ATOM 5203 N N . ASP A 1 671 ? -6.273 9.305 6.477 1 95.81 671 ASP A N 1
ATOM 5204 C CA . ASP A 1 671 ? -7.645 9.602 6.066 1 95.81 671 ASP A CA 1
ATOM 5205 C C . ASP A 1 671 ? -7.805 11.086 5.734 1 95.81 671 ASP A C 1
ATOM 5207 O O . ASP A 1 671 ? -8.93 11.578 5.609 1 95.81 671 ASP A O 1
ATOM 5211 N N . ASN A 1 672 ? -6.637 11.805 5.723 1 94.94 672 ASN A N 1
ATOM 5212 C CA . ASN A 1 672 ? -6.625 13.188 5.258 1 94.94 672 ASN A CA 1
ATOM 5213 C C . ASN A 1 672 ? -6.223 13.281 3.791 1 94.94 672 ASN A C 1
ATOM 5215 O O . ASN A 1 672 ? -7.059 13.547 2.926 1 94.94 672 ASN A O 1
ATOM 5219 N N . ALA A 1 673 ? -5.012 13.055 3.508 1 96.06 673 ALA A N 1
ATOM 5220 C CA . ALA A 1 673 ? -4.547 12.773 2.152 1 96.06 673 ALA A CA 1
ATOM 5221 C C . ALA A 1 673 ? -4.426 11.273 1.918 1 96.06 673 ALA A C 1
ATOM 5223 O O . ALA A 1 673 ? -3.377 10.68 2.188 1 96.06 673 ALA A O 1
ATOM 5224 N N . HIS A 1 674 ? -5.465 10.719 1.4 1 96.31 674 HIS A N 1
ATOM 5225 C CA . HIS A 1 674 ? -5.52 9.266 1.288 1 96.31 674 HIS A CA 1
ATOM 5226 C C . HIS A 1 674 ? -4.305 8.727 0.547 1 96.31 674 HIS A C 1
ATOM 5228 O O . HIS A 1 674 ? -3.818 9.344 -0.4 1 96.31 674 HIS A O 1
ATOM 5234 N N . PRO A 1 675 ? -3.809 7.531 0.955 1 97.44 675 PRO A N 1
ATOM 5235 C CA . PRO A 1 675 ? -2.611 6.957 0.338 1 97.44 675 PRO A CA 1
ATOM 5236 C C . PRO A 1 675 ? -2.785 6.695 -1.156 1 97.44 675 PRO A C 1
ATOM 5238 O O . PRO A 1 675 ? -1.798 6.527 -1.876 1 97.44 675 PRO A O 1
ATOM 5241 N N . TYR A 1 676 ? -4.012 6.703 -1.672 1 97.5 676 TYR A N 1
ATOM 5242 C CA . TYR A 1 676 ? -4.301 6.426 -3.074 1 97.5 676 TYR A CA 1
ATOM 5243 C C . TYR A 1 676 ? -3.73 7.516 -3.975 1 97.5 676 TYR A C 1
ATOM 5245 O O . TYR A 1 676 ? -3.428 7.27 -5.145 1 97.5 676 TYR A O 1
ATOM 5253 N N . MET A 1 677 ? -3.594 8.727 -3.449 1 97.19 677 MET A N 1
ATOM 5254 C CA . MET A 1 677 ? -2.998 9.805 -4.234 1 97.19 677 MET A CA 1
ATOM 5255 C C . MET A 1 677 ? -1.516 9.539 -4.48 1 97.19 677 MET A C 1
ATOM 5257 O O . MET A 1 677 ? -1.009 9.797 -5.574 1 97.19 677 MET A O 1
ATOM 5261 N N . THR A 1 678 ? -0.866 9.047 -3.459 1 98.69 678 THR A N 1
ATOM 5262 C CA . THR A 1 678 ? 0.52 8.617 -3.621 1 98.69 678 THR A CA 1
ATOM 5263 C C . THR A 1 678 ? 0.613 7.441 -4.59 1 98.69 678 THR A C 1
ATOM 5265 O O . THR A 1 678 ? 1.495 7.406 -5.449 1 98.69 678 THR A O 1
ATOM 5268 N N . MET A 1 679 ? -0.296 6.5 -4.496 1 98.62 679 MET A N 1
ATOM 5269 C CA . MET A 1 679 ? -0.288 5.332 -5.371 1 98.62 679 MET A CA 1
ATOM 5270 C C . MET A 1 679 ? -0.568 5.734 -6.816 1 98.62 679 MET A C 1
ATOM 5272 O O . MET A 1 679 ? -0.039 5.125 -7.75 1 98.62 679 MET A O 1
ATOM 5276 N N . ARG A 1 680 ? -1.364 6.754 -7.062 1 98.44 680 ARG A N 1
ATOM 5277 C CA . ARG A 1 680 ? -1.602 7.258 -8.414 1 98.44 680 ARG A CA 1
ATOM 5278 C C . ARG A 1 680 ? -0.327 7.848 -9.008 1 98.44 680 ARG A C 1
ATOM 5280 O O . ARG A 1 680 ? -0.06 7.68 -10.195 1 98.44 680 ARG A O 1
ATOM 5287 N N . LEU A 1 681 ? 0.39 8.578 -8.141 1 98.81 681 LEU A N 1
ATOM 5288 C CA . LEU A 1 681 ? 1.68 9.062 -8.617 1 98.81 681 LEU A CA 1
ATOM 5289 C C . LEU A 1 681 ? 2.617 7.895 -8.922 1 98.81 681 LEU A C 1
ATOM 5291 O O . LEU A 1 681 ? 3.301 7.891 -9.945 1 98.81 681 LEU A O 1
ATOM 5295 N N . ALA A 1 682 ? 2.666 6.906 -8.055 1 98.81 682 ALA A N 1
ATOM 5296 C CA . ALA A 1 682 ? 3.463 5.707 -8.297 1 98.81 682 ALA A CA 1
ATOM 5297 C C . ALA A 1 682 ? 3.084 5.055 -9.625 1 98.81 682 ALA A C 1
ATOM 5299 O O . ALA A 1 682 ? 3.957 4.68 -10.406 1 98.81 682 ALA A O 1
ATOM 5300 N N . ASP A 1 683 ? 1.792 4.906 -9.867 1 98.56 683 ASP A N 1
ATOM 5301 C CA . ASP A 1 683 ? 1.287 4.332 -11.109 1 98.56 683 ASP A CA 1
ATOM 5302 C C . ASP A 1 683 ? 1.824 5.086 -12.32 1 98.56 683 ASP A C 1
ATOM 5304 O O . ASP A 1 683 ? 2.309 4.473 -13.273 1 98.56 683 ASP A O 1
ATOM 5308 N N . ALA A 1 684 ? 1.695 6.426 -12.258 1 98.56 684 ALA A N 1
ATOM 5309 C CA . ALA A 1 684 ? 2.154 7.262 -13.367 1 98.56 684 ALA A CA 1
ATOM 5310 C C . ALA A 1 684 ? 3.66 7.113 -13.578 1 98.56 684 ALA A C 1
ATOM 5312 O O . ALA A 1 684 ? 4.133 7.055 -14.711 1 98.56 684 ALA A O 1
ATOM 5313 N N . LEU A 1 685 ? 4.441 7.094 -12.492 1 98.81 685 LEU A N 1
ATOM 5314 C CA . LEU A 1 685 ? 5.891 6.93 -12.562 1 98.81 685 LEU A CA 1
ATOM 5315 C C . LEU A 1 685 ? 6.254 5.578 -13.172 1 98.81 685 LEU A C 1
ATOM 5317 O O . LEU A 1 685 ? 7.141 5.492 -14.023 1 98.81 685 LEU A O 1
ATOM 5321 N N . ILE A 1 686 ? 5.551 4.504 -12.773 1 98.56 686 ILE A N 1
ATOM 5322 C CA . ILE A 1 686 ? 5.797 3.16 -13.289 1 98.56 686 ILE A CA 1
ATOM 5323 C C . ILE A 1 686 ? 5.457 3.105 -14.773 1 98.56 686 ILE A C 1
ATOM 5325 O O . ILE A 1 686 ? 6.23 2.572 -15.578 1 98.56 686 ILE A O 1
ATOM 5329 N N . LYS A 1 687 ? 4.348 3.684 -15.172 1 97.25 687 LYS A N 1
ATOM 5330 C CA . LYS A 1 687 ? 3.947 3.723 -16.578 1 97.25 687 LYS A CA 1
ATOM 5331 C C . LYS A 1 687 ? 4.973 4.469 -17.422 1 97.25 687 LYS A C 1
ATOM 5333 O O . LYS A 1 687 ? 5.176 4.145 -18.594 1 97.25 687 LYS A O 1
ATOM 5338 N N . ALA A 1 688 ? 5.629 5.434 -16.797 1 97.94 688 ALA A N 1
ATOM 5339 C CA . ALA A 1 688 ? 6.664 6.203 -17.469 1 97.94 688 ALA A CA 1
ATOM 5340 C C . ALA A 1 688 ? 8.023 5.523 -17.359 1 97.94 688 ALA A C 1
ATOM 5342 O O . ALA A 1 688 ? 9.039 6.078 -17.781 1 97.94 688 ALA A O 1
ATOM 5343 N N . ASP A 1 689 ? 8.109 4.316 -16.75 1 97.56 689 ASP A N 1
ATOM 5344 C CA . ASP A 1 689 ? 9.305 3.512 -16.516 1 97.56 689 ASP A CA 1
ATOM 5345 C C . ASP A 1 689 ? 10.336 4.289 -15.703 1 97.56 689 ASP A C 1
ATOM 5347 O O . ASP A 1 689 ? 11.531 4.238 -16 1 97.56 689 ASP A O 1
ATOM 5351 N N . LYS A 1 690 ? 9.867 5.137 -14.734 1 98.19 690 LYS A N 1
ATOM 5352 C CA . LYS A 1 690 ? 10.742 5.91 -13.859 1 98.19 690 LYS A CA 1
ATOM 5353 C C . LYS A 1 690 ? 11.008 5.172 -12.547 1 98.19 690 LYS A C 1
ATOM 5355 O O . LYS A 1 690 ? 10.133 4.469 -12.039 1 98.19 690 LYS A O 1
ATOM 5360 N N . ASP A 1 691 ? 12.227 5.324 -12.023 1 97.62 691 ASP A N 1
ATOM 5361 C CA . ASP A 1 691 ? 12.578 4.762 -10.727 1 97.62 691 ASP A CA 1
ATOM 5362 C C . ASP A 1 691 ? 12.281 5.754 -9.602 1 97.62 691 ASP A C 1
ATOM 5364 O O . ASP A 1 691 ? 12.555 6.949 -9.734 1 97.62 691 ASP A O 1
ATOM 5368 N N . PHE A 1 692 ? 11.633 5.32 -8.625 1 98.56 692 PHE A N 1
ATOM 5369 C CA . PHE A 1 692 ? 11.359 6.047 -7.395 1 98.56 692 PHE A CA 1
ATOM 5370 C C . PHE A 1 692 ? 11.398 5.109 -6.191 1 98.56 692 PHE A C 1
ATOM 5372 O O . PHE A 1 692 ? 11.492 3.893 -6.352 1 98.56 692 PHE A O 1
ATOM 5379 N N . ASP A 1 693 ? 11.508 5.645 -5.027 1 98.75 693 ASP A N 1
ATOM 5380 C CA . ASP A 1 693 ? 11.469 4.867 -3.793 1 98.75 693 ASP A CA 1
ATOM 5381 C C . ASP A 1 693 ? 10.172 5.113 -3.031 1 98.75 693 ASP A C 1
ATOM 5383 O O . ASP A 1 693 ? 9.602 6.207 -3.1 1 98.75 693 ASP A O 1
ATOM 5387 N N . LEU A 1 694 ? 9.672 4.078 -2.432 1 98.81 694 LEU A N 1
ATOM 5388 C CA . LEU A 1 694 ? 8.398 4.137 -1.723 1 98.81 694 LEU A CA 1
ATOM 5389 C C . LEU A 1 694 ? 8.516 3.514 -0.336 1 98.81 694 LEU A C 1
ATOM 5391 O O . LEU A 1 694 ? 9.094 2.434 -0.185 1 98.81 694 LEU A O 1
ATOM 5395 N N . ILE A 1 695 ? 8.109 4.18 0.686 1 98.75 695 ILE A N 1
ATOM 5396 C CA . ILE A 1 695 ? 7.91 3.629 2.021 1 98.75 695 ILE A CA 1
ATOM 5397 C C . ILE A 1 695 ? 6.449 3.793 2.436 1 98.75 695 ILE A C 1
ATOM 5399 O O . ILE A 1 695 ? 5.973 4.914 2.621 1 98.75 695 ILE A O 1
ATOM 5403 N N . MET A 1 696 ? 5.703 2.736 2.426 1 98.69 696 MET A N 1
ATOM 5404 C CA . MET A 1 696 ? 4.367 2.693 3.016 1 98.69 696 MET A CA 1
ATOM 5405 C C . MET A 1 696 ? 4.426 2.217 4.461 1 98.69 696 MET A C 1
ATOM 5407 O O . MET A 1 696 ? 4.996 1.161 4.75 1 98.69 696 MET A O 1
ATOM 5411 N N . ILE A 1 697 ? 3.865 2.953 5.379 1 98.62 697 ILE A N 1
ATOM 5412 C CA . ILE A 1 697 ? 3.957 2.611 6.793 1 98.62 697 ILE A CA 1
ATOM 5413 C C . ILE A 1 697 ? 2.619 2.055 7.281 1 98.62 697 ILE A C 1
ATOM 5415 O O . ILE A 1 697 ? 1.657 2.805 7.457 1 98.62 697 ILE A O 1
ATOM 5419 N N . PRO A 1 698 ? 2.533 0.774 7.547 1 98.06 698 PRO A N 1
ATOM 5420 C CA . PRO A 1 698 ? 1.284 0.166 8.008 1 98.06 698 PRO A CA 1
ATOM 5421 C C . PRO A 1 698 ? 0.793 0.756 9.328 1 98.06 698 PRO A C 1
ATOM 5423 O O . PRO A 1 698 ? 1.589 0.967 10.25 1 98.06 698 PRO A O 1
ATOM 5426 N N . GLY A 1 699 ? -0.504 1.078 9.383 1 96.31 699 GLY A N 1
ATOM 5427 C CA . GLY A 1 699 ? -1.135 1.549 10.609 1 96.31 699 GLY A CA 1
ATOM 5428 C C . GLY A 1 699 ? -0.971 3.041 10.828 1 96.31 699 GLY A C 1
ATOM 5429 O O . GLY A 1 699 ? -1.632 3.623 11.688 1 96.31 699 GLY A O 1
ATOM 5430 N N . ALA A 1 700 ? -0.138 3.719 10.023 1 96.94 700 ALA A N 1
ATOM 5431 C CA . ALA A 1 700 ? 0.142 5.133 10.258 1 96.94 700 ALA A CA 1
ATOM 5432 C C . ALA A 1 700 ? -0.921 6.016 9.602 1 96.94 700 ALA A C 1
ATOM 5434 O O . ALA A 1 700 ? -1.431 5.691 8.531 1 96.94 700 ALA A O 1
ATOM 5435 N N . GLU A 1 701 ? -1.201 7.059 10.336 1 96.06 701 GLU A N 1
ATOM 5436 C CA . GLU A 1 701 ? -2.107 8.078 9.812 1 96.06 701 GLU A CA 1
ATOM 5437 C C . GLU A 1 701 ? -1.334 9.227 9.164 1 96.06 701 GLU A C 1
ATOM 5439 O O . GLU A 1 701 ? -0.197 9.039 8.727 1 96.06 701 GLU A O 1
ATOM 5444 N N . HIS A 1 702 ? -1.934 10.352 8.906 1 95.88 702 HIS A N 1
ATOM 5445 C CA . HIS A 1 702 ? -1.438 11.453 8.094 1 95.88 702 HIS A CA 1
ATOM 5446 C C . HIS A 1 702 ? -0.159 12.047 8.688 1 95.88 702 HIS A C 1
ATOM 5448 O O . HIS A 1 702 ? 0.767 12.391 7.949 1 95.88 702 HIS A O 1
ATOM 5454 N N . SER A 1 703 ? -0.057 12.219 9.977 1 94.12 703 SER A N 1
ATOM 5455 C CA . SER A 1 703 ? 1.075 12.852 10.648 1 94.12 703 SER A CA 1
ATOM 5456 C C . SER A 1 703 ? 2.16 11.836 10.984 1 94.12 703 SER A C 1
ATOM 5458 O O . SER A 1 703 ? 3.238 12.203 11.453 1 94.12 703 SER A O 1
ATOM 5460 N N . LEU A 1 704 ? 1.862 10.547 10.812 1 95.81 704 LEU A N 1
ATOM 5461 C CA . LEU A 1 704 ? 2.762 9.43 11.078 1 95.81 704 LEU A CA 1
ATOM 5462 C C . LEU A 1 704 ? 3.104 9.352 12.562 1 95.81 704 LEU A C 1
ATOM 5464 O O . LEU A 1 704 ? 4.246 9.07 12.922 1 95.81 704 LEU A O 1
ATOM 5468 N N . TYR A 1 705 ? 2.098 9.672 13.359 1 91.31 705 TYR A N 1
ATOM 5469 C CA . TYR A 1 705 ? 2.293 9.57 14.797 1 91.31 705 TYR A CA 1
ATOM 5470 C C . TYR A 1 705 ? 2.711 8.164 15.195 1 91.31 705 TYR A C 1
ATOM 5472 O O . TYR A 1 705 ? 2.121 7.18 14.734 1 91.31 705 TYR A O 1
ATOM 5480 N N . GLY A 1 706 ? 3.723 8.07 15.945 1 91 706 GLY A N 1
ATOM 5481 C CA . GLY A 1 706 ? 4.242 6.781 16.375 1 91 706 GLY A CA 1
ATOM 5482 C C . GLY A 1 706 ? 5.348 6.254 15.477 1 91 706 GLY A C 1
ATOM 5483 O O . GLY A 1 706 ? 6.07 5.328 15.852 1 91 706 GLY A O 1
ATOM 5484 N N . TRP A 1 707 ? 5.492 6.871 14.305 1 94.94 707 TRP A N 1
ATOM 5485 C CA . TRP A 1 707 ? 6.469 6.367 13.344 1 94.94 707 TRP A CA 1
ATOM 5486 C C . TRP A 1 707 ? 7.387 7.484 12.859 1 94.94 707 TRP A C 1
ATOM 5488 O O . TRP A 1 707 ? 8.156 7.301 11.914 1 94.94 707 TRP A O 1
ATOM 5498 N N . LEU A 1 708 ? 7.367 8.633 13.484 1 94.88 708 LEU A N 1
ATOM 5499 C CA . LEU A 1 708 ? 8.148 9.781 13.039 1 94.88 708 LEU A CA 1
ATOM 5500 C C . LEU A 1 708 ? 9.641 9.469 13.062 1 94.88 708 LEU A C 1
ATOM 5502 O O . LEU A 1 708 ? 10.391 9.93 12.195 1 94.88 708 LEU A O 1
ATOM 5506 N N . HIS A 1 709 ? 10.078 8.703 14.102 1 95.81 709 HIS A N 1
ATOM 5507 C CA . HIS A 1 709 ? 11.492 8.375 14.211 1 95.81 709 HIS A CA 1
ATOM 5508 C C . HIS A 1 709 ? 11.984 7.641 12.969 1 95.81 709 HIS A C 1
ATOM 5510 O O . HIS A 1 709 ? 13.055 7.953 12.438 1 95.81 709 HIS A O 1
ATOM 5516 N N . TYR A 1 710 ? 11.234 6.688 12.477 1 97.5 710 TYR A N 1
ATOM 5517 C CA . TYR A 1 710 ? 11.625 5.922 11.297 1 97.5 710 TYR A CA 1
ATOM 5518 C C . TYR A 1 710 ? 11.57 6.785 10.039 1 97.5 710 TYR A C 1
ATOM 5520 O O . TYR A 1 710 ? 12.492 6.773 9.227 1 97.5 710 TYR A O 1
ATOM 5528 N N . SER A 1 711 ? 10.43 7.52 9.875 1 97.62 711 SER A N 1
ATOM 5529 C CA . SER A 1 711 ? 10.258 8.375 8.703 1 97.62 711 SER A CA 1
ATOM 5530 C C . SER A 1 711 ? 11.367 9.422 8.617 1 97.62 711 SER A C 1
ATOM 5532 O O . SER A 1 711 ? 11.914 9.664 7.543 1 97.62 711 SER A O 1
ATOM 5534 N N . LEU A 1 712 ? 11.727 10.055 9.711 1 97.44 712 LEU A N 1
ATOM 5535 C CA . LEU A 1 712 ? 12.758 11.086 9.742 1 97.44 712 LEU A CA 1
ATOM 5536 C C . LEU A 1 712 ? 14.125 10.492 9.445 1 97.44 712 LEU A C 1
ATOM 5538 O O . LEU A 1 712 ? 14.891 11.055 8.656 1 97.44 712 LEU A O 1
ATOM 5542 N N . ARG A 1 713 ? 14.445 9.359 10.086 1 98.06 713 ARG A N 1
ATOM 5543 C CA . ARG A 1 713 ? 15.734 8.727 9.836 1 98.06 713 ARG A CA 1
ATOM 5544 C C . ARG A 1 713 ? 15.898 8.383 8.359 1 98.06 713 ARG A C 1
ATOM 5546 O O . ARG A 1 713 ? 16.953 8.648 7.766 1 98.06 713 ARG A O 1
ATOM 5553 N N . ARG A 1 714 ? 14.852 7.785 7.809 1 98.56 714 ARG A N 1
ATOM 5554 C CA . ARG A 1 714 ? 14.914 7.41 6.402 1 98.56 714 ARG A CA 1
ATOM 5555 C C . ARG A 1 714 ? 15.039 8.641 5.512 1 98.56 714 ARG A C 1
ATOM 5557 O O . ARG A 1 714 ? 15.695 8.602 4.469 1 98.56 714 ARG A O 1
ATOM 5564 N N . THR A 1 715 ? 14.367 9.719 5.863 1 98.75 715 THR A N 1
ATOM 5565 C CA . THR A 1 715 ? 14.5 10.984 5.145 1 98.75 715 THR A CA 1
ATOM 5566 C C . THR A 1 715 ? 15.945 11.484 5.203 1 98.75 715 THR A C 1
ATOM 5568 O O . THR A 1 715 ? 16.516 11.844 4.176 1 98.75 715 THR A O 1
ATOM 5571 N N . TRP A 1 716 ? 16.562 11.477 6.461 1 98.69 716 TRP A N 1
ATOM 5572 C CA . TRP A 1 716 ? 17.953 11.875 6.621 1 98.69 716 TRP A CA 1
ATOM 5573 C C . TRP A 1 716 ? 18.875 11.023 5.75 1 98.69 716 TRP A C 1
ATOM 5575 O O . TRP A 1 716 ? 19.688 11.555 4.992 1 98.69 716 TRP A O 1
ATOM 5585 N N . ASP A 1 717 ? 18.672 9.727 5.824 1 98.56 717 ASP A N 1
ATOM 5586 C CA . ASP A 1 717 ? 19.5 8.781 5.098 1 98.56 717 ASP A CA 1
ATOM 5587 C C . ASP A 1 717 ? 19.438 9.031 3.592 1 98.56 717 ASP A C 1
ATOM 5589 O O . ASP A 1 717 ? 20.438 8.906 2.887 1 98.56 717 ASP A O 1
ATOM 5593 N N . TYR A 1 718 ? 18.25 9.312 3.141 1 98.62 718 TYR A N 1
ATOM 5594 C CA . TYR A 1 718 ? 18.047 9.5 1.709 1 98.62 718 TYR A CA 1
ATOM 5595 C C . TYR A 1 718 ? 18.859 10.695 1.204 1 98.62 718 TYR A C 1
ATOM 5597 O O . TYR A 1 718 ? 19.516 10.617 0.164 1 98.62 718 TYR A O 1
ATOM 5605 N N . PHE A 1 719 ? 18.797 11.812 1.909 1 98.81 719 PHE A N 1
ATOM 5606 C CA . PHE A 1 719 ? 19.562 13.008 1.53 1 98.81 719 PHE A CA 1
ATOM 5607 C C . PHE A 1 719 ? 21.047 12.773 1.7 1 98.81 719 PHE A C 1
ATOM 5609 O O . PHE A 1 719 ? 21.859 13.25 0.898 1 98.81 719 PHE A O 1
ATOM 5616 N N . VAL A 1 720 ? 21.453 12.102 2.766 1 98.25 720 VAL A N 1
ATOM 5617 C CA . VAL A 1 720 ? 22.859 11.812 2.992 1 98.25 720 VAL A CA 1
ATOM 5618 C C . VAL A 1 720 ? 23.406 10.961 1.849 1 98.25 720 VAL A C 1
ATOM 5620 O O . VAL A 1 720 ? 24.484 11.25 1.308 1 98.25 720 VAL A O 1
ATOM 5623 N N . ARG A 1 721 ? 22.641 10.008 1.41 1 97.06 721 ARG A N 1
ATOM 5624 C CA . ARG A 1 721 ? 23.062 9.086 0.362 1 97.06 721 ARG A CA 1
ATOM 5625 C C . ARG A 1 721 ? 23.078 9.773 -1 1 97.06 721 ARG A C 1
ATOM 5627 O O . ARG A 1 721 ? 24.031 9.648 -1.76 1 97.06 721 ARG A O 1
ATOM 5634 N N . HIS A 1 722 ? 22.047 10.516 -1.3 1 97.75 722 HIS A N 1
ATOM 5635 C CA . HIS A 1 722 ? 21.828 10.898 -2.691 1 97.75 722 HIS A CA 1
ATOM 5636 C C . HIS A 1 722 ? 22.203 12.359 -2.93 1 97.75 722 HIS A C 1
ATOM 5638 O O . HIS A 1 722 ? 22.438 12.766 -4.07 1 97.75 722 HIS A O 1
ATOM 5644 N N . LEU A 1 723 ? 22.141 13.172 -1.881 1 97.88 723 LEU A N 1
ATOM 5645 C CA . LEU A 1 723 ? 22.469 14.586 -2.041 1 97.88 723 LEU A CA 1
ATOM 5646 C C . LEU A 1 723 ? 23.875 14.883 -1.512 1 97.88 723 LEU A C 1
ATOM 5648 O O . LEU A 1 723 ? 24.672 15.531 -2.188 1 97.88 723 LEU A O 1
ATOM 5652 N N . HIS A 1 724 ? 24.188 14.367 -0.273 1 95.62 724 HIS A N 1
ATOM 5653 C CA . HIS A 1 724 ? 25.516 14.492 0.292 1 95.62 724 HIS A CA 1
ATOM 5654 C C . HIS A 1 724 ? 26.516 13.586 -0.431 1 95.62 724 HIS A C 1
ATOM 5656 O O . HIS A 1 724 ? 27.672 13.961 -0.627 1 95.62 724 HIS A O 1
ATOM 5662 N N . GLY A 1 725 ? 26.031 12.367 -0.812 1 94.12 725 GLY A N 1
ATOM 5663 C CA . GLY A 1 725 ? 26.844 11.445 -1.591 1 94.12 725 GLY A CA 1
ATOM 5664 C C . GLY A 1 725 ? 27.656 10.5 -0.732 1 94.12 725 GLY A C 1
ATOM 5665 O O . GLY A 1 725 ? 28.672 9.969 -1.185 1 94.12 725 GLY A O 1
ATOM 5666 N N . THR A 1 726 ? 27.25 10.375 0.527 1 94.5 726 THR A N 1
ATOM 5667 C CA . THR A 1 726 ? 27.922 9.438 1.423 1 94.5 726 THR A CA 1
ATOM 5668 C C . THR A 1 726 ? 26.938 8.43 1.999 1 94.5 726 THR A C 1
ATOM 5670 O O . THR A 1 726 ? 25.719 8.617 1.894 1 94.5 726 THR A O 1
ATOM 5673 N N . GLU A 1 727 ? 27.391 7.32 2.58 1 93.88 727 GLU A N 1
ATOM 5674 C CA . GLU A 1 727 ? 26.547 6.293 3.166 1 93.88 727 GLU A CA 1
ATOM 5675 C C . GLU A 1 727 ? 26.109 6.68 4.578 1 93.88 727 GLU A C 1
ATOM 5677 O O . GLU A 1 727 ? 26.938 7.051 5.41 1 93.88 727 GLU A O 1
ATOM 5682 N N . PRO A 1 728 ? 24.859 6.711 4.816 1 96.38 728 PRO A N 1
ATOM 5683 C CA . PRO A 1 728 ? 24.391 7.016 6.168 1 96.38 728 PRO A CA 1
ATOM 5684 C C . PRO A 1 728 ? 24.938 6.043 7.215 1 96.38 728 PRO A C 1
ATOM 5686 O O . PRO A 1 728 ? 25.203 4.883 6.898 1 96.38 728 PRO A O 1
ATOM 5689 N N . PRO A 1 729 ? 25.094 6.555 8.336 1 94.44 729 PRO A N 1
ATOM 5690 C CA . PRO A 1 729 ? 25.438 5.617 9.406 1 94.44 729 PRO A CA 1
ATOM 5691 C C . PRO A 1 729 ? 24.266 4.75 9.844 1 94.44 729 PRO A C 1
ATOM 5693 O O . PRO A 1 729 ? 23.141 4.926 9.359 1 94.44 729 PRO A O 1
ATOM 5696 N N . GLY A 1 730 ? 24.453 3.66 10.57 1 91.31 730 GLY A N 1
ATOM 5697 C CA . GLY A 1 730 ? 23.391 2.811 11.094 1 91.31 730 GLY A CA 1
ATOM 5698 C C . GLY A 1 730 ? 22.828 3.301 12.414 1 91.31 730 GLY A C 1
ATOM 5699 O O . GLY A 1 730 ? 22.812 2.555 13.398 1 91.31 730 GLY A O 1
ATOM 5700 N N . TYR A 1 731 ? 22.328 4.613 12.422 1 95.38 731 TYR A N 1
ATOM 5701 C CA . TYR A 1 731 ? 21.844 5.25 13.641 1 95.38 731 TYR A CA 1
ATOM 5702 C C . TYR A 1 731 ? 20.344 5.008 13.812 1 95.38 731 TYR A C 1
ATOM 5704 O O . TYR A 1 731 ? 19.594 5.055 12.844 1 95.38 731 TYR A O 1
ATOM 5712 N N . ARG A 1 732 ? 19.938 4.688 15.023 1 95.12 732 ARG A N 1
ATOM 5713 C CA . ARG A 1 732 ? 18.531 4.504 15.359 1 95.12 732 ARG A CA 1
ATOM 5714 C C . ARG A 1 732 ? 18 5.684 16.156 1 95.12 732 ARG A C 1
ATOM 5716 O O . ARG A 1 732 ? 18.516 5.984 17.25 1 95.12 732 ARG A O 1
ATOM 5723 N N . LEU A 1 733 ? 16.969 6.398 15.586 1 95.94 733 LEU A N 1
ATOM 5724 C CA . LEU A 1 733 ? 16.312 7.477 16.312 1 95.94 733 LEU A CA 1
ATOM 5725 C C . LEU A 1 733 ? 15.352 6.922 17.359 1 95.94 733 LEU A C 1
ATOM 5727 O O . LEU A 1 733 ? 14.711 5.895 17.141 1 95.94 733 LEU A O 1
ATOM 5731 N N . GLN A 1 734 ? 15.211 7.602 18.422 1 91.12 734 GLN A N 1
ATOM 5732 C CA . GLN A 1 734 ? 14.227 7.238 19.438 1 91.12 734 GLN A CA 1
ATOM 5733 C C . GLN A 1 734 ? 12.828 7.691 19.047 1 91.12 734 GLN A C 1
ATOM 5735 O O . GLN A 1 734 ? 12.672 8.703 18.359 1 91.12 734 GLN A O 1
ATOM 5740 N N . PRO A 1 735 ? 11.82 6.863 19.453 1 88.25 735 PRO A N 1
ATOM 5741 C CA . PRO A 1 735 ? 10.461 7.332 19.203 1 88.25 735 PRO A CA 1
ATOM 5742 C C . PRO A 1 735 ? 10.195 8.719 19.781 1 88.25 735 PRO A C 1
ATOM 5744 O O . PRO A 1 735 ? 10.648 9.039 20.875 1 88.25 735 PRO A O 1
ATOM 5747 N N . LEU A 1 736 ? 9.656 9.539 18.891 1 80.75 736 LEU A N 1
ATOM 5748 C CA . LEU A 1 736 ? 9.328 10.898 19.328 1 80.75 736 LEU A CA 1
ATOM 5749 C C . LEU A 1 736 ? 7.973 10.93 20.016 1 80.75 736 LEU A C 1
ATOM 5751 O O . LEU A 1 736 ? 6.965 10.523 19.438 1 80.75 736 LEU A O 1
ATOM 5755 N N . LEU A 1 737 ? 7.961 10.883 21.297 1 65.31 737 LEU A N 1
ATOM 5756 C CA . LEU A 1 737 ? 6.727 10.867 22.078 1 65.31 737 LEU A CA 1
ATOM 5757 C C . LEU A 1 737 ? 5.996 12.203 21.969 1 65.31 737 LEU A C 1
ATOM 5759 O O . LEU A 1 737 ? 6.629 13.25 21.812 1 65.31 737 LEU A O 1
ATOM 5763 N N . LEU A 1 738 ? 4.703 12.086 21.562 1 59.03 738 LEU A N 1
ATOM 5764 C CA . LEU A 1 738 ? 3.883 13.289 21.594 1 59.03 738 LEU A CA 1
ATOM 5765 C C . LEU A 1 738 ? 4.055 14.039 22.922 1 59.03 738 LEU A C 1
ATOM 5767 O O . LEU A 1 738 ? 4.242 13.414 23.969 1 59.03 738 LEU A O 1
ATOM 5771 N N . PRO A 1 739 ? 4.414 15.328 22.703 1 49.78 739 PRO A N 1
ATOM 5772 C CA . PRO A 1 739 ? 4.375 16.062 23.969 1 49.78 739 PRO A CA 1
ATOM 5773 C C . PRO A 1 739 ? 3.137 15.734 24.812 1 49.78 739 PRO A C 1
ATOM 5775 O O . PRO A 1 739 ? 2.094 15.375 24.25 1 49.78 739 PRO A O 1
ATOM 5778 N N . SER A 1 740 ? 3.396 15.258 26.031 1 42.31 740 SER A N 1
ATOM 5779 C CA . SER A 1 740 ? 2.281 15.07 26.953 1 42.31 740 SER A CA 1
ATOM 5780 C C . SER A 1 740 ? 1.171 16.078 26.688 1 42.31 740 SER A C 1
ATOM 5782 O O . SER A 1 740 ? 1.435 17.281 26.531 1 42.31 740 SER A O 1
ATOM 5784 N N . LEU A 1 741 ? 0.192 15.672 25.906 1 37.25 741 LEU A N 1
ATOM 5785 C CA . LEU A 1 741 ? -0.95 16.578 25.875 1 37.25 741 LEU A CA 1
ATOM 5786 C C . LEU A 1 741 ? -1.2 17.188 27.266 1 37.25 741 LEU A C 1
ATOM 5788 O O . LEU A 1 741 ? -1.434 16.453 28.234 1 37.25 741 LEU A O 1
ATOM 5792 N N . GLY A 1 742 ? -0.257 18.031 27.719 1 34.22 742 GLY A N 1
ATOM 5793 C CA . GLY A 1 742 ? -0.597 18.734 28.938 1 34.22 742 GLY A CA 1
ATOM 5794 C C . GLY A 1 742 ? -2.051 19.156 29 1 34.22 742 GLY A C 1
ATOM 5795 O O . GLY A 1 742 ? -2.701 19.312 27.969 1 34.22 742 GLY A O 1
ATOM 5796 N N . MET B 1 1 ? 38.344 -5.359 -11.625 1 41.88 1 MET B N 1
ATOM 5797 C CA . MET B 1 1 ? 37.5 -4.238 -12.016 1 41.88 1 MET B CA 1
ATOM 5798 C C . MET B 1 1 ? 36.125 -4.723 -12.414 1 41.88 1 MET B C 1
ATOM 5800 O O . MET B 1 1 ? 36 -5.59 -13.281 1 41.88 1 MET B O 1
ATOM 5804 N N . THR B 1 2 ? 35.125 -4.559 -11.555 1 61.84 2 THR B N 1
ATOM 5805 C CA . THR B 1 2 ? 33.781 -5.02 -11.891 1 61.84 2 THR B CA 1
ATOM 5806 C C . THR B 1 2 ? 33.312 -4.406 -13.203 1 61.84 2 THR B C 1
ATOM 5808 O O . THR B 1 2 ? 33.344 -3.186 -13.367 1 61.84 2 THR B O 1
ATOM 5811 N N . THR B 1 3 ? 33.312 -5.156 -14.32 1 75.81 3 THR B N 1
ATOM 5812 C CA . THR B 1 3 ? 32.875 -4.695 -15.633 1 75.81 3 THR B CA 1
ATOM 5813 C C . THR B 1 3 ? 31.469 -4.09 -15.555 1 75.81 3 THR B C 1
ATOM 5815 O O . THR B 1 3 ? 30.547 -4.715 -15.031 1 75.81 3 THR B O 1
ATOM 5818 N N . LEU B 1 4 ? 31.391 -2.789 -15.977 1 87.31 4 LEU B N 1
ATOM 5819 C CA . LEU B 1 4 ? 30.109 -2.1 -16.016 1 87.31 4 LEU B CA 1
ATOM 5820 C C . LEU B 1 4 ? 29.156 -2.764 -17 1 87.31 4 LEU B C 1
ATOM 5822 O O . LEU B 1 4 ? 29.578 -3.172 -18.094 1 87.31 4 LEU B O 1
ATOM 5826 N N . LEU B 1 5 ? 27.984 -2.98 -16.562 1 93.25 5 LEU B N 1
ATOM 5827 C CA . LEU B 1 5 ? 26.969 -3.514 -17.469 1 93.25 5 LEU B CA 1
ATOM 5828 C C . LEU B 1 5 ? 26.391 -2.41 -18.344 1 93.25 5 LEU B C 1
ATOM 5830 O O . LEU B 1 5 ? 26.172 -1.289 -17.875 1 93.25 5 LEU B O 1
ATOM 5834 N N . SER B 1 6 ? 26.203 -2.684 -19.609 1 94.44 6 SER B N 1
ATOM 5835 C CA . SER B 1 6 ? 25.734 -1.714 -20.594 1 94.44 6 SER B CA 1
ATOM 5836 C C . SER B 1 6 ? 24.312 -2.025 -21.047 1 94.44 6 SER B C 1
ATOM 5838 O O . SER B 1 6 ? 23.734 -3.039 -20.656 1 94.44 6 SER B O 1
ATOM 5840 N N . ASP B 1 7 ? 23.781 -1.163 -21.891 1 95.56 7 ASP B N 1
ATOM 5841 C CA . ASP B 1 7 ? 22.484 -1.38 -22.531 1 95.56 7 ASP B CA 1
ATOM 5842 C C . ASP B 1 7 ? 22.484 -2.645 -23.375 1 95.56 7 ASP B C 1
ATOM 5844 O O . ASP B 1 7 ? 21.469 -3.336 -23.484 1 95.56 7 ASP B O 1
ATOM 5848 N N . SER B 1 8 ? 23.609 -2.939 -23.969 1 94.38 8 SER B N 1
ATOM 5849 C CA . SER B 1 8 ? 23.719 -4.129 -24.812 1 94.38 8 SER B CA 1
ATOM 5850 C C . SER B 1 8 ? 23.578 -5.402 -23.984 1 94.38 8 SER B C 1
ATOM 5852 O O . SER B 1 8 ? 23 -6.387 -24.438 1 94.38 8 SER B O 1
ATOM 5854 N N . ASP B 1 9 ? 24.172 -5.367 -22.781 1 94.75 9 ASP B N 1
ATOM 5855 C CA . ASP B 1 9 ? 24.016 -6.512 -21.891 1 94.75 9 ASP B CA 1
ATOM 5856 C C . ASP B 1 9 ? 22.562 -6.73 -21.516 1 94.75 9 ASP B C 1
ATOM 5858 O O . ASP B 1 9 ? 22.078 -7.863 -21.516 1 94.75 9 ASP B O 1
ATOM 5862 N N . TYR B 1 10 ? 21.875 -5.598 -21.234 1 97.25 10 TYR B N 1
ATOM 5863 C CA . TYR B 1 10 ? 20.469 -5.676 -20.875 1 97.25 10 TYR B CA 1
ATOM 5864 C C . TYR B 1 10 ? 19.625 -6.148 -22.047 1 97.25 10 TYR B C 1
ATOM 5866 O O . TYR B 1 10 ? 18.688 -6.926 -21.891 1 97.25 10 TYR B O 1
ATOM 5874 N N . ALA B 1 11 ? 19.969 -5.68 -23.219 1 96.12 11 ALA B N 1
ATOM 5875 C CA . ALA B 1 11 ? 19.25 -6.105 -24.422 1 96.12 11 ALA B CA 1
ATOM 5876 C C . ALA B 1 11 ? 19.406 -7.605 -24.641 1 96.12 11 ALA B C 1
ATOM 5878 O O . ALA B 1 11 ? 18.438 -8.281 -25.031 1 96.12 11 ALA B O 1
ATOM 5879 N N . ARG B 1 12 ? 20.578 -8.117 -24.453 1 95.38 12 ARG B N 1
ATOM 5880 C CA . ARG B 1 12 ? 20.812 -9.547 -24.578 1 95.38 12 ARG B CA 1
ATOM 5881 C C . ARG B 1 12 ? 20.016 -10.328 -23.547 1 95.38 12 ARG B C 1
ATOM 5883 O O . ARG B 1 12 ? 19.438 -11.375 -23.844 1 95.38 12 ARG B O 1
ATOM 5890 N N . ALA B 1 13 ? 20.016 -9.812 -22.312 1 97.31 13 ALA B N 1
ATOM 5891 C CA . ALA B 1 13 ? 19.25 -10.453 -21.25 1 97.31 13 ALA B CA 1
ATOM 5892 C C . ALA B 1 13 ? 17.766 -10.492 -21.609 1 97.31 13 ALA B C 1
ATOM 5894 O O . ALA B 1 13 ? 17.094 -11.492 -21.359 1 97.31 13 ALA B O 1
ATOM 5895 N N . GLU B 1 14 ? 17.266 -9.398 -22.125 1 96.62 14 GLU B N 1
ATOM 5896 C CA . GLU B 1 14 ? 15.859 -9.305 -22.516 1 96.62 14 GLU B CA 1
ATOM 5897 C C . GLU B 1 14 ? 15.5 -10.383 -23.531 1 96.62 14 GLU B C 1
ATOM 5899 O O . GLU B 1 14 ? 14.398 -10.945 -23.484 1 96.62 14 GLU B O 1
ATOM 5904 N N . GLN B 1 15 ? 16.422 -10.758 -24.391 1 95.25 15 GLN B N 1
ATOM 5905 C CA . GLN B 1 15 ? 16.172 -11.75 -25.438 1 95.25 15 GLN B CA 1
ATOM 5906 C C . GLN B 1 15 ? 16.047 -13.148 -24.844 1 95.25 15 GLN B C 1
ATOM 5908 O O . GLN B 1 15 ? 15.547 -14.062 -25.5 1 95.25 15 GLN B O 1
ATOM 5913 N N . MET B 1 16 ? 16.5 -13.312 -23.609 1 95.94 16 MET B N 1
ATOM 5914 C CA . MET B 1 16 ? 16.438 -14.625 -22.969 1 95.94 16 MET B CA 1
ATOM 5915 C C . MET B 1 16 ? 15.062 -14.852 -22.328 1 95.94 16 MET B C 1
ATOM 5917 O O . MET B 1 16 ? 14.727 -15.977 -21.969 1 95.94 16 MET B O 1
ATOM 5921 N N . LEU B 1 17 ? 14.312 -13.766 -22.188 1 94.62 17 LEU B N 1
ATOM 5922 C CA . LEU B 1 17 ? 13.023 -13.891 -21.531 1 94.62 17 LEU B CA 1
ATOM 5923 C C . LEU B 1 17 ? 12.031 -14.641 -22.406 1 94.62 17 LEU B C 1
ATOM 5925 O O . LEU B 1 17 ? 12.148 -14.641 -23.641 1 94.62 17 LEU B O 1
ATOM 5929 N N . PHE B 1 18 ? 11.055 -15.312 -21.828 1 84.88 18 PHE B N 1
ATOM 5930 C CA . PHE B 1 18 ? 10.188 -16.359 -22.375 1 84.88 18 PHE B CA 1
ATOM 5931 C C . PHE B 1 18 ? 9.586 -15.93 -23.703 1 84.88 18 PHE B C 1
ATOM 5933 O O . PHE B 1 18 ? 9.648 -16.672 -24.688 1 84.88 18 PHE B O 1
ATOM 5940 N N . PRO B 1 19 ? 8.867 -14.672 -23.859 1 82.31 19 PRO B N 1
ATOM 5941 C CA . PRO B 1 19 ? 8.312 -14.57 -25.203 1 82.31 19 PRO B CA 1
ATOM 5942 C C . PRO B 1 19 ? 9.383 -14.43 -26.281 1 82.31 19 PRO B C 1
ATOM 5944 O O . PRO B 1 19 ? 9.203 -14.906 -27.406 1 82.31 19 PRO B O 1
ATOM 5947 N N . HIS B 1 20 ? 10.5 -13.883 -26 1 89.75 20 HIS B N 1
ATOM 5948 C CA . HIS B 1 20 ? 11.578 -13.695 -26.969 1 89.75 20 HIS B CA 1
ATOM 5949 C C . HIS B 1 20 ? 12.344 -15 -27.188 1 89.75 20 HIS B C 1
ATOM 5951 O O . HIS B 1 20 ? 12.641 -15.359 -28.328 1 89.75 20 HIS B O 1
ATOM 5957 N N . ARG B 1 21 ? 12.547 -15.711 -26.094 1 91.38 21 ARG B N 1
ATOM 5958 C CA . ARG B 1 21 ? 13.281 -16.969 -26.141 1 91.38 21 ARG B CA 1
ATOM 5959 C C . ARG B 1 21 ? 12.531 -18.031 -26.938 1 91.38 21 ARG B C 1
ATOM 5961 O O . ARG B 1 21 ? 13.133 -18.797 -27.688 1 91.38 21 ARG B O 1
ATOM 5968 N N . ALA B 1 22 ? 11.258 -18.094 -26.703 1 87.81 22 ALA B N 1
ATOM 5969 C CA . ALA B 1 22 ? 10.43 -19.094 -27.391 1 87.81 22 ALA B CA 1
ATOM 5970 C C . ALA B 1 22 ? 10.508 -18.922 -28.906 1 87.81 22 ALA B C 1
ATOM 5972 O O . ALA B 1 22 ? 10.453 -19.906 -29.641 1 87.81 22 ALA B O 1
ATOM 5973 N N . ARG B 1 23 ? 10.703 -17.703 -29.359 1 87.25 23 ARG B N 1
ATOM 5974 C CA . ARG B 1 23 ? 10.766 -17.422 -30.781 1 87.25 23 ARG B CA 1
ATOM 5975 C C . ARG B 1 23 ? 12.094 -17.891 -31.375 1 87.25 23 ARG B C 1
ATOM 5977 O O . ARG B 1 23 ? 12.203 -18.078 -32.594 1 87.25 23 ARG B O 1
ATOM 5984 N N . ARG B 1 24 ? 13.07 -18.141 -30.5 1 92.06 24 ARG B N 1
ATOM 5985 C CA . ARG B 1 24 ? 14.398 -18.531 -30.969 1 92.06 24 ARG B CA 1
ATOM 5986 C C . ARG B 1 24 ? 14.523 -20.047 -31.094 1 92.06 24 ARG B C 1
ATOM 5988 O O . ARG B 1 24 ? 15.453 -20.547 -31.719 1 92.06 24 ARG B O 1
ATOM 5995 N N . VAL B 1 25 ? 13.57 -20.781 -30.547 1 92.62 25 VAL B N 1
ATOM 5996 C CA . VAL B 1 25 ? 13.57 -22.234 -30.625 1 92.62 25 VAL B CA 1
ATOM 5997 C C . VAL B 1 25 ? 12.164 -22.734 -30.969 1 92.62 25 VAL B C 1
ATOM 5999 O O . VAL B 1 25 ? 11.555 -23.469 -30.188 1 92.62 25 VAL B O 1
ATOM 6002 N N . PRO B 1 26 ? 11.695 -22.391 -32.125 1 88.94 26 PRO B N 1
ATOM 6003 C CA . PRO B 1 26 ? 10.344 -22.828 -32.469 1 88.94 26 PRO B CA 1
ATOM 6004 C C . PRO B 1 26 ? 10.203 -24.359 -32.438 1 88.94 26 PRO B C 1
ATOM 6006 O O . PRO B 1 26 ? 11.125 -25.078 -32.812 1 88.94 26 PRO B O 1
ATOM 6009 N N . GLY B 1 27 ? 9.133 -24.844 -31.969 1 89.38 27 GLY B N 1
ATOM 6010 C CA . GLY B 1 27 ? 8.859 -26.266 -31.922 1 89.38 27 GLY B CA 1
ATOM 6011 C C . GLY B 1 27 ? 9.148 -26.875 -30.562 1 89.38 27 GLY B C 1
ATOM 6012 O O . GLY B 1 27 ? 8.93 -28.078 -30.359 1 89.38 27 GLY B O 1
ATOM 6013 N N . THR B 1 28 ? 9.625 -25.969 -29.672 1 90.5 28 THR B N 1
ATOM 6014 C CA . THR B 1 28 ? 9.938 -26.469 -28.328 1 90.5 28 THR B CA 1
ATOM 6015 C C . THR B 1 28 ? 8.656 -26.797 -27.562 1 90.5 28 THR B C 1
ATOM 6017 O O . THR B 1 28 ? 8.68 -27.578 -26.625 1 90.5 28 THR B O 1
ATOM 6020 N N . VAL B 1 29 ? 7.637 -26.156 -27.891 1 87 29 VAL B N 1
ATOM 6021 C CA . VAL B 1 29 ? 6.348 -26.438 -27.266 1 87 29 VAL B CA 1
ATOM 6022 C C . VAL B 1 29 ? 5.41 -27.078 -28.297 1 87 29 VAL B C 1
ATOM 6024 O O . VAL B 1 29 ? 5.16 -26.5 -29.359 1 87 29 VAL B O 1
ATOM 6027 N N . LEU B 1 30 ? 5.059 -28.297 -28.094 1 92.5 30 LEU B N 1
ATOM 6028 C CA . LEU B 1 30 ? 4.148 -29.031 -28.969 1 92.5 30 LEU B CA 1
ATOM 6029 C C . LEU B 1 30 ? 2.984 -29.609 -28.172 1 92.5 30 LEU B C 1
ATOM 6031 O O . LEU B 1 30 ? 3.184 -30.469 -27.312 1 92.5 30 LEU B O 1
ATOM 6035 N N . THR B 1 31 ? 1.847 -29.156 -28.422 1 93.44 31 THR B N 1
ATOM 6036 C CA . THR B 1 31 ? 0.631 -29.641 -27.781 1 93.44 31 THR B CA 1
ATOM 6037 C C . THR B 1 31 ? -0.307 -30.266 -28.797 1 93.44 31 THR B C 1
ATOM 6039 O O . THR B 1 31 ? -0.927 -29.562 -29.594 1 93.44 31 THR B O 1
ATOM 6042 N N . PRO B 1 32 ? -0.413 -31.516 -28.781 1 95.62 32 PRO B N 1
ATOM 6043 C CA . PRO B 1 32 ? -1.321 -32.156 -29.734 1 95.62 32 PRO B CA 1
ATOM 6044 C C . PRO B 1 32 ? -2.789 -31.844 -29.453 1 95.62 32 PRO B C 1
ATOM 6046 O O . PRO B 1 32 ? -3.211 -31.844 -28.297 1 95.62 32 PRO B O 1
ATOM 6049 N N . GLN B 1 33 ? -3.486 -31.562 -30.469 1 92.94 33 GLN B N 1
ATOM 6050 C CA . GLN B 1 33 ? -4.941 -31.469 -30.469 1 92.94 33 GLN B CA 1
ATOM 6051 C C . GLN B 1 33 ? -5.574 -32.656 -31.172 1 92.94 33 GLN B C 1
ATOM 6053 O O . GLN B 1 33 ? -5.508 -32.781 -32.406 1 92.94 33 GLN B O 1
ATOM 6058 N N . TRP B 1 34 ? -6.262 -33.438 -30.359 1 91.75 34 TRP B N 1
ATOM 6059 C CA . TRP B 1 34 ? -6.77 -34.688 -30.906 1 91.75 34 TRP B CA 1
ATOM 6060 C C . TRP B 1 34 ? -8.062 -34.469 -31.672 1 91.75 34 TRP B C 1
ATOM 6062 O O . TRP B 1 34 ? -8.914 -33.656 -31.266 1 91.75 34 TRP B O 1
ATOM 6072 N N . PHE B 1 35 ? -8.141 -35.188 -32.781 1 86.5 35 PHE B N 1
ATOM 6073 C CA . PHE B 1 35 ? -9.438 -35.281 -33.438 1 86.5 35 PHE B CA 1
ATOM 6074 C C . PHE B 1 35 ? -10.383 -36.188 -32.625 1 86.5 35 PHE B C 1
ATOM 6076 O O . PHE B 1 35 ? -9.961 -36.844 -31.688 1 86.5 35 PHE B O 1
ATOM 6083 N N . ALA B 1 36 ? -11.672 -36.219 -32.969 1 77.06 36 ALA B N 1
ATOM 6084 C CA . ALA B 1 36 ? -12.734 -36.812 -32.156 1 77.06 36 ALA B CA 1
ATOM 6085 C C . ALA B 1 36 ? -12.43 -38.281 -31.875 1 77.06 36 ALA B C 1
ATOM 6087 O O . ALA B 1 36 ? -12.703 -38.781 -30.797 1 77.06 36 ALA B O 1
ATOM 6088 N N . ASP B 1 37 ? -11.82 -38.969 -32.812 1 79.38 37 ASP B N 1
ATOM 6089 C CA . ASP B 1 37 ? -11.609 -40.375 -32.594 1 79.38 37 ASP B CA 1
ATOM 6090 C C . ASP B 1 37 ? -10.242 -40.656 -31.984 1 79.38 37 ASP B C 1
ATOM 6092 O O . ASP B 1 37 ? -9.938 -41.812 -31.641 1 79.38 37 ASP B O 1
ATOM 6096 N N . GLY B 1 38 ? -9.461 -39.625 -31.812 1 86.31 38 GLY B N 1
ATOM 6097 C CA . GLY B 1 38 ? -8.156 -39.781 -31.188 1 86.31 38 GLY B CA 1
ATOM 6098 C C . GLY B 1 38 ? -7.141 -40.469 -32.094 1 86.31 38 GLY B C 1
ATOM 6099 O O . GLY B 1 38 ? -5.984 -40.656 -31.703 1 86.31 38 GLY B O 1
ATOM 6100 N N . ALA B 1 39 ? -7.582 -40.875 -33.219 1 90.31 39 ALA B N 1
ATOM 6101 C CA . ALA B 1 39 ? -6.695 -41.594 -34.156 1 90.31 39 ALA B CA 1
ATOM 6102 C C . ALA B 1 39 ? -5.66 -40.656 -34.75 1 90.31 39 ALA B C 1
ATOM 6104 O O . ALA B 1 39 ? -4.555 -41.094 -35.094 1 90.31 39 ALA B O 1
ATOM 6105 N N . ARG B 1 40 ? -6.066 -39.438 -34.969 1 94 40 ARG B N 1
ATOM 6106 C CA . ARG B 1 40 ? -5.211 -38.406 -35.562 1 94 40 ARG B CA 1
ATOM 6107 C C . ARG B 1 40 ? -5.156 -37.188 -34.625 1 94 40 ARG B C 1
ATOM 6109 O O . ARG B 1 40 ? -5.984 -37.031 -33.75 1 94 40 ARG B O 1
ATOM 6116 N N . PHE B 1 41 ? -4.164 -36.406 -34.812 1 95.38 41 PHE B N 1
ATOM 6117 C CA . PHE B 1 41 ? -4.082 -35.125 -34.094 1 95.38 41 PHE B CA 1
ATOM 6118 C C . PHE B 1 41 ? -3.402 -34.062 -34.938 1 95.38 41 PHE B C 1
ATOM 6120 O O . PHE B 1 41 ? -2.863 -34.375 -36 1 95.38 41 PHE B O 1
ATOM 6127 N N . TRP B 1 42 ? -3.578 -32.875 -34.594 1 94.75 42 TRP B N 1
ATOM 6128 C CA . TRP B 1 42 ? -2.838 -31.766 -35.188 1 94.75 42 TRP B CA 1
ATOM 6129 C C . TRP B 1 42 ? -2.156 -30.906 -34.125 1 94.75 42 TRP B C 1
ATOM 6131 O O . TRP B 1 42 ? -2.461 -31.031 -32.938 1 94.75 42 TRP B O 1
ATOM 6141 N N . TYR B 1 43 ? -1.144 -30.219 -34.469 1 94.88 43 TYR B N 1
ATOM 6142 C CA . TYR B 1 43 ? -0.455 -29.281 -33.594 1 94.88 43 TYR B CA 1
ATOM 6143 C C . TYR B 1 43 ? 0.027 -28.062 -34.375 1 94.88 43 TYR B C 1
ATOM 6145 O O . TYR B 1 43 ? -0.005 -28.062 -35.594 1 94.88 43 TYR B O 1
ATOM 6153 N N . ARG B 1 44 ? 0.27 -27.078 -33.656 1 92.56 44 ARG B N 1
ATOM 6154 C CA . ARG B 1 44 ? 0.702 -25.828 -34.25 1 92.56 44 ARG B CA 1
ATOM 6155 C C . ARG B 1 44 ? 2.123 -25.484 -33.812 1 92.56 44 ARG B C 1
ATOM 6157 O O . ARG B 1 44 ? 2.488 -25.656 -32.656 1 92.56 44 ARG B O 1
ATOM 6164 N N . ILE B 1 45 ? 2.918 -25.047 -34.688 1 90 45 ILE B N 1
ATOM 6165 C CA . ILE B 1 45 ? 4.219 -24.438 -34.438 1 90 45 ILE B CA 1
ATOM 6166 C C . ILE B 1 45 ? 4.309 -23.094 -35.156 1 90 45 ILE B C 1
ATOM 6168 O O . ILE B 1 45 ? 4.418 -23.047 -36.375 1 90 45 ILE B O 1
ATOM 6172 N N . GLY B 1 46 ? 4.316 -22.078 -34.375 1 83 46 GLY B N 1
ATOM 6173 C CA . GLY B 1 46 ? 4.207 -20.766 -35 1 83 46 GLY B CA 1
ATOM 6174 C C . GLY B 1 46 ? 2.912 -20.578 -35.781 1 83 46 GLY B C 1
ATOM 6175 O O . GLY B 1 46 ? 1.824 -20.75 -35.219 1 83 46 GLY B O 1
ATOM 6176 N N . THR B 1 47 ? 3.129 -20.422 -37.125 1 85.75 47 THR B N 1
ATOM 6177 C CA . THR B 1 47 ? 1.952 -20.219 -37.969 1 85.75 47 THR B CA 1
ATOM 6178 C C . THR B 1 47 ? 1.658 -21.469 -38.781 1 85.75 47 THR B C 1
ATOM 6180 O O . THR B 1 47 ? 0.765 -21.453 -39.625 1 85.75 47 THR B O 1
ATOM 6183 N N . ARG B 1 48 ? 2.391 -22.422 -38.469 1 90.88 48 ARG B N 1
ATOM 6184 C CA . ARG B 1 48 ? 2.207 -23.672 -39.219 1 90.88 48 ARG B CA 1
ATOM 6185 C C . ARG B 1 48 ? 1.307 -24.641 -38.438 1 90.88 48 ARG B C 1
ATOM 6187 O O . ARG B 1 48 ? 1.474 -24.828 -37.25 1 90.88 48 ARG B O 1
ATOM 6194 N N . TYR B 1 49 ? 0.367 -25.203 -39.156 1 94.06 49 TYR B N 1
ATOM 6195 C CA . TYR B 1 49 ? -0.51 -26.234 -38.625 1 94.06 49 TYR B CA 1
ATOM 6196 C C . TYR B 1 49 ? -0.235 -27.578 -39.281 1 94.06 49 TYR B C 1
ATOM 6198 O O . TYR B 1 49 ? -0.27 -27.703 -40.5 1 94.06 49 TYR B O 1
ATOM 6206 N N . VAL B 1 50 ? 0.031 -28.547 -38.438 1 95.06 50 VAL B N 1
ATOM 6207 C CA . VAL B 1 50 ? 0.466 -29.844 -38.938 1 95.06 50 VAL B CA 1
ATOM 6208 C C . VAL B 1 50 ? -0.504 -30.922 -38.469 1 95.06 50 VAL B C 1
ATOM 6210 O O . VAL B 1 50 ? -0.913 -30.938 -37.281 1 95.06 50 VAL B O 1
ATOM 6213 N N . ALA B 1 51 ? -0.932 -31.75 -39.344 1 94.75 51 ALA B N 1
ATOM 6214 C CA . ALA B 1 51 ? -1.761 -32.906 -39 1 94.75 51 ALA B CA 1
ATOM 6215 C C . ALA B 1 51 ? -0.949 -34.188 -39.062 1 94.75 51 ALA B C 1
ATOM 6217 O O . ALA B 1 51 ? -0.109 -34.375 -39.938 1 94.75 51 ALA B O 1
ATOM 6218 N N . VAL B 1 52 ? -1.188 -35.031 -38.125 1 96.5 52 VAL B N 1
ATOM 6219 C CA . VAL B 1 52 ? -0.451 -36.281 -38 1 96.5 52 VAL B CA 1
ATOM 6220 C C . VAL B 1 52 ? -1.429 -37.469 -37.938 1 96.5 52 VAL B C 1
ATOM 6222 O O . VAL B 1 52 ? -2.453 -37.375 -37.25 1 96.5 52 VAL B O 1
ATOM 6225 N N . ASP B 1 53 ? -1.119 -38.469 -38.719 1 94.88 53 ASP B N 1
ATOM 6226 C CA . ASP B 1 53 ? -1.857 -39.75 -38.688 1 94.88 53 ASP B CA 1
ATOM 6227 C C . ASP B 1 53 ? -0.937 -40.906 -38.344 1 94.88 53 ASP B C 1
ATOM 6229 O O . ASP B 1 53 ? -0.291 -41.469 -39.219 1 94.88 53 ASP B O 1
ATOM 6233 N N . PRO B 1 54 ? -0.899 -41.281 -37.188 1 96.06 54 PRO B N 1
ATOM 6234 C CA . PRO B 1 54 ? -0.008 -42.375 -36.75 1 96.06 54 PRO B CA 1
ATOM 6235 C C . PRO B 1 54 ? -0.316 -43.688 -37.438 1 96.06 54 PRO B C 1
ATOM 6237 O O . PRO B 1 54 ? 0.588 -44.5 -37.688 1 96.06 54 PRO B O 1
ATOM 6240 N N . GLY B 1 55 ? -1.512 -44 -37.781 1 94.31 55 GLY B N 1
ATOM 6241 C CA . GLY B 1 55 ? -1.903 -45.25 -38.406 1 94.31 55 GLY B CA 1
ATOM 6242 C C . GLY B 1 55 ? -1.248 -45.469 -39.75 1 94.31 55 GLY B C 1
ATOM 6243 O O . GLY B 1 55 ? -0.851 -46.594 -40.094 1 94.31 55 GLY B O 1
ATOM 6244 N N . VAL B 1 56 ? -1.215 -44.406 -40.469 1 94.31 56 VAL B N 1
ATOM 6245 C CA . VAL B 1 56 ? -0.604 -44.5 -41.781 1 94.31 56 VAL B CA 1
ATOM 6246 C C . VAL B 1 56 ? 0.787 -43.875 -41.75 1 94.31 56 VAL B C 1
ATOM 6248 O O . VAL B 1 56 ? 1.438 -43.781 -42.812 1 94.31 56 VAL B O 1
ATOM 6251 N N . LYS B 1 57 ? 1.239 -43.406 -40.594 1 96.19 57 LYS B N 1
ATOM 6252 C CA . LYS B 1 57 ? 2.584 -42.906 -40.344 1 96.19 57 LYS B CA 1
ATOM 6253 C C . LYS B 1 57 ? 2.877 -41.688 -41.219 1 96.19 57 LYS B C 1
ATOM 6255 O O . LYS B 1 57 ? 3.92 -41.594 -41.875 1 96.19 57 LYS B O 1
ATOM 6260 N N . THR B 1 58 ? 1.901 -40.781 -41.188 1 94.94 58 THR B N 1
ATOM 6261 C CA . THR B 1 58 ? 2.094 -39.594 -42 1 94.94 58 THR B CA 1
ATOM 6262 C C . THR B 1 58 ? 2.023 -38.312 -41.125 1 94.94 58 THR B C 1
ATOM 6264 O O . THR B 1 58 ? 1.42 -38.344 -40.062 1 94.94 58 THR B O 1
ATOM 6267 N N . ARG B 1 59 ? 2.668 -37.375 -41.562 1 95.56 59 ARG B N 1
ATOM 6268 C CA . ARG B 1 59 ? 2.701 -36 -41.062 1 95.56 59 ARG B CA 1
ATOM 6269 C C . ARG B 1 59 ? 2.625 -35 -42.188 1 95.56 59 ARG B C 1
ATOM 6271 O O . ARG B 1 59 ? 3.484 -35 -43.062 1 95.56 59 ARG B O 1
ATOM 6278 N N . ARG B 1 60 ? 1.604 -34.219 -42.281 1 94.06 60 ARG B N 1
ATOM 6279 C CA . ARG B 1 60 ? 1.393 -33.281 -43.375 1 94.06 60 ARG B CA 1
ATOM 6280 C C . ARG B 1 60 ? 0.787 -31.984 -42.875 1 94.06 60 ARG B C 1
ATOM 6282 O O . ARG B 1 60 ? 0.389 -31.891 -41.719 1 94.06 60 ARG B O 1
ATOM 6289 N N . ALA B 1 61 ? 0.777 -31.047 -43.75 1 94.25 61 ALA B N 1
ATOM 6290 C CA . ALA B 1 61 ? 0.057 -29.812 -43.438 1 94.25 61 ALA B CA 1
ATOM 6291 C C . ALA B 1 61 ? -1.397 -30.109 -43.062 1 94.25 61 ALA B C 1
ATOM 6293 O O . ALA B 1 61 ? -2.045 -30.938 -43.719 1 94.25 61 ALA B O 1
ATOM 6294 N N . ALA B 1 62 ? -1.864 -29.562 -42 1 94.31 62 ALA B N 1
ATOM 6295 C CA . ALA B 1 62 ? -3.229 -29.828 -41.531 1 94.31 62 ALA B CA 1
ATOM 6296 C C . ALA B 1 62 ? -4.246 -29.375 -42.594 1 94.31 62 ALA B C 1
ATOM 6298 O O . ALA B 1 62 ? -5.355 -29.906 -42.656 1 94.31 62 ALA B O 1
ATOM 6299 N N . PHE B 1 63 ? -3.875 -28.328 -43.281 1 93.19 63 PHE B N 1
ATOM 6300 C CA . PHE B 1 63 ? -4.625 -27.797 -44.406 1 93.19 63 PHE B CA 1
ATOM 6301 C C . PHE B 1 63 ? -3.715 -26.984 -45.312 1 93.19 63 PHE B C 1
ATOM 6303 O O . PHE B 1 63 ? -2.539 -26.781 -45 1 93.19 63 PHE B O 1
ATOM 6310 N N . ASP B 1 64 ? -4.25 -26.703 -46.5 1 93.69 64 ASP B N 1
ATOM 6311 C CA . ASP B 1 64 ? -3.475 -25.906 -47.438 1 93.69 64 ASP B CA 1
ATOM 6312 C C . ASP B 1 64 ? -3.383 -24.453 -46.969 1 93.69 64 ASP B C 1
ATOM 6314 O O . ASP B 1 64 ? -4.258 -23.641 -47.281 1 93.69 64 ASP B O 1
ATOM 6318 N N . HIS B 1 65 ? -2.23 -24.109 -46.344 1 95 65 HIS B N 1
ATOM 6319 C CA . HIS B 1 65 ? -2.059 -22.797 -45.719 1 95 65 HIS B CA 1
ATOM 6320 C C . HIS B 1 65 ? -2.17 -21.688 -46.781 1 95 65 HIS B C 1
ATOM 6322 O O . HIS B 1 65 ? -2.76 -20.641 -46.5 1 95 65 HIS B O 1
ATOM 6328 N N . ASP B 1 66 ? -1.634 -21.938 -47.938 1 95.44 66 ASP B N 1
ATOM 6329 C CA . ASP B 1 66 ? -1.652 -20.938 -49 1 95.44 66 ASP B CA 1
ATOM 6330 C C . ASP B 1 66 ? -3.064 -20.75 -49.531 1 95.44 66 ASP B C 1
ATOM 6332 O O . ASP B 1 66 ? -3.484 -19.609 -49.812 1 95.44 66 ASP B O 1
ATOM 6336 N N . ALA B 1 67 ? -3.658 -21.844 -49.75 1 95.25 67 ALA B N 1
ATOM 6337 C CA . ALA B 1 67 ? -5.027 -21.781 -50.25 1 95.25 67 ALA B CA 1
ATOM 6338 C C . ALA B 1 67 ? -5.941 -21.062 -49.281 1 95.25 67 ALA B C 1
ATOM 6340 O O . ALA B 1 67 ? -6.805 -20.281 -49.656 1 95.25 67 ALA B O 1
ATOM 6341 N N . LEU B 1 68 ? -5.77 -21.438 -48.031 1 95.5 68 LEU B N 1
ATOM 6342 C CA . LEU B 1 68 ? -6.57 -20.766 -47 1 95.5 68 LEU B CA 1
ATOM 6343 C C . LEU B 1 68 ? -6.262 -19.266 -46.969 1 95.5 68 LEU B C 1
ATOM 6345 O O . LEU B 1 68 ? -7.176 -18.438 -46.906 1 95.5 68 LEU B O 1
ATOM 6349 N N . ALA B 1 69 ? -4.988 -18.953 -47.031 1 95.75 69 ALA B N 1
ATOM 6350 C CA . ALA B 1 69 ? -4.582 -17.547 -47 1 95.75 69 ALA B CA 1
ATOM 6351 C C . ALA B 1 69 ? -5.195 -16.781 -48.156 1 95.75 69 ALA B C 1
ATOM 6353 O O . ALA B 1 69 ? -5.648 -15.641 -48 1 95.75 69 ALA B O 1
ATOM 6354 N N . ALA B 1 70 ? -5.152 -17.375 -49.312 1 95.38 70 ALA B N 1
ATOM 6355 C CA . ALA B 1 70 ? -5.711 -16.75 -50.531 1 95.38 70 ALA B CA 1
ATOM 6356 C C . ALA B 1 70 ? -7.215 -16.531 -50.375 1 95.38 70 ALA B C 1
ATOM 6358 O O . ALA B 1 70 ? -7.727 -15.453 -50.688 1 95.38 70 ALA B O 1
ATOM 6359 N N . ALA B 1 71 ? -7.848 -17.562 -49.906 1 96.06 71 ALA B N 1
ATOM 6360 C CA . ALA B 1 71 ? -9.289 -17.469 -49.719 1 96.06 71 ALA B CA 1
ATOM 6361 C C . ALA B 1 71 ? -9.656 -16.422 -48.688 1 96.06 71 ALA B C 1
ATOM 6363 O O . ALA B 1 71 ? -10.602 -15.664 -48.875 1 96.06 71 ALA B O 1
ATOM 6364 N N . LEU B 1 72 ? -8.922 -16.469 -47.594 1 95.44 72 LEU B N 1
ATOM 6365 C CA . LEU B 1 72 ? -9.172 -15.516 -46.5 1 95.44 72 LEU B CA 1
ATOM 6366 C C . LEU B 1 72 ? -8.883 -14.086 -46.969 1 95.44 72 LEU B C 1
ATOM 6368 O O . LEU B 1 72 ? -9.602 -13.156 -46.594 1 95.44 72 LEU B O 1
ATOM 6372 N N . SER B 1 73 ? -7.809 -13.93 -47.719 1 95.69 73 SER B N 1
ATOM 6373 C CA . SER B 1 73 ? -7.461 -12.609 -48.25 1 95.69 73 SER B CA 1
ATOM 6374 C C . SER B 1 73 ? -8.617 -12.008 -49.031 1 95.69 73 SER B C 1
ATOM 6376 O O . SER B 1 73 ? -8.93 -10.828 -48.906 1 95.69 73 SER B O 1
ATOM 6378 N N . VAL B 1 74 ? -9.172 -12.758 -49.875 1 94.88 74 VAL B N 1
ATOM 6379 C CA . VAL B 1 74 ? -10.273 -12.32 -50.719 1 94.88 74 VAL B CA 1
ATOM 6380 C C . VAL B 1 74 ? -11.508 -12.039 -49.875 1 94.88 74 VAL B C 1
ATOM 6382 O O . VAL B 1 74 ? -12.133 -10.984 -50 1 94.88 74 VAL B O 1
ATOM 6385 N N . ALA B 1 75 ? -11.812 -12.969 -49.062 1 94.62 75 ALA B N 1
ATOM 6386 C CA . ALA B 1 75 ? -13.039 -12.875 -48.281 1 94.62 75 ALA B CA 1
ATOM 6387 C C . ALA B 1 75 ? -12.977 -11.703 -47.312 1 94.62 75 ALA B C 1
ATOM 6389 O O . ALA B 1 75 ? -13.977 -11.016 -47.094 1 94.62 75 ALA B O 1
ATOM 6390 N N . ALA B 1 76 ? -11.859 -11.562 -46.656 1 93.5 76 ALA B N 1
ATOM 6391 C CA . ALA B 1 76 ? -11.711 -10.531 -45.625 1 93.5 76 ALA B CA 1
ATOM 6392 C C . ALA B 1 76 ? -11.281 -9.203 -46.25 1 93.5 76 ALA B C 1
ATOM 6394 O O . ALA B 1 76 ? -11.375 -8.156 -45.594 1 93.5 76 ALA B O 1
ATOM 6395 N N . GLY B 1 77 ? -10.773 -9.148 -47.406 1 92.81 77 GLY B N 1
ATOM 6396 C CA . GLY B 1 77 ? -10.289 -7.941 -48.062 1 92.81 77 GLY B CA 1
ATOM 6397 C C . GLY B 1 77 ? -8.953 -7.469 -47.5 1 92.81 77 GLY B C 1
ATOM 6398 O O . GLY B 1 77 ? -8.641 -6.277 -47.562 1 92.81 77 GLY B O 1
ATOM 6399 N N . GLN B 1 78 ? -8.234 -8.234 -46.812 1 93.5 78 GLN B N 1
ATOM 6400 C CA . GLN B 1 78 ? -6.918 -7.949 -46.25 1 93.5 78 GLN B CA 1
ATOM 6401 C C . GLN B 1 78 ? -5.898 -9.008 -46.688 1 93.5 78 GLN B C 1
ATOM 6403 O O . GLN B 1 78 ? -6.141 -10.203 -46.531 1 93.5 78 GLN B O 1
ATOM 6408 N N . ALA B 1 79 ? -4.793 -8.555 -47.188 1 92.94 79 ALA B N 1
ATOM 6409 C CA . ALA B 1 79 ? -3.766 -9.461 -47.688 1 92.94 79 ALA B CA 1
ATOM 6410 C C . ALA B 1 79 ? -3.193 -10.32 -46.562 1 92.94 79 ALA B C 1
ATOM 6412 O O . ALA B 1 79 ? -2.812 -9.797 -45.531 1 92.94 79 ALA B O 1
ATOM 6413 N N . VAL B 1 80 ? -3.27 -11.633 -46.719 1 93.62 80 VAL B N 1
ATOM 6414 C CA . VAL B 1 80 ? -2.736 -12.641 -45.781 1 93.62 80 VAL B CA 1
ATOM 6415 C C . VAL B 1 80 ? -1.913 -13.664 -46.594 1 93.62 80 VAL B C 1
ATOM 6417 O O . VAL B 1 80 ? -2.246 -13.992 -47.719 1 93.62 80 VAL B O 1
ATOM 6420 N N . THR B 1 81 ? -0.754 -14.086 -46.031 1 93.56 81 THR B N 1
ATOM 6421 C CA . THR B 1 81 ? 0.057 -15.117 -46.656 1 93.56 81 THR B CA 1
ATOM 6422 C C . THR B 1 81 ? 0.026 -16.406 -45.844 1 93.56 81 THR B C 1
ATOM 6424 O O . THR B 1 81 ? -0.26 -16.391 -44.656 1 93.56 81 THR B O 1
ATOM 6427 N N . GLY B 1 82 ? 0.252 -17.516 -46.5 1 92 82 GLY B N 1
ATOM 6428 C CA . GLY B 1 82 ? 0.282 -18.797 -45.812 1 92 82 GLY B CA 1
ATOM 6429 C C . GLY B 1 82 ? 1.363 -18.906 -44.781 1 92 82 GLY B C 1
ATOM 6430 O O . GLY B 1 82 ? 1.206 -19.625 -43.781 1 92 82 GLY B O 1
ATOM 6431 N N . ALA B 1 83 ? 2.385 -18.156 -44.938 1 89.38 83 ALA B N 1
ATOM 6432 C CA . ALA B 1 83 ? 3.52 -18.188 -44 1 89.38 83 ALA B CA 1
ATOM 6433 C C . ALA B 1 83 ? 3.229 -17.391 -42.75 1 89.38 83 ALA B C 1
ATOM 6435 O O . ALA B 1 83 ? 3.908 -17.547 -41.719 1 89.38 83 ALA B O 1
ATOM 6436 N N . ASP B 1 84 ? 2.23 -16.594 -42.875 1 88.62 84 ASP B N 1
ATOM 6437 C CA . ASP B 1 84 ? 1.876 -15.734 -41.75 1 88.62 84 ASP B CA 1
ATOM 6438 C C . ASP B 1 84 ? 0.361 -15.648 -41.594 1 88.62 84 ASP B C 1
ATOM 6440 O O . ASP B 1 84 ? -0.221 -14.562 -41.719 1 88.62 84 ASP B O 1
ATOM 6444 N N . LEU B 1 85 ? -0.227 -16.703 -41.219 1 91.25 85 LEU B N 1
ATOM 6445 C CA . LEU B 1 85 ? -1.677 -16.766 -41.062 1 91.25 85 LEU B CA 1
ATOM 6446 C C . LEU B 1 85 ? -2.111 -16.125 -39.75 1 91.25 85 LEU B C 1
ATOM 6448 O O . LEU B 1 85 ? -1.73 -16.594 -38.656 1 91.25 85 LEU B O 1
ATOM 6452 N N . PRO B 1 86 ? -2.812 -15.078 -39.844 1 89.81 86 PRO B N 1
ATOM 6453 C CA . PRO B 1 86 ? -3.291 -14.422 -38.594 1 89.81 86 PRO B CA 1
ATOM 6454 C C . PRO B 1 86 ? -4.562 -15.055 -38.062 1 89.81 86 PRO B C 1
ATOM 6456 O O . PRO B 1 86 ? -5.543 -14.359 -37.781 1 89.81 86 PRO B O 1
ATOM 6459 N N . ILE B 1 87 ? -4.578 -16.391 -37.844 1 88.31 87 ILE B N 1
ATOM 6460 C CA . ILE B 1 87 ? -5.797 -17.062 -37.406 1 88.31 87 ILE B CA 1
ATOM 6461 C C . ILE B 1 87 ? -5.668 -17.516 -35.969 1 88.31 87 ILE B C 1
ATOM 6463 O O . ILE B 1 87 ? -4.566 -17.797 -35.5 1 88.31 87 ILE B O 1
ATOM 6467 N N . GLN B 1 88 ? -6.699 -17.484 -35.25 1 84.19 88 GLN B N 1
ATOM 6468 C CA . GLN B 1 88 ? -6.785 -17.859 -33.844 1 84.19 88 GLN B CA 1
ATOM 6469 C C . GLN B 1 88 ? -7.949 -18.812 -33.594 1 84.19 88 GLN B C 1
ATOM 6471 O O . GLN B 1 88 ? -8.805 -18.984 -34.469 1 84.19 88 GLN B O 1
ATOM 6476 N N . ALA B 1 89 ? -7.918 -19.5 -32.406 1 80.81 89 ALA B N 1
ATOM 6477 C CA . ALA B 1 89 ? -9 -20.391 -31.984 1 80.81 89 ALA B CA 1
ATOM 6478 C C . ALA B 1 89 ? -9.336 -21.391 -33.094 1 80.81 89 ALA B C 1
ATOM 6480 O O . ALA B 1 89 ? -10.5 -21.547 -33.469 1 80.81 89 ALA B O 1
ATOM 6481 N N . VAL B 1 90 ? -8.383 -22 -33.625 1 87.25 90 VAL B N 1
ATOM 6482 C CA . VAL B 1 90 ? -8.508 -22.859 -34.781 1 87.25 90 VAL B CA 1
ATOM 6483 C C . VAL B 1 90 ? -9.094 -24.203 -34.375 1 87.25 90 VAL B C 1
ATOM 6485 O O . VAL B 1 90 ? -8.672 -24.797 -33.375 1 87.25 90 VAL B O 1
ATOM 6488 N N . GLN B 1 91 ? -10.023 -24.641 -35.094 1 83.94 91 GLN B N 1
ATOM 6489 C CA . GLN B 1 91 ? -10.578 -25.984 -35 1 83.94 91 GLN B CA 1
ATOM 6490 C C . GLN B 1 91 ? -10.555 -26.688 -36.344 1 83.94 91 GLN B C 1
ATOM 6492 O O . GLN B 1 91 ? -11.07 -26.156 -37.344 1 83.94 91 GLN B O 1
ATOM 6497 N N . ILE B 1 92 ? -9.961 -27.75 -36.406 1 88.75 92 ILE B N 1
ATOM 6498 C CA . ILE B 1 92 ? -9.906 -28.547 -37.625 1 88.75 92 ILE B CA 1
ATOM 6499 C C . ILE B 1 92 ? -10.805 -29.766 -37.469 1 88.75 92 ILE B C 1
ATOM 6501 O O . ILE B 1 92 ? -10.594 -30.609 -36.594 1 88.75 92 ILE B O 1
ATOM 6505 N N . ARG B 1 93 ? -11.711 -29.875 -38.281 1 83.19 93 ARG B N 1
ATOM 6506 C CA . ARG B 1 93 ? -12.688 -30.969 -38.219 1 83.19 93 ARG B CA 1
ATOM 6507 C C . ARG B 1 93 ? -12.234 -32.156 -39.031 1 83.19 93 ARG B C 1
ATOM 6509 O O . ARG B 1 93 ? -11.297 -32.062 -39.844 1 83.19 93 ARG B O 1
ATOM 6516 N N . ALA B 1 94 ? -12.922 -33.281 -38.906 1 76.75 94 ALA B N 1
ATOM 6517 C CA . ALA B 1 94 ? -12.586 -34.531 -39.531 1 76.75 94 ALA B CA 1
ATOM 6518 C C . ALA B 1 94 ? -12.727 -34.438 -41.062 1 76.75 94 ALA B C 1
ATOM 6520 O O . ALA B 1 94 ? -12.016 -35.094 -41.812 1 76.75 94 ALA B O 1
ATOM 6521 N N . ASP B 1 95 ? -13.664 -33.531 -41.5 1 77.94 95 ASP B N 1
ATOM 6522 C CA . ASP B 1 95 ? -13.891 -33.375 -42.938 1 77.94 95 ASP B CA 1
ATOM 6523 C C . ASP B 1 95 ? -12.961 -32.344 -43.531 1 77.94 95 ASP B C 1
ATOM 6525 O O . ASP B 1 95 ? -13.219 -31.812 -44.625 1 77.94 95 ASP B O 1
ATOM 6529 N N . ASP B 1 96 ? -11.969 -31.875 -42.781 1 81.06 96 ASP B N 1
ATOM 6530 C CA . ASP B 1 96 ? -10.914 -30.953 -43.188 1 81.06 96 ASP B CA 1
ATOM 6531 C C . ASP B 1 96 ? -11.43 -29.516 -43.219 1 81.06 96 ASP B C 1
ATOM 6533 O O . ASP B 1 96 ? -10.758 -28.625 -43.75 1 81.06 96 ASP B O 1
ATOM 6537 N N . THR B 1 97 ? -12.594 -29.453 -42.719 1 89.19 97 THR B N 1
ATOM 6538 C CA . THR B 1 97 ? -13.086 -28.094 -42.5 1 89.19 97 THR B CA 1
ATOM 6539 C C . THR B 1 97 ? -12.289 -27.391 -41.406 1 89.19 97 THR B C 1
ATOM 6541 O O . THR B 1 97 ? -11.984 -28 -40.375 1 89.19 97 THR B O 1
ATOM 6544 N N . VAL B 1 98 ? -11.953 -26.156 -41.688 1 92.06 98 VAL B N 1
ATOM 6545 C CA . VAL B 1 98 ? -11.203 -25.375 -40.719 1 92.06 98 VAL B CA 1
ATOM 6546 C C . VAL B 1 98 ? -12.039 -24.188 -40.25 1 92.06 98 VAL B C 1
ATOM 6548 O O . VAL B 1 98 ? -12.477 -23.359 -41.062 1 92.06 98 VAL B O 1
ATOM 6551 N N . LEU B 1 99 ? -12.336 -24.141 -39 1 88.62 99 LEU B N 1
ATOM 6552 C CA . LEU B 1 99 ? -12.961 -22.984 -38.375 1 88.62 99 LEU B CA 1
ATOM 6553 C C . LEU B 1 99 ? -11.93 -22.141 -37.625 1 88.62 99 LEU B C 1
ATOM 6555 O O . LEU B 1 99 ? -11.016 -22.672 -37 1 88.62 99 LEU B O 1
ATOM 6559 N N . PHE B 1 100 ? -11.945 -20.859 -37.781 1 88.25 100 PHE B N 1
ATOM 6560 C CA . PHE B 1 100 ? -10.961 -20 -37.125 1 88.25 100 PHE B CA 1
ATOM 6561 C C . PHE B 1 100 ? -11.477 -18.562 -37.031 1 88.25 100 PHE B C 1
ATOM 6563 O O . PHE B 1 100 ? -12.5 -18.234 -37.625 1 88.25 100 PHE B O 1
ATOM 6570 N N . SER B 1 101 ? -10.914 -17.812 -36.156 1 88.06 101 SER B N 1
ATOM 6571 C CA . SER B 1 101 ? -11.172 -16.391 -36.094 1 88.06 101 SER B CA 1
ATOM 6572 C C . SER B 1 101 ? -10.031 -15.578 -36.688 1 88.06 101 SER B C 1
ATOM 6574 O O . SER B 1 101 ? -8.859 -15.953 -36.562 1 88.06 101 SER B O 1
ATOM 6576 N N . ALA B 1 102 ? -10.297 -14.586 -37.344 1 89.25 102 ALA B N 1
ATOM 6577 C CA . ALA B 1 102 ? -9.336 -13.648 -37.906 1 89.25 102 ALA B CA 1
ATOM 6578 C C . ALA B 1 102 ? -9.984 -12.289 -38.156 1 89.25 102 ALA B C 1
ATOM 6580 O O . ALA B 1 102 ? -11.164 -12.211 -38.531 1 89.25 102 ALA B O 1
ATOM 6581 N N . PHE B 1 103 ? -9.164 -11.289 -37.906 1 89.31 103 PHE B N 1
ATOM 6582 C CA . PHE B 1 103 ? -9.594 -9.922 -38.156 1 89.31 103 PHE B CA 1
ATOM 6583 C C . PHE B 1 103 ? -10.914 -9.625 -37.469 1 89.31 103 PHE B C 1
ATOM 6585 O O . PHE B 1 103 ? -11.805 -9 -38.062 1 89.31 103 PHE B O 1
ATOM 6592 N N . GLY B 1 104 ? -11.164 -10.164 -36.406 1 79.88 104 GLY B N 1
ATOM 6593 C CA . GLY B 1 104 ? -12.312 -9.852 -35.562 1 79.88 104 GLY B CA 1
ATOM 6594 C C . GLY B 1 104 ? -13.562 -10.617 -35.938 1 79.88 104 GLY B C 1
ATOM 6595 O O . GLY B 1 104 ? -14.648 -10.352 -35.438 1 79.88 104 GLY B O 1
ATOM 6596 N N . ARG B 1 105 ? -13.414 -11.562 -36.906 1 86.94 105 ARG B N 1
ATOM 6597 C CA . ARG B 1 105 ? -14.547 -12.344 -37.406 1 86.94 105 ARG B CA 1
ATOM 6598 C C . ARG B 1 105 ? -14.242 -13.844 -37.344 1 86.94 105 ARG B C 1
ATOM 6600 O O . ARG B 1 105 ? -13.086 -14.242 -37.219 1 86.94 105 ARG B O 1
ATOM 6607 N N . ASN B 1 106 ? -15.32 -14.641 -37.406 1 87.88 106 ASN B N 1
ATOM 6608 C CA . ASN B 1 106 ? -15.188 -16.094 -37.469 1 87.88 106 ASN B CA 1
ATOM 6609 C C . ASN B 1 106 ? -15.352 -16.609 -38.906 1 87.88 106 ASN B C 1
ATOM 6611 O O . ASN B 1 106 ? -16.188 -16.109 -39.656 1 87.88 106 ASN B O 1
ATOM 6615 N N . TRP B 1 107 ? -14.516 -17.5 -39.25 1 91 107 TRP B N 1
ATOM 6616 C CA . TRP B 1 107 ? -14.469 -17.969 -40.656 1 91 107 TRP B CA 1
ATOM 6617 C C . TRP B 1 107 ? -14.578 -19.484 -40.688 1 91 107 TRP B C 1
ATOM 6619 O O . TRP B 1 107 ? -14.203 -20.172 -39.75 1 91 107 TRP B O 1
ATOM 6629 N N . ARG B 1 108 ? -15.125 -19.953 -41.688 1 92.44 108 ARG B N 1
ATOM 6630 C CA . ARG B 1 108 ? -15.133 -21.359 -42.094 1 92.44 108 ARG B CA 1
ATOM 6631 C C . ARG B 1 108 ? -14.461 -21.547 -43.438 1 92.44 108 ARG B C 1
ATOM 6633 O O . ARG B 1 108 ? -14.812 -20.875 -44.406 1 92.44 108 ARG B O 1
ATOM 6640 N N . TRP B 1 109 ? -13.516 -22.359 -43.469 1 94.25 109 TRP B N 1
ATOM 6641 C CA . TRP B 1 109 ? -12.852 -22.703 -44.719 1 94.25 109 TRP B CA 1
ATOM 6642 C C . TRP B 1 109 ? -13.133 -24.156 -45.094 1 94.25 109 TRP B C 1
ATOM 6644 O O . TRP B 1 109 ? -12.781 -25.078 -44.375 1 94.25 109 TRP B O 1
ATOM 6654 N N . ALA B 1 110 ? -13.758 -24.359 -46.156 1 92.44 110 ALA B N 1
ATOM 6655 C CA . ALA B 1 110 ? -14.086 -25.656 -46.719 1 92.44 110 ALA B CA 1
ATOM 6656 C C . ALA B 1 110 ? -14.125 -25.578 -48.25 1 92.44 110 ALA B C 1
ATOM 6658 O O . ALA B 1 110 ? -14.602 -24.594 -48.812 1 92.44 110 ALA B O 1
ATOM 6659 N N . ASP B 1 111 ? -13.617 -26.562 -48.906 1 90.25 111 ASP B N 1
ATOM 6660 C CA . ASP B 1 111 ? -13.617 -26.641 -50.344 1 90.25 111 ASP B CA 1
ATOM 6661 C C . ASP B 1 111 ? -12.945 -25.422 -50.969 1 90.25 111 ASP B C 1
ATOM 6663 O O . ASP B 1 111 ? -13.453 -24.844 -51.938 1 90.25 111 ASP B O 1
ATOM 6667 N N . ARG B 1 112 ? -11.969 -24.953 -50.312 1 89.69 112 ARG B N 1
ATOM 6668 C CA . ARG B 1 112 ? -11.102 -23.859 -50.781 1 89.69 112 ARG B CA 1
ATOM 6669 C C . ARG B 1 112 ? -11.844 -22.531 -50.781 1 89.69 112 ARG B C 1
ATOM 6671 O O . ARG B 1 112 ? -11.477 -21.609 -51.5 1 89.69 112 ARG B O 1
ATOM 6678 N N . VAL B 1 113 ? -12.875 -22.531 -50.031 1 92.81 113 VAL B N 1
ATOM 6679 C CA . VAL B 1 113 ? -13.641 -21.297 -49.875 1 92.81 113 VAL B CA 1
ATOM 6680 C C . VAL B 1 113 ? -13.711 -20.891 -48.406 1 92.81 113 VAL B C 1
ATOM 6682 O O . VAL B 1 113 ? -13.891 -21.734 -47.531 1 92.81 113 VAL B O 1
ATOM 6685 N N . CYS B 1 114 ? -13.469 -19.672 -48.25 1 93.75 114 CYS B N 1
ATOM 6686 C CA . CYS B 1 114 ? -13.609 -19.109 -46.938 1 93.75 114 CYS B CA 1
ATOM 6687 C C . CYS B 1 114 ? -14.914 -18.312 -46.812 1 93.75 114 CYS B C 1
ATOM 6689 O O . CYS B 1 114 ? -15.172 -17.406 -47.594 1 93.75 114 CYS B O 1
ATOM 6691 N N . THR B 1 115 ? -15.75 -18.656 -46 1 93.12 115 THR B N 1
ATOM 6692 C CA . THR B 1 115 ? -17 -17.953 -45.75 1 93.12 115 THR B CA 1
ATOM 6693 C C . THR B 1 115 ? -17.109 -17.516 -44.312 1 93.12 115 THR B C 1
ATOM 6695 O O . THR B 1 115 ? -16.594 -18.219 -43.406 1 93.12 115 THR B O 1
ATOM 6698 N N . GLU B 1 116 ? -17.672 -16.328 -44.281 1 88.88 116 GLU B N 1
ATOM 6699 C CA . GLU B 1 116 ? -17.953 -15.922 -42.906 1 88.88 116 GLU B CA 1
ATOM 6700 C C . GLU B 1 116 ? -18.953 -16.875 -42.25 1 88.88 116 GLU B C 1
ATOM 6702 O O . GLU B 1 116 ? -19.922 -17.297 -42.906 1 88.88 116 GLU B O 1
ATOM 6707 N N . SER B 1 117 ? -18.656 -17.438 -41.406 1 77.81 117 SER B N 1
ATOM 6708 C CA . SER B 1 117 ? -19.5 -18.406 -40.719 1 77.81 117 SER B CA 1
ATOM 6709 C C . SER B 1 117 ? -20.156 -17.797 -39.469 1 77.81 117 SER B C 1
ATOM 6711 O O . SER B 1 117 ? -19.484 -17.125 -38.688 1 77.81 117 SER B O 1
ATOM 6713 N N . ASP B 1 118 ? -21.609 -17.734 -39.719 1 59.44 118 ASP B N 1
ATOM 6714 C CA . ASP B 1 118 ? -22.406 -17.375 -38.531 1 59.44 118 ASP B CA 1
ATOM 6715 C C . ASP B 1 118 ? -22.422 -18.5 -37.531 1 59.44 118 ASP B C 1
ATOM 6717 O O . ASP B 1 118 ? -23.172 -18.453 -36.531 1 59.44 118 ASP B O 1
ATOM 6721 N N . ALA B 1 119 ? -21.906 -19.609 -38.125 1 53.62 119 ALA B N 1
ATOM 6722 C CA . ALA B 1 119 ? -21.953 -20.672 -37.125 1 53.62 119 ALA B CA 1
ATOM 6723 C C . ALA B 1 119 ? -21.875 -20.109 -35.688 1 53.62 119 ALA B C 1
ATOM 6725 O O . ALA B 1 119 ? -21.109 -19.172 -35.438 1 53.62 119 ALA B O 1
ATOM 6726 N N . ALA B 1 120 ? -23.047 -20.25 -35.156 1 50.09 120 ALA B N 1
ATOM 6727 C CA . ALA B 1 120 ? -23.234 -19.703 -33.812 1 50.09 120 ALA B CA 1
ATOM 6728 C C . ALA B 1 120 ? -21.922 -19.703 -33.031 1 50.09 120 ALA B C 1
ATOM 6730 O O . ALA B 1 120 ? -21.312 -20.75 -32.844 1 50.09 120 ALA B O 1
ATOM 6731 N N . ALA B 1 121 ? -21.266 -18.531 -33.219 1 53.75 121 ALA B N 1
ATOM 6732 C CA . ALA B 1 121 ? -20.078 -18.266 -32.375 1 53.75 121 ALA B CA 1
ATOM 6733 C C . ALA B 1 121 ? -20.156 -19.031 -31.062 1 53.75 121 ALA B C 1
ATOM 6735 O O . ALA B 1 121 ? -21.203 -19.062 -30.422 1 53.75 121 ALA B O 1
ATOM 6736 N N . PRO B 1 122 ? -19.203 -20.031 -31.109 1 60.09 122 PRO B N 1
ATOM 6737 C CA . PRO B 1 122 ? -19.25 -20.547 -29.734 1 60.09 122 PRO B CA 1
ATOM 6738 C C . PRO B 1 122 ? -19.547 -19.469 -28.703 1 60.09 122 PRO B C 1
ATOM 6740 O O . PRO B 1 122 ? -19.203 -18.297 -28.906 1 60.09 122 PRO B O 1
ATOM 6743 N N . ILE B 1 123 ? -20.734 -19.719 -28 1 64.56 123 ILE B N 1
ATOM 6744 C CA . ILE B 1 123 ? -20.953 -18.828 -26.859 1 64.56 123 ILE B CA 1
ATOM 6745 C C . ILE B 1 123 ? -19.641 -18.625 -26.109 1 64.56 123 ILE B C 1
ATOM 6747 O O . ILE B 1 123 ? -18.969 -19.594 -25.734 1 64.56 123 ILE B O 1
ATOM 6751 N N . PRO B 1 124 ? -19.219 -17.406 -26.219 1 65.19 124 PRO B N 1
ATOM 6752 C CA . PRO B 1 124 ? -18.016 -17.188 -25.406 1 65.19 124 PRO B CA 1
ATOM 6753 C C . PRO B 1 124 ? -18.094 -17.891 -24.047 1 65.19 124 PRO B C 1
ATOM 6755 O O . PRO B 1 124 ? -19.031 -17.625 -23.266 1 65.19 124 PRO B O 1
ATOM 6758 N N . GLY B 1 125 ? -17.266 -18.828 -23.859 1 73.75 125 GLY B N 1
ATOM 6759 C CA . GLY B 1 125 ? -17.203 -19.578 -22.609 1 73.75 125 GLY B CA 1
ATOM 6760 C C . GLY B 1 125 ? -18.109 -20.797 -22.609 1 73.75 125 GLY B C 1
ATOM 6761 O O . GLY B 1 125 ? -18.188 -21.516 -21.609 1 73.75 125 GLY B O 1
ATOM 6762 N N . GLY B 1 126 ? -18.859 -20.953 -23.703 1 85.44 126 GLY B N 1
ATOM 6763 C CA . GLY B 1 126 ? -19.734 -22.109 -23.781 1 85.44 126 GLY B CA 1
ATOM 6764 C C . GLY B 1 126 ? -18.984 -23.422 -23.984 1 85.44 126 GLY B C 1
ATOM 6765 O O . GLY B 1 126 ? -17.922 -23.438 -24.594 1 85.44 126 GLY B O 1
ATOM 6766 N N . ILE B 1 127 ? -19.547 -24.5 -23.438 1 91.44 127 ILE B N 1
ATOM 6767 C CA . ILE B 1 127 ? -18.969 -25.828 -23.547 1 91.44 127 ILE B CA 1
ATOM 6768 C C . ILE B 1 127 ? -19.875 -26.719 -24.391 1 91.44 127 ILE B C 1
ATOM 6770 O O . ILE B 1 127 ? -21 -27.016 -24 1 91.44 127 ILE B O 1
ATOM 6774 N N . PRO B 1 128 ? -19.391 -27.109 -25.516 1 90 128 PRO B N 1
ATOM 6775 C CA . PRO B 1 128 ? -20.234 -27.922 -26.391 1 90 128 PRO B CA 1
ATOM 6776 C C . PRO B 1 128 ? -20.453 -29.344 -25.859 1 90 128 PRO B C 1
ATOM 6778 O O . PRO B 1 128 ? -19.562 -29.891 -25.188 1 90 128 PRO B O 1
ATOM 6781 N N . SER B 1 129 ? -21.688 -29.875 -26.188 1 93.25 129 SER B N 1
ATOM 6782 C CA . SER B 1 129 ? -21.922 -31.281 -25.891 1 93.25 129 SER B CA 1
ATOM 6783 C C . SER B 1 129 ? -21.125 -32.188 -26.812 1 93.25 129 SER B C 1
ATOM 6785 O O . SER B 1 129 ? -20.734 -31.766 -27.906 1 93.25 129 SER B O 1
ATOM 6787 N N . PRO B 1 130 ? -20.906 -33.406 -26.391 1 89 130 PRO B N 1
ATOM 6788 C CA . PRO B 1 130 ? -20.125 -34.344 -27.219 1 89 130 PRO B CA 1
ATOM 6789 C C . PRO B 1 130 ? -20.703 -34.5 -28.625 1 89 130 PRO B C 1
ATOM 6791 O O . PRO B 1 130 ? -19.953 -34.625 -29.594 1 89 130 PRO B O 1
ATOM 6794 N N . ASP B 1 131 ? -22.016 -34.469 -28.781 1 88.69 131 ASP B N 1
ATOM 6795 C CA . ASP B 1 131 ? -22.641 -34.656 -30.094 1 88.69 131 ASP B CA 1
ATOM 6796 C C . ASP B 1 131 ? -22.812 -33.344 -30.828 1 88.69 131 ASP B C 1
ATOM 6798 O O . ASP B 1 131 ? -23.438 -33.281 -31.891 1 88.69 131 ASP B O 1
ATOM 6802 N N . GLU B 1 132 ? -22.422 -32.25 -30.156 1 84.69 132 GLU B N 1
ATOM 6803 C CA . GLU B 1 132 ? -22.375 -30.891 -30.719 1 84.69 132 GLU B CA 1
ATOM 6804 C C . GLU B 1 132 ? -23.781 -30.359 -30.953 1 84.69 132 GLU B C 1
ATOM 6806 O O . GLU B 1 132 ? -23.969 -29.422 -31.734 1 84.69 132 GLU B O 1
ATOM 6811 N N . ARG B 1 133 ? -24.672 -30.891 -30.312 1 90 133 ARG B N 1
ATOM 6812 C CA . ARG B 1 133 ? -26.047 -30.406 -30.453 1 90 133 ARG B CA 1
ATOM 6813 C C . ARG B 1 133 ? -26.312 -29.234 -29.516 1 90 133 ARG B C 1
ATOM 6815 O O . ARG B 1 133 ? -27.188 -28.406 -29.797 1 90 133 ARG B O 1
ATOM 6822 N N . TRP B 1 134 ? -25.625 -29.297 -28.469 1 92.5 134 TRP B N 1
ATOM 6823 C CA . TRP B 1 134 ? -25.906 -28.312 -27.422 1 92.5 134 TRP B CA 1
ATOM 6824 C C . TRP B 1 134 ? -24.641 -27.547 -27.047 1 92.5 134 TRP B C 1
ATOM 6826 O O . TRP B 1 134 ? -23.531 -28.062 -27.172 1 92.5 134 TRP B O 1
ATOM 6836 N N . ASP B 1 135 ? -24.828 -26.328 -26.625 1 93.12 135 ASP B N 1
ATOM 6837 C CA . ASP B 1 135 ? -23.812 -25.562 -25.906 1 93.12 135 ASP B CA 1
ATOM 6838 C C . ASP B 1 135 ? -24.297 -25.219 -24.5 1 93.12 135 ASP B C 1
ATOM 6840 O O . ASP B 1 135 ? -25.359 -24.641 -24.312 1 93.12 135 ASP B O 1
ATOM 6844 N N . ALA B 1 136 ? -23.562 -25.609 -23.516 1 95.94 136 ALA B N 1
ATOM 6845 C CA . ALA B 1 136 ? -23.859 -25.219 -22.141 1 95.94 136 ALA B CA 1
ATOM 6846 C C . ALA B 1 136 ? -23.078 -23.969 -21.75 1 95.94 136 ALA B C 1
ATOM 6848 O O . ALA B 1 136 ? -21.922 -23.812 -22.125 1 95.94 136 ALA B O 1
ATOM 6849 N N . PHE B 1 137 ? -23.656 -23.047 -21.062 1 94 137 PHE B N 1
ATOM 6850 C CA . PHE B 1 137 ? -22.984 -21.828 -20.641 1 94 137 PHE B CA 1
ATOM 6851 C C . PHE B 1 137 ? -23.578 -21.297 -19.344 1 94 137 PHE B C 1
ATOM 6853 O O . PHE B 1 137 ? -24.625 -21.766 -18.906 1 94 137 PHE B O 1
ATOM 6860 N N . GLY B 1 138 ? -22.844 -20.469 -18.688 1 93.81 138 GLY B N 1
ATOM 6861 C CA . GLY B 1 138 ? -23.297 -19.875 -17.453 1 93.81 138 GLY B CA 1
ATOM 6862 C C . GLY B 1 138 ? -23.953 -18.516 -17.641 1 93.81 138 GLY B C 1
ATOM 6863 O O . GLY B 1 138 ? -23.531 -17.734 -18.484 1 93.81 138 GLY B O 1
ATOM 6864 N N . ARG B 1 139 ? -24.906 -18.219 -16.953 1 93.31 139 ARG B N 1
ATOM 6865 C CA . ARG B 1 139 ? -25.562 -16.922 -16.906 1 93.31 139 ARG B CA 1
ATOM 6866 C C . ARG B 1 139 ? -26.141 -16.641 -15.523 1 93.31 139 ARG B C 1
ATOM 6868 O O . ARG B 1 139 ? -26.984 -17.391 -15.039 1 93.31 139 ARG B O 1
ATOM 6875 N N . GLU B 1 140 ? -25.641 -15.617 -14.898 1 93.75 140 GLU B N 1
ATOM 6876 C CA . GLU B 1 140 ? -26.078 -15.188 -13.57 1 93.75 140 GLU B CA 1
ATOM 6877 C C . GLU B 1 140 ? -25.984 -16.328 -12.57 1 93.75 140 GLU B C 1
ATOM 6879 O O . GLU B 1 140 ? -26.938 -16.562 -11.805 1 93.75 140 GLU B O 1
ATOM 6884 N N . GLY B 1 141 ? -25.016 -17.094 -12.727 1 95.19 141 GLY B N 1
ATOM 6885 C CA . GLY B 1 141 ? -24.734 -18.172 -11.781 1 95.19 141 GLY B CA 1
ATOM 6886 C C . GLY B 1 141 ? -25.469 -19.453 -12.102 1 95.19 141 GLY B C 1
ATOM 6887 O O . GLY B 1 141 ? -25.281 -20.469 -11.43 1 95.19 141 GLY B O 1
ATOM 6888 N N . ASN B 1 142 ? -26.328 -19.453 -13.078 1 97.44 142 ASN B N 1
ATOM 6889 C CA . ASN B 1 142 ? -27.078 -20.625 -13.492 1 97.44 142 ASN B CA 1
ATOM 6890 C C . ASN B 1 142 ? -26.484 -21.266 -14.742 1 97.44 142 ASN B C 1
ATOM 6892 O O . ASN B 1 142 ? -25.672 -20.641 -15.438 1 97.44 142 ASN B O 1
ATOM 6896 N N . ILE B 1 143 ? -26.875 -22.484 -14.938 1 97.81 143 ILE B N 1
ATOM 6897 C CA . ILE B 1 143 ? -26.453 -23.203 -16.141 1 97.81 143 ILE B CA 1
ATOM 6898 C C . ILE B 1 143 ? -27.562 -23.172 -17.188 1 97.81 143 ILE B C 1
ATOM 6900 O O . ILE B 1 143 ? -28.719 -23.484 -16.891 1 97.81 143 ILE B O 1
ATOM 6904 N N . TRP B 1 144 ? -27.156 -22.734 -18.344 1 96.94 144 TRP B N 1
ATOM 6905 C CA . TRP B 1 144 ? -28.047 -22.688 -19.5 1 96.94 144 TRP B CA 1
ATOM 6906 C C . TRP B 1 144 ? -27.516 -23.578 -20.625 1 96.94 144 TRP B C 1
ATOM 6908 O O . TRP B 1 144 ? -26.359 -23.969 -20.625 1 96.94 144 TRP B O 1
ATOM 6918 N N . VAL B 1 145 ? -28.422 -24 -21.516 1 96.38 145 VAL B N 1
ATOM 6919 C CA . VAL B 1 145 ? -28.016 -24.672 -22.75 1 96.38 145 VAL B CA 1
ATOM 6920 C C . VAL B 1 145 ? -28.672 -24 -23.953 1 96.38 145 VAL B C 1
ATOM 6922 O O . VAL B 1 145 ? -29.75 -23.422 -23.828 1 96.38 145 VAL B O 1
ATOM 6925 N N . ARG B 1 146 ? -27.969 -24.016 -24.969 1 94.56 146 ARG B N 1
ATOM 6926 C CA . ARG B 1 146 ? -28.469 -23.531 -26.25 1 94.56 146 ARG B CA 1
ATOM 6927 C C . ARG B 1 146 ? -28.391 -24.625 -27.312 1 94.56 146 ARG B C 1
ATOM 6929 O O . ARG B 1 146 ? -27.344 -25.266 -27.469 1 94.56 146 ARG B O 1
ATOM 6936 N N . SER B 1 147 ? -29.484 -24.781 -28 1 92 147 SER B N 1
ATOM 6937 C CA . SER B 1 147 ? -29.484 -25.719 -29.125 1 92 147 SER B CA 1
ATOM 6938 C C . SER B 1 147 ? -28.766 -25.125 -30.328 1 92 147 SER B C 1
ATOM 6940 O O . SER B 1 147 ? -29.062 -24 -30.75 1 92 147 SER B O 1
ATOM 6942 N N . ARG B 1 148 ? -27.875 -25.906 -30.828 1 85.5 148 ARG B N 1
ATOM 6943 C CA . ARG B 1 148 ? -27.141 -25.422 -32 1 85.5 148 ARG B CA 1
ATOM 6944 C C . ARG B 1 148 ? -28.016 -25.5 -33.25 1 85.5 148 ARG B C 1
ATOM 6946 O O . ARG B 1 148 ? -27.75 -24.812 -34.25 1 85.5 148 ARG B O 1
ATOM 6953 N N . ALA B 1 149 ? -29.016 -26.281 -33.25 1 85.31 149 ALA B N 1
ATOM 6954 C CA . ALA B 1 149 ? -29.891 -26.469 -34.406 1 85.31 149 ALA B CA 1
ATOM 6955 C C . ALA B 1 149 ? -30.734 -25.234 -34.656 1 85.31 149 ALA B C 1
ATOM 6957 O O . ALA B 1 149 ? -30.906 -24.828 -35.812 1 85.31 149 ALA B O 1
ATOM 6958 N N . ASP B 1 150 ? -31.297 -24.656 -33.594 1 88.31 150 ASP B N 1
ATOM 6959 C CA . ASP B 1 150 ? -32.25 -23.562 -33.812 1 88.31 150 ASP B CA 1
ATOM 6960 C C . ASP B 1 150 ? -31.922 -22.375 -32.938 1 88.31 150 ASP B C 1
ATOM 6962 O O . ASP B 1 150 ? -32.625 -21.359 -32.969 1 88.31 150 ASP B O 1
ATOM 6966 N N . GLY B 1 151 ? -30.953 -22.547 -32.062 1 88.5 151 GLY B N 1
ATOM 6967 C CA . GLY B 1 151 ? -30.516 -21.406 -31.266 1 88.5 151 GLY B CA 1
ATOM 6968 C C . GLY B 1 151 ? -31.359 -21.188 -30.016 1 88.5 151 GLY B C 1
ATOM 6969 O O . GLY B 1 151 ? -31.094 -20.281 -29.234 1 88.5 151 GLY B O 1
ATOM 6970 N N . THR B 1 152 ? -32.281 -22.016 -29.844 1 93 152 THR B N 1
ATOM 6971 C CA . THR B 1 152 ? -33.125 -21.859 -28.672 1 93 152 THR B CA 1
ATOM 6972 C C . THR B 1 152 ? -32.344 -22.125 -27.391 1 93 152 THR B C 1
ATOM 6974 O O . THR B 1 152 ? -31.531 -23.047 -27.328 1 93 152 THR B O 1
ATOM 6977 N N . GLU B 1 153 ? -32.531 -21.297 -26.406 1 94.44 153 GLU B N 1
ATOM 6978 C CA . GLU B 1 153 ? -31.875 -21.406 -25.109 1 94.44 153 GLU B CA 1
ATOM 6979 C C . GLU B 1 153 ? -32.875 -21.75 -24 1 94.44 153 GLU B C 1
ATOM 6981 O O . GLU B 1 153 ? -34.031 -21.344 -24.062 1 94.44 153 GLU B O 1
ATOM 6986 N N . HIS B 1 154 ? -32.562 -22.516 -23.094 1 95.75 154 HIS B N 1
ATOM 6987 C CA . HIS B 1 154 ? -33.312 -22.688 -21.859 1 95.75 154 HIS B CA 1
ATOM 6988 C C . HIS B 1 154 ? -32.375 -22.922 -20.672 1 95.75 154 HIS B C 1
ATOM 6990 O O . HIS B 1 154 ? -31.266 -23.406 -20.844 1 95.75 154 HIS B O 1
ATOM 6996 N N . ALA B 1 155 ? -32.906 -22.547 -19.484 1 97.38 155 ALA B N 1
ATOM 6997 C CA . ALA B 1 155 ? -32.156 -22.719 -18.25 1 97.38 155 ALA B CA 1
ATOM 6998 C C . ALA B 1 155 ? -32.312 -24.141 -17.703 1 97.38 155 ALA B C 1
ATOM 7000 O O . ALA B 1 155 ? -33.406 -24.719 -17.766 1 97.38 155 ALA B O 1
ATOM 7001 N N . LEU B 1 156 ? -31.219 -24.719 -17.25 1 98.12 156 LEU B N 1
ATOM 7002 C CA . LEU B 1 156 ? -31.266 -26 -16.578 1 98.12 156 LEU B CA 1
ATOM 7003 C C . LEU B 1 156 ? -31.359 -25.812 -15.062 1 98.12 156 LEU B C 1
ATOM 7005 O O . LEU B 1 156 ? -31.781 -26.719 -14.352 1 98.12 156 LEU B O 1
ATOM 7009 N N . THR B 1 157 ? -30.844 -24.75 -14.562 1 98.12 157 THR B N 1
ATOM 7010 C CA . THR B 1 157 ? -30.984 -24.359 -13.164 1 98.12 157 THR B CA 1
ATOM 7011 C C . THR B 1 157 ? -31.547 -22.953 -13.047 1 98.12 157 THR B C 1
ATOM 7013 O O . THR B 1 157 ? -31.391 -22.141 -13.961 1 98.12 157 THR B O 1
ATOM 7016 N N . ASP B 1 158 ? -32.188 -22.594 -11.977 1 97.12 158 ASP B N 1
ATOM 7017 C CA . ASP B 1 158 ? -32.812 -21.281 -11.805 1 97.12 158 ASP B CA 1
ATOM 7018 C C . ASP B 1 158 ? -32.719 -20.828 -10.352 1 97.12 158 ASP B C 1
ATOM 7020 O O . ASP B 1 158 ? -33.406 -19.891 -9.945 1 97.12 158 ASP B O 1
ATOM 7024 N N . ASP B 1 159 ? -31.969 -21.5 -9.586 1 97.44 159 ASP B N 1
ATOM 7025 C CA . ASP B 1 159 ? -31.969 -21.234 -8.156 1 97.44 159 ASP B CA 1
ATOM 7026 C C . ASP B 1 159 ? -30.594 -20.734 -7.691 1 97.44 159 ASP B C 1
ATOM 7028 O O . ASP B 1 159 ? -30.266 -20.844 -6.512 1 97.44 159 ASP B O 1
ATOM 7032 N N . ALA B 1 160 ? -29.812 -20.281 -8.578 1 97.38 160 ALA B N 1
ATOM 7033 C CA . ALA B 1 160 ? -28.531 -19.672 -8.18 1 97.38 160 ALA B CA 1
ATOM 7034 C C . ALA B 1 160 ? -28.766 -18.406 -7.363 1 97.38 160 ALA B C 1
ATOM 7036 O O . ALA B 1 160 ? -29.781 -17.719 -7.539 1 97.38 160 ALA B O 1
ATOM 7037 N N . GLU B 1 161 ? -27.984 -18.172 -6.414 1 96.31 161 GLU B N 1
ATOM 7038 C CA . GLU B 1 161 ? -27.891 -16.938 -5.629 1 96.31 161 GLU B CA 1
ATOM 7039 C C . GLU B 1 161 ? -26.469 -16.391 -5.641 1 96.31 161 GLU B C 1
ATOM 7041 O O . GLU B 1 161 ? -25.516 -17.094 -6 1 96.31 161 GLU B O 1
ATOM 7046 N N . PRO B 1 162 ? -26.344 -15.062 -5.324 1 93.62 162 PRO B N 1
ATOM 7047 C CA . PRO B 1 162 ? -24.969 -14.562 -5.203 1 93.62 162 PRO B CA 1
ATOM 7048 C C . PRO B 1 162 ? -24.109 -15.414 -4.273 1 93.62 162 PRO B C 1
ATOM 7050 O O . PRO B 1 162 ? -24.5 -15.664 -3.131 1 93.62 162 PRO B O 1
ATOM 7053 N N . TYR B 1 163 ? -22.969 -15.891 -4.793 1 94.31 163 TYR B N 1
ATOM 7054 C CA . TYR B 1 163 ? -21.969 -16.672 -4.07 1 94.31 163 TYR B CA 1
ATOM 7055 C C . TYR B 1 163 ? -22.484 -18.062 -3.734 1 94.31 163 TYR B C 1
ATOM 7057 O O . TYR B 1 163 ? -21.984 -18.719 -2.826 1 94.31 163 TYR B O 1
ATOM 7065 N N . PHE B 1 164 ? -23.562 -18.438 -4.324 1 97.12 164 PHE B N 1
ATOM 7066 C CA . PHE B 1 164 ? -24.141 -19.766 -4.297 1 97.12 164 PHE B CA 1
ATOM 7067 C C . PHE B 1 164 ? -24.578 -20.203 -5.691 1 97.12 164 PHE B C 1
ATOM 7069 O O . PHE B 1 164 ? -25.781 -20.25 -5.969 1 97.12 164 PHE B O 1
ATOM 7076 N N . ASP B 1 165 ? -23.625 -20.5 -6.523 1 96.44 165 ASP B N 1
ATOM 7077 C CA . ASP B 1 165 ? -23.875 -20.625 -7.957 1 96.44 165 ASP B CA 1
ATOM 7078 C C . ASP B 1 165 ? -23.344 -21.938 -8.492 1 96.44 165 ASP B C 1
ATOM 7080 O O . ASP B 1 165 ? -22.797 -22.75 -7.734 1 96.44 165 ASP B O 1
ATOM 7084 N N . TYR B 1 166 ? -23.578 -22.172 -9.82 1 97.25 166 TYR B N 1
ATOM 7085 C CA . TYR B 1 166 ? -23.188 -23.422 -10.469 1 97.25 166 TYR B CA 1
ATOM 7086 C C . TYR B 1 166 ? -22.016 -23.203 -11.406 1 97.25 166 TYR B C 1
ATOM 7088 O O . TYR B 1 166 ? -21.984 -22.25 -12.195 1 97.25 166 TYR B O 1
ATOM 7096 N N . GLY B 1 167 ? -21.016 -24.078 -11.32 1 94.94 167 GLY B N 1
ATOM 7097 C CA . GLY B 1 167 ? -19.969 -24.203 -12.312 1 94.94 167 GLY B CA 1
ATOM 7098 C C . GLY B 1 167 ? -18.938 -23.094 -12.242 1 94.94 167 GLY B C 1
ATOM 7099 O O . GLY B 1 167 ? -18.031 -23.016 -13.078 1 94.94 167 GLY B O 1
ATOM 7100 N N . GLY B 1 168 ? -19.109 -22.203 -11.289 1 91.44 168 GLY B N 1
ATOM 7101 C CA . GLY B 1 168 ? -18.172 -21.094 -11.188 1 91.44 168 GLY B CA 1
ATOM 7102 C C . GLY B 1 168 ? -16.891 -21.469 -10.445 1 91.44 168 GLY B C 1
ATOM 7103 O O . GLY B 1 168 ? -16.5 -22.641 -10.422 1 91.44 168 GLY B O 1
ATOM 7104 N N . LEU B 1 169 ? -16.125 -20.453 -10.023 1 90.38 169 LEU B N 1
ATOM 7105 C CA . LEU B 1 169 ? -14.906 -20.625 -9.25 1 90.38 169 LEU B CA 1
ATOM 7106 C C . LEU B 1 169 ? -15.047 -20 -7.863 1 90.38 169 LEU B C 1
ATOM 7108 O O . LEU B 1 169 ? -15.688 -18.969 -7.699 1 90.38 169 LEU B O 1
ATOM 7112 N N . PRO B 1 170 ? -14.484 -20.688 -6.895 1 90.69 170 PRO B N 1
ATOM 7113 C CA . PRO B 1 170 ? -14.406 -19.984 -5.613 1 90.69 170 PRO B CA 1
ATOM 7114 C C . PRO B 1 170 ? -13.531 -18.734 -5.68 1 90.69 170 PRO B C 1
ATOM 7116 O O . PRO B 1 170 ? -12.484 -18.734 -6.336 1 90.69 170 PRO B O 1
ATOM 7119 N N . ASP B 1 171 ? -13.898 -17.656 -4.984 1 86.94 171 ASP B N 1
ATOM 7120 C CA . ASP B 1 171 ? -13.117 -16.422 -4.926 1 86.94 171 ASP B CA 1
ATOM 7121 C C . ASP B 1 171 ? -11.789 -16.656 -4.215 1 86.94 171 ASP B C 1
ATOM 7123 O O . ASP B 1 171 ? -10.805 -15.953 -4.488 1 86.94 171 ASP B O 1
ATOM 7127 N N . THR B 1 172 ? -11.773 -17.578 -3.312 1 79.25 172 THR B N 1
ATOM 7128 C CA . THR B 1 172 ? -10.633 -17.812 -2.43 1 79.25 172 THR B CA 1
ATOM 7129 C C . THR B 1 172 ? -9.422 -18.297 -3.223 1 79.25 172 THR B C 1
ATOM 7131 O O . THR B 1 172 ? -8.305 -18.312 -2.707 1 79.25 172 THR B O 1
ATOM 7134 N N . THR B 1 173 ? -9.594 -18.672 -4.383 1 74.31 173 THR B N 1
ATOM 7135 C CA . THR B 1 173 ? -8.477 -19.25 -5.121 1 74.31 173 THR B CA 1
ATOM 7136 C C . THR B 1 173 ? -7.852 -18.203 -6.047 1 74.31 173 THR B C 1
ATOM 7138 O O . THR B 1 173 ? -6.906 -18.5 -6.777 1 74.31 173 THR B O 1
ATOM 7141 N N . GLY B 1 174 ? -8.328 -17.031 -5.895 1 74.75 174 GLY B N 1
ATOM 7142 C CA . GLY B 1 174 ? -7.77 -15.961 -6.711 1 74.75 174 GLY B CA 1
ATOM 7143 C C . GLY B 1 174 ? -8.164 -16.062 -8.172 1 74.75 174 GLY B C 1
ATOM 7144 O O . GLY B 1 174 ? -9.102 -16.781 -8.523 1 74.75 174 GLY B O 1
ATOM 7145 N N . GLY B 1 175 ? -7.777 -15.25 -9.008 1 82.81 175 GLY B N 1
ATOM 7146 C CA . GLY B 1 175 ? -7.93 -15.289 -10.453 1 82.81 175 GLY B CA 1
ATOM 7147 C C . GLY B 1 175 ? -8.875 -14.234 -10.992 1 82.81 175 GLY B C 1
ATOM 7148 O O . GLY B 1 175 ? -8.867 -13.93 -12.188 1 82.81 175 GLY B O 1
ATOM 7149 N N . ARG B 1 176 ? -9.695 -13.812 -10.047 1 85.25 176 ARG B N 1
ATOM 7150 C CA . ARG B 1 176 ? -10.656 -12.805 -10.492 1 85.25 176 ARG B CA 1
ATOM 7151 C C . ARG B 1 176 ? -9.938 -11.57 -11.031 1 85.25 176 ARG B C 1
ATOM 7153 O O . ARG B 1 176 ? -10.328 -11.023 -12.062 1 85.25 176 ARG B O 1
ATOM 7160 N N . ALA B 1 177 ? -8.961 -11.164 -10.258 1 89.06 177 ALA B N 1
ATOM 7161 C CA . ALA B 1 177 ? -8.219 -9.977 -10.672 1 89.06 177 ALA B CA 1
ATOM 7162 C C . ALA B 1 177 ? -7.543 -10.203 -12.023 1 89.06 177 ALA B C 1
ATOM 7164 O O . ALA B 1 177 ? -7.512 -9.305 -12.867 1 89.06 177 ALA B O 1
ATOM 7165 N N . LEU B 1 178 ? -7.02 -11.359 -12.18 1 87.19 178 LEU B N 1
ATOM 7166 C CA . LEU B 1 178 ? -6.379 -11.68 -13.445 1 87.19 178 LEU B CA 1
ATOM 7167 C C . LEU B 1 178 ? -7.391 -11.672 -14.586 1 87.19 178 LEU B C 1
ATOM 7169 O O . LEU B 1 178 ? -7.133 -11.109 -15.648 1 87.19 178 LEU B O 1
ATOM 7173 N N . MET B 1 179 ? -8.523 -12.32 -14.391 1 87.94 179 MET B N 1
ATOM 7174 C CA . MET B 1 179 ? -9.57 -12.352 -15.406 1 87.94 179 MET B CA 1
ATOM 7175 C C . MET B 1 179 ? -10.023 -10.945 -15.773 1 87.94 179 MET B C 1
ATOM 7177 O O . MET B 1 179 ? -10.227 -10.633 -16.953 1 87.94 179 MET B O 1
ATOM 7181 N N . ARG B 1 180 ? -10.117 -10.156 -14.789 1 86.94 180 ARG B N 1
ATOM 7182 C CA . ARG B 1 180 ? -10.469 -8.758 -15.016 1 86.94 180 ARG B CA 1
ATOM 7183 C C . ARG B 1 180 ? -9.391 -8.055 -15.836 1 86.94 180 ARG B C 1
ATOM 7185 O O . ARG B 1 180 ? -9.703 -7.316 -16.781 1 86.94 180 ARG B O 1
ATOM 7192 N N . ALA B 1 181 ? -8.211 -8.242 -15.453 1 85.56 181 ALA B N 1
ATOM 7193 C CA . ALA B 1 181 ? -7.098 -7.621 -16.156 1 85.56 181 ALA B CA 1
ATOM 7194 C C . ALA B 1 181 ? -7.066 -8.047 -17.625 1 85.56 181 ALA B C 1
ATOM 7196 O O . ALA B 1 181 ? -6.723 -7.254 -18.5 1 85.56 181 ALA B O 1
ATOM 7197 N N . LEU B 1 182 ? -7.504 -9.305 -17.859 1 84.94 182 LEU B N 1
ATOM 7198 C CA . LEU B 1 182 ? -7.488 -9.852 -19.219 1 84.94 182 LEU B CA 1
ATOM 7199 C C . LEU B 1 182 ? -8.773 -9.5 -19.953 1 84.94 182 LEU B C 1
ATOM 7201 O O . LEU B 1 182 ? -8.867 -9.664 -21.172 1 84.94 182 LEU B O 1
ATOM 7205 N N . GLY B 1 183 ? -9.727 -9.047 -19.297 1 82.81 183 GLY B N 1
ATOM 7206 C CA . GLY B 1 183 ? -11.008 -8.695 -19.891 1 82.81 183 GLY B CA 1
ATOM 7207 C C . GLY B 1 183 ? -11.82 -9.906 -20.312 1 82.81 183 GLY B C 1
ATOM 7208 O O . GLY B 1 183 ? -12.523 -9.867 -21.312 1 82.81 183 GLY B O 1
ATOM 7209 N N . ILE B 1 184 ? -11.617 -10.984 -19.547 1 81.88 184 ILE B N 1
ATOM 7210 C CA . ILE B 1 184 ? -12.344 -12.195 -19.906 1 81.88 184 ILE B CA 1
ATOM 7211 C C . ILE B 1 184 ? -13.219 -12.641 -18.734 1 81.88 184 ILE B C 1
ATOM 7213 O O . ILE B 1 184 ? -12.898 -12.367 -17.578 1 81.88 184 ILE B O 1
ATOM 7217 N N . PRO B 1 185 ? -14.289 -13.242 -19.094 1 81.38 185 PRO B N 1
ATOM 7218 C CA . PRO B 1 185 ? -15.18 -13.727 -18.031 1 81.38 185 PRO B CA 1
ATOM 7219 C C . PRO B 1 185 ? -14.594 -14.906 -17.266 1 81.38 185 PRO B C 1
ATOM 7221 O O . PRO B 1 185 ? -13.695 -15.586 -17.781 1 81.38 185 PRO B O 1
ATOM 7224 N N . ALA B 1 186 ? -15.141 -15.117 -16.094 1 82.75 186 ALA B N 1
ATOM 7225 C CA . ALA B 1 186 ? -14.75 -16.312 -15.328 1 82.75 186 ALA B CA 1
ATOM 7226 C C . ALA B 1 186 ? -15.195 -17.578 -16.047 1 82.75 186 ALA B C 1
ATOM 7228 O O . ALA B 1 186 ? -16.281 -17.625 -16.625 1 82.75 186 ALA B O 1
ATOM 7229 N N . PRO B 1 187 ? -14.398 -18.5 -16.016 1 85.62 187 PRO B N 1
ATOM 7230 C CA . PRO B 1 187 ? -14.766 -19.75 -16.672 1 85.62 187 PRO B CA 1
ATOM 7231 C C . PRO B 1 187 ? -15.836 -20.531 -15.914 1 85.62 187 PRO B C 1
ATOM 7233 O O . PRO B 1 187 ? -15.992 -20.344 -14.703 1 85.62 187 PRO B O 1
ATOM 7236 N N . ILE B 1 188 ? -16.578 -21.328 -16.719 1 91.31 188 ILE B N 1
ATOM 7237 C CA . ILE B 1 188 ? -17.516 -22.266 -16.125 1 91.31 188 ILE B CA 1
ATOM 7238 C C . ILE B 1 188 ? -16.969 -23.688 -16.25 1 91.31 188 ILE B C 1
ATOM 7240 O O . ILE B 1 188 ? -16.359 -24.047 -17.266 1 91.31 188 ILE B O 1
ATOM 7244 N N . ILE B 1 189 ? -17.094 -24.438 -15.203 1 94.19 189 ILE B N 1
ATOM 7245 C CA . ILE B 1 189 ? -16.625 -25.812 -15.188 1 94.19 189 ILE B CA 1
ATOM 7246 C C . ILE B 1 189 ? -17.812 -26.766 -15.102 1 94.19 189 ILE B C 1
ATOM 7248 O O . ILE B 1 189 ? -18.609 -26.688 -14.164 1 94.19 189 ILE B O 1
ATOM 7252 N N . LEU B 1 190 ? -18 -27.578 -16.062 1 96.56 190 LEU B N 1
ATOM 7253 C CA . LEU B 1 190 ? -19.016 -28.625 -16.062 1 96.56 190 LEU B CA 1
ATOM 7254 C C . LEU B 1 190 ? -18.578 -29.828 -16.891 1 96.56 190 LEU B C 1
ATOM 7256 O O . LEU B 1 190 ? -17.625 -29.719 -17.672 1 96.56 190 LEU B O 1
ATOM 7260 N N . HIS B 1 191 ? -19.156 -30.984 -16.672 1 96.06 191 HIS B N 1
ATOM 7261 C CA . HIS B 1 191 ? -18.828 -32.219 -17.344 1 96.06 191 HIS B CA 1
ATOM 7262 C C . HIS B 1 191 ? -20.047 -32.812 -18.047 1 96.06 191 HIS B C 1
ATOM 7264 O O . HIS B 1 191 ? -21.016 -33.219 -17.391 1 96.06 191 HIS B O 1
ATOM 7270 N N . TRP B 1 192 ? -20 -32.906 -19.406 1 96.06 192 TRP B N 1
ATOM 7271 C CA . TRP B 1 192 ? -21.078 -33.531 -20.172 1 96.06 192 TRP B CA 1
ATOM 7272 C C . TRP B 1 192 ? -21.031 -35.031 -20.031 1 96.06 192 TRP B C 1
ATOM 7274 O O . TRP B 1 192 ? -19.969 -35.656 -20.016 1 96.06 192 TRP B O 1
ATOM 7284 N N . SER B 1 193 ? -22.266 -35.625 -19.953 1 96.62 193 SER B N 1
ATOM 7285 C CA . SER B 1 193 ? -22.328 -37.062 -20.094 1 96.62 193 SER B CA 1
ATOM 7286 C C . SER B 1 193 ? -21.969 -37.5 -21.516 1 96.62 193 SER B C 1
ATOM 7288 O O . SER B 1 193 ? -22.172 -36.75 -22.469 1 96.62 193 SER B O 1
ATOM 7290 N N . PRO B 1 194 ? -21.422 -38.688 -21.672 1 92.44 194 PRO B N 1
ATOM 7291 C CA . PRO B 1 194 ? -21 -39.125 -23 1 92.44 194 PRO B CA 1
ATOM 7292 C C . PRO B 1 194 ? -22.141 -39.125 -24.016 1 92.44 194 PRO B C 1
ATOM 7294 O O . PRO B 1 194 ? -21.906 -38.938 -25.219 1 92.44 194 PRO B O 1
ATOM 7297 N N . ASP B 1 195 ? -23.406 -39.312 -23.594 1 93.56 195 ASP B N 1
ATOM 7298 C CA . ASP B 1 195 ? -24.547 -39.375 -24.5 1 93.56 195 ASP B CA 1
ATOM 7299 C C . ASP B 1 195 ? -25.156 -37.969 -24.719 1 93.56 195 ASP B C 1
ATOM 7301 O O . ASP B 1 195 ? -26.203 -37.844 -25.359 1 93.56 195 ASP B O 1
ATOM 7305 N N . SER B 1 196 ? -24.609 -36.969 -24.078 1 95.56 196 SER B N 1
ATOM 7306 C CA . SER B 1 196 ? -24.969 -35.562 -24.281 1 95.56 196 SER B CA 1
ATOM 7307 C C . SER B 1 196 ? -26.328 -35.25 -23.672 1 95.56 196 SER B C 1
ATOM 7309 O O . SER B 1 196 ? -26.922 -34.219 -23.953 1 95.56 196 SER B O 1
ATOM 7311 N N . THR B 1 197 ? -26.766 -36.094 -22.812 1 96.31 197 THR B N 1
ATOM 7312 C CA . THR B 1 197 ? -28.125 -35.906 -22.297 1 96.31 197 THR B CA 1
ATOM 7313 C C . THR B 1 197 ? -28.094 -35.25 -20.938 1 96.31 197 THR B C 1
ATOM 7315 O O . THR B 1 197 ? -29.094 -34.688 -20.484 1 96.31 197 THR B O 1
ATOM 7318 N N . ARG B 1 198 ? -26.953 -35.312 -20.266 1 97.81 198 ARG B N 1
ATOM 7319 C CA . ARG B 1 198 ? -26.859 -34.812 -18.906 1 97.81 198 ARG B CA 1
ATOM 7320 C C . ARG B 1 198 ? -25.547 -34.031 -18.703 1 97.81 198 ARG B C 1
ATOM 7322 O O . ARG B 1 198 ? -24.609 -34.219 -19.469 1 97.81 198 ARG B O 1
ATOM 7329 N N . ILE B 1 199 ? -25.547 -33.188 -17.672 1 98 199 ILE B N 1
ATOM 7330 C CA . ILE B 1 199 ? -24.391 -32.406 -17.281 1 98 199 ILE B CA 1
ATOM 7331 C C . ILE B 1 199 ? -24.109 -32.594 -15.789 1 98 199 ILE B C 1
ATOM 7333 O O . ILE B 1 199 ? -25.031 -32.531 -14.969 1 98 199 ILE B O 1
ATOM 7337 N N . LEU B 1 200 ? -22.891 -32.906 -15.438 1 98.12 200 LEU B N 1
ATOM 7338 C CA . LEU B 1 200 ? -22.422 -32.875 -14.062 1 98.12 200 LEU B CA 1
ATOM 7339 C C . LEU B 1 200 ? -21.781 -31.516 -13.758 1 98.12 200 LEU B C 1
ATOM 7341 O O . LEU B 1 200 ? -20.875 -31.062 -14.469 1 98.12 200 LEU B O 1
ATOM 7345 N N . VAL B 1 201 ? -22.281 -30.859 -12.703 1 98.12 201 VAL B N 1
ATOM 7346 C CA . VAL B 1 201 ? -21.766 -29.531 -12.383 1 98.12 201 VAL B CA 1
ATOM 7347 C C . VAL B 1 201 ? -21.766 -29.344 -10.867 1 98.12 201 VAL B C 1
ATOM 7349 O O . VAL B 1 201 ? -22.641 -29.828 -10.172 1 98.12 201 VAL B O 1
ATOM 7352 N N . ALA B 1 202 ? -20.75 -28.672 -10.406 1 97.56 202 ALA B N 1
ATOM 7353 C CA . ALA B 1 202 ? -20.672 -28.344 -8.984 1 97.56 202 ALA B CA 1
ATOM 7354 C C . ALA B 1 202 ? -21.516 -27.109 -8.656 1 97.56 202 ALA B C 1
ATOM 7356 O O . ALA B 1 202 ? -21.547 -26.156 -9.438 1 97.56 202 ALA B O 1
ATOM 7357 N N . ARG B 1 203 ? -22.219 -27.172 -7.594 1 97.75 203 ARG B N 1
ATOM 7358 C CA . ARG B 1 203 ? -22.766 -25.953 -6.973 1 97.75 203 ARG B CA 1
ATOM 7359 C C . ARG B 1 203 ? -21.859 -25.484 -5.832 1 97.75 203 ARG B C 1
ATOM 7361 O O . ARG B 1 203 ? -21.578 -26.234 -4.902 1 97.75 203 ARG B O 1
ATOM 7368 N N . ILE B 1 204 ? -21.438 -24.281 -5.898 1 96.81 204 ILE B N 1
ATOM 7369 C CA . ILE B 1 204 ? -20.438 -23.75 -4.977 1 96.81 204 ILE B CA 1
ATOM 7370 C C . ILE B 1 204 ? -21.109 -22.781 -4 1 96.81 204 ILE B C 1
ATOM 7372 O O . ILE B 1 204 ? -21.828 -21.875 -4.41 1 96.81 204 ILE B O 1
ATOM 7376 N N . ASP B 1 205 ? -20.922 -23.031 -2.734 1 96.94 205 ASP B N 1
ATOM 7377 C CA . ASP B 1 205 ? -21.438 -22.172 -1.681 1 96.94 205 ASP B CA 1
ATOM 7378 C C . ASP B 1 205 ? -20.312 -21.391 -1.004 1 96.94 205 ASP B C 1
ATOM 7380 O O . ASP B 1 205 ? -19.453 -21.969 -0.345 1 96.94 205 ASP B O 1
ATOM 7384 N N . GLN B 1 206 ? -20.266 -20.188 -1.157 1 96.12 206 GLN B N 1
ATOM 7385 C CA . GLN B 1 206 ? -19.281 -19.359 -0.492 1 96.12 206 GLN B CA 1
ATOM 7386 C C . GLN B 1 206 ? -19.938 -18.156 0.182 1 96.12 206 GLN B C 1
ATOM 7388 O O . GLN B 1 206 ? -19.281 -17.141 0.433 1 96.12 206 GLN B O 1
ATOM 7393 N N . ARG B 1 207 ? -21.266 -18.234 0.579 1 96.31 207 ARG B N 1
ATOM 7394 C CA . ARG B 1 207 ? -22.062 -17.141 1.135 1 96.31 207 ARG B CA 1
ATOM 7395 C C . ARG B 1 207 ? -21.516 -16.703 2.488 1 96.31 207 ARG B C 1
ATOM 7397 O O . ARG B 1 207 ? -21.531 -15.516 2.812 1 96.31 207 ARG B O 1
ATOM 7404 N N . GLU B 1 208 ? -20.922 -17.609 3.193 1 95.69 208 GLU B N 1
ATOM 7405 C CA . GLU B 1 208 ? -20.531 -17.312 4.566 1 95.69 208 GLU B CA 1
ATOM 7406 C C . GLU B 1 208 ? -19.016 -17.125 4.676 1 95.69 208 GLU B C 1
ATOM 7408 O O . GLU B 1 208 ? -18.5 -16.938 5.773 1 95.69 208 GLU B O 1
ATOM 7413 N N . VAL B 1 209 ? -18.281 -17.297 3.562 1 95.94 209 VAL B N 1
ATOM 7414 C CA . VAL B 1 209 ? -16.844 -17.062 3.578 1 95.94 209 VAL B CA 1
ATOM 7415 C C . VAL B 1 209 ? -16.547 -15.586 3.82 1 95.94 209 VAL B C 1
ATOM 7417 O O . VAL B 1 209 ? -17.109 -14.719 3.152 1 95.94 209 VAL B O 1
ATOM 7420 N N . PRO B 1 210 ? -15.695 -15.281 4.816 1 94.5 210 PRO B N 1
ATOM 7421 C CA . PRO B 1 210 ? -15.414 -13.875 5.105 1 94.5 210 PRO B CA 1
ATOM 7422 C C . PRO B 1 210 ? -14.734 -13.156 3.938 1 94.5 210 PRO B C 1
ATOM 7424 O O . PRO B 1 210 ? -14.102 -13.805 3.102 1 94.5 210 PRO B O 1
ATOM 7427 N N . GLU B 1 211 ? -14.938 -11.828 3.914 1 94.75 211 GLU B N 1
ATOM 7428 C CA . GLU B 1 211 ? -14.422 -11.031 2.803 1 94.75 211 GLU B CA 1
ATOM 7429 C C . GLU B 1 211 ? -13.18 -10.25 3.217 1 94.75 211 GLU B C 1
ATOM 7431 O O . GLU B 1 211 ? -12.961 -10 4.402 1 94.75 211 GLU B O 1
ATOM 7436 N N . LEU B 1 212 ? -12.344 -9.945 2.324 1 95 212 LEU B N 1
ATOM 7437 C CA . LEU B 1 212 ? -11.312 -8.906 2.352 1 95 212 LEU B CA 1
ATOM 7438 C C . LEU B 1 212 ? -11.586 -7.84 1.298 1 95 212 LEU B C 1
ATOM 7440 O O . LEU B 1 212 ? -12.344 -8.07 0.356 1 95 212 LEU B O 1
ATOM 7444 N N . VAL B 1 213 ? -11.016 -6.723 1.483 1 96.5 213 VAL B N 1
ATOM 7445 C CA . VAL B 1 213 ? -11.211 -5.629 0.541 1 96.5 213 VAL B CA 1
ATOM 7446 C C . VAL B 1 213 ? -9.875 -5.254 -0.101 1 96.5 213 VAL B C 1
ATOM 7448 O O . VAL B 1 213 ? -8.867 -5.113 0.59 1 96.5 213 VAL B O 1
ATOM 7451 N N . LEU B 1 214 ? -9.789 -5.207 -1.405 1 96.94 214 LEU B N 1
ATOM 7452 C CA . LEU B 1 214 ? -8.703 -4.613 -2.178 1 96.94 214 LEU B CA 1
ATOM 7453 C C . LEU B 1 214 ? -9.141 -3.297 -2.809 1 96.94 214 LEU B C 1
ATOM 7455 O O . LEU B 1 214 ? -10.281 -3.178 -3.279 1 96.94 214 LEU B O 1
ATOM 7459 N N . VAL B 1 215 ? -8.297 -2.33 -2.762 1 97.62 215 VAL B N 1
ATOM 7460 C CA . VAL B 1 215 ? -8.664 -1.029 -3.311 1 97.62 215 VAL B CA 1
ATOM 7461 C C . VAL B 1 215 ? -7.82 -0.738 -4.551 1 97.62 215 VAL B C 1
ATOM 7463 O O . VAL B 1 215 ? -6.59 -0.777 -4.5 1 97.62 215 VAL B O 1
ATOM 7466 N N . GLU B 1 216 ? -8.484 -0.542 -5.656 1 97.81 216 GLU B N 1
ATOM 7467 C CA . GLU B 1 216 ? -7.84 -0.056 -6.871 1 97.81 216 GLU B CA 1
ATOM 7468 C C . GLU B 1 216 ? -7.629 1.455 -6.82 1 97.81 216 GLU B C 1
ATOM 7470 O O . GLU B 1 216 ? -8.57 2.225 -7.016 1 97.81 216 GLU B O 1
ATOM 7475 N N . SER B 1 217 ? -6.41 1.869 -6.609 1 98 217 SER B N 1
ATOM 7476 C CA . SER B 1 217 ? -6.102 3.275 -6.359 1 98 217 SER B CA 1
ATOM 7477 C C . SER B 1 217 ? -6.184 4.094 -7.645 1 98 217 SER B C 1
ATOM 7479 O O . SER B 1 217 ? -6.465 5.293 -7.605 1 98 217 SER B O 1
ATOM 7481 N N . SER B 1 218 ? -5.914 3.457 -8.758 1 96.94 218 SER B N 1
ATOM 7482 C CA . SER B 1 218 ? -5.793 4.18 -10.023 1 96.94 218 SER B CA 1
ATOM 7483 C C . SER B 1 218 ? -6.637 3.527 -11.109 1 96.94 218 SER B C 1
ATOM 7485 O O . SER B 1 218 ? -6.102 3.039 -12.109 1 96.94 218 SER B O 1
ATOM 7487 N N . PRO B 1 219 ? -7.945 3.59 -10.945 1 96.06 219 PRO B N 1
ATOM 7488 C CA . PRO B 1 219 ? -8.789 3.039 -12.008 1 96.06 219 PRO B CA 1
ATOM 7489 C C . PRO B 1 219 ? -8.523 3.682 -13.367 1 96.06 219 PRO B C 1
ATOM 7491 O O . PRO B 1 219 ? -8.133 4.852 -13.438 1 96.06 219 PRO B O 1
ATOM 7494 N N . ALA B 1 220 ? -8.773 2.982 -14.438 1 91.06 220 ALA B N 1
ATOM 7495 C CA . ALA B 1 220 ? -8.438 3.395 -15.797 1 91.06 220 ALA B CA 1
ATOM 7496 C C . ALA B 1 220 ? -9.195 4.66 -16.188 1 91.06 220 ALA B C 1
ATOM 7498 O O . ALA B 1 220 ? -8.703 5.469 -16.984 1 91.06 220 ALA B O 1
ATOM 7499 N N . ASP B 1 221 ? -10.359 4.898 -15.641 1 90.88 221 ASP B N 1
ATOM 7500 C CA . ASP B 1 221 ? -11.18 6.043 -16.031 1 90.88 221 ASP B CA 1
ATOM 7501 C C . ASP B 1 221 ? -10.781 7.293 -15.25 1 90.88 221 ASP B C 1
ATOM 7503 O O . ASP B 1 221 ? -11.352 8.367 -15.461 1 90.88 221 ASP B O 1
ATOM 7507 N N . GLY B 1 222 ? -9.828 7.207 -14.359 1 90.44 222 GLY B N 1
ATOM 7508 C CA . GLY B 1 222 ? -9.328 8.344 -13.609 1 90.44 222 GLY B CA 1
ATOM 7509 C C . GLY B 1 222 ? -10.227 8.734 -12.445 1 90.44 222 GLY B C 1
ATOM 7510 O O . GLY B 1 222 ? -9.945 9.703 -11.734 1 90.44 222 GLY B O 1
ATOM 7511 N N . GLY B 1 223 ? -11.281 7.938 -12.195 1 91.81 223 GLY B N 1
ATOM 7512 C CA . GLY B 1 223 ? -12.25 8.273 -11.164 1 91.81 223 GLY B CA 1
ATOM 7513 C C . GLY B 1 223 ? -11.781 7.898 -9.766 1 91.81 223 GLY B C 1
ATOM 7514 O O . GLY B 1 223 ? -10.578 7.742 -9.531 1 91.81 223 GLY B O 1
ATOM 7515 N N . ARG B 1 224 ? -12.703 7.758 -8.773 1 94.38 224 ARG B N 1
ATOM 7516 C CA . ARG B 1 224 ? -12.438 7.406 -7.383 1 94.38 224 ARG B CA 1
ATOM 7517 C C . ARG B 1 224 ? -11.773 6.039 -7.281 1 94.38 224 ARG B C 1
ATOM 7519 O O . ARG B 1 224 ? -11.977 5.176 -8.141 1 94.38 224 ARG B O 1
ATOM 7526 N N . PRO B 1 225 ? -10.906 5.887 -6.277 1 96.56 225 PRO B N 1
ATOM 7527 C CA . PRO B 1 225 ? -10.477 4.516 -5.988 1 96.56 225 PRO B CA 1
ATOM 7528 C C . PRO B 1 225 ? -11.656 3.547 -5.875 1 96.56 225 PRO B C 1
ATOM 7530 O O . PRO B 1 225 ? -12.719 3.918 -5.375 1 96.56 225 PRO B O 1
ATOM 7533 N N . VAL B 1 226 ? -11.492 2.365 -6.34 1 96.94 226 VAL B N 1
ATOM 7534 C CA . VAL B 1 226 ? -12.578 1.39 -6.418 1 96.94 226 VAL B CA 1
ATOM 7535 C C . VAL B 1 226 ? -12.297 0.229 -5.465 1 96.94 226 VAL B C 1
ATOM 7537 O O . VAL B 1 226 ? -11.203 -0.342 -5.477 1 96.94 226 VAL B O 1
ATOM 7540 N N . GLU B 1 227 ? -13.25 -0.091 -4.586 1 96.31 227 GLU B N 1
ATOM 7541 C CA . GLU B 1 227 ? -13.125 -1.245 -3.701 1 96.31 227 GLU B CA 1
ATOM 7542 C C . GLU B 1 227 ? -13.5 -2.537 -4.422 1 96.31 227 GLU B C 1
ATOM 7544 O O . GLU B 1 227 ? -14.453 -2.566 -5.203 1 96.31 227 GLU B O 1
ATOM 7549 N N . HIS B 1 228 ? -12.648 -3.492 -4.344 1 95.69 228 HIS B N 1
ATOM 7550 C CA . HIS B 1 228 ? -12.922 -4.855 -4.781 1 95.69 228 HIS B CA 1
ATOM 7551 C C . HIS B 1 228 ? -13.016 -5.809 -3.592 1 95.69 228 HIS B C 1
ATOM 7553 O O . HIS B 1 228 ? -12.102 -5.875 -2.77 1 95.69 228 HIS B O 1
ATOM 7559 N N . ARG B 1 229 ? -14.125 -6.496 -3.482 1 94.38 229 ARG B N 1
ATOM 7560 C CA . ARG B 1 229 ? -14.297 -7.461 -2.4 1 94.38 229 ARG B CA 1
ATOM 7561 C C . ARG B 1 229 ? -13.969 -8.875 -2.869 1 94.38 229 ARG B C 1
ATOM 7563 O O . ARG B 1 229 ? -14.336 -9.266 -3.98 1 94.38 229 ARG B O 1
ATOM 7570 N N . THR B 1 230 ? -13.25 -9.547 -2.084 1 91.81 230 THR B N 1
ATOM 7571 C CA . THR B 1 230 ? -12.867 -10.922 -2.361 1 91.81 230 THR B CA 1
ATOM 7572 C C . THR B 1 230 ? -13.164 -11.82 -1.161 1 91.81 230 THR B C 1
ATOM 7574 O O . THR B 1 230 ? -12.898 -11.445 -0.018 1 91.81 230 THR B O 1
ATOM 7577 N N . ARG B 1 231 ? -13.812 -12.938 -1.401 1 94.19 231 ARG B N 1
ATOM 7578 C CA . ARG B 1 231 ? -13.945 -13.93 -0.344 1 94.19 231 ARG B CA 1
ATOM 7579 C C . ARG B 1 231 ? -12.648 -14.711 -0.16 1 94.19 231 ARG B C 1
ATOM 7581 O O . ARG B 1 231 ? -12.031 -15.141 -1.137 1 94.19 231 ARG B O 1
ATOM 7588 N N . TYR B 1 232 ? -12.188 -14.789 1.026 1 94 232 TYR B N 1
ATOM 7589 C CA . TYR B 1 232 ? -10.859 -15.328 1.307 1 94 232 TYR B CA 1
ATOM 7590 C C . TYR B 1 232 ? -10.852 -16.094 2.621 1 94 232 TYR B C 1
ATOM 7592 O O . TYR B 1 232 ? -11.188 -15.547 3.674 1 94 232 TYR B O 1
ATOM 7600 N N . SER B 1 233 ? -10.516 -17.406 2.564 1 93.75 233 SER B N 1
ATOM 7601 C CA . SER B 1 233 ? -10.43 -18.234 3.766 1 93.75 233 SER B CA 1
ATOM 7602 C C . SER B 1 233 ? -9 -18.297 4.285 1 93.75 233 SER B C 1
ATOM 7604 O O . SER B 1 233 ? -8.078 -18.641 3.541 1 93.75 233 SER B O 1
ATOM 7606 N N . MET B 1 234 ? -8.82 -17.969 5.535 1 94.44 234 MET B N 1
ATOM 7607 C CA . MET B 1 234 ? -7.516 -18.031 6.184 1 94.44 234 MET B CA 1
ATOM 7608 C C . MET B 1 234 ? -7.398 -19.281 7.047 1 94.44 234 MET B C 1
ATOM 7610 O O . MET B 1 234 ? -8.406 -19.875 7.426 1 94.44 234 MET B O 1
ATOM 7614 N N . PRO B 1 235 ? -6.133 -19.703 7.324 1 95.56 235 PRO B N 1
ATOM 7615 C CA . PRO B 1 235 ? -5.934 -20.922 8.102 1 95.56 235 PRO B CA 1
ATOM 7616 C C . PRO B 1 235 ? -6.664 -20.891 9.445 1 95.56 235 PRO B C 1
ATOM 7618 O O . PRO B 1 235 ? -6.555 -19.922 10.188 1 95.56 235 PRO B O 1
ATOM 7621 N N . GLY B 1 236 ? -7.363 -21.938 9.695 1 94.25 236 GLY B N 1
ATOM 7622 C CA . GLY B 1 236 ? -8.008 -22.078 10.992 1 94.25 236 GLY B CA 1
ATOM 7623 C C . GLY B 1 236 ? -9.414 -21.531 11.023 1 94.25 236 GLY B C 1
ATOM 7624 O O . GLY B 1 236 ? -10.18 -21.797 11.961 1 94.25 236 GLY B O 1
ATOM 7625 N N . GLU B 1 237 ? -9.805 -20.766 10.008 1 93.38 237 GLU B N 1
ATOM 7626 C CA . GLU B 1 237 ? -11.156 -20.219 9.969 1 93.38 237 GLU B CA 1
ATOM 7627 C C . GLU B 1 237 ? -12.18 -21.312 9.656 1 93.38 237 GLU B C 1
ATOM 7629 O O . GLU B 1 237 ? -11.922 -22.188 8.844 1 93.38 237 GLU B O 1
ATOM 7634 N N . ASN B 1 238 ? -13.32 -21.234 10.25 1 91.25 238 ASN B N 1
ATOM 7635 C CA . ASN B 1 238 ? -14.328 -22.281 10.18 1 91.25 238 ASN B CA 1
ATOM 7636 C C . ASN B 1 238 ? -15.008 -22.312 8.812 1 91.25 238 ASN B C 1
ATOM 7638 O O . ASN B 1 238 ? -15.297 -23.391 8.289 1 91.25 238 ASN B O 1
ATOM 7642 N N . THR B 1 239 ? -15.234 -21.188 8.273 1 92.81 239 THR B N 1
ATOM 7643 C CA . THR B 1 239 ? -16.031 -21.141 7.051 1 92.81 239 THR B CA 1
ATOM 7644 C C . THR B 1 239 ? -15.125 -21.109 5.82 1 92.81 239 THR B C 1
ATOM 7646 O O . THR B 1 239 ? -14.289 -20.203 5.68 1 92.81 239 THR B O 1
ATOM 7649 N N . VAL B 1 240 ? -15.211 -22.109 4.988 1 94.62 240 VAL B N 1
ATOM 7650 C CA . VAL B 1 240 ? -14.57 -22.203 3.68 1 94.62 240 VAL B CA 1
ATOM 7651 C C . VAL B 1 240 ? -15.625 -22.453 2.604 1 94.62 240 VAL B C 1
ATOM 7653 O O . VAL B 1 240 ? -16.766 -22.828 2.914 1 94.62 240 VAL B O 1
ATOM 7656 N N . ALA B 1 241 ? -15.312 -22.188 1.37 1 95.62 241 ALA B N 1
ATOM 7657 C CA . ALA B 1 241 ? -16.219 -22.531 0.28 1 95.62 241 ALA B CA 1
ATOM 7658 C C . ALA B 1 241 ? -16.469 -24.031 0.221 1 95.62 241 ALA B C 1
ATOM 7660 O O . ALA B 1 241 ? -15.555 -24.828 0.502 1 95.62 241 ALA B O 1
ATOM 7661 N N . THR B 1 242 ? -17.641 -24.438 -0.113 1 96.5 242 THR B N 1
ATOM 7662 C CA . THR B 1 242 ? -18 -25.844 -0.239 1 96.5 242 THR B CA 1
ATOM 7663 C C . THR B 1 242 ? -18.703 -26.109 -1.567 1 96.5 242 THR B C 1
ATOM 7665 O O . THR B 1 242 ? -19.094 -25.172 -2.264 1 96.5 242 THR B O 1
ATOM 7668 N N . MET B 1 243 ? -18.797 -27.344 -1.936 1 96.69 243 MET B N 1
ATOM 7669 C CA . MET B 1 243 ? -19.469 -27.688 -3.189 1 96.69 243 MET B CA 1
ATOM 7670 C C . MET B 1 243 ? -20.234 -29 -3.055 1 96.69 243 MET B C 1
ATOM 7672 O O . MET B 1 243 ? -19.938 -29.812 -2.178 1 96.69 243 MET B O 1
ATOM 7676 N N . THR B 1 244 ? -21.219 -29.141 -3.83 1 97.69 244 THR B N 1
ATOM 7677 C CA . THR B 1 244 ? -21.938 -30.375 -4.082 1 97.69 244 THR B CA 1
ATOM 7678 C C . THR B 1 244 ? -22.062 -30.641 -5.582 1 97.69 244 THR B C 1
ATOM 7680 O O . THR B 1 244 ? -22.125 -29.703 -6.379 1 97.69 244 THR B O 1
ATOM 7683 N N . TRP B 1 245 ? -22.078 -31.844 -5.891 1 98.12 245 TRP B N 1
ATOM 7684 C CA . TRP B 1 245 ? -22.266 -32.219 -7.293 1 98.12 245 TRP B CA 1
ATOM 7685 C C . TRP B 1 245 ? -23.734 -32.375 -7.633 1 98.12 245 TRP B C 1
ATOM 7687 O O . TRP B 1 245 ? -24.5 -32.906 -6.832 1 98.12 245 TRP B O 1
ATOM 7697 N N . ASN B 1 246 ? -24.109 -31.922 -8.844 1 98.38 246 ASN B N 1
ATOM 7698 C CA . ASN B 1 246 ? -25.469 -31.953 -9.344 1 98.38 246 ASN B CA 1
ATOM 7699 C C . ASN B 1 246 ? -25.531 -32.469 -10.781 1 98.38 246 ASN B C 1
ATOM 7701 O O . ASN B 1 246 ? -24.734 -32.062 -11.625 1 98.38 246 ASN B O 1
ATOM 7705 N N . VAL B 1 247 ? -26.484 -33.312 -10.984 1 98.56 247 VAL B N 1
ATOM 7706 C CA . VAL B 1 247 ? -26.703 -33.812 -12.336 1 98.56 247 VAL B CA 1
ATOM 7707 C C . VAL B 1 247 ? -27.922 -33.125 -12.961 1 98.56 247 VAL B C 1
ATOM 7709 O O . VAL B 1 247 ? -29.031 -33.188 -12.43 1 98.56 247 VAL B O 1
ATOM 7712 N N . LEU B 1 248 ? -27.656 -32.469 -14.094 1 98.56 248 LEU B N 1
ATOM 7713 C CA . LEU B 1 248 ? -28.703 -31.781 -14.82 1 98.56 248 LEU B CA 1
ATOM 7714 C C . LEU B 1 248 ? -29.109 -32.531 -16.062 1 98.56 248 LEU B C 1
ATOM 7716 O O . LEU B 1 248 ? -28.266 -32.906 -16.875 1 98.56 248 LEU B O 1
ATOM 7720 N N . ASP B 1 249 ? -30.391 -32.75 -16.219 1 97.88 249 ASP B N 1
ATOM 7721 C CA . ASP B 1 249 ? -30.891 -33.344 -17.438 1 97.88 249 ASP B CA 1
ATOM 7722 C C . ASP B 1 249 ? -31.266 -32.281 -18.469 1 97.88 249 ASP B C 1
ATOM 7724 O O . ASP B 1 249 ? -32.062 -31.375 -18.172 1 97.88 249 ASP B O 1
ATOM 7728 N N . VAL B 1 250 ? -30.828 -32.406 -19.625 1 97.25 250 VAL B N 1
ATOM 7729 C CA . VAL B 1 250 ? -30.953 -31.344 -20.625 1 97.25 250 VAL B CA 1
ATOM 7730 C C . VAL B 1 250 ? -32.375 -31.312 -21.156 1 97.25 250 VAL B C 1
ATOM 7732 O O . VAL B 1 250 ? -33 -30.25 -21.281 1 97.25 250 VAL B O 1
ATOM 7735 N N . GLU B 1 251 ? -32.969 -32.406 -21.453 1 94 251 GLU B N 1
ATOM 7736 C CA . GLU B 1 251 ? -34.281 -32.469 -22.078 1 94 251 GLU B CA 1
ATOM 7737 C C . GLU B 1 251 ? -35.375 -32.375 -21.016 1 94 251 GLU B C 1
ATOM 7739 O O . GLU B 1 251 ? -36.344 -31.625 -21.188 1 94 251 GLU B O 1
ATOM 7744 N N . GLN B 1 252 ? -35.219 -33.156 -19.984 1 95.5 252 GLN B N 1
ATOM 7745 C CA . GLN B 1 252 ? -36.25 -33.219 -18.938 1 95.5 252 GLN B CA 1
ATOM 7746 C C . GLN B 1 252 ? -36.156 -31.969 -18.047 1 95.5 252 GLN B C 1
ATOM 7748 O O . GLN B 1 252 ? -37.125 -31.656 -17.328 1 95.5 252 GLN B O 1
ATOM 7753 N N . ARG B 1 253 ? -35.031 -31.359 -18.062 1 96.44 253 ARG B N 1
ATOM 7754 C CA . ARG B 1 253 ? -34.781 -30.141 -17.297 1 96.44 253 ARG B CA 1
ATOM 7755 C C . ARG B 1 253 ? -35 -30.406 -15.805 1 96.44 253 ARG B C 1
ATOM 7757 O O . ARG B 1 253 ? -35.688 -29.625 -15.125 1 96.44 253 ARG B O 1
ATOM 7764 N N . THR B 1 254 ? -34.531 -31.5 -15.352 1 97.19 254 THR B N 1
ATOM 7765 C CA . THR B 1 254 ? -34.562 -31.875 -13.945 1 97.19 254 THR B CA 1
ATOM 7766 C C . THR B 1 254 ? -33.156 -31.844 -13.344 1 97.19 254 THR B C 1
ATOM 7768 O O . THR B 1 254 ? -32.156 -31.859 -14.078 1 97.19 254 THR B O 1
ATOM 7771 N N . ILE B 1 255 ? -33.125 -31.734 -12.039 1 98.25 255 ILE B N 1
ATOM 7772 C CA . ILE B 1 255 ? -31.875 -31.688 -11.289 1 98.25 255 ILE B CA 1
ATOM 7773 C C . ILE B 1 255 ? -31.844 -32.844 -10.266 1 98.25 255 ILE B C 1
ATOM 7775 O O . ILE B 1 255 ? -32.781 -33 -9.477 1 98.25 255 ILE B O 1
ATOM 7779 N N . VAL B 1 256 ? -30.828 -33.625 -10.258 1 98.12 256 VAL B N 1
ATOM 7780 C CA . VAL B 1 256 ? -30.547 -34.625 -9.219 1 98.12 256 VAL B CA 1
ATOM 7781 C C . VAL B 1 256 ? -29.328 -34.188 -8.406 1 98.12 256 VAL B C 1
ATOM 7783 O O . VAL B 1 256 ? -28.234 -34 -8.953 1 98.12 256 VAL B O 1
ATOM 7786 N N . ARG B 1 257 ? -29.516 -34.062 -7.109 1 97.75 257 ARG B N 1
ATOM 7787 C CA . ARG B 1 257 ? -28.453 -33.531 -6.242 1 97.75 257 ARG B CA 1
ATOM 7788 C C . ARG B 1 257 ? -27.781 -34.656 -5.461 1 97.75 257 ARG B C 1
ATOM 7790 O O . ARG B 1 257 ? -28.422 -35.656 -5.086 1 97.75 257 ARG B O 1
ATOM 7797 N N . GLN B 1 258 ? -26.531 -34.469 -5.234 1 97.19 258 GLN B N 1
ATOM 7798 C CA . GLN B 1 258 ? -25.781 -35.375 -4.391 1 97.19 258 GLN B CA 1
ATOM 7799 C C . GLN B 1 258 ? -26.422 -35.5 -3.004 1 97.19 258 GLN B C 1
ATOM 7801 O O . GLN B 1 258 ? -26.859 -34.5 -2.436 1 97.19 258 GLN B O 1
ATOM 7806 N N . GLN B 1 259 ? -26.438 -36.688 -2.439 1 96.5 259 GLN B N 1
ATOM 7807 C CA . GLN B 1 259 ? -27.094 -36.938 -1.158 1 96.5 259 GLN B CA 1
ATOM 7808 C C . GLN B 1 259 ? -26.078 -37.031 -0.031 1 96.5 259 GLN B C 1
ATOM 7810 O O . GLN B 1 259 ? -26.141 -37.969 0.786 1 96.5 259 GLN B O 1
ATOM 7815 N N . THR B 1 260 ? -25.031 -36.375 0.02 1 95.88 260 THR B N 1
ATOM 7816 C CA . THR B 1 260 ? -24.031 -36.281 1.08 1 95.88 260 THR B CA 1
ATOM 7817 C C . THR B 1 260 ? -23.734 -34.812 1.416 1 95.88 260 THR B C 1
ATOM 7819 O O . THR B 1 260 ? -24.188 -33.906 0.711 1 95.88 260 THR B O 1
ATOM 7822 N N . GLU B 1 261 ? -23.078 -34.625 2.547 1 94.88 261 GLU B N 1
ATOM 7823 C CA . GLU B 1 261 ? -22.688 -33.281 2.949 1 94.88 261 GLU B CA 1
ATOM 7824 C C . GLU B 1 261 ? -21.75 -32.656 1.929 1 94.88 261 GLU B C 1
ATOM 7826 O O . GLU B 1 261 ? -21.031 -33.344 1.224 1 94.88 261 GLU B O 1
ATOM 7831 N N . PRO B 1 262 ? -21.812 -31.297 1.821 1 95.75 262 PRO B N 1
ATOM 7832 C CA . PRO B 1 262 ? -20.906 -30.594 0.909 1 95.75 262 PRO B CA 1
ATOM 7833 C C . PRO B 1 262 ? -19.438 -30.844 1.238 1 95.75 262 PRO B C 1
ATOM 7835 O O . PRO B 1 262 ? -19.094 -31.172 2.383 1 95.75 262 PRO B O 1
ATOM 7838 N N . THR B 1 263 ? -18.625 -30.781 0.229 1 94.62 263 THR B N 1
ATOM 7839 C CA . THR B 1 263 ? -17.172 -30.922 0.348 1 94.62 263 THR B CA 1
ATOM 7840 C C . THR B 1 263 ? -16.5 -29.562 0.394 1 94.62 263 THR B C 1
ATOM 7842 O O . THR B 1 263 ? -16.812 -28.672 -0.409 1 94.62 263 THR B O 1
ATOM 7845 N N . PRO B 1 264 ? -15.562 -29.375 1.377 1 94.38 264 PRO B N 1
ATOM 7846 C CA . PRO B 1 264 ? -14.805 -28.125 1.361 1 94.38 264 PRO B CA 1
ATOM 7847 C C . PRO B 1 264 ? -13.922 -27.984 0.12 1 94.38 264 PRO B C 1
ATOM 7849 O O . PRO B 1 264 ? -13.344 -28.969 -0.344 1 94.38 264 PRO B O 1
ATOM 7852 N N . ILE B 1 265 ? -13.875 -26.766 -0.465 1 95.25 265 ILE B N 1
ATOM 7853 C CA . ILE B 1 265 ? -12.969 -26.453 -1.562 1 95.25 265 ILE B CA 1
ATOM 7854 C C . ILE B 1 265 ? -11.711 -25.781 -1.014 1 95.25 265 ILE B C 1
ATOM 7856 O O . ILE B 1 265 ? -11.719 -24.594 -0.72 1 95.25 265 ILE B O 1
ATOM 7860 N N . MET B 1 266 ? -10.68 -26.531 -0.937 1 93.81 266 MET B N 1
ATOM 7861 C CA . MET B 1 266 ? -9.438 -25.969 -0.42 1 93.81 266 MET B CA 1
ATOM 7862 C C . MET B 1 266 ? -8.523 -25.531 -1.56 1 93.81 266 MET B C 1
ATOM 7864 O O . MET B 1 266 ? -7.598 -24.75 -1.349 1 93.81 266 MET B O 1
ATOM 7868 N N . HIS B 1 267 ? -8.766 -26.047 -2.693 1 91.88 267 HIS B N 1
ATOM 7869 C CA . HIS B 1 267 ? -8.078 -25.703 -3.93 1 91.88 267 HIS B CA 1
ATOM 7870 C C . HIS B 1 267 ? -8.961 -25.938 -5.145 1 91.88 267 HIS B C 1
ATOM 7872 O O . HIS B 1 267 ? -9.828 -26.828 -5.121 1 91.88 267 HIS B O 1
ATOM 7878 N N . ASN B 1 268 ? -8.695 -25.297 -6.223 1 91.31 268 ASN B N 1
ATOM 7879 C CA . ASN B 1 268 ? -9.547 -25.328 -7.406 1 91.31 268 ASN B CA 1
ATOM 7880 C C . ASN B 1 268 ? -9.5 -26.703 -8.078 1 91.31 268 ASN B C 1
ATOM 7882 O O . ASN B 1 268 ? -10.391 -27.047 -8.867 1 91.31 268 ASN B O 1
ATOM 7886 N N . VAL B 1 269 ? -8.516 -27.484 -7.812 1 91.38 269 VAL B N 1
ATOM 7887 C CA . VAL B 1 269 ? -8.414 -28.797 -8.438 1 91.38 269 VAL B CA 1
ATOM 7888 C C . VAL B 1 269 ? -9.609 -29.656 -8.039 1 91.38 269 VAL B C 1
ATOM 7890 O O . VAL B 1 269 ? -9.984 -30.594 -8.758 1 91.38 269 VAL B O 1
ATOM 7893 N N . ALA B 1 270 ? -10.219 -29.359 -6.941 1 91.12 270 ALA B N 1
ATOM 7894 C CA . ALA B 1 270 ? -11.391 -30.094 -6.48 1 91.12 270 ALA B CA 1
ATOM 7895 C C . ALA B 1 270 ? -12.523 -30.016 -7.496 1 91.12 270 ALA B C 1
ATOM 7897 O O . ALA B 1 270 ? -13.359 -30.922 -7.586 1 91.12 270 ALA B O 1
ATOM 7898 N N . LEU B 1 271 ? -12.508 -28.969 -8.305 1 92.25 271 LEU B N 1
ATOM 7899 C CA . LEU B 1 271 ? -13.602 -28.688 -9.227 1 92.25 271 LEU B CA 1
ATOM 7900 C C . LEU B 1 271 ? -13.484 -29.547 -10.484 1 92.25 271 LEU B C 1
ATOM 7902 O O . LEU B 1 271 ? -14.453 -29.703 -11.227 1 92.25 271 LEU B O 1
ATOM 7906 N N . ILE B 1 272 ? -12.289 -30.047 -10.656 1 91.75 272 ILE B N 1
ATOM 7907 C CA . ILE B 1 272 ? -12.094 -30.766 -11.914 1 91.75 272 ILE B CA 1
ATOM 7908 C C . ILE B 1 272 ? -11.883 -32.25 -11.633 1 91.75 272 ILE B C 1
ATOM 7910 O O . ILE B 1 272 ? -11.695 -33.031 -12.555 1 91.75 272 ILE B O 1
ATOM 7914 N N . TYR B 1 273 ? -11.891 -32.688 -10.398 1 94.12 273 TYR B N 1
ATOM 7915 C CA . TYR B 1 273 ? -11.688 -34.094 -10.039 1 94.12 273 TYR B CA 1
ATOM 7916 C C . TYR B 1 273 ? -13.008 -34.844 -9.984 1 94.12 273 TYR B C 1
ATOM 7918 O O . TYR B 1 273 ? -13.32 -35.5 -8.992 1 94.12 273 TYR B O 1
ATOM 7926 N N . ALA B 1 274 ? -13.773 -34.688 -11.023 1 96.44 274 ALA B N 1
ATOM 7927 C CA . ALA B 1 274 ? -15.016 -35.406 -11.266 1 96.44 274 ALA B CA 1
ATOM 7928 C C . ALA B 1 274 ? -15.18 -35.719 -12.75 1 96.44 274 ALA B C 1
ATOM 7930 O O . ALA B 1 274 ? -14.773 -34.938 -13.609 1 96.44 274 ALA B O 1
ATOM 7931 N N . TRP B 1 275 ? -15.766 -36.938 -13.039 1 94.75 275 TRP B N 1
ATOM 7932 C CA . TRP B 1 275 ? -15.93 -37.312 -14.438 1 94.75 275 TRP B CA 1
ATOM 7933 C C . TRP B 1 275 ? -17 -38.375 -14.594 1 94.75 275 TRP B C 1
ATOM 7935 O O . TRP B 1 275 ? -17.375 -39.031 -13.625 1 94.75 275 TRP B O 1
ATOM 7945 N N . TRP B 1 276 ? -17.516 -38.469 -15.812 1 95.31 276 TRP B N 1
ATOM 7946 C CA . TRP B 1 276 ? -18.422 -39.531 -16.188 1 95.31 276 TRP B CA 1
ATOM 7947 C C . TRP B 1 276 ? -17.641 -40.812 -16.547 1 95.31 276 TRP B C 1
ATOM 7949 O O . TRP B 1 276 ? -16.797 -40.781 -17.453 1 95.31 276 TRP B O 1
ATOM 7959 N N . SER B 1 277 ? -17.891 -41.906 -15.82 1 91.81 277 SER B N 1
ATOM 7960 C CA . SER B 1 277 ? -17.266 -43.188 -16.172 1 91.81 277 SER B CA 1
ATOM 7961 C C . SER B 1 277 ? -18.141 -43.969 -17.156 1 91.81 277 SER B C 1
ATOM 7963 O O . SER B 1 277 ? -17.641 -44.812 -17.906 1 91.81 277 SER B O 1
ATOM 7965 N N . SER B 1 278 ? -19.359 -43.75 -17.031 1 88.56 278 SER B N 1
ATOM 7966 C CA . SER B 1 278 ? -20.375 -44.219 -17.953 1 88.56 278 SER B CA 1
ATOM 7967 C C . SER B 1 278 ? -21.609 -43.344 -17.922 1 88.56 278 SER B C 1
ATOM 7969 O O . SER B 1 278 ? -21.672 -42.375 -17.172 1 88.56 278 SER B O 1
ATOM 7971 N N . ALA B 1 279 ? -22.5 -43.688 -18.812 1 85.06 279 ALA B N 1
ATOM 7972 C CA . ALA B 1 279 ? -23.75 -42.906 -18.828 1 85.06 279 ALA B CA 1
ATOM 7973 C C . ALA B 1 279 ? -24.469 -43 -17.484 1 85.06 279 ALA B C 1
ATOM 7975 O O . ALA B 1 279 ? -25.203 -42.094 -17.109 1 85.06 279 ALA B O 1
ATOM 7976 N N . ASP B 1 280 ? -24.188 -44.062 -16.766 1 87.88 280 ASP B N 1
ATOM 7977 C CA . ASP B 1 280 ? -24.984 -44.312 -15.555 1 87.88 280 ASP B CA 1
ATOM 7978 C C . ASP B 1 280 ? -24.109 -44.188 -14.305 1 87.88 280 ASP B C 1
ATOM 7980 O O . ASP B 1 280 ? -24.531 -44.594 -13.219 1 87.88 280 ASP B O 1
ATOM 7984 N N . ALA B 1 281 ? -22.938 -43.656 -14.484 1 92.38 281 ALA B N 1
ATOM 7985 C CA . ALA B 1 281 ? -22.094 -43.531 -13.297 1 92.38 281 ALA B CA 1
ATOM 7986 C C . ALA B 1 281 ? -21.188 -42.312 -13.383 1 92.38 281 ALA B C 1
ATOM 7988 O O . ALA B 1 281 ? -20.625 -42.031 -14.445 1 92.38 281 ALA B O 1
ATOM 7989 N N . VAL B 1 282 ? -21.141 -41.594 -12.25 1 97 282 VAL B N 1
ATOM 7990 C CA . VAL B 1 282 ? -20.219 -40.5 -12.055 1 97 282 VAL B CA 1
ATOM 7991 C C . VAL B 1 282 ? -19.266 -40.812 -10.914 1 97 282 VAL B C 1
ATOM 7993 O O . VAL B 1 282 ? -19.656 -41.406 -9.898 1 97 282 VAL B O 1
ATOM 7996 N N . HIS B 1 283 ? -18 -40.594 -11.109 1 97.69 283 HIS B N 1
ATOM 7997 C CA . HIS B 1 283 ? -17.016 -40.719 -10.047 1 97.69 283 HIS B CA 1
ATOM 7998 C C . HIS B 1 283 ? -16.359 -39.375 -9.734 1 97.69 283 HIS B C 1
ATOM 8000 O O . HIS B 1 283 ? -16.281 -38.5 -10.609 1 97.69 283 HIS B O 1
ATOM 8006 N N . TYR B 1 284 ? -16.016 -39.125 -8.531 1 97.38 284 TYR B N 1
ATOM 8007 C CA . TYR B 1 284 ? -15.273 -37.938 -8.148 1 97.38 284 TYR B CA 1
ATOM 8008 C C . TYR B 1 284 ? -14.383 -38.188 -6.945 1 97.38 284 TYR B C 1
ATOM 8010 O O . TYR B 1 284 ? -14.562 -39.188 -6.238 1 97.38 284 TYR B O 1
ATOM 8018 N N . LEU B 1 285 ? -13.391 -37.344 -6.742 1 97.25 285 LEU B N 1
ATOM 8019 C CA . LEU B 1 285 ? -12.484 -37.438 -5.602 1 97.25 285 LEU B CA 1
ATOM 8020 C C . LEU B 1 285 ? -12.938 -36.5 -4.484 1 97.25 285 LEU B C 1
ATOM 8022 O O . LEU B 1 285 ? -13.289 -35.344 -4.738 1 97.25 285 LEU B O 1
ATOM 8026 N N . HIS B 1 286 ? -13.023 -37.062 -3.334 1 96.69 286 HIS B N 1
ATOM 8027 C CA . HIS B 1 286 ? -13.281 -36.312 -2.111 1 96.69 286 HIS B CA 1
ATOM 8028 C C . HIS B 1 286 ? -12.047 -36.281 -1.216 1 96.69 286 HIS B C 1
ATOM 8030 O O . HIS B 1 286 ? -11.523 -37.312 -0.829 1 96.69 286 HIS B O 1
ATOM 8036 N N . GLN B 1 287 ? -11.602 -35.094 -0.941 1 95.81 287 GLN B N 1
ATOM 8037 C CA . GLN B 1 287 ? -10.461 -34.906 -0.05 1 95.81 287 GLN B CA 1
ATOM 8038 C C . GLN B 1 287 ? -10.867 -34.188 1.224 1 95.81 287 GLN B C 1
ATOM 8040 O O . GLN B 1 287 ? -11.609 -33.188 1.169 1 95.81 287 GLN B O 1
ATOM 8045 N N . SER B 1 288 ? -10.398 -34.75 2.393 1 96.19 288 SER B N 1
ATOM 8046 C CA . SER B 1 288 ? -10.695 -34.062 3.654 1 96.19 288 SER B CA 1
ATOM 8047 C C . SER B 1 288 ? -10.055 -32.688 3.701 1 96.19 288 SER B C 1
ATOM 8049 O O . SER B 1 288 ? -9.125 -32.406 2.949 1 96.19 288 SER B O 1
ATOM 8051 N N . ARG B 1 289 ? -10.555 -31.859 4.535 1 95.5 289 ARG B N 1
ATOM 8052 C CA . ARG B 1 289 ? -10.055 -30.484 4.648 1 95.5 289 ARG B CA 1
ATOM 8053 C C . ARG B 1 289 ? -8.555 -30.469 4.926 1 95.5 289 ARG B C 1
ATOM 8055 O O . ARG B 1 289 ? -7.824 -29.641 4.391 1 95.5 289 ARG B O 1
ATOM 8062 N N . ASP B 1 290 ? -8.062 -31.375 5.82 1 95.81 290 ASP B N 1
ATOM 8063 C CA . ASP B 1 290 ? -6.652 -31.406 6.188 1 95.81 290 ASP B CA 1
ATOM 8064 C C . ASP B 1 290 ? -5.836 -32.188 5.156 1 95.81 290 ASP B C 1
ATOM 8066 O O . ASP B 1 290 ? -4.633 -32.375 5.328 1 95.81 290 ASP B O 1
ATOM 8070 N N . ALA B 1 291 ? -6.496 -32.781 4.117 1 96.31 291 ALA B N 1
ATOM 8071 C CA . ALA B 1 291 ? -5.918 -33.5 2.973 1 96.31 291 ALA B CA 1
ATOM 8072 C C . ALA B 1 291 ? -5.238 -34.781 3.41 1 96.31 291 ALA B C 1
ATOM 8074 O O . ALA B 1 291 ? -4.383 -35.312 2.697 1 96.31 291 ALA B O 1
ATOM 8075 N N . ARG B 1 292 ? -5.594 -35.344 4.559 1 97.44 292 ARG B N 1
ATOM 8076 C CA . ARG B 1 292 ? -4.961 -36.594 5.031 1 97.44 292 ARG B CA 1
ATOM 8077 C C . ARG B 1 292 ? -5.789 -37.812 4.652 1 97.44 292 ARG B C 1
ATOM 8079 O O . ARG B 1 292 ? -5.391 -38.938 4.918 1 97.44 292 ARG B O 1
ATOM 8086 N N . THR B 1 293 ? -6.926 -37.5 4.035 1 98 293 THR B N 1
ATOM 8087 C CA . THR B 1 293 ? -7.789 -38.562 3.531 1 98 293 THR B CA 1
ATOM 8088 C C . THR B 1 293 ? -8.242 -38.25 2.105 1 98 293 THR B C 1
ATOM 8090 O O . THR B 1 293 ? -8.734 -37.156 1.82 1 98 293 THR B O 1
ATOM 8093 N N . LEU B 1 294 ? -8.039 -39.156 1.229 1 98 294 LEU B N 1
ATOM 8094 C CA . LEU B 1 294 ? -8.508 -39.125 -0.15 1 98 294 LEU B CA 1
ATOM 8095 C C . LEU B 1 294 ? -9.445 -40.281 -0.446 1 98 294 LEU B C 1
ATOM 8097 O O . LEU B 1 294 ? -9.109 -41.438 -0.185 1 98 294 LEU B O 1
ATOM 8101 N N . GLN B 1 295 ? -10.641 -39.969 -0.965 1 98.19 295 GLN B N 1
ATOM 8102 C CA . GLN B 1 295 ? -11.641 -41 -1.249 1 98.19 295 GLN B CA 1
ATOM 8103 C C . GLN B 1 295 ? -12.102 -40.938 -2.703 1 98.19 295 GLN B C 1
ATOM 8105 O O . GLN B 1 295 ? -12.25 -39.844 -3.26 1 98.19 295 GLN B O 1
ATOM 8110 N N . LEU B 1 296 ? -12.258 -42.094 -3.301 1 98.25 296 LEU B N 1
ATOM 8111 C CA . LEU B 1 296 ? -13.023 -42.188 -4.539 1 98.25 296 LEU B CA 1
ATOM 8112 C C . LEU B 1 296 ? -14.5 -42.469 -4.242 1 98.25 296 LEU B C 1
ATOM 8114 O O . LEU B 1 296 ? -14.836 -43.469 -3.604 1 98.25 296 LEU B O 1
ATOM 8118 N N . ARG B 1 297 ? -15.305 -41.594 -4.758 1 97.88 297 ARG B N 1
ATOM 8119 C CA . ARG B 1 297 ? -16.75 -41.719 -4.555 1 97.88 297 ARG B CA 1
ATOM 8120 C C . ARG B 1 297 ? -17.469 -41.906 -5.883 1 97.88 297 ARG B C 1
ATOM 8122 O O . ARG B 1 297 ? -17.016 -41.375 -6.91 1 97.88 297 ARG B O 1
ATOM 8129 N N . ARG B 1 298 ? -18.531 -42.656 -5.809 1 97.62 298 ARG B N 1
ATOM 8130 C CA . ARG B 1 298 ? -19.422 -42.844 -6.949 1 97.62 298 ARG B CA 1
ATOM 8131 C C . ARG B 1 298 ? -20.781 -42.219 -6.688 1 97.62 298 ARG B C 1
ATOM 8133 O O . ARG B 1 298 ? -21.391 -42.438 -5.641 1 97.62 298 ARG B O 1
ATOM 8140 N N . LEU B 1 299 ? -21.188 -41.438 -7.594 1 97.56 299 LEU B N 1
ATOM 8141 C CA . LEU B 1 299 ? -22.5 -40.812 -7.559 1 97.56 299 LEU B CA 1
ATOM 8142 C C . LEU B 1 299 ? -23.438 -41.438 -8.602 1 97.56 299 LEU B C 1
ATOM 8144 O O . LEU B 1 299 ? -23.078 -41.531 -9.781 1 97.56 299 LEU B O 1
ATOM 8148 N N . ALA B 1 300 ? -24.609 -41.906 -8.141 1 97.12 300 ALA B N 1
ATOM 8149 C CA . ALA B 1 300 ? -25.641 -42.375 -9.07 1 97.12 300 ALA B CA 1
ATOM 8150 C C . ALA B 1 300 ? -26.391 -41.219 -9.695 1 97.12 300 ALA B C 1
ATOM 8152 O O . ALA B 1 300 ? -27.141 -40.5 -9.008 1 97.12 300 ALA B O 1
ATOM 8153 N N . PRO B 1 301 ? -26.281 -41.031 -10.961 1 97.44 301 PRO B N 1
ATOM 8154 C CA . PRO B 1 301 ? -26.859 -39.844 -11.578 1 97.44 301 PRO B CA 1
ATOM 8155 C C . PRO B 1 301 ? -28.375 -39.844 -11.523 1 97.44 301 PRO B C 1
ATOM 8157 O O . PRO B 1 301 ? -29 -38.781 -11.625 1 97.44 301 PRO B O 1
ATOM 8160 N N . ALA B 1 302 ? -29 -40.938 -11.359 1 95.75 302 ALA B N 1
ATOM 8161 C CA . ALA B 1 302 ? -30.453 -41.031 -11.359 1 95.75 302 ALA B CA 1
ATOM 8162 C C . ALA B 1 302 ? -31.031 -40.688 -9.992 1 95.75 302 ALA B C 1
ATOM 8164 O O . ALA B 1 302 ? -32.156 -40.156 -9.891 1 95.75 302 ALA B O 1
ATOM 8165 N N . THR B 1 303 ? -30.266 -40.938 -8.922 1 96.88 303 THR B N 1
ATOM 8166 C CA . THR B 1 303 ? -30.859 -40.781 -7.594 1 96.88 303 THR B CA 1
ATOM 8167 C C . THR B 1 303 ? -30.062 -39.781 -6.758 1 96.88 303 THR B C 1
ATOM 8169 O O . THR B 1 303 ? -30.578 -39.281 -5.758 1 96.88 303 THR B O 1
ATOM 8172 N N . GLY B 1 304 ? -28.875 -39.594 -7.113 1 97.38 304 GLY B N 1
ATOM 8173 C CA . GLY B 1 304 ? -28.016 -38.75 -6.305 1 97.38 304 GLY B CA 1
ATOM 8174 C C . GLY B 1 304 ? -27.328 -39.5 -5.172 1 97.38 304 GLY B C 1
ATOM 8175 O O . GLY B 1 304 ? -26.531 -38.906 -4.43 1 97.38 304 GLY B O 1
ATOM 8176 N N . ALA B 1 305 ? -27.531 -40.75 -5.047 1 97.75 305 ALA B N 1
ATOM 8177 C CA . ALA B 1 305 ? -26.891 -41.531 -4 1 97.75 305 ALA B CA 1
ATOM 8178 C C . ALA B 1 305 ? -25.391 -41.625 -4.207 1 97.75 305 ALA B C 1
ATOM 8180 O O . ALA B 1 305 ? -24.906 -41.75 -5.336 1 97.75 305 ALA B O 1
ATOM 8181 N N . VAL B 1 306 ? -24.688 -41.531 -3.111 1 97.69 306 VAL B N 1
ATOM 8182 C CA . VAL B 1 306 ? -23.234 -41.531 -3.174 1 97.69 306 VAL B CA 1
ATOM 8183 C C . VAL B 1 306 ? -22.688 -42.719 -2.375 1 97.69 306 VAL B C 1
ATOM 8185 O O . VAL B 1 306 ? -23.156 -43 -1.264 1 97.69 306 VAL B O 1
ATOM 8188 N N . THR B 1 307 ? -21.781 -43.438 -2.918 1 96.69 307 THR B N 1
ATOM 8189 C CA . THR B 1 307 ? -21.062 -44.5 -2.258 1 96.69 307 THR B CA 1
ATOM 8190 C C . THR B 1 307 ? -19.562 -44.281 -2.293 1 96.69 307 THR B C 1
ATOM 8192 O O . THR B 1 307 ? -19.016 -43.844 -3.309 1 96.69 307 THR B O 1
ATOM 8195 N N . THR B 1 308 ? -18.922 -44.531 -1.156 1 97.5 308 THR B N 1
ATOM 8196 C CA . THR B 1 308 ? -17.453 -44.469 -1.111 1 97.5 308 THR B CA 1
ATOM 8197 C C . THR B 1 308 ? -16.844 -45.781 -1.529 1 97.5 308 THR B C 1
ATOM 8199 O O . THR B 1 308 ? -17.125 -46.812 -0.921 1 97.5 308 THR B O 1
ATOM 8202 N N . LEU B 1 309 ? -16.016 -45.75 -2.518 1 97.88 309 LEU B N 1
ATOM 8203 C CA . LEU B 1 309 ? -15.438 -46.969 -3.053 1 97.88 309 LEU B CA 1
ATOM 8204 C C . LEU B 1 309 ? -14.062 -47.25 -2.445 1 97.88 309 LEU B C 1
ATOM 8206 O O . LEU B 1 309 ? -13.766 -48.375 -2.051 1 97.88 309 LEU B O 1
ATOM 8210 N N . ILE B 1 310 ? -13.203 -46.312 -2.459 1 98.38 310 ILE B N 1
ATOM 8211 C CA . ILE B 1 310 ? -11.844 -46.438 -1.958 1 98.38 310 ILE B CA 1
ATOM 8212 C C . ILE B 1 310 ? -11.57 -45.312 -0.966 1 98.38 310 ILE B C 1
ATOM 8214 O O . ILE B 1 310 ? -11.977 -44.156 -1.191 1 98.38 310 ILE B O 1
ATOM 8218 N N . THR B 1 311 ? -10.945 -45.562 0.154 1 98.12 311 THR B N 1
ATOM 8219 C CA . THR B 1 311 ? -10.453 -44.594 1.129 1 98.12 311 THR B CA 1
ATOM 8220 C C . THR B 1 311 ? -8.953 -44.75 1.351 1 98.12 311 THR B C 1
ATOM 8222 O O . THR B 1 311 ? -8.492 -45.844 1.706 1 98.12 311 THR B O 1
ATOM 8225 N N . ASP B 1 312 ? -8.211 -43.781 1.029 1 97.69 312 ASP B N 1
ATOM 8226 C CA . ASP B 1 312 ? -6.77 -43.719 1.268 1 97.69 312 ASP B CA 1
ATOM 8227 C C . ASP B 1 312 ? -6.438 -42.688 2.33 1 97.69 312 ASP B C 1
ATOM 8229 O O . ASP B 1 312 ? -6.797 -41.5 2.189 1 97.69 312 ASP B O 1
ATOM 8233 N N . THR B 1 313 ? -5.789 -43.031 3.447 1 97.69 313 THR B N 1
ATOM 8234 C CA . THR B 1 313 ? -5.484 -42.156 4.562 1 97.69 313 THR B CA 1
ATOM 8235 C C . THR B 1 313 ? -3.982 -42.125 4.836 1 97.69 313 THR B C 1
ATOM 8237 O O . THR B 1 313 ? -3.27 -43.062 4.516 1 97.69 313 THR B O 1
ATOM 8240 N N . GLY B 1 314 ? -3.498 -41.031 5.32 1 96.25 314 GLY B N 1
ATOM 8241 C CA . GLY B 1 314 ? -2.104 -40.875 5.699 1 96.25 314 GLY B CA 1
ATOM 8242 C C . GLY B 1 314 ? -1.912 -39.938 6.879 1 96.25 314 GLY B C 1
ATOM 8243 O O . GLY B 1 314 ? -2.848 -39.25 7.289 1 96.25 314 GLY B O 1
ATOM 8244 N N . GLN B 1 315 ? -0.662 -40 7.48 1 94.75 315 GLN B N 1
ATOM 8245 C CA . GLN B 1 315 ? -0.297 -39.094 8.555 1 94.75 315 GLN B CA 1
ATOM 8246 C C . GLN B 1 315 ? -0.047 -37.688 8.016 1 94.75 315 GLN B C 1
ATOM 8248 O O . GLN B 1 315 ? -0.172 -36.688 8.75 1 94.75 315 GLN B O 1
ATOM 8253 N N . THR B 1 316 ? 0.352 -37.625 6.836 1 95.75 316 THR B N 1
ATOM 8254 C CA . THR B 1 316 ? 0.533 -36.375 6.105 1 95.75 316 THR B CA 1
ATOM 8255 C C . THR B 1 316 ? -0.365 -36.344 4.871 1 95.75 316 THR B C 1
ATOM 8257 O O . THR B 1 316 ? -1.258 -37.156 4.719 1 95.75 316 THR B O 1
ATOM 8260 N N . ARG B 1 317 ? -0.17 -35.406 4.035 1 94.81 317 ARG B N 1
ATOM 8261 C CA . ARG B 1 317 ? -1.064 -35.156 2.91 1 94.81 317 ARG B CA 1
ATOM 8262 C C . ARG B 1 317 ? -1.128 -36.375 1.991 1 94.81 317 ARG B C 1
ATOM 8264 O O . ARG B 1 317 ? -0.105 -37 1.712 1 94.81 317 ARG B O 1
ATOM 8271 N N . VAL B 1 318 ? -2.279 -36.781 1.576 1 96.69 318 VAL B N 1
ATOM 8272 C CA . VAL B 1 318 ? -2.553 -37.844 0.601 1 96.69 318 VAL B CA 1
ATOM 8273 C C . VAL B 1 318 ? -2.994 -37.219 -0.721 1 96.69 318 VAL B C 1
ATOM 8275 O O . VAL B 1 318 ? -4.074 -36.625 -0.805 1 96.69 318 VAL B O 1
ATOM 8278 N N . ASP B 1 319 ? -2.18 -37.344 -1.769 1 93.94 319 ASP B N 1
ATOM 8279 C CA . ASP B 1 319 ? -2.4 -36.688 -3.047 1 93.94 319 ASP B CA 1
ATOM 8280 C C . ASP B 1 319 ? -2.889 -37.688 -4.105 1 93.94 319 ASP B C 1
ATOM 8282 O O . ASP B 1 319 ? -2.631 -38.875 -4.008 1 93.94 319 ASP B O 1
ATOM 8286 N N . PRO B 1 320 ? -3.604 -37.156 -5.055 1 96.62 320 PRO B N 1
ATOM 8287 C CA . PRO B 1 320 ? -4.02 -38 -6.16 1 96.62 320 PRO B CA 1
ATOM 8288 C C . PRO B 1 320 ? -3.023 -38 -7.316 1 96.62 320 PRO B C 1
ATOM 8290 O O . PRO B 1 320 ? -3.252 -38.656 -8.336 1 96.62 320 PRO B O 1
ATOM 8293 N N . THR B 1 321 ? -1.946 -37.25 -7.27 1 96.56 321 THR B N 1
ATOM 8294 C CA . THR B 1 321 ? -0.902 -37.094 -8.281 1 96.56 321 THR B CA 1
ATOM 8295 C C . THR B 1 321 ? 0.373 -36.531 -7.656 1 96.56 321 THR B C 1
ATOM 8297 O O . THR B 1 321 ? 0.412 -36.25 -6.461 1 96.56 321 THR B O 1
ATOM 8300 N N . VAL B 1 322 ? 1.417 -36.375 -8.422 1 95.81 322 VAL B N 1
ATOM 8301 C CA . VAL B 1 322 ? 2.732 -36.031 -7.902 1 95.81 322 VAL B CA 1
ATOM 8302 C C . VAL B 1 322 ? 2.809 -34.531 -7.691 1 95.81 322 VAL B C 1
ATOM 8304 O O . VAL B 1 322 ? 3.279 -34.062 -6.652 1 95.81 322 VAL B O 1
ATOM 8307 N N . VAL B 1 323 ? 2.4 -33.719 -8.664 1 94.94 323 VAL B N 1
ATOM 8308 C CA . VAL B 1 323 ? 2.482 -32.281 -8.641 1 94.94 323 VAL B CA 1
ATOM 8309 C C . VAL B 1 323 ? 1.076 -31.672 -8.648 1 94.94 323 VAL B C 1
ATOM 8311 O O . VAL B 1 323 ? 0.204 -32.125 -9.391 1 94.94 323 VAL B O 1
ATOM 8314 N N . LEU B 1 324 ? 0.88 -30.656 -7.809 1 93 324 LEU B N 1
ATOM 8315 C CA . LEU B 1 324 ? -0.413 -29.984 -7.746 1 93 324 LEU B CA 1
ATOM 8316 C C . LEU B 1 324 ? -0.792 -29.406 -9.109 1 93 324 LEU B C 1
ATOM 8318 O O . LEU B 1 324 ? 0.014 -28.719 -9.742 1 93 324 LEU B O 1
ATOM 8322 N N . GLY B 1 325 ? -1.975 -29.656 -9.516 1 90.25 325 GLY B N 1
ATOM 8323 C CA . GLY B 1 325 ? -2.457 -29.141 -10.781 1 90.25 325 GLY B CA 1
ATOM 8324 C C . GLY B 1 325 ? -2.402 -30.172 -11.906 1 90.25 325 GLY B C 1
ATOM 8325 O O . GLY B 1 325 ? -3.072 -30.016 -12.922 1 90.25 325 GLY B O 1
ATOM 8326 N N . ASP B 1 326 ? -1.558 -31.25 -11.766 1 93.69 326 ASP B N 1
ATOM 8327 C CA . ASP B 1 326 ? -1.533 -32.344 -12.742 1 93.69 326 ASP B CA 1
ATOM 8328 C C . ASP B 1 326 ? -2.811 -33.156 -12.68 1 93.69 326 ASP B C 1
ATOM 8330 O O . ASP B 1 326 ? -3.51 -33.156 -11.664 1 93.69 326 ASP B O 1
ATOM 8334 N N . PRO B 1 327 ? -3.096 -33.875 -13.75 1 93.69 327 PRO B N 1
ATOM 8335 C CA . PRO B 1 327 ? -4.254 -34.781 -13.703 1 93.69 327 PRO B CA 1
ATOM 8336 C C . PRO B 1 327 ? -4.137 -35.844 -12.617 1 93.69 327 PRO B C 1
ATOM 8338 O O . PRO B 1 327 ? -3.039 -36.344 -12.359 1 93.69 327 PRO B O 1
ATOM 8341 N N . HIS B 1 328 ? -5.27 -36.188 -12.008 1 96 328 HIS B N 1
ATOM 8342 C CA . HIS B 1 328 ? -5.285 -37.281 -11.062 1 96 328 HIS B CA 1
ATOM 8343 C C . HIS B 1 328 ? -4.949 -38.594 -11.75 1 96 328 HIS B C 1
ATOM 8345 O O . HIS B 1 328 ? -5.141 -38.75 -12.961 1 96 328 HIS B O 1
ATOM 8351 N N . MET B 1 329 ? -4.461 -39.562 -11.008 1 97.5 329 MET B N 1
ATOM 8352 C CA . MET B 1 329 ? -4.07 -40.875 -11.57 1 97.5 329 MET B CA 1
ATOM 8353 C C . MET B 1 329 ? -5.027 -41.969 -11.125 1 97.5 329 MET B C 1
ATOM 8355 O O . MET B 1 329 ? -4.598 -42.969 -10.562 1 97.5 329 MET B O 1
ATOM 8359 N N . VAL B 1 330 ? -6.301 -41.719 -11.336 1 97.38 330 VAL B N 1
ATOM 8360 C CA . VAL B 1 330 ? -7.387 -42.656 -11.125 1 97.38 330 VAL B CA 1
ATOM 8361 C C . VAL B 1 330 ? -8.062 -42.969 -12.453 1 97.38 330 VAL B C 1
ATOM 8363 O O . VAL B 1 330 ? -8.336 -42.094 -13.25 1 97.38 330 VAL B O 1
ATOM 8366 N N . ARG B 1 331 ? -8.234 -44.312 -12.734 1 96.56 331 ARG B N 1
ATOM 8367 C CA . ARG B 1 331 ? -8.977 -44.719 -13.906 1 96.56 331 ARG B CA 1
ATOM 8368 C C . ARG B 1 331 ? -10.023 -45.781 -13.539 1 96.56 331 ARG B C 1
ATOM 8370 O O . ARG B 1 331 ? -9.711 -46.75 -12.852 1 96.56 331 ARG B O 1
ATOM 8377 N N . VAL B 1 332 ? -11.266 -45.531 -13.883 1 96.69 332 VAL B N 1
ATOM 8378 C CA . VAL B 1 332 ? -12.312 -46.562 -13.797 1 96.69 332 VAL B CA 1
ATOM 8379 C C . VAL B 1 332 ? -12.438 -47.281 -15.133 1 96.69 332 VAL B C 1
ATOM 8381 O O . VAL B 1 332 ? -12.836 -46.688 -16.141 1 96.69 332 VAL B O 1
ATOM 8384 N N . LEU B 1 333 ? -12.195 -48.562 -15.125 1 95.88 333 LEU B N 1
ATOM 8385 C CA . LEU B 1 333 ? -12.164 -49.344 -16.359 1 95.88 333 LEU B CA 1
ATOM 8386 C C . LEU B 1 333 ? -13.57 -49.781 -16.75 1 95.88 333 LEU B C 1
ATOM 8388 O O . LEU B 1 333 ? -14.508 -49.688 -15.945 1 95.88 333 LEU B O 1
ATOM 8392 N N . ASP B 1 334 ? -13.711 -50.312 -17.953 1 92.94 334 ASP B N 1
ATOM 8393 C CA . ASP B 1 334 ? -15.016 -50.688 -18.5 1 92.94 334 ASP B CA 1
ATOM 8394 C C . ASP B 1 334 ? -15.656 -51.781 -17.672 1 92.94 334 ASP B C 1
ATOM 8396 O O . ASP B 1 334 ? -16.875 -51.844 -17.516 1 92.94 334 ASP B O 1
ATOM 8400 N N . ASN B 1 335 ? -14.867 -52.656 -17.172 1 93.81 335 ASN B N 1
ATOM 8401 C CA . ASN B 1 335 ? -15.391 -53.781 -16.406 1 93.81 335 ASN B CA 1
ATOM 8402 C C . ASN B 1 335 ? -15.633 -53.406 -14.953 1 93.81 335 ASN B C 1
ATOM 8404 O O . ASN B 1 335 ? -15.992 -54.25 -14.125 1 93.81 335 ASN B O 1
ATOM 8408 N N . GLY B 1 336 ? -15.328 -52.156 -14.617 1 94.5 336 GLY B N 1
ATOM 8409 C CA . GLY B 1 336 ? -15.602 -51.656 -13.281 1 94.5 336 GLY B CA 1
ATOM 8410 C C . GLY B 1 336 ? -14.375 -51.625 -12.391 1 94.5 336 GLY B C 1
ATOM 8411 O O . GLY B 1 336 ? -14.367 -50.969 -11.344 1 94.5 336 GLY B O 1
ATOM 8412 N N . GLU B 1 337 ? -13.328 -52.312 -12.742 1 97.25 337 GLU B N 1
ATOM 8413 C CA . GLU B 1 337 ? -12.102 -52.25 -11.961 1 97.25 337 GLU B CA 1
ATOM 8414 C C . GLU B 1 337 ? -11.555 -50.812 -11.898 1 97.25 337 GLU B C 1
ATOM 8416 O O . GLU B 1 337 ? -11.867 -50 -12.75 1 97.25 337 GLU B O 1
ATOM 8421 N N . ILE B 1 338 ? -10.828 -50.594 -10.844 1 98.19 338 ILE B N 1
ATOM 8422 C CA . ILE B 1 338 ? -10.352 -49.25 -10.617 1 98.19 338 ILE B CA 1
ATOM 8423 C C . ILE B 1 338 ? -8.828 -49.25 -10.484 1 98.19 338 ILE B C 1
ATOM 8425 O O . ILE B 1 338 ? -8.273 -49.969 -9.664 1 98.19 338 ILE B O 1
ATOM 8429 N N . LEU B 1 339 ? -8.148 -48.5 -11.367 1 98.25 339 LEU B N 1
ATOM 8430 C CA . LEU B 1 339 ? -6.738 -48.188 -11.188 1 98.25 339 LEU B CA 1
ATOM 8431 C C . LEU B 1 339 ? -6.562 -47 -10.234 1 98.25 339 LEU B C 1
ATOM 8433 O O . LEU B 1 339 ? -7.16 -45.938 -10.43 1 98.25 339 LEU B O 1
ATOM 8437 N N . TRP B 1 340 ? -5.766 -47.156 -9.188 1 98.5 340 TRP B N 1
ATOM 8438 C CA . TRP B 1 340 ? -5.625 -46.188 -8.102 1 98.5 340 TRP B CA 1
ATOM 8439 C C . TRP B 1 340 ? -4.156 -45.906 -7.805 1 98.5 340 TRP B C 1
ATOM 8441 O O . TRP B 1 340 ? -3.369 -46.844 -7.621 1 98.5 340 TRP B O 1
ATOM 8451 N N . TRP B 1 341 ? -3.727 -44.688 -7.836 1 98.44 341 TRP B N 1
ATOM 8452 C CA . TRP B 1 341 ? -2.375 -44.25 -7.473 1 98.44 341 TRP B CA 1
ATOM 8453 C C . TRP B 1 341 ? -2.281 -43.969 -5.98 1 98.44 341 TRP B C 1
ATOM 8455 O O . TRP B 1 341 ? -3.127 -43.25 -5.438 1 98.44 341 TRP B O 1
ATOM 8465 N N . SER B 1 342 ? -1.287 -44.438 -5.289 1 98 342 SER B N 1
ATOM 8466 C CA . SER B 1 342 ? -1.129 -44.25 -3.854 1 98 342 SER B CA 1
ATOM 8467 C C . SER B 1 342 ? 0.34 -44.312 -3.445 1 98 342 SER B C 1
ATOM 8469 O O . SER B 1 342 ? 1.136 -45 -4.066 1 98 342 SER B O 1
ATOM 8471 N N . GLN B 1 343 ? 0.663 -43.531 -2.42 1 97.38 343 GLN B N 1
ATOM 8472 C CA . GLN B 1 343 ? 2.018 -43.531 -1.877 1 97.38 343 GLN B CA 1
ATOM 8473 C C . GLN B 1 343 ? 2.104 -44.375 -0.609 1 97.38 343 GLN B C 1
ATOM 8475 O O . GLN B 1 343 ? 3.023 -44.219 0.194 1 97.38 343 GLN B O 1
ATOM 8480 N N . ARG B 1 344 ? 1.198 -45.25 -0.43 1 96.19 344 ARG B N 1
ATOM 8481 C CA . ARG B 1 344 ? 1.004 -45.938 0.833 1 96.19 344 ARG B CA 1
ATOM 8482 C C . ARG B 1 344 ? 2.209 -46.812 1.164 1 96.19 344 ARG B C 1
ATOM 8484 O O . ARG B 1 344 ? 2.459 -47.125 2.332 1 96.19 344 ARG B O 1
ATOM 8491 N N . ASP B 1 345 ? 3.016 -47.25 0.18 1 96.31 345 ASP B N 1
ATOM 8492 C CA . ASP B 1 345 ? 4.176 -48.094 0.457 1 96.31 345 ASP B CA 1
ATOM 8493 C C . ASP B 1 345 ? 5.465 -47.281 0.44 1 96.31 345 ASP B C 1
ATOM 8495 O O . ASP B 1 345 ? 6.559 -47.812 0.325 1 96.31 345 ASP B O 1
ATOM 8499 N N . GLY B 1 346 ? 5.316 -45.938 0.397 1 96.88 346 GLY B N 1
ATOM 8500 C CA . GLY B 1 346 ? 6.477 -45.062 0.48 1 96.88 346 GLY B CA 1
ATOM 8501 C C . GLY B 1 346 ? 6.84 -44.438 -0.847 1 96.88 346 GLY B C 1
ATOM 8502 O O . GLY B 1 346 ? 7.602 -43.469 -0.889 1 96.88 346 GLY B O 1
ATOM 8503 N N . TRP B 1 347 ? 6.363 -45.031 -1.905 1 97.38 347 TRP B N 1
ATOM 8504 C CA . TRP B 1 347 ? 6.52 -44.469 -3.248 1 97.38 347 TRP B CA 1
ATOM 8505 C C . TRP B 1 347 ? 5.18 -44.406 -3.971 1 97.38 347 TRP B C 1
ATOM 8507 O O . TRP B 1 347 ? 4.234 -45.125 -3.598 1 97.38 347 TRP B O 1
ATOM 8517 N N . GLY B 1 348 ? 5.059 -43.5 -4.969 1 97.94 348 GLY B N 1
ATOM 8518 C CA . GLY B 1 348 ? 3.824 -43.438 -5.734 1 97.94 348 GLY B CA 1
ATOM 8519 C C . GLY B 1 348 ? 3.656 -44.594 -6.695 1 97.94 348 GLY B C 1
ATOM 8520 O O . GLY B 1 348 ? 4.344 -44.688 -7.715 1 97.94 348 GLY B O 1
ATOM 8521 N N . HIS B 1 349 ? 2.721 -45.469 -6.387 1 98.5 349 HIS B N 1
ATOM 8522 C CA . HIS B 1 349 ? 2.545 -46.688 -7.188 1 98.5 349 HIS B CA 1
ATOM 8523 C C . HIS B 1 349 ? 1.079 -46.906 -7.547 1 98.5 349 HIS B C 1
ATOM 8525 O O . HIS B 1 349 ? 0.196 -46.25 -6.984 1 98.5 349 HIS B O 1
ATOM 8531 N N . LEU B 1 350 ? 0.891 -47.781 -8.516 1 98.75 350 LEU B N 1
ATOM 8532 C CA . LEU B 1 350 ? -0.448 -48.094 -9.008 1 98.75 350 LEU B CA 1
ATOM 8533 C C . LEU B 1 350 ? -0.983 -49.344 -8.352 1 98.75 350 LEU B C 1
ATOM 8535 O O . LEU B 1 350 ? -0.238 -50.312 -8.148 1 98.75 350 LEU B O 1
ATOM 8539 N N . TYR B 1 351 ? -2.227 -49.344 -8.008 1 98.69 351 TYR B N 1
ATOM 8540 C CA . TYR B 1 351 ? -2.98 -50.469 -7.445 1 98.69 351 TYR B CA 1
ATOM 8541 C C . TYR B 1 351 ? -4.246 -50.719 -8.25 1 98.69 351 TYR B C 1
ATOM 8543 O O . TYR B 1 351 ? -4.871 -49.781 -8.758 1 98.69 351 TYR B O 1
ATOM 8551 N N . LEU B 1 352 ? -4.602 -51.969 -8.344 1 98.62 352 LEU B N 1
ATOM 8552 C CA . LEU B 1 352 ? -5.852 -52.344 -8.992 1 98.62 352 LEU B CA 1
ATOM 8553 C C . LEU B 1 352 ? -6.895 -52.75 -7.957 1 98.62 352 LEU B C 1
ATOM 8555 O O . LEU B 1 352 ? -6.621 -53.594 -7.094 1 98.62 352 LEU B O 1
ATOM 8559 N N . TYR B 1 353 ? -8.023 -52.188 -8.039 1 98.5 353 TYR B N 1
ATOM 8560 C CA . TYR B 1 353 ? -9.164 -52.5 -7.188 1 98.5 353 TYR B CA 1
ATOM 8561 C C . TYR B 1 353 ? -10.297 -53.125 -7.996 1 98.5 353 TYR B C 1
ATOM 8563 O O . TYR B 1 353 ? -10.43 -52.844 -9.195 1 98.5 353 TYR B O 1
ATOM 8571 N N . SER B 1 354 ? -11.102 -53.938 -7.281 1 97.75 354 SER B N 1
ATOM 8572 C CA . SER B 1 354 ? -12.336 -54.438 -7.887 1 97.75 354 SER B CA 1
ATOM 8573 C C . SER B 1 354 ? -13.383 -53.312 -7.965 1 97.75 354 SER B C 1
ATOM 8575 O O . SER B 1 354 ? -13.211 -52.25 -7.387 1 97.75 354 SER B O 1
ATOM 8577 N N . ALA B 1 355 ? -14.414 -53.594 -8.719 1 94.5 355 ALA B N 1
ATOM 8578 C CA . ALA B 1 355 ? -15.477 -52.625 -8.93 1 94.5 355 ALA B CA 1
ATOM 8579 C C . ALA B 1 355 ? -16.125 -52.219 -7.602 1 94.5 355 ALA B C 1
ATOM 8581 O O . ALA B 1 355 ? -16.641 -51.094 -7.473 1 94.5 355 ALA B O 1
ATOM 8582 N N . ASP B 1 356 ? -16.047 -53.094 -6.609 1 93.12 356 ASP B N 1
ATOM 8583 C CA . ASP B 1 356 ? -16.672 -52.812 -5.32 1 93.12 356 ASP B CA 1
ATOM 8584 C C . ASP B 1 356 ? -15.68 -52.219 -4.336 1 93.12 356 ASP B C 1
ATOM 8586 O O . ASP B 1 356 ? -15.984 -52.062 -3.152 1 93.12 356 ASP B O 1
ATOM 8590 N N . GLY B 1 357 ? -14.43 -52 -4.773 1 92.62 357 GLY B N 1
ATOM 8591 C CA . GLY B 1 357 ? -13.492 -51.219 -3.979 1 92.62 357 GLY B CA 1
ATOM 8592 C C . GLY B 1 357 ? -12.547 -52.094 -3.168 1 92.62 357 GLY B C 1
ATOM 8593 O O . GLY B 1 357 ? -11.938 -51.625 -2.203 1 92.62 357 GLY B O 1
ATOM 8594 N N . VAL B 1 358 ? -12.516 -53.312 -3.502 1 93.81 358 VAL B N 1
ATOM 8595 C CA . VAL B 1 358 ? -11.578 -54.219 -2.824 1 93.81 358 VAL B CA 1
ATOM 8596 C C . VAL B 1 358 ? -10.258 -54.25 -3.596 1 93.81 358 VAL B C 1
ATOM 8598 O O . VAL B 1 358 ? -10.25 -54.5 -4.809 1 93.81 358 VAL B O 1
ATOM 8601 N N . GLN B 1 359 ? -9.195 -54.031 -2.896 1 92.06 359 GLN B N 1
ATOM 8602 C CA . GLN B 1 359 ? -7.895 -54.094 -3.561 1 92.06 359 GLN B CA 1
ATOM 8603 C C . GLN B 1 359 ? -7.602 -55.5 -4.082 1 92.06 359 GLN B C 1
ATOM 8605 O O . GLN B 1 359 ? -7.688 -56.469 -3.332 1 92.06 359 GLN B O 1
ATOM 8610 N N . VAL B 1 360 ? -7.102 -55.531 -5.211 1 91.69 360 VAL B N 1
ATOM 8611 C CA . VAL B 1 360 ? -6.875 -56.812 -5.879 1 91.69 360 VAL B CA 1
ATOM 8612 C C . VAL B 1 360 ? -5.379 -57.031 -6.059 1 91.69 360 VAL B C 1
ATOM 8614 O O . VAL B 1 360 ? -4.879 -58.125 -5.82 1 91.69 360 VAL B O 1
ATOM 8617 N N . THR B 1 361 ? -4.707 -56.031 -6.469 1 95.69 361 THR B N 1
ATOM 8618 C CA . THR B 1 361 ? -3.316 -56.188 -6.883 1 95.69 361 THR B CA 1
ATOM 8619 C C . THR B 1 361 ? -2.557 -54.875 -6.719 1 95.69 361 THR B C 1
ATOM 8621 O O . THR B 1 361 ? -3.1 -53.781 -6.98 1 95.69 361 THR B O 1
ATOM 8624 N N . GLN B 1 362 ? -1.325 -54.969 -6.191 1 98 362 GLN B N 1
ATOM 8625 C CA . GLN B 1 362 ? -0.371 -53.906 -6.414 1 98 362 GLN B CA 1
ATOM 8626 C C . GLN B 1 362 ? 0.335 -54.062 -7.758 1 98 362 GLN B C 1
ATOM 8628 O O . GLN B 1 362 ? 1.104 -55 -7.957 1 98 362 GLN B O 1
ATOM 8633 N N . ILE B 1 363 ? 0.135 -53.188 -8.609 1 98.69 363 ILE B N 1
ATOM 8634 C CA . ILE B 1 363 ? 0.574 -53.312 -9.992 1 98.69 363 ILE B CA 1
ATOM 8635 C C . ILE B 1 363 ? 2.059 -52.969 -10.102 1 98.69 363 ILE B C 1
ATOM 8637 O O . ILE B 1 363 ? 2.822 -53.688 -10.75 1 98.69 363 ILE B O 1
ATOM 8641 N N . THR B 1 364 ? 2.461 -51.844 -9.594 1 98.62 364 THR B N 1
ATOM 8642 C CA . THR B 1 364 ? 3.855 -51.406 -9.625 1 98.62 364 THR B CA 1
ATOM 8643 C C . THR B 1 364 ? 4.453 -51.406 -8.219 1 98.62 364 THR B C 1
ATOM 8645 O O . THR B 1 364 ? 3.732 -51.25 -7.23 1 98.62 364 THR B O 1
ATOM 8648 N N . ALA B 1 365 ? 5.742 -51.531 -8.117 1 97.75 365 ALA B N 1
ATOM 8649 C CA . ALA B 1 365 ? 6.484 -51.562 -6.859 1 97.75 365 ALA B CA 1
ATOM 8650 C C . ALA B 1 365 ? 7.965 -51.25 -7.09 1 97.75 365 ALA B C 1
ATOM 8652 O O . ALA B 1 365 ? 8.477 -51.438 -8.195 1 97.75 365 ALA B O 1
ATOM 8653 N N . GLY B 1 366 ? 8.648 -50.812 -6.066 1 97 366 GLY B N 1
ATOM 8654 C CA . GLY B 1 366 ? 10.062 -50.5 -6.137 1 97 366 GLY B CA 1
ATOM 8655 C C . GLY B 1 366 ? 10.398 -49.125 -5.609 1 97 366 GLY B C 1
ATOM 8656 O O . GLY B 1 366 ? 9.523 -48.406 -5.117 1 97 366 GLY B O 1
ATOM 8657 N N . SER B 1 367 ? 11.711 -48.781 -5.699 1 97.38 367 SER B N 1
ATOM 8658 C CA . SER B 1 367 ? 12.18 -47.469 -5.23 1 97.38 367 SER B CA 1
ATOM 8659 C C . SER B 1 367 ? 12.141 -46.438 -6.344 1 97.38 367 SER B C 1
ATOM 8661 O O . SER B 1 367 ? 13.156 -45.812 -6.656 1 97.38 367 SER B O 1
ATOM 8663 N N . TRP B 1 368 ? 11.07 -46.344 -6.895 1 97.44 368 TRP B N 1
ATOM 8664 C CA . TRP B 1 368 ? 10.719 -45.375 -7.934 1 97.44 368 TRP B CA 1
ATOM 8665 C C . TRP B 1 368 ? 9.234 -45.031 -7.898 1 97.44 368 TRP B C 1
ATOM 8667 O O . TRP B 1 368 ? 8.477 -45.625 -7.121 1 97.44 368 TRP B O 1
ATOM 8677 N N . LEU B 1 369 ? 8.766 -44.031 -8.609 1 97.81 369 LEU B N 1
ATOM 8678 C CA . LEU B 1 369 ? 7.352 -43.656 -8.539 1 97.81 369 LEU B CA 1
ATOM 8679 C C . LEU B 1 369 ? 6.766 -43.469 -9.938 1 97.81 369 LEU B C 1
ATOM 8681 O O . LEU B 1 369 ? 7.477 -43.094 -10.859 1 97.81 369 LEU B O 1
ATOM 8685 N N . VAL B 1 370 ? 5.453 -43.781 -10.086 1 98.62 370 VAL B N 1
ATOM 8686 C CA . VAL B 1 370 ? 4.664 -43.438 -11.266 1 98.62 370 VAL B CA 1
ATOM 8687 C C . VAL B 1 370 ? 4.34 -41.938 -11.258 1 98.62 370 VAL B C 1
ATOM 8689 O O . VAL B 1 370 ? 3.781 -41.438 -10.289 1 98.62 370 VAL B O 1
ATOM 8692 N N . SER B 1 371 ? 4.75 -41.312 -12.297 1 97.31 371 SER B N 1
ATOM 8693 C CA . SER B 1 371 ? 4.555 -39.844 -12.297 1 97.31 371 SER B CA 1
ATOM 8694 C C . SER B 1 371 ? 3.322 -39.469 -13.102 1 97.31 371 SER B C 1
ATOM 8696 O O . SER B 1 371 ? 2.771 -38.375 -12.906 1 97.31 371 SER B O 1
ATOM 8698 N N . SER B 1 372 ? 2.869 -40.281 -14.039 1 97.69 372 SER B N 1
ATOM 8699 C CA . SER B 1 372 ? 1.644 -40.062 -14.797 1 97.69 372 SER B CA 1
ATOM 8700 C C . SER B 1 372 ? 1.122 -41.344 -15.414 1 97.69 372 SER B C 1
ATOM 8702 O O . SER B 1 372 ? 1.905 -42.219 -15.82 1 97.69 372 SER B O 1
ATOM 8704 N N . VAL B 1 373 ? -0.198 -41.469 -15.445 1 98.19 373 VAL B N 1
ATOM 8705 C CA . VAL B 1 373 ? -0.837 -42.531 -16.203 1 98.19 373 VAL B CA 1
ATOM 8706 C C . VAL B 1 373 ? -1.209 -42 -17.594 1 98.19 373 VAL B C 1
ATOM 8708 O O . VAL B 1 373 ? -1.95 -41.031 -17.734 1 98.19 373 VAL B O 1
ATOM 8711 N N . LEU B 1 374 ? -0.726 -42.688 -18.625 1 97.75 374 LEU B N 1
ATOM 8712 C CA . LEU B 1 374 ? -0.888 -42.188 -19.984 1 97.75 374 LEU B CA 1
ATOM 8713 C C . LEU B 1 374 ? -2.033 -42.906 -20.688 1 97.75 374 LEU B C 1
ATOM 8715 O O . LEU B 1 374 ? -2.91 -42.25 -21.266 1 97.75 374 LEU B O 1
ATOM 8719 N N . TRP B 1 375 ? -1.935 -44.25 -20.672 1 96.06 375 TRP B N 1
ATOM 8720 C CA . TRP B 1 375 ? -2.832 -45.094 -21.453 1 96.06 375 TRP B CA 1
ATOM 8721 C C . TRP B 1 375 ? -3.062 -46.438 -20.766 1 96.06 375 TRP B C 1
ATOM 8723 O O . TRP B 1 375 ? -2.111 -47.062 -20.328 1 96.06 375 TRP B O 1
ATOM 8733 N N . VAL B 1 376 ? -4.383 -46.781 -20.562 1 97.44 376 VAL B N 1
ATOM 8734 C CA . VAL B 1 376 ? -4.715 -48.125 -20.109 1 97.44 376 VAL B CA 1
ATOM 8735 C C . VAL B 1 376 ? -5.312 -48.938 -21.266 1 97.44 376 VAL B C 1
ATOM 8737 O O . VAL B 1 376 ? -6.418 -48.625 -21.734 1 97.44 376 VAL B O 1
ATOM 8740 N N . ASP B 1 377 ? -4.609 -49.906 -21.688 1 97.12 377 ASP B N 1
ATOM 8741 C CA . ASP B 1 377 ? -5.121 -50.844 -22.688 1 97.12 377 ASP B CA 1
ATOM 8742 C C . ASP B 1 377 ? -5.938 -51.969 -22.031 1 97.12 377 ASP B C 1
ATOM 8744 O O . ASP B 1 377 ? -5.395 -53 -21.656 1 97.12 377 ASP B O 1
ATOM 8748 N N . GLU B 1 378 ? -7.145 -51.812 -22 1 96.5 378 GLU B N 1
ATOM 8749 C CA . GLU B 1 378 ? -8 -52.719 -21.25 1 96.5 378 GLU B CA 1
ATOM 8750 C C . GLU B 1 378 ? -8.062 -54.094 -21.938 1 96.5 378 GLU B C 1
ATOM 8752 O O . GLU B 1 378 ? -8.195 -55.125 -21.281 1 96.5 378 GLU B O 1
ATOM 8757 N N . LYS B 1 379 ? -7.977 -54.062 -23.25 1 95.88 379 LYS B N 1
ATOM 8758 C CA . LYS B 1 379 ? -7.996 -55.312 -23.984 1 95.88 379 LYS B CA 1
ATOM 8759 C C . LYS B 1 379 ? -6.762 -56.156 -23.672 1 95.88 379 LYS B C 1
ATOM 8761 O O . LYS B 1 379 ? -6.875 -57.344 -23.359 1 95.88 379 LYS B O 1
ATOM 8766 N N . ALA B 1 380 ? -5.641 -55.5 -23.75 1 96.56 380 ALA B N 1
ATOM 8767 C CA . ALA B 1 380 ? -4.391 -56.219 -23.469 1 96.56 380 ALA B CA 1
ATOM 8768 C C . ALA B 1 380 ? -4.121 -56.281 -21.969 1 96.56 380 ALA B C 1
ATOM 8770 O O . ALA B 1 380 ? -3.199 -56.969 -21.516 1 96.56 380 ALA B O 1
ATOM 8771 N N . ARG B 1 381 ? -4.887 -55.562 -21.156 1 97.62 381 ARG B N 1
ATOM 8772 C CA . ARG B 1 381 ? -4.762 -55.438 -19.703 1 97.62 381 ARG B CA 1
ATOM 8773 C C . ARG B 1 381 ? -3.375 -54.938 -19.312 1 97.62 381 ARG B C 1
ATOM 8775 O O . ARG B 1 381 ? -2.699 -55.562 -18.484 1 97.62 381 ARG B O 1
ATOM 8782 N N . GLN B 1 382 ? -3.012 -53.875 -19.938 1 98 382 GLN B N 1
ATOM 8783 C CA . GLN B 1 382 ? -1.733 -53.219 -19.688 1 98 382 GLN B CA 1
ATOM 8784 C C . GLN B 1 382 ? -1.925 -51.719 -19.438 1 98 382 GLN B C 1
ATOM 8786 O O . GLN B 1 382 ? -2.898 -51.125 -19.891 1 98 382 GLN B O 1
ATOM 8791 N N . VAL B 1 383 ? -1.062 -51.188 -18.641 1 98.56 383 VAL B N 1
ATOM 8792 C CA . VAL B 1 383 ? -1.078 -49.75 -18.375 1 98.56 383 VAL B CA 1
ATOM 8793 C C . VAL B 1 383 ? 0.253 -49.125 -18.797 1 98.56 383 VAL B C 1
ATOM 8795 O O . VAL B 1 383 ? 1.316 -49.719 -18.562 1 98.56 383 VAL B O 1
ATOM 8798 N N . TYR B 1 384 ? 0.195 -48.031 -19.594 1 98.62 384 TYR B N 1
ATOM 8799 C CA . TYR B 1 384 ? 1.325 -47.219 -20 1 98.62 384 TYR B CA 1
ATOM 8800 C C . TYR B 1 384 ? 1.451 -46 -19.094 1 98.62 384 TYR B C 1
ATOM 8802 O O . TYR B 1 384 ? 0.461 -45.312 -18.828 1 98.62 384 TYR B O 1
ATOM 8810 N N . PHE B 1 385 ? 2.611 -45.719 -18.578 1 98.56 385 PHE B N 1
ATOM 8811 C CA . PHE B 1 385 ? 2.803 -44.656 -17.609 1 98.56 385 PHE B CA 1
ATOM 8812 C C . PHE B 1 385 ? 4.227 -44.094 -17.672 1 98.56 385 PHE B C 1
ATOM 8814 O O . PHE B 1 385 ? 5.09 -44.688 -18.328 1 98.56 385 PHE B O 1
ATOM 8821 N N . THR B 1 386 ? 4.426 -42.938 -17.188 1 98.19 386 THR B N 1
ATOM 8822 C CA . THR B 1 386 ? 5.766 -42.406 -16.953 1 98.19 386 THR B CA 1
ATOM 8823 C C . THR B 1 386 ? 6.223 -42.719 -15.523 1 98.19 386 THR B C 1
ATOM 8825 O O . THR B 1 386 ? 5.41 -42.719 -14.594 1 98.19 386 THR B O 1
ATOM 8828 N N . ALA B 1 387 ? 7.465 -43 -15.367 1 97.88 387 ALA B N 1
ATOM 8829 C CA . ALA B 1 387 ? 8.055 -43.312 -14.062 1 97.88 387 ALA B CA 1
ATOM 8830 C C . ALA B 1 387 ? 9.297 -42.469 -13.805 1 97.88 387 ALA B C 1
ATOM 8832 O O . ALA B 1 387 ? 10.078 -42.219 -14.719 1 97.88 387 ALA B O 1
ATOM 8833 N N . ASN B 1 388 ? 9.461 -42.062 -12.633 1 96.5 388 ASN B N 1
ATOM 8834 C CA . ASN B 1 388 ? 10.68 -41.438 -12.125 1 96.5 388 ASN B CA 1
ATOM 8835 C C . ASN B 1 388 ? 11.484 -42.375 -11.25 1 96.5 388 ASN B C 1
ATOM 8837 O O . ASN B 1 388 ? 10.906 -43.188 -10.516 1 96.5 388 ASN B O 1
ATOM 8841 N N . GLY B 1 389 ? 12.734 -42.281 -11.273 1 95.69 389 GLY B N 1
ATOM 8842 C CA . GLY B 1 389 ? 13.562 -43.031 -10.359 1 95.69 389 GLY B CA 1
ATOM 8843 C C . GLY B 1 389 ? 14.164 -44.281 -10.992 1 95.69 389 GLY B C 1
ATOM 8844 O O . GLY B 1 389 ? 14.852 -45.031 -10.32 1 95.69 389 GLY B O 1
ATOM 8845 N N . LEU B 1 390 ? 13.977 -44.438 -12.32 1 96.69 390 LEU B N 1
ATOM 8846 C CA . LEU B 1 390 ? 14.484 -45.625 -12.984 1 96.69 390 LEU B CA 1
ATOM 8847 C C . LEU B 1 390 ? 15.883 -45.375 -13.539 1 96.69 390 LEU B C 1
ATOM 8849 O O . LEU B 1 390 ? 16.578 -46.344 -13.906 1 96.69 390 LEU B O 1
ATOM 8853 N N . VAL B 1 391 ? 16.219 -44.156 -13.633 1 96.06 391 VAL B N 1
ATOM 8854 C CA . VAL B 1 391 ? 17.578 -43.781 -14.016 1 96.06 391 VAL B CA 1
ATOM 8855 C C . VAL B 1 391 ? 18.375 -43.406 -12.773 1 96.06 391 VAL B C 1
ATOM 8857 O O . VAL B 1 391 ? 18.141 -42.344 -12.164 1 96.06 391 VAL B O 1
ATOM 8860 N N . GLU B 1 392 ? 19.328 -44.125 -12.359 1 91.75 392 GLU B N 1
ATOM 8861 C CA . GLU B 1 392 ? 20.062 -44 -11.102 1 91.75 392 GLU B CA 1
ATOM 8862 C C . GLU B 1 392 ? 20.719 -42.625 -11 1 91.75 392 GLU B C 1
ATOM 8864 O O . GLU B 1 392 ? 20.766 -42.031 -9.922 1 91.75 392 GLU B O 1
ATOM 8869 N N . ALA B 1 393 ? 21.203 -42.156 -12.078 1 93.25 393 ALA B N 1
ATOM 8870 C CA . ALA B 1 393 ? 21.984 -40.906 -12.086 1 93.25 393 ALA B CA 1
ATOM 8871 C C . ALA B 1 393 ? 21.094 -39.719 -11.758 1 93.25 393 ALA B C 1
ATOM 8873 O O . ALA B 1 393 ? 21.594 -38.688 -11.266 1 93.25 393 ALA B O 1
ATOM 8874 N N . ASP B 1 394 ? 19.797 -39.812 -12.016 1 96.06 394 ASP B N 1
ATOM 8875 C CA . ASP B 1 394 ? 18.875 -38.688 -11.805 1 96.06 394 ASP B CA 1
ATOM 8876 C C . ASP B 1 394 ? 17.453 -39.219 -11.57 1 96.06 394 ASP B C 1
ATOM 8878 O O . ASP B 1 394 ? 16.75 -39.531 -12.523 1 96.06 394 ASP B O 1
ATOM 8882 N N . PRO B 1 395 ? 17.047 -39.094 -10.359 1 95.62 395 PRO B N 1
ATOM 8883 C CA . PRO B 1 395 ? 15.75 -39.688 -10.016 1 95.62 395 PRO B CA 1
ATOM 8884 C C . PRO B 1 395 ? 14.57 -38.875 -10.555 1 95.62 395 PRO B C 1
ATOM 8886 O O . PRO B 1 395 ? 13.422 -39.312 -10.438 1 95.62 395 PRO B O 1
ATOM 8889 N N . TYR B 1 396 ? 14.797 -37.688 -11.141 1 96.81 396 TYR B N 1
ATOM 8890 C CA . TYR B 1 396 ? 13.703 -36.844 -11.617 1 96.81 396 TYR B CA 1
ATOM 8891 C C . TYR B 1 396 ? 13.383 -37.156 -13.078 1 96.81 396 TYR B C 1
ATOM 8893 O O . TYR B 1 396 ? 12.352 -36.719 -13.586 1 96.81 396 TYR B O 1
ATOM 8901 N N . LEU B 1 397 ? 14.242 -37.875 -13.797 1 97.44 397 LEU B N 1
ATOM 8902 C CA . LEU B 1 397 ? 14.023 -38.156 -15.211 1 97.44 397 LEU B CA 1
ATOM 8903 C C . LEU B 1 397 ? 12.82 -39.062 -15.406 1 97.44 397 LEU B C 1
ATOM 8905 O O . LEU B 1 397 ? 12.758 -40.156 -14.82 1 97.44 397 LEU B O 1
ATOM 8909 N N . ARG B 1 398 ? 11.938 -38.688 -16.266 1 97.38 398 ARG B N 1
ATOM 8910 C CA . ARG B 1 398 ? 10.781 -39.531 -16.594 1 97.38 398 ARG B CA 1
ATOM 8911 C C . ARG B 1 398 ? 11.125 -40.5 -17.703 1 97.38 398 ARG B C 1
ATOM 8913 O O . ARG B 1 398 ? 11.703 -40.125 -18.719 1 97.38 398 ARG B O 1
ATOM 8920 N N . GLN B 1 399 ? 10.711 -41.688 -17.422 1 98.06 399 GLN B N 1
ATOM 8921 C CA . GLN B 1 399 ? 10.828 -42.75 -18.406 1 98.06 399 GLN B CA 1
ATOM 8922 C C . GLN B 1 399 ? 9.461 -43.312 -18.766 1 98.06 399 GLN B C 1
ATOM 8924 O O . GLN B 1 399 ? 8.539 -43.281 -17.938 1 98.06 399 GLN B O 1
ATOM 8929 N N . LEU B 1 400 ? 9.359 -43.812 -20 1 98.5 400 LEU B N 1
ATOM 8930 C CA . LEU B 1 400 ? 8.125 -44.438 -20.438 1 98.5 400 LEU B CA 1
ATOM 8931 C C . LEU B 1 400 ? 8.133 -45.938 -20.141 1 98.5 400 LEU B C 1
ATOM 8933 O O . LEU B 1 400 ? 9.117 -46.625 -20.406 1 98.5 400 LEU B O 1
ATOM 8937 N N . CYS B 1 401 ? 7.027 -46.375 -19.547 1 98.62 401 CYS B N 1
ATOM 8938 C CA . CYS B 1 401 ? 6.961 -47.75 -19.109 1 98.62 401 CYS B CA 1
ATOM 8939 C C . CYS B 1 401 ? 5.602 -48.375 -19.422 1 98.62 401 CYS B C 1
ATOM 8941 O O . CYS B 1 401 ? 4.645 -47.625 -19.719 1 98.62 401 CYS B O 1
ATOM 8943 N N . ARG B 1 402 ? 5.598 -49.656 -19.422 1 98.5 402 ARG B N 1
ATOM 8944 C CA . ARG B 1 402 ? 4.379 -50.438 -19.547 1 98.5 402 ARG B CA 1
ATOM 8945 C C . ARG B 1 402 ? 4.41 -51.656 -18.625 1 98.5 402 ARG B C 1
ATOM 8947 O O . ARG B 1 402 ? 5.473 -52.25 -18.391 1 98.5 402 ARG B O 1
ATOM 8954 N N . ILE B 1 403 ? 3.291 -52 -18.125 1 98.69 403 ILE B N 1
ATOM 8955 C CA . ILE B 1 403 ? 3.189 -53.156 -17.25 1 98.69 403 ILE B CA 1
ATOM 8956 C C . ILE B 1 403 ? 1.782 -53.75 -17.344 1 98.69 403 ILE B C 1
ATOM 8958 O O . ILE B 1 403 ? 0.834 -53.031 -17.703 1 98.69 403 ILE B O 1
ATOM 8962 N N . GLY B 1 404 ? 1.671 -55.031 -17.078 1 98.5 404 GLY B N 1
ATOM 8963 C CA . GLY B 1 404 ? 0.359 -55.656 -16.984 1 98.5 404 GLY B CA 1
ATOM 8964 C C . GLY B 1 404 ? -0.41 -55.25 -15.742 1 98.5 404 GLY B C 1
ATOM 8965 O O . GLY B 1 404 ? 0.179 -55.062 -14.68 1 98.5 404 GLY B O 1
ATOM 8966 N N . LEU B 1 405 ? -1.759 -55.25 -15.828 1 98.38 405 LEU B N 1
ATOM 8967 C CA . LEU B 1 405 ? -2.605 -54.875 -14.703 1 98.38 405 LEU B CA 1
ATOM 8968 C C . LEU B 1 405 ? -2.506 -55.906 -13.586 1 98.38 405 LEU B C 1
ATOM 8970 O O . LEU B 1 405 ? -2.91 -55.625 -12.453 1 98.38 405 LEU B O 1
ATOM 8974 N N . ASP B 1 406 ? -1.939 -57.031 -13.867 1 97.25 406 ASP B N 1
ATOM 8975 C CA . ASP B 1 406 ? -1.739 -58.062 -12.859 1 97.25 406 ASP B CA 1
ATOM 8976 C C . ASP B 1 406 ? -0.412 -57.875 -12.125 1 97.25 406 ASP B C 1
ATOM 8978 O O . ASP B 1 406 ? -0.068 -58.656 -11.234 1 97.25 406 ASP B O 1
ATOM 8982 N N . GLY B 1 407 ? 0.34 -56.875 -12.562 1 97.81 407 GLY B N 1
ATOM 8983 C CA . GLY B 1 407 ? 1.596 -56.531 -11.898 1 97.81 407 GLY B CA 1
ATOM 8984 C C . GLY B 1 407 ? 2.793 -57.219 -12.539 1 97.81 407 GLY B C 1
ATOM 8985 O O . GLY B 1 407 ? 3.914 -57.125 -12.039 1 97.81 407 GLY B O 1
ATOM 8986 N N . ASN B 1 408 ? 2.572 -57.906 -13.586 1 97.62 408 ASN B N 1
ATOM 8987 C CA . ASN B 1 408 ? 3.662 -58.625 -14.242 1 97.62 408 ASN B CA 1
ATOM 8988 C C . ASN B 1 408 ? 4.016 -58 -15.586 1 97.62 408 ASN B C 1
ATOM 8990 O O . ASN B 1 408 ? 3.252 -57.188 -16.125 1 97.62 408 ASN B O 1
ATOM 8994 N N . GLY B 1 409 ? 5.219 -58.281 -16.047 1 97.75 409 GLY B N 1
ATOM 8995 C CA . GLY B 1 409 ? 5.637 -57.875 -17.375 1 97.75 409 GLY B CA 1
ATOM 8996 C C . GLY B 1 409 ? 6.066 -56.406 -17.453 1 97.75 409 GLY B C 1
ATOM 8997 O O . GLY B 1 409 ? 5.746 -55.719 -18.422 1 97.75 409 GLY B O 1
ATOM 8998 N N . PHE B 1 410 ? 6.641 -55.938 -16.438 1 98 410 PHE B N 1
ATOM 8999 C CA . PHE B 1 410 ? 7.16 -54.562 -16.453 1 98 410 PHE B CA 1
ATOM 9000 C C . PHE B 1 410 ? 8.164 -54.375 -17.578 1 98 410 PHE B C 1
ATOM 9002 O O . PHE B 1 410 ? 9.109 -55.156 -17.719 1 98 410 PHE B O 1
ATOM 9009 N N . ILE B 1 411 ? 7.969 -53.375 -18.438 1 97.81 411 ILE B N 1
ATOM 9010 C CA . ILE B 1 411 ? 8.875 -53.062 -19.531 1 97.81 411 ILE B CA 1
ATOM 9011 C C . ILE B 1 411 ? 9.172 -51.562 -19.531 1 97.81 411 ILE B C 1
ATOM 9013 O O . ILE B 1 411 ? 8.25 -50.75 -19.484 1 97.81 411 ILE B O 1
ATOM 9017 N N . ARG B 1 412 ? 10.352 -51.219 -19.484 1 97.06 412 ARG B N 1
ATOM 9018 C CA . ARG B 1 412 ? 10.789 -49.844 -19.766 1 97.06 412 ARG B CA 1
ATOM 9019 C C . ARG B 1 412 ? 10.898 -49.594 -21.266 1 97.06 412 ARG B C 1
ATOM 9021 O O . ARG B 1 412 ? 11.742 -50.219 -21.938 1 97.06 412 ARG B O 1
ATOM 9028 N N . LEU B 1 413 ? 10.109 -48.781 -21.844 1 97.38 413 LEU B N 1
ATOM 9029 C CA . LEU B 1 413 ? 10.016 -48.562 -23.281 1 97.38 413 LEU B CA 1
ATOM 9030 C C . LEU B 1 413 ? 11.141 -47.656 -23.766 1 97.38 413 LEU B C 1
ATOM 9032 O O . LEU B 1 413 ? 11.492 -47.688 -24.953 1 97.38 413 LEU B O 1
ATOM 9036 N N . THR B 1 414 ? 11.586 -46.844 -22.906 1 95.12 414 THR B N 1
ATOM 9037 C CA . THR B 1 414 ? 12.688 -45.969 -23.25 1 95.12 414 THR B CA 1
ATOM 9038 C C . THR B 1 414 ? 13.984 -46.406 -22.578 1 95.12 414 THR B C 1
ATOM 9040 O O . THR B 1 414 ? 13.953 -46.969 -21.469 1 95.12 414 THR B O 1
ATOM 9043 N N . ASP B 1 415 ? 15.102 -46.312 -23.219 1 89.94 415 ASP B N 1
ATOM 9044 C CA . ASP B 1 415 ? 16.391 -46.75 -22.688 1 89.94 415 ASP B CA 1
ATOM 9045 C C . ASP B 1 415 ? 17.453 -45.688 -22.875 1 89.94 415 ASP B C 1
ATOM 9047 O O . ASP B 1 415 ? 18.5 -45.938 -23.484 1 89.94 415 ASP B O 1
ATOM 9051 N N . ASP B 1 416 ? 17.172 -44.469 -22.516 1 94 416 ASP B N 1
ATOM 9052 C CA . ASP B 1 416 ? 18.141 -43.375 -22.594 1 94 416 ASP B CA 1
ATOM 9053 C C . ASP B 1 416 ? 18.141 -42.562 -21.312 1 94 416 ASP B C 1
ATOM 9055 O O . ASP B 1 416 ? 17.656 -43 -20.281 1 94 416 ASP B O 1
ATOM 9059 N N . GLU B 1 417 ? 18.812 -41.469 -21.312 1 95.25 417 GLU B N 1
ATOM 9060 C CA . GLU B 1 417 ? 18.922 -40.594 -20.141 1 95.25 417 GLU B CA 1
ATOM 9061 C C . GLU B 1 417 ? 18.219 -39.281 -20.359 1 95.25 417 GLU B C 1
ATOM 9063 O O . GLU B 1 417 ? 18.641 -38.25 -19.812 1 95.25 417 GLU B O 1
ATOM 9068 N N . LEU B 1 418 ? 17.219 -39.219 -21.219 1 97.56 418 LEU B N 1
ATOM 9069 C CA . LEU B 1 418 ? 16.438 -38 -21.453 1 97.56 418 LEU B CA 1
ATOM 9070 C C . LEU B 1 418 ? 15.188 -38 -20.578 1 97.56 418 LEU B C 1
ATOM 9072 O O . LEU B 1 418 ? 14.805 -39 -20.016 1 97.56 418 LEU B O 1
ATOM 9076 N N . ASP B 1 419 ? 14.68 -36.844 -20.344 1 98 419 ASP B N 1
ATOM 9077 C CA . ASP B 1 419 ? 13.383 -36.688 -19.688 1 98 419 ASP B CA 1
ATOM 9078 C C . ASP B 1 419 ? 12.234 -36.844 -20.688 1 98 419 ASP B C 1
ATOM 9080 O O . ASP B 1 419 ? 12.125 -36.062 -21.625 1 98 419 ASP B O 1
ATOM 9084 N N . HIS B 1 420 ? 11.391 -37.812 -20.547 1 98.06 420 HIS B N 1
ATOM 9085 C CA . HIS B 1 420 ? 10.305 -38.094 -21.484 1 98.06 420 HIS B CA 1
ATOM 9086 C C . HIS B 1 420 ? 8.977 -37.531 -20.984 1 98.06 420 HIS B C 1
ATOM 9088 O O . HIS B 1 420 ? 8.344 -38.125 -20.109 1 98.06 420 HIS B O 1
ATOM 9094 N N . ASP B 1 421 ? 8.562 -36.438 -21.5 1 96.5 421 ASP B N 1
ATOM 9095 C CA . ASP B 1 421 ? 7.25 -35.844 -21.266 1 96.5 421 ASP B CA 1
ATOM 9096 C C . ASP B 1 421 ? 6.238 -36.312 -22.312 1 96.5 421 ASP B C 1
ATOM 9098 O O . ASP B 1 421 ? 6.113 -35.719 -23.375 1 96.5 421 ASP B O 1
ATOM 9102 N N . ALA B 1 422 ? 5.488 -37.281 -22.047 1 97.31 422 ALA B N 1
ATOM 9103 C CA . ALA B 1 422 ? 4.617 -37.906 -23.047 1 97.31 422 ALA B CA 1
ATOM 9104 C C . ALA B 1 422 ? 3.146 -37.656 -22.703 1 97.31 422 ALA B C 1
ATOM 9106 O O . ALA B 1 422 ? 2.789 -37.5 -21.547 1 97.31 422 ALA B O 1
ATOM 9107 N N . VAL B 1 423 ? 2.354 -37.625 -23.734 1 96.62 423 VAL B N 1
ATOM 9108 C CA . VAL B 1 423 ? 0.901 -37.562 -23.609 1 96.62 423 VAL B CA 1
ATOM 9109 C C . VAL B 1 423 ? 0.268 -38.594 -24.531 1 96.62 423 VAL B C 1
ATOM 9111 O O . VAL B 1 423 ? 0.919 -39.094 -25.469 1 96.62 423 VAL B O 1
ATOM 9114 N N . SER B 1 424 ? -0.911 -39.031 -24.25 1 96.75 424 SER B N 1
ATOM 9115 C CA . SER B 1 424 ? -1.677 -39.969 -25.047 1 96.75 424 SER B CA 1
ATOM 9116 C C . SER B 1 424 ? -3.098 -39.469 -25.297 1 96.75 424 SER B C 1
ATOM 9118 O O . SER B 1 424 ? -3.633 -38.688 -24.5 1 96.75 424 SER B O 1
ATOM 9120 N N . PRO B 1 425 ? -3.613 -39.812 -26.469 1 95.06 425 PRO B N 1
ATOM 9121 C CA . PRO B 1 425 ? -5.047 -39.562 -26.594 1 95.06 425 PRO B CA 1
ATOM 9122 C C . PRO B 1 425 ? -5.879 -40.312 -25.562 1 95.06 425 PRO B C 1
ATOM 9124 O O . PRO B 1 425 ? -5.43 -41.344 -25.031 1 95.06 425 PRO B O 1
ATOM 9127 N N . PRO B 1 426 ? -7.09 -39.875 -25.281 1 86.88 426 PRO B N 1
ATOM 9128 C CA . PRO B 1 426 ? -7.926 -40.531 -24.266 1 86.88 426 PRO B CA 1
ATOM 9129 C C . PRO B 1 426 ? -8.148 -42 -24.547 1 86.88 426 PRO B C 1
ATOM 9131 O O . PRO B 1 426 ? -8.203 -42.812 -23.609 1 86.88 426 PRO B O 1
ATOM 9134 N N . GLN B 1 427 ? -8.195 -42.406 -25.781 1 86.94 427 GLN B N 1
ATOM 9135 C CA . GLN B 1 427 ? -8.484 -43.781 -26.141 1 86.94 427 GLN B CA 1
ATOM 9136 C C . GLN B 1 427 ? -7.207 -44.625 -26.188 1 86.94 427 GLN B C 1
ATOM 9138 O O . GLN B 1 427 ? -7.262 -45.844 -26.266 1 86.94 427 GLN B O 1
ATOM 9143 N N . GLY B 1 428 ? -6.152 -43.969 -26.125 1 93.88 428 GLY B N 1
ATOM 9144 C CA . GLY B 1 428 ? -4.875 -44.656 -26.234 1 93.88 428 GLY B CA 1
ATOM 9145 C C . GLY B 1 428 ? -4.52 -45.031 -27.656 1 93.88 428 GLY B C 1
ATOM 9146 O O . GLY B 1 428 ? -5.031 -44.438 -28.609 1 93.88 428 GLY B O 1
ATOM 9147 N N . GLY B 1 429 ? -3.588 -45.906 -27.766 1 94.62 429 GLY B N 1
ATOM 9148 C CA . GLY B 1 429 ? -3.164 -46.406 -29.062 1 94.62 429 GLY B CA 1
ATOM 9149 C C . GLY B 1 429 ? -1.761 -45.969 -29.453 1 94.62 429 GLY B C 1
ATOM 9150 O O . GLY B 1 429 ? -1.061 -46.688 -30.172 1 94.62 429 GLY B O 1
ATOM 9151 N N . TYR B 1 430 ? -1.415 -44.812 -29.094 1 96.94 430 TYR B N 1
ATOM 9152 C CA . TYR B 1 430 ? -0.066 -44.312 -29.328 1 96.94 430 TYR B CA 1
ATOM 9153 C C . TYR B 1 430 ? 0.3 -43.219 -28.297 1 96.94 430 TYR B C 1
ATOM 9155 O O . TYR B 1 430 ? -0.551 -42.781 -27.516 1 96.94 430 TYR B O 1
ATOM 9163 N N . LEU B 1 431 ? 1.529 -42.938 -28.25 1 97.75 431 LEU B N 1
ATOM 9164 C CA . LEU B 1 431 ? 2.047 -41.875 -27.375 1 97.75 431 LEU B CA 1
ATOM 9165 C C . LEU B 1 431 ? 2.701 -40.781 -28.188 1 97.75 431 LEU B C 1
ATOM 9167 O O . LEU B 1 431 ? 3.346 -41.031 -29.203 1 97.75 431 LEU B O 1
ATOM 9171 N N . VAL B 1 432 ? 2.457 -39.531 -27.844 1 97.94 432 VAL B N 1
ATOM 9172 C CA . VAL B 1 432 ? 3.264 -38.406 -28.312 1 97.94 432 VAL B CA 1
ATOM 9173 C C . VAL B 1 432 ? 4.328 -38.062 -27.266 1 97.94 432 VAL B C 1
ATOM 9175 O O . VAL B 1 432 ? 4.012 -37.531 -26.188 1 97.94 432 VAL B O 1
ATOM 9178 N N . ASP B 1 433 ? 5.523 -38.406 -27.594 1 98 433 ASP B N 1
ATOM 9179 C CA . ASP B 1 433 ? 6.637 -38.25 -26.672 1 98 433 ASP B CA 1
ATOM 9180 C C . ASP B 1 433 ? 7.473 -37.031 -27 1 98 433 ASP B C 1
ATOM 9182 O O . ASP B 1 433 ? 7.812 -36.781 -28.156 1 98 433 ASP B O 1
ATOM 9186 N N . ARG B 1 434 ? 7.777 -36.219 -26.047 1 98.06 434 ARG B N 1
ATOM 9187 C CA . ARG B 1 434 ? 8.672 -35.062 -26.125 1 98.06 434 ARG B CA 1
ATOM 9188 C C . ARG B 1 434 ? 9.875 -35.25 -25.188 1 98.06 434 ARG B C 1
ATOM 9190 O O . ARG B 1 434 ? 9.805 -34.906 -24.016 1 98.06 434 ARG B O 1
ATOM 9197 N N . ALA B 1 435 ? 10.914 -35.812 -25.719 1 97.88 435 ALA B N 1
ATOM 9198 C CA . ALA B 1 435 ? 12.109 -36.156 -24.953 1 97.88 435 ALA B CA 1
ATOM 9199 C C . ALA B 1 435 ? 13.117 -35 -24.969 1 97.88 435 ALA B C 1
ATOM 9201 O O . ALA B 1 435 ? 13.398 -34.438 -26.016 1 97.88 435 ALA B O 1
ATOM 9202 N N . SER B 1 436 ? 13.555 -34.656 -23.828 1 97.94 436 SER B N 1
ATOM 9203 C CA . SER B 1 436 ? 14.477 -33.531 -23.766 1 97.94 436 SER B CA 1
ATOM 9204 C C . SER B 1 436 ? 15.43 -33.656 -22.594 1 97.94 436 SER B C 1
ATOM 9206 O O . SER B 1 436 ? 15.383 -34.625 -21.844 1 97.94 436 SER B O 1
ATOM 9208 N N . SER B 1 437 ? 16.375 -32.844 -22.438 1 97.44 437 SER B N 1
ATOM 9209 C CA . SER B 1 437 ? 17.266 -32.562 -21.328 1 97.44 437 SER B CA 1
ATOM 9210 C C . SER B 1 437 ? 17.516 -31.062 -21.188 1 97.44 437 SER B C 1
ATOM 9212 O O . SER B 1 437 ? 17.109 -30.281 -22.047 1 97.44 437 SER B O 1
ATOM 9214 N N . PRO B 1 438 ? 18.188 -30.641 -20.141 1 96.75 438 PRO B N 1
ATOM 9215 C CA . PRO B 1 438 ? 18.469 -29.219 -20.031 1 96.75 438 PRO B CA 1
ATOM 9216 C C . PRO B 1 438 ? 19.266 -28.672 -21.219 1 96.75 438 PRO B C 1
ATOM 9218 O O . PRO B 1 438 ? 19.188 -27.484 -21.531 1 96.75 438 PRO B O 1
ATOM 9221 N N . SER B 1 439 ? 19.984 -29.516 -21.922 1 96.12 439 SER B N 1
ATOM 9222 C CA . SER B 1 439 ? 20.828 -29.062 -23.016 1 96.12 439 SER B CA 1
ATOM 9223 C C . SER B 1 439 ? 20.234 -29.438 -24.375 1 96.12 439 SER B C 1
ATOM 9225 O O . SER B 1 439 ? 20.703 -29 -25.422 1 96.12 439 SER B O 1
ATOM 9227 N N . LEU B 1 440 ? 19.203 -30.281 -24.375 1 96.5 440 LEU B N 1
ATOM 9228 C CA . LEU B 1 440 ? 18.609 -30.766 -25.625 1 96.5 440 LEU B CA 1
ATOM 9229 C C . LEU B 1 440 ? 17.141 -30.391 -25.703 1 96.5 440 LEU B C 1
ATOM 9231 O O . LEU B 1 440 ? 16.328 -30.875 -24.922 1 96.5 440 LEU B O 1
ATOM 9235 N N . PRO B 1 441 ? 16.812 -29.453 -26.734 1 97.06 441 PRO B N 1
ATOM 9236 C CA . PRO B 1 441 ? 15.383 -29.203 -26.922 1 97.06 441 PRO B CA 1
ATOM 9237 C C . PRO B 1 441 ? 14.594 -30.484 -27.172 1 97.06 441 PRO B C 1
ATOM 9239 O O . PRO B 1 441 ? 15.156 -31.484 -27.609 1 97.06 441 PRO B O 1
ATOM 9242 N N . PRO B 1 442 ? 13.281 -30.438 -26.922 1 96.88 442 PRO B N 1
ATOM 9243 C CA . PRO B 1 442 ? 12.477 -31.656 -27.031 1 96.88 442 PRO B CA 1
ATOM 9244 C C . PRO B 1 442 ? 12.453 -32.219 -28.453 1 96.88 442 PRO B C 1
ATOM 9246 O O . PRO B 1 442 ? 12.109 -31.5 -29.391 1 96.88 442 PRO B O 1
ATOM 9249 N N . ARG B 1 443 ? 12.914 -33.406 -28.609 1 96.75 443 ARG B N 1
ATOM 9250 C CA . ARG B 1 443 ? 12.602 -34.188 -29.797 1 96.75 443 ARG B CA 1
ATOM 9251 C C . ARG B 1 443 ? 11.227 -34.844 -29.688 1 96.75 443 ARG B C 1
ATOM 9253 O O . ARG B 1 443 ? 10.992 -35.688 -28.812 1 96.75 443 ARG B O 1
ATOM 9260 N N . SER B 1 444 ? 10.297 -34.469 -30.531 1 97.69 444 SER B N 1
ATOM 9261 C CA . SER B 1 444 ? 8.922 -34.969 -30.469 1 97.69 444 SER B CA 1
ATOM 9262 C C . SER B 1 444 ? 8.688 -36.062 -31.5 1 97.69 444 SER B C 1
ATOM 9264 O O . SER B 1 444 ? 9.031 -35.906 -32.688 1 97.69 444 SER B O 1
ATOM 9266 N N . VAL B 1 445 ? 8.133 -37.156 -31.078 1 97.94 445 VAL B N 1
ATOM 9267 C CA . VAL B 1 445 ? 7.84 -38.281 -31.953 1 97.94 445 VAL B CA 1
ATOM 9268 C C . VAL B 1 445 ? 6.527 -38.938 -31.516 1 97.94 445 VAL B C 1
ATOM 9270 O O . VAL B 1 445 ? 6.051 -38.719 -30.406 1 97.94 445 VAL B O 1
ATOM 9273 N N . VAL B 1 446 ? 5.945 -39.688 -32.438 1 98.38 446 VAL B N 1
ATOM 9274 C CA . VAL B 1 446 ? 4.852 -40.594 -32.094 1 98.38 446 VAL B CA 1
ATOM 9275 C C . VAL B 1 446 ? 5.395 -42 -31.875 1 98.38 446 VAL B C 1
ATOM 9277 O O . VAL B 1 446 ? 6.105 -42.531 -32.719 1 98.38 446 VAL B O 1
ATOM 9280 N N . LEU B 1 447 ? 5.094 -42.531 -30.766 1 98.12 447 LEU B N 1
ATOM 9281 C CA . LEU B 1 447 ? 5.508 -43.906 -30.438 1 98.12 447 LEU B CA 1
ATOM 9282 C C . LEU B 1 447 ? 4.316 -44.844 -30.453 1 98.12 447 LEU B C 1
ATOM 9284 O O . LEU B 1 447 ? 3.215 -44.469 -30.031 1 98.12 447 LEU B O 1
ATOM 9288 N N . ASP B 1 448 ? 4.559 -46.062 -30.891 1 96.31 448 ASP B N 1
ATOM 9289 C CA . ASP B 1 448 ? 3.537 -47.094 -30.75 1 96.31 448 ASP B CA 1
ATOM 9290 C C . ASP B 1 448 ? 3.627 -47.75 -29.375 1 96.31 448 ASP B C 1
ATOM 9292 O O . ASP B 1 448 ? 4.355 -47.312 -28.5 1 96.31 448 ASP B O 1
ATOM 9296 N N . GLY B 1 449 ? 2.846 -48.781 -29.141 1 94.5 449 GLY B N 1
ATOM 9297 C CA . GLY B 1 449 ? 2.754 -49.438 -27.859 1 94.5 449 GLY B CA 1
ATOM 9298 C C . GLY B 1 449 ? 4.031 -50.156 -27.453 1 94.5 449 GLY B C 1
ATOM 9299 O O . GLY B 1 449 ? 4.215 -50.5 -26.281 1 94.5 449 GLY B O 1
ATOM 9300 N N . ASP B 1 450 ? 4.945 -50.375 -28.375 1 94.94 450 ASP B N 1
ATOM 9301 C CA . ASP B 1 450 ? 6.207 -51.062 -28.078 1 94.94 450 ASP B CA 1
ATOM 9302 C C . ASP B 1 450 ? 7.355 -50.062 -27.969 1 94.94 450 ASP B C 1
ATOM 9304 O O . ASP B 1 450 ? 8.516 -50.438 -27.812 1 94.94 450 ASP B O 1
ATOM 9308 N N . GLY B 1 451 ? 6.98 -48.812 -28.047 1 95.56 451 GLY B N 1
ATOM 9309 C CA . GLY B 1 451 ? 7.988 -47.781 -27.891 1 95.56 451 GLY B CA 1
ATOM 9310 C C . GLY B 1 451 ? 8.734 -47.469 -29.172 1 95.56 451 GLY B C 1
ATOM 9311 O O . GLY B 1 451 ? 9.742 -46.781 -29.156 1 95.56 451 GLY B O 1
ATOM 9312 N N . GLN B 1 452 ? 8.266 -48 -30.266 1 96.38 452 GLN B N 1
ATOM 9313 C CA . GLN B 1 452 ? 8.914 -47.75 -31.547 1 96.38 452 GLN B CA 1
ATOM 9314 C C . GLN B 1 452 ? 8.391 -46.469 -32.156 1 96.38 452 GLN B C 1
ATOM 9316 O O . GLN B 1 452 ? 7.195 -46.156 -32.094 1 96.38 452 GLN B O 1
ATOM 9321 N N . VAL B 1 453 ? 9.266 -45.719 -32.781 1 97.25 453 VAL B N 1
ATOM 9322 C CA . VAL B 1 453 ? 8.883 -44.469 -33.438 1 97.25 453 VAL B CA 1
ATOM 9323 C C . VAL B 1 453 ? 8.07 -44.75 -34.719 1 97.25 453 VAL B C 1
ATOM 9325 O O . VAL B 1 453 ? 8.531 -45.5 -35.594 1 97.25 453 VAL B O 1
ATOM 9328 N N . VAL B 1 454 ? 6.934 -44.125 -34.781 1 97 454 VAL B N 1
ATOM 9329 C CA . VAL B 1 454 ? 6.09 -44.344 -35.938 1 97 454 VAL B CA 1
ATOM 9330 C C . VAL B 1 454 ? 6.074 -43.094 -36.812 1 97 454 VAL B C 1
ATOM 9332 O O . VAL B 1 454 ? 5.828 -43.156 -38.031 1 97 454 VAL B O 1
ATOM 9335 N N . VAL B 1 455 ? 6.168 -41.938 -36.188 1 98.06 455 VAL B N 1
ATOM 9336 C CA . VAL B 1 455 ? 6.227 -40.656 -36.906 1 98.06 455 VAL B CA 1
ATOM 9337 C C . VAL B 1 455 ? 7.168 -39.719 -36.188 1 98.06 455 VAL B C 1
ATOM 9339 O O . VAL B 1 455 ? 7.062 -39.5 -34.969 1 98.06 455 VAL B O 1
ATOM 9342 N N . GLU B 1 456 ? 8.133 -39.156 -36.906 1 97.06 456 GLU B N 1
ATOM 9343 C CA . GLU B 1 456 ? 8.93 -38.062 -36.375 1 97.06 456 GLU B CA 1
ATOM 9344 C C . GLU B 1 456 ? 8.164 -36.75 -36.5 1 97.06 456 GLU B C 1
ATOM 9346 O O . GLU B 1 456 ? 7.523 -36.469 -37.5 1 97.06 456 GLU B O 1
ATOM 9351 N N . LEU B 1 457 ? 8.164 -35.938 -35.469 1 97.56 457 LEU B N 1
ATOM 9352 C CA . LEU B 1 457 ? 7.438 -34.688 -35.5 1 97.56 457 LEU B CA 1
ATOM 9353 C C . LEU B 1 457 ? 8.398 -33.5 -35.594 1 97.56 457 LEU B C 1
ATOM 9355 O O . LEU B 1 457 ? 8.711 -33.031 -36.688 1 97.56 457 LEU B O 1
ATOM 9359 N N . GLU B 1 458 ? 8.914 -33.031 -34.469 1 96.31 458 GLU B N 1
ATOM 9360 C CA . GLU B 1 458 ? 9.789 -31.859 -34.469 1 96.31 458 GLU B CA 1
ATOM 9361 C C . GLU B 1 458 ? 11.109 -32.156 -33.781 1 96.31 458 GLU B C 1
ATOM 9363 O O . GLU B 1 458 ? 11.148 -32.875 -32.781 1 96.31 458 GLU B O 1
ATOM 9368 N N . THR B 1 459 ? 12.172 -31.609 -34.219 1 95.81 459 THR B N 1
ATOM 9369 C CA . THR B 1 459 ? 13.492 -31.641 -33.594 1 95.81 459 THR B CA 1
ATOM 9370 C C . THR B 1 459 ? 14.133 -30.25 -33.625 1 95.81 459 THR B C 1
ATOM 9372 O O . THR B 1 459 ? 15.07 -30.016 -34.375 1 95.81 459 THR B O 1
ATOM 9375 N N . PRO B 1 460 ? 13.633 -29.391 -32.781 1 95.5 460 PRO B N 1
ATOM 9376 C CA . PRO B 1 460 ? 14.188 -28.031 -32.781 1 95.5 460 PRO B CA 1
ATOM 9377 C C . PRO B 1 460 ? 15.656 -28 -32.344 1 95.5 460 PRO B C 1
ATOM 9379 O O . PRO B 1 460 ? 16.141 -28.938 -31.719 1 95.5 460 PRO B O 1
ATOM 9382 N N . ASP B 1 461 ? 16.391 -26.984 -32.75 1 94.62 461 ASP B N 1
ATOM 9383 C CA . ASP B 1 461 ? 17.766 -26.797 -32.312 1 94.62 461 ASP B CA 1
ATOM 9384 C C . ASP B 1 461 ? 17.922 -25.453 -31.594 1 94.62 461 ASP B C 1
ATOM 9386 O O . ASP B 1 461 ? 16.969 -24.688 -31.484 1 94.62 461 ASP B O 1
ATOM 9390 N N . THR B 1 462 ? 19.109 -25.281 -31.062 1 96.06 462 THR B N 1
ATOM 9391 C CA . THR B 1 462 ? 19.328 -24.125 -30.203 1 96.06 462 THR B CA 1
ATOM 9392 C C . THR B 1 462 ? 20.297 -23.141 -30.859 1 96.06 462 THR B C 1
ATOM 9394 O O . THR B 1 462 ? 20.953 -22.359 -30.172 1 96.06 462 THR B O 1
ATOM 9397 N N . ASP B 1 463 ? 20.484 -23.156 -32.219 1 95.88 463 ASP B N 1
ATOM 9398 C CA . ASP B 1 463 ? 21.5 -22.359 -32.875 1 95.88 463 ASP B CA 1
ATOM 9399 C C . ASP B 1 463 ? 21.266 -20.859 -32.656 1 95.88 463 ASP B C 1
ATOM 9401 O O . ASP B 1 463 ? 22.188 -20.125 -32.344 1 95.88 463 ASP B O 1
ATOM 9405 N N . ASP B 1 464 ? 20.047 -20.453 -32.812 1 94.88 464 ASP B N 1
ATOM 9406 C CA . ASP B 1 464 ? 19.703 -19.031 -32.656 1 94.88 464 ASP B CA 1
ATOM 9407 C C . ASP B 1 464 ? 19.953 -18.562 -31.234 1 94.88 464 ASP B C 1
ATOM 9409 O O . ASP B 1 464 ? 20.375 -17.422 -31.016 1 94.88 464 ASP B O 1
ATOM 9413 N N . LEU B 1 465 ? 19.656 -19.391 -30.266 1 94.12 465 LEU B N 1
ATOM 9414 C CA . LEU B 1 465 ? 19.906 -19.062 -28.875 1 94.12 465 LEU B CA 1
ATOM 9415 C C . LEU B 1 465 ? 21.391 -18.953 -28.594 1 94.12 465 LEU B C 1
ATOM 9417 O O . LEU B 1 465 ? 21.828 -18.062 -27.859 1 94.12 465 LEU B O 1
ATOM 9421 N N . LYS B 1 466 ? 22.109 -19.859 -29.203 1 95 466 LYS B N 1
ATOM 9422 C CA . LYS B 1 466 ? 23.562 -19.906 -28.984 1 95 466 LYS B CA 1
ATOM 9423 C C . LYS B 1 466 ? 24.219 -18.641 -29.547 1 95 466 LYS B C 1
ATOM 9425 O O . LYS B 1 466 ? 25.203 -18.156 -28.984 1 95 466 LYS B O 1
ATOM 9430 N N . ILE B 1 467 ? 23.688 -18.125 -30.625 1 94.81 467 ILE B N 1
ATOM 9431 C CA . ILE B 1 467 ? 24.188 -16.891 -31.219 1 94.81 467 ILE B CA 1
ATOM 9432 C C . ILE B 1 467 ? 24.047 -15.742 -30.219 1 94.81 467 ILE B C 1
ATOM 9434 O O . ILE B 1 467 ? 24.875 -14.844 -30.172 1 94.81 467 ILE B O 1
ATOM 9438 N N . LEU B 1 468 ? 23.094 -15.852 -29.375 1 93.44 468 LEU B N 1
ATOM 9439 C CA . LEU B 1 468 ? 22.812 -14.805 -28.406 1 93.44 468 LEU B CA 1
ATOM 9440 C C . LEU B 1 468 ? 23.625 -15.023 -27.125 1 93.44 468 LEU B C 1
ATOM 9442 O O . LEU B 1 468 ? 23.484 -14.258 -26.156 1 93.44 468 LEU B O 1
ATOM 9446 N N . GLY B 1 469 ? 24.344 -16.047 -27.078 1 93.38 469 GLY B N 1
ATOM 9447 C CA . GLY B 1 469 ? 25.219 -16.297 -25.938 1 93.38 469 GLY B CA 1
ATOM 9448 C C . GLY B 1 469 ? 24.656 -17.328 -24.984 1 93.38 469 GLY B C 1
ATOM 9449 O O . GLY B 1 469 ? 25.266 -17.625 -23.953 1 93.38 469 GLY B O 1
ATOM 9450 N N . TRP B 1 470 ? 23.547 -17.953 -25.359 1 94.62 470 TRP B N 1
ATOM 9451 C CA . TRP B 1 470 ? 22.922 -18.953 -24.5 1 94.62 470 TRP B CA 1
ATOM 9452 C C . TRP B 1 470 ? 23.781 -20.203 -24.375 1 94.62 470 TRP B C 1
ATOM 9454 O O . TRP B 1 470 ? 24.359 -20.672 -25.375 1 94.62 470 TRP B O 1
ATOM 9464 N N . GLN B 1 471 ? 23.953 -20.688 -23.234 1 95.62 471 GLN B N 1
ATOM 9465 C CA . GLN B 1 471 ? 24.484 -22 -22.922 1 95.62 471 GLN B CA 1
ATOM 9466 C C . GLN B 1 471 ? 23.5 -22.797 -22.062 1 95.62 471 GLN B C 1
ATOM 9468 O O . GLN B 1 471 ? 22.844 -22.25 -21.188 1 95.62 471 GLN B O 1
ATOM 9473 N N . PRO B 1 472 ? 23.375 -24.062 -22.344 1 96.19 472 PRO B N 1
ATOM 9474 C CA . PRO B 1 472 ? 22.469 -24.844 -21.5 1 96.19 472 PRO B CA 1
ATOM 9475 C C . PRO B 1 472 ? 22.891 -24.891 -20.031 1 96.19 472 PRO B C 1
ATOM 9477 O O . PRO B 1 472 ? 24.094 -24.922 -19.75 1 96.19 472 PRO B O 1
ATOM 9480 N N . PRO B 1 473 ? 21.984 -24.844 -19.156 1 97.88 473 PRO B N 1
ATOM 9481 C CA . PRO B 1 473 ? 22.344 -25.031 -17.75 1 97.88 473 PRO B CA 1
ATOM 9482 C C . PRO B 1 473 ? 22.922 -26.406 -17.469 1 97.88 473 PRO B C 1
ATOM 9484 O O . PRO B 1 473 ? 22.594 -27.375 -18.172 1 97.88 473 PRO B O 1
ATOM 9487 N N . GLU B 1 474 ? 23.75 -26.422 -16.531 1 97.75 474 GLU B N 1
ATOM 9488 C CA . GLU B 1 474 ? 24.312 -27.672 -16.062 1 97.75 474 GLU B CA 1
ATOM 9489 C C . GLU B 1 474 ? 23.422 -28.312 -14.984 1 97.75 474 GLU B C 1
ATOM 9491 O O . GLU B 1 474 ? 23.078 -27.656 -13.992 1 97.75 474 GLU B O 1
ATOM 9496 N N . ARG B 1 475 ? 22.953 -29.516 -15.258 1 97.75 475 ARG B N 1
ATOM 9497 C CA . ARG B 1 475 ? 22.297 -30.297 -14.211 1 97.75 475 ARG B CA 1
ATOM 9498 C C . ARG B 1 475 ? 23.312 -30.828 -13.203 1 97.75 475 ARG B C 1
ATOM 9500 O O . ARG B 1 475 ? 24.312 -31.438 -13.578 1 97.75 475 ARG B O 1
ATOM 9507 N N . PHE B 1 476 ? 23.141 -30.547 -11.898 1 98.06 476 PHE B N 1
ATOM 9508 C CA . PHE B 1 476 ? 24.141 -30.984 -10.93 1 98.06 476 PHE B CA 1
ATOM 9509 C C . PHE B 1 476 ? 23.484 -31.781 -9.805 1 98.06 476 PHE B C 1
ATOM 9511 O O . PHE B 1 476 ? 22.266 -31.703 -9.602 1 98.06 476 PHE B O 1
ATOM 9518 N N . ARG B 1 477 ? 24.219 -32.594 -9.172 1 97.94 477 ARG B N 1
ATOM 9519 C CA . ARG B 1 477 ? 23.906 -33.312 -7.953 1 97.94 477 ARG B CA 1
ATOM 9520 C C . ARG B 1 477 ? 24.781 -32.875 -6.797 1 97.94 477 ARG B C 1
ATOM 9522 O O . ARG B 1 477 ? 25.984 -32.656 -6.977 1 97.94 477 ARG B O 1
ATOM 9529 N N . THR B 1 478 ? 24.188 -32.594 -5.688 1 98.12 478 THR B N 1
ATOM 9530 C CA . THR B 1 478 ? 24.891 -32.312 -4.445 1 98.12 478 THR B CA 1
ATOM 9531 C C . THR B 1 478 ? 24.281 -33.094 -3.279 1 98.12 478 THR B C 1
ATOM 9533 O O . THR B 1 478 ? 23.359 -33.875 -3.469 1 98.12 478 THR B O 1
ATOM 9536 N N . THR B 1 479 ? 24.906 -32.906 -2.096 1 97.75 479 THR B N 1
ATOM 9537 C CA . THR B 1 479 ? 24.406 -33.562 -0.887 1 97.75 479 THR B CA 1
ATOM 9538 C C . THR B 1 479 ? 23.656 -32.562 -0.002 1 97.75 479 THR B C 1
ATOM 9540 O O . THR B 1 479 ? 24.109 -31.438 0.191 1 97.75 479 THR B O 1
ATOM 9543 N N . ALA B 1 480 ? 22.5 -32.969 0.515 1 97.94 480 ALA B N 1
ATOM 9544 C CA . ALA B 1 480 ? 21.688 -32.156 1.399 1 97.94 480 ALA B CA 1
ATOM 9545 C C . ALA B 1 480 ? 22.422 -31.875 2.715 1 97.94 480 ALA B C 1
ATOM 9547 O O . ALA B 1 480 ? 23.5 -32.438 2.961 1 97.94 480 ALA B O 1
ATOM 9548 N N . SER B 1 481 ? 21.844 -31.016 3.514 1 97.69 481 SER B N 1
ATOM 9549 C CA . SER B 1 481 ? 22.453 -30.578 4.762 1 97.69 481 SER B CA 1
ATOM 9550 C C . SER B 1 481 ? 22.547 -31.719 5.762 1 97.69 481 SER B C 1
ATOM 9552 O O . SER B 1 481 ? 23.297 -31.656 6.738 1 97.69 481 SER B O 1
ATOM 9554 N N . ASP B 1 482 ? 21.812 -32.812 5.547 1 97.06 482 ASP B N 1
ATOM 9555 C CA . ASP B 1 482 ? 21.875 -33.969 6.438 1 97.06 482 ASP B CA 1
ATOM 9556 C C . ASP B 1 482 ? 23.125 -34.781 6.18 1 97.06 482 ASP B C 1
ATOM 9558 O O . ASP B 1 482 ? 23.406 -35.75 6.902 1 97.06 482 ASP B O 1
ATOM 9562 N N . GLY B 1 483 ? 23.828 -34.531 5.109 1 97.25 483 GLY B N 1
ATOM 9563 C CA . GLY B 1 483 ? 25.109 -35.156 4.816 1 97.25 483 GLY B CA 1
ATOM 9564 C C . GLY B 1 483 ? 24.984 -36.438 4.047 1 97.25 483 GLY B C 1
ATOM 9565 O O . GLY B 1 483 ? 25.984 -37.094 3.746 1 97.25 483 GLY B O 1
ATOM 9566 N N . ARG B 1 484 ? 23.797 -36.781 3.625 1 96.69 484 ARG B N 1
ATOM 9567 C CA . ARG B 1 484 ? 23.672 -38.094 2.992 1 96.69 484 ARG B CA 1
ATOM 9568 C C . ARG B 1 484 ? 22.734 -38.031 1.798 1 96.69 484 ARG B C 1
ATOM 9570 O O . ARG B 1 484 ? 22.969 -38.688 0.779 1 96.69 484 ARG B O 1
ATOM 9577 N N . THR B 1 485 ? 21.672 -37.281 1.84 1 97.12 485 THR B N 1
ATOM 9578 C CA . THR B 1 485 ? 20.625 -37.281 0.833 1 97.12 485 THR B CA 1
ATOM 9579 C C . THR B 1 485 ? 21.062 -36.531 -0.414 1 97.12 485 THR B C 1
ATOM 9581 O O . THR B 1 485 ? 21.406 -35.344 -0.335 1 97.12 485 THR B O 1
ATOM 9584 N N . PRO B 1 486 ? 21.016 -37.156 -1.588 1 97.38 486 PRO B N 1
ATOM 9585 C CA . PRO B 1 486 ? 21.312 -36.406 -2.812 1 97.38 486 PRO B CA 1
ATOM 9586 C C . PRO B 1 486 ? 20.203 -35.438 -3.197 1 97.38 486 PRO B C 1
ATOM 9588 O O . PRO B 1 486 ? 19.031 -35.781 -3.117 1 97.38 486 PRO B O 1
ATOM 9591 N N . ILE B 1 487 ? 20.562 -34.25 -3.545 1 97.62 487 ILE B N 1
ATOM 9592 C CA . ILE B 1 487 ? 19.641 -33.25 -4.078 1 97.62 487 ILE B CA 1
ATOM 9593 C C . ILE B 1 487 ? 20.156 -32.719 -5.414 1 97.62 487 ILE B C 1
ATOM 9595 O O . ILE B 1 487 ? 21.328 -32.938 -5.75 1 97.62 487 ILE B O 1
ATOM 9599 N N . TYR B 1 488 ? 19.344 -32.156 -6.184 1 97.88 488 TYR B N 1
ATOM 9600 C CA . TYR B 1 488 ? 19.641 -31.828 -7.57 1 97.88 488 TYR B CA 1
ATOM 9601 C C . TYR B 1 488 ? 19.281 -30.375 -7.875 1 97.88 488 TYR B C 1
ATOM 9603 O O . TYR B 1 488 ? 18.484 -29.766 -7.168 1 97.88 488 TYR B O 1
ATOM 9611 N N . GLY B 1 489 ? 19.938 -29.797 -8.867 1 98.12 489 GLY B N 1
ATOM 9612 C CA . GLY B 1 489 ? 19.688 -28.438 -9.289 1 98.12 489 GLY B CA 1
ATOM 9613 C C . GLY B 1 489 ? 20.219 -28.125 -10.672 1 98.12 489 GLY B C 1
ATOM 9614 O O . GLY B 1 489 ? 20.641 -29.031 -11.391 1 98.12 489 GLY B O 1
ATOM 9615 N N . LEU B 1 490 ? 20 -26.922 -11.078 1 98.69 490 LEU B N 1
ATOM 9616 C CA . LEU B 1 490 ? 20.5 -26.391 -12.336 1 98.69 490 LEU B CA 1
ATOM 9617 C C . LEU B 1 490 ? 21.438 -25.203 -12.086 1 98.69 490 LEU B C 1
ATOM 9619 O O . LEU B 1 490 ? 21.203 -24.391 -11.195 1 98.69 490 LEU B O 1
ATOM 9623 N N . LEU B 1 491 ? 22.516 -25.156 -12.82 1 98.81 491 LEU B N 1
ATOM 9624 C CA . LEU B 1 491 ? 23.469 -24.062 -12.773 1 98.81 491 LEU B CA 1
ATOM 9625 C C . LEU B 1 491 ? 23.609 -23.406 -14.141 1 98.81 491 LEU B C 1
ATOM 9627 O O . LEU B 1 491 ? 24 -24.062 -15.109 1 98.81 491 LEU B O 1
ATOM 9631 N N . TRP B 1 492 ? 23.188 -22.141 -14.281 1 98.44 492 TRP B N 1
ATOM 9632 C CA . TRP B 1 492 ? 23.469 -21.328 -15.453 1 98.44 492 TRP B CA 1
ATOM 9633 C C . TRP B 1 492 ? 24.766 -20.547 -15.281 1 98.44 492 TRP B C 1
ATOM 9635 O O . TRP B 1 492 ? 24.922 -19.812 -14.305 1 98.44 492 TRP B O 1
ATOM 9645 N N . ARG B 1 493 ? 25.688 -20.766 -16.219 1 97.94 493 ARG B N 1
ATOM 9646 C CA . ARG B 1 493 ? 26.938 -20.031 -16.188 1 97.94 493 ARG B CA 1
ATOM 9647 C C . ARG B 1 493 ? 26.781 -18.625 -16.781 1 97.94 493 ARG B C 1
ATOM 9649 O O . ARG B 1 493 ? 25.984 -18.438 -17.719 1 97.94 493 ARG B O 1
ATOM 9656 N N . PRO B 1 494 ? 27.516 -17.672 -16.203 1 97.06 494 PRO B N 1
ATOM 9657 C CA . PRO B 1 494 ? 27.453 -16.344 -16.812 1 97.06 494 PRO B CA 1
ATOM 9658 C C . PRO B 1 494 ? 27.922 -16.344 -18.266 1 97.06 494 PRO B C 1
ATOM 9660 O O . PRO B 1 494 ? 28.828 -17.094 -18.641 1 97.06 494 PRO B O 1
ATOM 9663 N N . HIS B 1 495 ? 27.219 -15.484 -19.031 1 94.38 495 HIS B N 1
ATOM 9664 C CA . HIS B 1 495 ? 27.703 -15.312 -20.406 1 94.38 495 HIS B CA 1
ATOM 9665 C C . HIS B 1 495 ? 29.156 -14.867 -20.422 1 94.38 495 HIS B C 1
ATOM 9667 O O . HIS B 1 495 ? 29.578 -14.078 -19.562 1 94.38 495 HIS B O 1
ATOM 9673 N N . ASP B 1 496 ? 29.938 -15.344 -21.297 1 90.88 496 ASP B N 1
ATOM 9674 C CA . ASP B 1 496 ? 31.344 -14.969 -21.516 1 90.88 496 ASP B CA 1
ATOM 9675 C C . ASP B 1 496 ? 32.188 -15.25 -20.266 1 90.88 496 ASP B C 1
ATOM 9677 O O . ASP B 1 496 ? 33.031 -14.438 -19.891 1 90.88 496 ASP B O 1
ATOM 9681 N N . LEU B 1 497 ? 31.906 -16.328 -19.594 1 95.06 497 LEU B N 1
ATOM 9682 C CA . LEU B 1 497 ? 32.594 -16.734 -18.359 1 95.06 497 LEU B CA 1
ATOM 9683 C C . LEU B 1 497 ? 34.094 -16.797 -18.562 1 95.06 497 LEU B C 1
ATOM 9685 O O . LEU B 1 497 ? 34.562 -17.406 -19.531 1 95.06 497 LEU B O 1
ATOM 9689 N N . ASP B 1 498 ? 34.781 -16.062 -17.75 1 94.62 498 ASP B N 1
ATOM 9690 C CA . ASP B 1 498 ? 36.219 -16.156 -17.562 1 94.62 498 ASP B CA 1
ATOM 9691 C C . ASP B 1 498 ? 36.562 -16.938 -16.297 1 94.62 498 ASP B C 1
ATOM 9693 O O . ASP B 1 498 ? 36.344 -16.469 -15.188 1 94.62 498 ASP B O 1
ATOM 9697 N N . PRO B 1 499 ? 37.094 -18.141 -16.469 1 92.62 499 PRO B N 1
ATOM 9698 C CA . PRO B 1 499 ? 37.344 -19 -15.305 1 92.62 499 PRO B CA 1
ATOM 9699 C C . PRO B 1 499 ? 38.312 -18.375 -14.305 1 92.62 499 PRO B C 1
ATOM 9701 O O . PRO B 1 499 ? 38.438 -18.859 -13.172 1 92.62 499 PRO B O 1
ATOM 9704 N N . ASP B 1 500 ? 39 -17.312 -14.727 1 94.25 500 ASP B N 1
ATOM 9705 C CA . ASP B 1 500 ? 39.969 -16.672 -13.844 1 94.25 500 ASP B CA 1
ATOM 9706 C C . ASP B 1 500 ? 39.312 -15.562 -13.023 1 94.25 500 ASP B C 1
ATOM 9708 O O . ASP B 1 500 ? 39.969 -14.953 -12.164 1 94.25 500 ASP B O 1
ATOM 9712 N N . ARG B 1 501 ? 38.062 -15.344 -13.242 1 94.75 501 ARG B N 1
ATOM 9713 C CA . ARG B 1 501 ? 37.281 -14.367 -12.484 1 94.75 501 ARG B CA 1
ATOM 9714 C C . ARG B 1 501 ? 36.281 -15.055 -11.586 1 94.75 501 ARG B C 1
ATOM 9716 O O . ARG B 1 501 ? 36.031 -16.266 -11.703 1 94.75 501 ARG B O 1
ATOM 9723 N N . THR B 1 502 ? 35.781 -14.312 -10.633 1 96.56 502 THR B N 1
ATOM 9724 C CA . THR B 1 502 ? 34.719 -14.82 -9.789 1 96.56 502 THR B CA 1
ATOM 9725 C C . THR B 1 502 ? 33.406 -14.109 -10.086 1 96.56 502 THR B C 1
ATOM 9727 O O . THR B 1 502 ? 33.406 -12.938 -10.484 1 96.56 502 THR B O 1
ATOM 9730 N N . TYR B 1 503 ? 32.344 -14.766 -9.969 1 97.5 503 TYR B N 1
ATOM 9731 C CA . TYR B 1 503 ? 31.031 -14.25 -10.32 1 97.5 503 TYR B CA 1
ATOM 9732 C C . TYR B 1 503 ? 30.062 -14.43 -9.164 1 97.5 503 TYR B C 1
ATOM 9734 O O . TYR B 1 503 ? 30.047 -15.477 -8.508 1 97.5 503 TYR B O 1
ATOM 9742 N N . PRO B 1 504 ? 29.281 -13.32 -8.836 1 98.25 504 PRO B N 1
ATOM 9743 C CA . PRO B 1 504 ? 28.234 -13.492 -7.832 1 98.25 504 PRO B CA 1
ATOM 9744 C C . PRO B 1 504 ? 27.172 -14.5 -8.258 1 98.25 504 PRO B C 1
ATOM 9746 O O . PRO B 1 504 ? 27.016 -14.781 -9.453 1 98.25 504 PRO B O 1
ATOM 9749 N N . ILE B 1 505 ? 26.469 -15.047 -7.27 1 98.88 505 ILE B N 1
ATOM 9750 C CA . ILE B 1 505 ? 25.469 -16.094 -7.5 1 98.88 505 ILE B CA 1
ATOM 9751 C C . ILE B 1 505 ? 24.078 -15.555 -7.195 1 98.88 505 ILE B C 1
ATOM 9753 O O . ILE B 1 505 ? 23.875 -14.883 -6.188 1 98.88 505 ILE B O 1
ATOM 9757 N N . ILE B 1 506 ? 23.156 -15.734 -8.094 1 98.94 506 ILE B N 1
ATOM 9758 C CA . ILE B 1 506 ? 21.75 -15.508 -7.801 1 98.94 506 ILE B CA 1
ATOM 9759 C C . ILE B 1 506 ? 21.016 -16.844 -7.746 1 98.94 506 ILE B C 1
ATOM 9761 O O . ILE B 1 506 ? 21.047 -17.609 -8.711 1 98.94 506 ILE B O 1
ATOM 9765 N N . GLU B 1 507 ? 20.422 -17.156 -6.676 1 98.81 507 GLU B N 1
ATOM 9766 C CA . GLU B 1 507 ? 19.516 -18.281 -6.621 1 98.81 507 GLU B CA 1
ATOM 9767 C C . GLU B 1 507 ? 18.109 -17.891 -7.07 1 98.81 507 GLU B C 1
ATOM 9769 O O . GLU B 1 507 ? 17.547 -16.906 -6.574 1 98.81 507 GLU B O 1
ATOM 9774 N N . HIS B 1 508 ? 17.641 -18.531 -8.039 1 98.62 508 HIS B N 1
ATOM 9775 C CA . HIS B 1 508 ? 16.25 -18.406 -8.484 1 98.62 508 HIS B CA 1
ATOM 9776 C C . HIS B 1 508 ? 15.375 -19.5 -7.887 1 98.62 508 HIS B C 1
ATOM 9778 O O . HIS B 1 508 ? 15.391 -20.641 -8.359 1 98.62 508 HIS B O 1
ATOM 9784 N N . ILE B 1 509 ? 14.469 -19.094 -6.938 1 98.06 509 ILE B N 1
ATOM 9785 C CA . ILE B 1 509 ? 13.891 -20.125 -6.066 1 98.06 509 ILE B CA 1
ATOM 9786 C C . ILE B 1 509 ? 12.375 -20.156 -6.25 1 98.06 509 ILE B C 1
ATOM 9788 O O . ILE B 1 509 ? 11.742 -19.109 -6.445 1 98.06 509 ILE B O 1
ATOM 9792 N N . TYR B 1 510 ? 11.789 -21.25 -6.266 1 95.62 510 TYR B N 1
ATOM 9793 C CA . TYR B 1 510 ? 10.367 -21.516 -6.105 1 95.62 510 TYR B CA 1
ATOM 9794 C C . TYR B 1 510 ? 10.141 -22.859 -5.418 1 95.62 510 TYR B C 1
ATOM 9796 O O . TYR B 1 510 ? 9.891 -23.875 -6.078 1 95.62 510 TYR B O 1
ATOM 9804 N N . PRO B 1 511 ? 10.164 -22.812 -4.117 1 89.88 511 PRO B N 1
ATOM 9805 C CA . PRO B 1 511 ? 10.039 -24.078 -3.369 1 89.88 511 PRO B CA 1
ATOM 9806 C C . PRO B 1 511 ? 8.594 -24.391 -2.982 1 89.88 511 PRO B C 1
ATOM 9808 O O . PRO B 1 511 ? 7.703 -23.562 -3.188 1 89.88 511 PRO B O 1
ATOM 9811 N N . GLY B 1 512 ? 8.398 -25.516 -2.494 1 90.25 512 GLY B N 1
ATOM 9812 C CA . GLY B 1 512 ? 7.141 -25.953 -1.909 1 90.25 512 GLY B CA 1
ATOM 9813 C C . GLY B 1 512 ? 6.898 -27.438 -2.047 1 90.25 512 GLY B C 1
ATOM 9814 O O . GLY B 1 512 ? 7.52 -28.109 -2.883 1 90.25 512 GLY B O 1
ATOM 9815 N N . PRO B 1 513 ? 6.055 -27.844 -1.159 1 94.81 513 PRO B N 1
ATOM 9816 C CA . PRO B 1 513 ? 5.77 -29.281 -1.208 1 94.81 513 PRO B CA 1
ATOM 9817 C C . PRO B 1 513 ? 4.953 -29.672 -2.438 1 94.81 513 PRO B C 1
ATOM 9819 O O . PRO B 1 513 ? 4.879 -30.859 -2.775 1 94.81 513 PRO B O 1
ATOM 9822 N N . GLN B 1 514 ? 4.426 -28.656 -3.111 1 94.06 514 GLN B N 1
ATOM 9823 C CA . GLN B 1 514 ? 3.447 -28.984 -4.145 1 94.06 514 GLN B CA 1
ATOM 9824 C C . GLN B 1 514 ? 4.121 -29.188 -5.496 1 94.06 514 GLN B C 1
ATOM 9826 O O . GLN B 1 514 ? 3.492 -29.656 -6.445 1 94.06 514 GLN B O 1
ATOM 9831 N N . LEU B 1 515 ? 5.387 -28.781 -5.637 1 95.12 515 LEU B N 1
ATOM 9832 C CA . LEU B 1 515 ? 6.086 -28.922 -6.906 1 95.12 515 LEU B CA 1
ATOM 9833 C C . LEU B 1 515 ? 7.598 -28.922 -6.699 1 95.12 515 LEU B C 1
ATOM 9835 O O . LEU B 1 515 ? 8.07 -28.953 -5.562 1 95.12 515 LEU B O 1
ATOM 9839 N N . TYR B 1 516 ? 8.344 -29.031 -7.758 1 93.69 516 TYR B N 1
ATOM 9840 C CA . TYR B 1 516 ? 9.789 -28.812 -7.766 1 93.69 516 TYR B CA 1
ATOM 9841 C C . TYR B 1 516 ? 10.188 -27.844 -8.867 1 93.69 516 TYR B C 1
ATOM 9843 O O . TYR B 1 516 ? 9.508 -27.734 -9.891 1 93.69 516 TYR B O 1
ATOM 9851 N N . ARG B 1 517 ? 11.234 -27.156 -8.672 1 95.19 517 ARG B N 1
ATOM 9852 C CA . ARG B 1 517 ? 11.664 -26.016 -9.477 1 95.19 517 ARG B CA 1
ATOM 9853 C C . ARG B 1 517 ? 12.695 -26.438 -10.523 1 95.19 517 ARG B C 1
ATOM 9855 O O . ARG B 1 517 ? 12.625 -26 -11.672 1 95.19 517 ARG B O 1
ATOM 9862 N N . ALA B 1 518 ? 13.625 -27.312 -10.227 1 96.38 518 ALA B N 1
ATOM 9863 C CA . ALA B 1 518 ? 14.789 -27.594 -11.055 1 96.38 518 ALA B CA 1
ATOM 9864 C C . ALA B 1 518 ? 14.602 -28.891 -11.844 1 96.38 518 ALA B C 1
ATOM 9866 O O . ALA B 1 518 ? 15.375 -29.844 -11.688 1 96.38 518 ALA B O 1
ATOM 9867 N N . GLY B 1 519 ? 13.617 -28.875 -12.75 1 95.19 519 GLY B N 1
ATOM 9868 C CA . GLY B 1 519 ? 13.32 -30.047 -13.555 1 95.19 519 GLY B CA 1
ATOM 9869 C C . GLY B 1 519 ? 14.406 -30.375 -14.562 1 95.19 519 GLY B C 1
ATOM 9870 O O . GLY B 1 519 ? 15.156 -29.484 -14.977 1 95.19 519 GLY B O 1
ATOM 9871 N N . PRO B 1 520 ? 14.562 -31.656 -14.969 1 96.88 520 PRO B N 1
ATOM 9872 C CA . PRO B 1 520 ? 15.656 -32.094 -15.836 1 96.88 520 PRO B CA 1
ATOM 9873 C C . PRO B 1 520 ? 15.344 -31.922 -17.312 1 96.88 520 PRO B C 1
ATOM 9875 O O . PRO B 1 520 ? 15.945 -32.594 -18.172 1 96.88 520 PRO B O 1
ATOM 9878 N N . MET B 1 521 ? 14.414 -31.047 -17.656 1 97.25 521 MET B N 1
ATOM 9879 C CA . MET B 1 521 ? 13.961 -30.844 -19.031 1 97.25 521 MET B CA 1
ATOM 9880 C C . MET B 1 521 ? 14.523 -29.547 -19.594 1 97.25 521 MET B C 1
ATOM 9882 O O . MET B 1 521 ? 15.141 -28.766 -18.875 1 97.25 521 MET B O 1
ATOM 9886 N N . PHE B 1 522 ? 14.273 -29.297 -20.844 1 97 522 PHE B N 1
ATOM 9887 C CA . PHE B 1 522 ? 14.844 -28.156 -21.547 1 97 522 PHE B CA 1
ATOM 9888 C C . PHE B 1 522 ? 14.25 -26.844 -21.047 1 97 522 PHE B C 1
ATOM 9890 O O . PHE B 1 522 ? 14.961 -25.844 -20.891 1 97 522 PHE B O 1
ATOM 9897 N N . ASN B 1 523 ? 12.914 -26.812 -20.844 1 94.75 523 ASN B N 1
ATOM 9898 C CA . ASN B 1 523 ? 12.211 -25.656 -20.328 1 94.75 523 ASN B CA 1
ATOM 9899 C C . ASN B 1 523 ? 11.711 -25.891 -18.906 1 94.75 523 ASN B C 1
ATOM 9901 O O . ASN B 1 523 ? 10.523 -26.172 -18.703 1 94.75 523 ASN B O 1
ATOM 9905 N N . PRO B 1 524 ? 12.625 -25.812 -17.922 1 94.12 524 PRO B N 1
ATOM 9906 C CA . PRO B 1 524 ? 12.164 -25.953 -16.547 1 94.12 524 PRO B CA 1
ATOM 9907 C C . PRO B 1 524 ? 11.273 -24.797 -16.094 1 94.12 524 PRO B C 1
ATOM 9909 O O . PRO B 1 524 ? 11.203 -23.781 -16.766 1 94.12 524 PRO B O 1
ATOM 9912 N N . PRO B 1 525 ? 10.594 -24.984 -14.945 1 90.44 525 PRO B N 1
ATOM 9913 C CA . PRO B 1 525 ? 9.742 -23.891 -14.445 1 90.44 525 PRO B CA 1
ATOM 9914 C C . PRO B 1 525 ? 10.492 -22.562 -14.336 1 90.44 525 PRO B C 1
ATOM 9916 O O . PRO B 1 525 ? 11.625 -22.531 -13.844 1 90.44 525 PRO B O 1
ATOM 9919 N N . HIS B 1 526 ? 9.914 -21.5 -14.859 1 90.81 526 HIS B N 1
ATOM 9920 C CA . HIS B 1 526 ? 10.414 -20.125 -14.797 1 90.81 526 HIS B CA 1
ATOM 9921 C C . HIS B 1 526 ? 11.633 -19.938 -15.688 1 90.81 526 HIS B C 1
ATOM 9923 O O . HIS B 1 526 ? 12.445 -19.047 -15.453 1 90.81 526 HIS B O 1
ATOM 9929 N N . TYR B 1 527 ? 11.812 -20.859 -16.672 1 91.31 527 TYR B N 1
ATOM 9930 C CA . TYR B 1 527 ? 12.93 -20.656 -17.594 1 91.31 527 TYR B CA 1
ATOM 9931 C C . TYR B 1 527 ? 12.883 -19.266 -18.219 1 91.31 527 TYR B C 1
ATOM 9933 O O . TYR B 1 527 ? 11.828 -18.625 -18.219 1 91.31 527 TYR B O 1
ATOM 9941 N N . GLY B 1 528 ? 13.961 -18.781 -18.672 1 94.44 528 GLY B N 1
ATOM 9942 C CA . GLY B 1 528 ? 14.094 -17.438 -19.234 1 94.44 528 GLY B CA 1
ATOM 9943 C C . GLY B 1 528 ? 14.719 -16.453 -18.25 1 94.44 528 GLY B C 1
ATOM 9944 O O . GLY B 1 528 ? 15.641 -15.719 -18.609 1 94.44 528 GLY B O 1
ATOM 9945 N N . GLU B 1 529 ? 14.211 -16.438 -17.031 1 96.94 529 GLU B N 1
ATOM 9946 C CA . GLU B 1 529 ? 14.695 -15.469 -16.062 1 96.94 529 GLU B CA 1
ATOM 9947 C C . GLU B 1 529 ? 16.125 -15.789 -15.625 1 96.94 529 GLU B C 1
ATOM 9949 O O . GLU B 1 529 ? 17 -14.914 -15.633 1 96.94 529 GLU B O 1
ATOM 9954 N N . PRO B 1 530 ? 16.391 -17.094 -15.273 1 97.94 530 PRO B N 1
ATOM 9955 C CA . PRO B 1 530 ? 17.781 -17.391 -14.938 1 97.94 530 PRO B CA 1
ATOM 9956 C C . PRO B 1 530 ? 18.75 -17.125 -16.094 1 97.94 530 PRO B C 1
ATOM 9958 O O . PRO B 1 530 ? 19.875 -16.688 -15.867 1 97.94 530 PRO B O 1
ATOM 9961 N N . GLU B 1 531 ? 18.297 -17.406 -17.312 1 97.56 531 GLU B N 1
ATOM 9962 C CA . GLU B 1 531 ? 19.109 -17.141 -18.484 1 97.56 531 GLU B CA 1
ATOM 9963 C C . GLU B 1 531 ? 19.375 -15.641 -18.641 1 97.56 531 GLU B C 1
ATOM 9965 O O . GLU B 1 531 ? 20.453 -15.234 -19.062 1 97.56 531 GLU B O 1
ATOM 9970 N N . ALA B 1 532 ? 18.375 -14.852 -18.328 1 97.94 532 ALA B N 1
ATOM 9971 C CA . ALA B 1 532 ? 18.562 -13.406 -18.375 1 97.94 532 ALA B CA 1
ATOM 9972 C C . ALA B 1 532 ? 19.609 -12.953 -17.359 1 97.94 532 ALA B C 1
ATOM 9974 O O . ALA B 1 532 ? 20.469 -12.117 -17.672 1 97.94 532 ALA B O 1
ATOM 9975 N N . PHE B 1 533 ? 19.562 -13.453 -16.141 1 98.44 533 PHE B N 1
ATOM 9976 C CA . PHE B 1 533 ? 20.562 -13.125 -15.133 1 98.44 533 PHE B CA 1
ATOM 9977 C C . PHE B 1 533 ? 21.953 -13.555 -15.586 1 98.44 533 PHE B C 1
ATOM 9979 O O . PHE B 1 533 ? 22.938 -12.859 -15.336 1 98.44 533 PHE B O 1
ATOM 9986 N N . ALA B 1 534 ? 22.016 -14.766 -16.219 1 97.94 534 ALA B N 1
ATOM 9987 C CA . ALA B 1 534 ? 23.297 -15.227 -16.75 1 97.94 534 ALA B CA 1
ATOM 9988 C C . ALA B 1 534 ? 23.844 -14.242 -17.781 1 97.94 534 ALA B C 1
ATOM 9990 O O . ALA B 1 534 ? 25.047 -13.969 -17.797 1 97.94 534 ALA B O 1
ATOM 9991 N N . ALA B 1 535 ? 22.969 -13.75 -18.594 1 96.94 535 ALA B N 1
ATOM 9992 C CA . ALA B 1 535 ? 23.359 -12.766 -19.609 1 96.94 535 ALA B CA 1
ATOM 9993 C C . ALA B 1 535 ? 23.859 -11.484 -18.953 1 96.94 535 ALA B C 1
ATOM 9995 O O . ALA B 1 535 ? 24.656 -10.758 -19.547 1 96.94 535 ALA B O 1
ATOM 9996 N N . LEU B 1 536 ? 23.484 -11.18 -17.75 1 97.44 536 LEU B N 1
ATOM 9997 C CA . LEU B 1 536 ? 23.906 -9.984 -17.016 1 97.44 536 LEU B CA 1
ATOM 9998 C C . LEU B 1 536 ? 25.172 -10.25 -16.203 1 97.44 536 LEU B C 1
ATOM 10000 O O . LEU B 1 536 ? 25.578 -9.406 -15.414 1 97.44 536 LEU B O 1
ATOM 10004 N N . GLY B 1 537 ? 25.703 -11.43 -16.297 1 96.12 537 GLY B N 1
ATOM 10005 C CA . GLY B 1 537 ? 27 -11.688 -15.711 1 96.12 537 GLY B CA 1
ATOM 10006 C C . GLY B 1 537 ? 26.922 -12.367 -14.352 1 96.12 537 GLY B C 1
ATOM 10007 O O . GLY B 1 537 ? 27.891 -12.344 -13.586 1 96.12 537 GLY B O 1
ATOM 10008 N N . PHE B 1 538 ? 25.781 -12.953 -14.062 1 98.19 538 PHE B N 1
ATOM 10009 C CA . PHE B 1 538 ? 25.609 -13.688 -12.812 1 98.19 538 PHE B CA 1
ATOM 10010 C C . PHE B 1 538 ? 25.641 -15.188 -13.055 1 98.19 538 PHE B C 1
ATOM 10012 O O . PHE B 1 538 ? 25.219 -15.664 -14.117 1 98.19 538 PHE B O 1
ATOM 10019 N N . ALA B 1 539 ? 26.188 -15.945 -12.117 1 98.69 539 ALA B N 1
ATOM 10020 C CA . ALA B 1 539 ? 25.844 -17.359 -12.039 1 98.69 539 ALA B CA 1
ATOM 10021 C C . ALA B 1 539 ? 24.469 -17.562 -11.406 1 98.69 539 ALA B C 1
ATOM 10023 O O . ALA B 1 539 ? 24.109 -16.859 -10.453 1 98.69 539 ALA B O 1
ATOM 10024 N N . VAL B 1 540 ? 23.75 -18.438 -11.969 1 98.81 540 VAL B N 1
ATOM 10025 C CA . VAL B 1 540 ? 22.406 -18.625 -11.438 1 98.81 540 VAL B CA 1
ATOM 10026 C C . VAL B 1 540 ? 22.203 -20.094 -11.07 1 98.81 540 VAL B C 1
ATOM 10028 O O . VAL B 1 540 ? 22.625 -20.984 -11.805 1 98.81 540 VAL B O 1
ATOM 10031 N N . VAL B 1 541 ? 21.594 -20.344 -9.914 1 98.81 541 VAL B N 1
ATOM 10032 C CA . VAL B 1 541 ? 21.297 -21.719 -9.523 1 98.81 541 VAL B CA 1
ATOM 10033 C C . VAL B 1 541 ? 19.812 -21.859 -9.195 1 98.81 541 VAL B C 1
ATOM 10035 O O . VAL B 1 541 ? 19.172 -20.906 -8.734 1 98.81 541 VAL B O 1
ATOM 10038 N N . ALA B 1 542 ? 19.234 -22.906 -9.516 1 98.56 542 ALA B N 1
ATOM 10039 C CA . ALA B 1 542 ? 17.969 -23.422 -9.023 1 98.56 542 ALA B CA 1
ATOM 10040 C C . ALA B 1 542 ? 18.141 -24.781 -8.344 1 98.56 542 ALA B C 1
ATOM 10042 O O . ALA B 1 542 ? 18.797 -25.672 -8.883 1 98.56 542 ALA B O 1
ATOM 10043 N N . ILE B 1 543 ? 17.609 -24.906 -7.137 1 98.38 543 ILE B N 1
ATOM 10044 C CA . ILE B 1 543 ? 17.875 -26.094 -6.336 1 98.38 543 ILE B CA 1
ATOM 10045 C C . ILE B 1 543 ? 16.578 -26.656 -5.781 1 98.38 543 ILE B C 1
ATOM 10047 O O . ILE B 1 543 ? 15.695 -25.906 -5.359 1 98.38 543 ILE B O 1
ATOM 10051 N N . ASP B 1 544 ? 16.422 -27.922 -5.801 1 97.62 544 ASP B N 1
ATOM 10052 C CA . ASP B 1 544 ? 15.336 -28.609 -5.098 1 97.62 544 ASP B CA 1
ATOM 10053 C C . ASP B 1 544 ? 15.852 -29.344 -3.869 1 97.62 544 ASP B C 1
ATOM 10055 O O . ASP B 1 544 ? 16.453 -30.422 -3.99 1 97.62 544 ASP B O 1
ATOM 10059 N N . GLY B 1 545 ? 15.602 -28.719 -2.756 1 97.44 545 GLY B N 1
ATOM 10060 C CA . GLY B 1 545 ? 15.969 -29.344 -1.495 1 97.44 545 GLY B CA 1
ATOM 10061 C C . GLY B 1 545 ? 14.922 -30.312 -0.994 1 97.44 545 GLY B C 1
ATOM 10062 O O . GLY B 1 545 ? 13.891 -30.516 -1.64 1 97.44 545 GLY B O 1
ATOM 10063 N N . ARG B 1 546 ? 15.266 -31 0.147 1 97 546 ARG B N 1
ATOM 10064 C CA . ARG B 1 546 ? 14.336 -31.953 0.736 1 97 546 ARG B CA 1
ATOM 10065 C C . ARG B 1 546 ? 12.984 -31.312 1.021 1 97 546 ARG B C 1
ATOM 10067 O O . ARG B 1 546 ? 12.922 -30.156 1.455 1 97 546 ARG B O 1
ATOM 10074 N N . GLY B 1 547 ? 11.891 -32.156 0.766 1 96.19 547 GLY B N 1
ATOM 10075 C CA . GLY B 1 547 ? 10.539 -31.672 1.027 1 96.19 547 GLY B CA 1
ATOM 10076 C C . GLY B 1 547 ? 9.812 -31.234 -0.227 1 96.19 547 GLY B C 1
ATOM 10077 O O . GLY B 1 547 ? 8.625 -30.906 -0.177 1 96.19 547 GLY B O 1
ATOM 10078 N N . SER B 1 548 ? 10.508 -31.219 -1.379 1 95.44 548 SER B N 1
ATOM 10079 C CA . SER B 1 548 ? 9.859 -30.938 -2.656 1 95.44 548 SER B CA 1
ATOM 10080 C C . SER B 1 548 ? 9.211 -32.188 -3.242 1 95.44 548 SER B C 1
ATOM 10082 O O . SER B 1 548 ? 9.422 -33.281 -2.744 1 95.44 548 SER B O 1
ATOM 10084 N N . ALA B 1 549 ? 8.453 -32.062 -4.262 1 95.31 549 ALA B N 1
ATOM 10085 C CA . ALA B 1 549 ? 7.695 -33.156 -4.852 1 95.31 549 ALA B CA 1
ATOM 10086 C C . ALA B 1 549 ? 8.555 -33.969 -5.82 1 95.31 549 ALA B C 1
ATOM 10088 O O . ALA B 1 549 ? 9.656 -33.531 -6.176 1 95.31 549 ALA B O 1
ATOM 10089 N N . GLY B 1 550 ? 8.125 -35.125 -6.168 1 94.81 550 GLY B N 1
ATOM 10090 C CA . GLY B 1 550 ? 8.688 -35.906 -7.266 1 94.81 550 GLY B CA 1
ATOM 10091 C C . GLY B 1 550 ? 9.664 -36.969 -6.805 1 94.81 550 GLY B C 1
ATOM 10092 O O . GLY B 1 550 ? 10.398 -37.531 -7.617 1 94.81 550 GLY B O 1
ATOM 10093 N N . ARG B 1 551 ? 9.75 -37.219 -5.516 1 95.62 551 ARG B N 1
ATOM 10094 C CA . ARG B 1 551 ? 10.609 -38.219 -4.918 1 95.62 551 ARG B CA 1
ATOM 10095 C C . ARG B 1 551 ? 9.805 -39.156 -4.016 1 95.62 551 ARG B C 1
ATOM 10097 O O . ARG B 1 551 ? 8.594 -39.312 -4.195 1 95.62 551 ARG B O 1
ATOM 10104 N N . SER B 1 552 ? 10.492 -39.938 -3.119 1 96.69 552 SER B N 1
ATOM 10105 C CA . SER B 1 552 ? 9.812 -40.812 -2.176 1 96.69 552 SER B CA 1
ATOM 10106 C C . SER B 1 552 ? 8.914 -40.031 -1.235 1 96.69 552 SER B C 1
ATOM 10108 O O . SER B 1 552 ? 9.062 -38.812 -1.098 1 96.69 552 SER B O 1
ATOM 10110 N N . LYS B 1 553 ? 7.941 -40.719 -0.624 1 97.31 553 LYS B N 1
ATOM 10111 C CA . LYS B 1 553 ? 7.07 -40.094 0.371 1 97.31 553 LYS B CA 1
ATOM 10112 C C . LYS B 1 553 ? 7.883 -39.5 1.527 1 97.31 553 LYS B C 1
ATOM 10114 O O . LYS B 1 553 ? 7.59 -38.406 2.014 1 97.31 553 LYS B O 1
ATOM 10119 N N . ALA B 1 554 ? 8.867 -40.25 1.915 1 96.62 554 ALA B N 1
ATOM 10120 C CA . ALA B 1 554 ? 9.711 -39.781 3.016 1 96.62 554 ALA B CA 1
ATOM 10121 C C . ALA B 1 554 ? 10.422 -38.469 2.65 1 96.62 554 ALA B C 1
ATOM 10123 O O . ALA B 1 554 ? 10.531 -37.562 3.475 1 96.62 554 ALA B O 1
ATOM 10124 N N . PHE B 1 555 ? 11.016 -38.344 1.478 1 96.5 555 PHE B N 1
ATOM 10125 C CA . PHE B 1 555 ? 11.656 -37.125 0.992 1 96.5 555 PHE B CA 1
ATOM 10126 C C . PHE B 1 555 ? 10.672 -35.969 0.982 1 96.5 555 PHE B C 1
ATOM 10128 O O . PHE B 1 555 ? 10.977 -34.875 1.477 1 96.5 555 PHE B O 1
ATOM 10135 N N . HIS B 1 556 ? 9.508 -36.25 0.441 1 96.06 556 HIS B N 1
ATOM 10136 C CA . HIS B 1 556 ? 8.469 -35.25 0.307 1 96.06 556 HIS B CA 1
ATOM 10137 C C . HIS B 1 556 ? 7.973 -34.781 1.672 1 96.06 556 HIS B C 1
ATOM 10139 O O . HIS B 1 556 ? 7.754 -33.594 1.883 1 96.06 556 HIS B O 1
ATOM 10145 N N . ASP B 1 557 ? 7.84 -35.656 2.635 1 96.19 557 ASP B N 1
ATOM 10146 C CA . ASP B 1 557 ? 7.258 -35.375 3.947 1 96.19 557 ASP B CA 1
ATOM 10147 C C . ASP B 1 557 ? 8.211 -34.562 4.809 1 96.19 557 ASP B C 1
ATOM 10149 O O . ASP B 1 557 ? 7.836 -34.094 5.879 1 96.19 557 ASP B O 1
ATOM 10153 N N . HIS B 1 558 ? 9.445 -34.344 4.344 1 96.06 558 HIS B N 1
ATOM 10154 C CA . HIS B 1 558 ? 10.391 -33.531 5.074 1 96.06 558 HIS B CA 1
ATOM 10155 C C . HIS B 1 558 ? 9.836 -32.125 5.297 1 96.06 558 HIS B C 1
ATOM 10157 O O . HIS B 1 558 ? 10.156 -31.469 6.289 1 96.06 558 HIS B O 1
ATOM 10163 N N . SER B 1 559 ? 8.992 -31.688 4.469 1 95.81 559 SER B N 1
ATOM 10164 C CA . SER B 1 559 ? 8.469 -30.328 4.551 1 95.81 559 SER B CA 1
ATOM 10165 C C . SER B 1 559 ? 7.195 -30.281 5.395 1 95.81 559 SER B C 1
ATOM 10167 O O . SER B 1 559 ? 6.719 -29.203 5.738 1 95.81 559 SER B O 1
ATOM 10169 N N . TYR B 1 560 ? 6.559 -31.422 5.688 1 96.38 560 TYR B N 1
ATOM 10170 C CA . TYR B 1 560 ? 5.34 -31.391 6.484 1 96.38 560 TYR B CA 1
ATOM 10171 C C . TYR B 1 560 ? 5.625 -30.922 7.902 1 96.38 560 TYR B C 1
ATOM 10173 O O . TYR B 1 560 ? 6.555 -31.406 8.555 1 96.38 560 TYR B O 1
ATOM 10181 N N . GLY B 1 561 ? 4.844 -29.953 8.352 1 95.81 561 GLY B N 1
ATOM 10182 C CA . GLY B 1 561 ? 5.082 -29.344 9.656 1 95.81 561 GLY B CA 1
ATOM 10183 C C . GLY B 1 561 ? 6.172 -28.297 9.633 1 95.81 561 GLY B C 1
ATOM 10184 O O . GLY B 1 561 ? 6.484 -27.688 10.664 1 95.81 561 GLY B O 1
ATOM 10185 N N . ASP B 1 562 ? 6.703 -28.094 8.484 1 96.25 562 ASP B N 1
ATOM 10186 C CA . ASP B 1 562 ? 7.793 -27.141 8.312 1 96.25 562 ASP B CA 1
ATOM 10187 C C . ASP B 1 562 ? 7.637 -26.359 7.004 1 96.25 562 ASP B C 1
ATOM 10189 O O . ASP B 1 562 ? 8.586 -26.25 6.227 1 96.25 562 ASP B O 1
ATOM 10193 N N . LEU B 1 563 ? 6.414 -25.875 6.77 1 95.56 563 LEU B N 1
ATOM 10194 C CA . LEU B 1 563 ? 6.078 -25.188 5.535 1 95.56 563 LEU B CA 1
ATOM 10195 C C . LEU B 1 563 ? 6.945 -23.938 5.363 1 95.56 563 LEU B C 1
ATOM 10197 O O . LEU B 1 563 ? 7.305 -23.578 4.242 1 95.56 563 LEU B O 1
ATOM 10201 N N . GLY B 1 564 ? 7.336 -23.297 6.457 1 94 564 GLY B N 1
ATOM 10202 C CA . GLY B 1 564 ? 8.18 -22.109 6.387 1 94 564 GLY B CA 1
ATOM 10203 C C . GLY B 1 564 ? 9.547 -22.391 5.793 1 94 564 GLY B C 1
ATOM 10204 O O . GLY B 1 564 ? 10.219 -21.469 5.324 1 94 564 GLY B O 1
ATOM 10205 N N . ASN B 1 565 ? 9.93 -23.594 5.797 1 93.31 565 ASN B N 1
ATOM 10206 C CA . ASN B 1 565 ? 11.203 -24.047 5.25 1 93.31 565 ASN B CA 1
ATOM 10207 C C . ASN B 1 565 ? 11.008 -25.109 4.168 1 93.31 565 ASN B C 1
ATOM 10209 O O . ASN B 1 565 ? 11.852 -25.984 4.004 1 93.31 565 ASN B O 1
ATOM 10213 N N . ALA B 1 566 ? 9.844 -24.906 3.539 1 90.75 566 ALA B N 1
ATOM 10214 C CA . ALA B 1 566 ? 9.586 -25.844 2.463 1 90.75 566 ALA B CA 1
ATOM 10215 C C . ALA B 1 566 ? 10.641 -25.75 1.371 1 90.75 566 ALA B C 1
ATOM 10217 O O . ALA B 1 566 ? 10.945 -24.656 0.886 1 90.75 566 ALA B O 1
ATOM 10218 N N . GLY B 1 567 ? 11.391 -26.75 1.062 1 89 567 GLY B N 1
ATOM 10219 C CA . GLY B 1 567 ? 12.531 -26.797 0.162 1 89 567 GLY B CA 1
ATOM 10220 C C . GLY B 1 567 ? 13.867 -26.781 0.887 1 89 567 GLY B C 1
ATOM 10221 O O . GLY B 1 567 ? 14.922 -26.891 0.261 1 89 567 GLY B O 1
ATOM 10222 N N . ALA B 1 568 ? 13.812 -26.531 2.229 1 96.44 568 ALA B N 1
ATOM 10223 C CA . ALA B 1 568 ? 14.977 -26.625 3.107 1 96.44 568 ALA B CA 1
ATOM 10224 C C . ALA B 1 568 ? 16.078 -25.672 2.656 1 96.44 568 ALA B C 1
ATOM 10226 O O . ALA B 1 568 ? 17.062 -26.109 2.053 1 96.44 568 ALA B O 1
ATOM 10227 N N . LEU B 1 569 ? 16 -24.469 3.025 1 97.69 569 LEU B N 1
ATOM 10228 C CA . LEU B 1 569 ? 16.969 -23.469 2.627 1 97.69 569 LEU B CA 1
ATOM 10229 C C . LEU B 1 569 ? 18.391 -23.859 3.061 1 97.69 569 LEU B C 1
ATOM 10231 O O . LEU B 1 569 ? 19.359 -23.5 2.396 1 97.69 569 LEU B O 1
ATOM 10235 N N . ASP B 1 570 ? 18.5 -24.641 4.148 1 97.88 570 ASP B N 1
ATOM 10236 C CA . ASP B 1 570 ? 19.797 -25.125 4.582 1 97.88 570 ASP B CA 1
ATOM 10237 C C . ASP B 1 570 ? 20.406 -26.078 3.543 1 97.88 570 ASP B C 1
ATOM 10239 O O . ASP B 1 570 ? 21.625 -26.109 3.361 1 97.88 570 ASP B O 1
ATOM 10243 N N . ASP B 1 571 ? 19.547 -26.906 2.902 1 98.5 571 ASP B N 1
ATOM 10244 C CA . ASP B 1 571 ? 20.016 -27.75 1.8 1 98.5 571 ASP B CA 1
ATOM 10245 C C . ASP B 1 571 ? 20.578 -26.891 0.663 1 98.5 571 ASP B C 1
ATOM 10247 O O . ASP B 1 571 ? 21.578 -27.234 0.051 1 98.5 571 ASP B O 1
ATOM 10251 N N . HIS B 1 572 ? 19.891 -25.766 0.365 1 98.44 572 HIS B N 1
ATOM 10252 C CA . HIS B 1 572 ? 20.328 -24.859 -0.691 1 98.44 572 HIS B CA 1
ATOM 10253 C C . HIS B 1 572 ? 21.703 -24.266 -0.377 1 98.44 572 HIS B C 1
ATOM 10255 O O . HIS B 1 572 ? 22.562 -24.203 -1.249 1 98.44 572 HIS B O 1
ATOM 10261 N N . ILE B 1 573 ? 21.922 -23.844 0.827 1 98.62 573 ILE B N 1
ATOM 10262 C CA . ILE B 1 573 ? 23.172 -23.219 1.256 1 98.62 573 ILE B CA 1
ATOM 10263 C C . ILE B 1 573 ? 24.328 -24.203 1.117 1 98.62 573 ILE B C 1
ATOM 10265 O O . ILE B 1 573 ? 25.375 -23.875 0.558 1 98.62 573 ILE B O 1
ATOM 10269 N N . VAL B 1 574 ? 24.109 -25.469 1.587 1 98.31 574 VAL B N 1
ATOM 10270 C CA . VAL B 1 574 ? 25.172 -26.469 1.504 1 98.31 574 VAL B CA 1
ATOM 10271 C C . VAL B 1 574 ? 25.469 -26.797 0.04 1 98.31 574 VAL B C 1
ATOM 10273 O O . VAL B 1 574 ? 26.609 -27 -0.339 1 98.31 574 VAL B O 1
ATOM 10276 N N . ALA B 1 575 ? 24.391 -26.844 -0.765 1 98.62 575 ALA B N 1
ATOM 10277 C CA . ALA B 1 575 ? 24.562 -27.109 -2.191 1 98.62 575 ALA B CA 1
ATOM 10278 C C . ALA B 1 575 ? 25.391 -26.016 -2.852 1 98.62 575 ALA B C 1
ATOM 10280 O O . ALA B 1 575 ? 26.312 -26.312 -3.627 1 98.62 575 ALA B O 1
ATOM 10281 N N . ILE B 1 576 ? 25.109 -24.719 -2.574 1 98.81 576 ILE B N 1
ATOM 10282 C CA . ILE B 1 576 ? 25.828 -23.609 -3.164 1 98.81 576 ILE B CA 1
ATOM 10283 C C . ILE B 1 576 ? 27.281 -23.625 -2.707 1 98.81 576 ILE B C 1
ATOM 10285 O O . ILE B 1 576 ? 28.203 -23.391 -3.504 1 98.81 576 ILE B O 1
ATOM 10289 N N . ARG B 1 577 ? 27.562 -23.984 -1.454 1 98.56 577 ARG B N 1
ATOM 10290 C CA . ARG B 1 577 ? 28.922 -24.094 -0.939 1 98.56 577 ARG B CA 1
ATOM 10291 C C . ARG B 1 577 ? 29.688 -25.219 -1.642 1 98.56 577 ARG B C 1
ATOM 10293 O O . ARG B 1 577 ? 30.859 -25.047 -2 1 98.56 577 ARG B O 1
ATOM 10300 N N . GLU B 1 578 ? 29 -26.328 -1.787 1 98.62 578 GLU B N 1
ATOM 10301 C CA . GLU B 1 578 ? 29.625 -27.438 -2.492 1 98.62 578 GLU B CA 1
ATOM 10302 C C . GLU B 1 578 ? 29.969 -27.062 -3.928 1 98.62 578 GLU B C 1
ATOM 10304 O O . GLU B 1 578 ? 31.047 -27.391 -4.422 1 98.62 578 GLU B O 1
ATOM 10309 N N . LEU B 1 579 ? 29.062 -26.406 -4.633 1 98.69 579 LEU B N 1
ATOM 10310 C CA . LEU B 1 579 ? 29.312 -25.938 -5.988 1 98.69 579 LEU B CA 1
ATOM 10311 C C . LEU B 1 579 ? 30.5 -24.984 -6.012 1 98.69 579 LEU B C 1
ATOM 10313 O O . LEU B 1 579 ? 31.297 -25 -6.953 1 98.69 579 LEU B O 1
ATOM 10317 N N . GLY B 1 580 ? 30.594 -24.125 -5.023 1 98.31 580 GLY B N 1
ATOM 10318 C CA . GLY B 1 580 ? 31.734 -23.219 -4.918 1 98.31 580 GLY B CA 1
ATOM 10319 C C . GLY B 1 580 ? 33.062 -23.938 -4.824 1 98.31 580 GLY B C 1
ATOM 10320 O O . GLY B 1 580 ? 34.094 -23.422 -5.301 1 98.31 580 GLY B O 1
ATOM 10321 N N . GLN B 1 581 ? 33.062 -25.094 -4.199 1 97.94 581 GLN B N 1
ATOM 10322 C CA . GLN B 1 581 ? 34.25 -25.906 -4.125 1 97.94 581 GLN B CA 1
ATOM 10323 C C . GLN B 1 581 ? 34.594 -26.531 -5.477 1 97.94 581 GLN B C 1
ATOM 10325 O O . GLN B 1 581 ? 35.75 -26.641 -5.855 1 97.94 581 GLN B O 1
ATOM 10330 N N . ARG B 1 582 ? 33.531 -26.891 -6.172 1 97.56 582 ARG B N 1
ATOM 10331 C CA . ARG B 1 582 ? 33.688 -27.516 -7.477 1 97.56 582 ARG B CA 1
ATOM 10332 C C . ARG B 1 582 ? 34.156 -26.5 -8.523 1 97.56 582 ARG B C 1
ATOM 10334 O O . ARG B 1 582 ? 34.906 -26.844 -9.422 1 97.56 582 ARG B O 1
ATOM 10341 N N . TYR B 1 583 ? 33.594 -25.312 -8.406 1 98.12 583 TYR B N 1
ATOM 10342 C CA . TYR B 1 583 ? 33.844 -24.25 -9.383 1 98.12 583 TYR B CA 1
ATOM 10343 C C . TYR B 1 583 ? 34.406 -23 -8.703 1 98.12 583 TYR B C 1
ATOM 10345 O O . TYR B 1 583 ? 33.625 -22.141 -8.273 1 98.12 583 TYR B O 1
ATOM 10353 N N . PRO B 1 584 ? 35.656 -22.766 -8.812 1 97.12 584 PRO B N 1
ATOM 10354 C CA . PRO B 1 584 ? 36.25 -21.656 -8.086 1 97.12 584 PRO B CA 1
ATOM 10355 C C . PRO B 1 584 ? 35.781 -20.297 -8.594 1 97.12 584 PRO B C 1
ATOM 10357 O O . PRO B 1 584 ? 35.938 -19.281 -7.898 1 97.12 584 PRO B O 1
ATOM 10360 N N . TRP B 1 585 ? 35.25 -20.266 -9.797 1 97.5 585 TRP B N 1
ATOM 10361 C CA . TRP B 1 585 ? 34.75 -19 -10.336 1 97.5 585 TRP B CA 1
ATOM 10362 C C . TRP B 1 585 ? 33.438 -18.594 -9.688 1 97.5 585 TRP B C 1
ATOM 10364 O O . TRP B 1 585 ? 32.938 -17.484 -9.883 1 97.5 585 TRP B O 1
ATOM 10374 N N . LEU B 1 586 ? 32.812 -19.453 -8.891 1 98.38 586 LEU B N 1
ATOM 10375 C CA . LEU B 1 586 ? 31.625 -19.109 -8.117 1 98.38 586 LEU B CA 1
ATOM 10376 C C . LEU B 1 586 ? 31.984 -18.375 -6.836 1 98.38 586 LEU B C 1
ATOM 10378 O O . LEU B 1 586 ? 32.75 -18.906 -6.008 1 98.38 586 LEU B O 1
ATOM 10382 N N . ASP B 1 587 ? 31.484 -17.203 -6.676 1 98.06 587 ASP B N 1
ATOM 10383 C CA . ASP B 1 587 ? 31.75 -16.422 -5.469 1 98.06 587 ASP B CA 1
ATOM 10384 C C . ASP B 1 587 ? 30.672 -16.672 -4.41 1 98.06 587 ASP B C 1
ATOM 10386 O O . ASP B 1 587 ? 29.688 -15.938 -4.348 1 98.06 587 ASP B O 1
ATOM 10390 N N . THR B 1 588 ? 30.891 -17.562 -3.492 1 98.25 588 THR B N 1
ATOM 10391 C CA . THR B 1 588 ? 29.906 -17.953 -2.5 1 98.25 588 THR B CA 1
ATOM 10392 C C . THR B 1 588 ? 29.797 -16.906 -1.399 1 98.25 588 THR B C 1
ATOM 10394 O O . THR B 1 588 ? 28.938 -17.016 -0.515 1 98.25 588 THR B O 1
ATOM 10397 N N . ALA B 1 589 ? 30.578 -15.828 -1.451 1 97.5 589 ALA B N 1
ATOM 10398 C CA . ALA B 1 589 ? 30.453 -14.719 -0.51 1 97.5 589 ALA B CA 1
ATOM 10399 C C . ALA B 1 589 ? 29.469 -13.672 -1.007 1 97.5 589 ALA B C 1
ATOM 10401 O O . ALA B 1 589 ? 29.031 -12.805 -0.243 1 97.5 589 ALA B O 1
ATOM 10402 N N . ARG B 1 590 ? 29.141 -13.664 -2.27 1 97.81 590 ARG B N 1
ATOM 10403 C CA . ARG B 1 590 ? 28.172 -12.766 -2.879 1 97.81 590 ARG B CA 1
ATOM 10404 C C . ARG B 1 590 ? 26.984 -13.555 -3.447 1 97.81 590 ARG B C 1
ATOM 10406 O O . ARG B 1 590 ? 26.906 -13.766 -4.656 1 97.81 590 ARG B O 1
ATOM 10413 N N . VAL B 1 591 ? 26.031 -13.867 -2.602 1 98.88 591 VAL B N 1
ATOM 10414 C CA . VAL B 1 591 ? 24.891 -14.688 -2.99 1 98.88 591 VAL B CA 1
ATOM 10415 C C . VAL B 1 591 ? 23.594 -13.891 -2.832 1 98.88 591 VAL B C 1
ATOM 10417 O O . VAL B 1 591 ? 23.344 -13.328 -1.766 1 98.88 591 VAL B O 1
ATOM 10420 N N . GLY B 1 592 ? 22.922 -13.734 -3.926 1 98.88 592 GLY B N 1
ATOM 10421 C CA . GLY B 1 592 ? 21.578 -13.195 -3.92 1 98.88 592 GLY B CA 1
ATOM 10422 C C . GLY B 1 592 ? 20.5 -14.234 -4.18 1 98.88 592 GLY B C 1
ATOM 10423 O O . GLY B 1 592 ? 20.812 -15.398 -4.453 1 98.88 592 GLY B O 1
ATOM 10424 N N . ILE B 1 593 ? 19.281 -13.852 -4.031 1 98.88 593 ILE B N 1
ATOM 10425 C CA . ILE B 1 593 ? 18.188 -14.797 -4.191 1 98.88 593 ILE B CA 1
ATOM 10426 C C . ILE B 1 593 ? 16.922 -14.055 -4.629 1 98.88 593 ILE B C 1
ATOM 10428 O O . ILE B 1 593 ? 16.672 -12.93 -4.188 1 98.88 593 ILE B O 1
ATOM 10432 N N . THR B 1 594 ? 16.125 -14.641 -5.512 1 98.88 594 THR B N 1
ATOM 10433 C CA . THR B 1 594 ? 14.867 -14.055 -5.953 1 98.88 594 THR B CA 1
ATOM 10434 C C . THR B 1 594 ? 13.852 -15.141 -6.285 1 98.88 594 THR B C 1
ATOM 10436 O O . THR B 1 594 ? 14.219 -16.297 -6.523 1 98.88 594 THR B O 1
ATOM 10439 N N . GLY B 1 595 ? 12.656 -14.812 -6.242 1 98.19 595 GLY B N 1
ATOM 10440 C CA . GLY B 1 595 ? 11.531 -15.664 -6.594 1 98.19 595 GLY B CA 1
ATOM 10441 C C . GLY B 1 595 ? 10.188 -14.953 -6.496 1 98.19 595 GLY B C 1
ATOM 10442 O O . GLY B 1 595 ? 10.117 -13.812 -6.035 1 98.19 595 GLY B O 1
ATOM 10443 N N . GLN B 1 596 ? 9.133 -15.594 -6.926 1 97.56 596 GLN B N 1
ATOM 10444 C CA . GLN B 1 596 ? 7.773 -15.055 -6.91 1 97.56 596 GLN B CA 1
ATOM 10445 C C . GLN B 1 596 ? 6.828 -15.969 -6.141 1 97.56 596 GLN B C 1
ATOM 10447 O O . GLN B 1 596 ? 7.035 -17.188 -6.082 1 97.56 596 GLN B O 1
ATOM 10452 N N . SER B 1 597 ? 5.758 -15.375 -5.559 1 96.81 597 SER B N 1
ATOM 10453 C CA . SER B 1 597 ? 4.781 -16.125 -4.781 1 96.81 597 SER B CA 1
ATOM 10454 C C . SER B 1 597 ? 5.449 -16.906 -3.656 1 96.81 597 SER B C 1
ATOM 10456 O O . SER B 1 597 ? 6.188 -16.344 -2.852 1 96.81 597 SER B O 1
ATOM 10458 N N . ALA B 1 598 ? 5.383 -18.266 -3.701 1 96.44 598 ALA B N 1
ATOM 10459 C CA . ALA B 1 598 ? 6.098 -19.062 -2.707 1 96.44 598 ALA B CA 1
ATOM 10460 C C . ALA B 1 598 ? 7.605 -18.844 -2.814 1 96.44 598 ALA B C 1
ATOM 10462 O O . ALA B 1 598 ? 8.32 -18.906 -1.81 1 96.44 598 ALA B O 1
ATOM 10463 N N . GLY B 1 599 ? 8.055 -18.562 -4.02 1 97.69 599 GLY B N 1
ATOM 10464 C CA . GLY B 1 599 ? 9.453 -18.203 -4.207 1 97.69 599 GLY B CA 1
ATOM 10465 C C . GLY B 1 599 ? 9.812 -16.875 -3.564 1 97.69 599 GLY B C 1
ATOM 10466 O O . GLY B 1 599 ? 10.922 -16.703 -3.049 1 97.69 599 GLY B O 1
ATOM 10467 N N . GLY B 1 600 ? 8.852 -15.898 -3.674 1 98.44 600 GLY B N 1
ATOM 10468 C CA . GLY B 1 600 ? 9.047 -14.633 -2.984 1 98.44 600 GLY B CA 1
ATOM 10469 C C . GLY B 1 600 ? 9.109 -14.781 -1.476 1 98.44 600 GLY B C 1
ATOM 10470 O O . GLY B 1 600 ? 9.945 -14.156 -0.821 1 98.44 600 GLY B O 1
ATOM 10471 N N . PHE B 1 601 ? 8.203 -15.609 -0.905 1 98.56 601 PHE B N 1
ATOM 10472 C CA . PHE B 1 601 ? 8.258 -15.938 0.514 1 98.56 601 PHE B CA 1
ATOM 10473 C C . PHE B 1 601 ? 9.625 -16.5 0.888 1 98.56 601 PHE B C 1
ATOM 10475 O O . PHE B 1 601 ? 10.25 -16.031 1.846 1 98.56 601 PHE B O 1
ATOM 10482 N N . ALA B 1 602 ? 10.109 -17.438 0.102 1 98.31 602 ALA B N 1
ATOM 10483 C CA . ALA B 1 602 ? 11.359 -18.125 0.396 1 98.31 602 ALA B CA 1
ATOM 10484 C C . ALA B 1 602 ? 12.555 -17.172 0.243 1 98.31 602 ALA B C 1
ATOM 10486 O O . ALA B 1 602 ? 13.523 -17.266 0.998 1 98.31 602 ALA B O 1
ATOM 10487 N N . ALA B 1 603 ? 12.523 -16.328 -0.75 1 98.75 603 ALA B N 1
ATOM 10488 C CA . ALA B 1 603 ? 13.617 -15.367 -0.953 1 98.75 603 ALA B CA 1
ATOM 10489 C C . ALA B 1 603 ? 13.758 -14.438 0.25 1 98.75 603 ALA B C 1
ATOM 10491 O O . ALA B 1 603 ? 14.859 -14.25 0.768 1 98.75 603 ALA B O 1
ATOM 10492 N N . ALA B 1 604 ? 12.648 -13.891 0.682 1 98.81 604 ALA B N 1
ATOM 10493 C CA . ALA B 1 604 ? 12.68 -13.047 1.875 1 98.81 604 ALA B CA 1
ATOM 10494 C C . ALA B 1 604 ? 13.125 -13.852 3.098 1 98.81 604 ALA B C 1
ATOM 10496 O O . ALA B 1 604 ? 13.945 -13.383 3.893 1 98.81 604 ALA B O 1
ATOM 10497 N N . ARG B 1 605 ? 12.602 -15.062 3.244 1 98.5 605 ARG B N 1
ATOM 10498 C CA . ARG B 1 605 ? 12.961 -15.914 4.371 1 98.5 605 ARG B CA 1
ATOM 10499 C C . ARG B 1 605 ? 14.469 -16.172 4.402 1 98.5 605 ARG B C 1
ATOM 10501 O O . ARG B 1 605 ? 15.078 -16.172 5.473 1 98.5 605 ARG B O 1
ATOM 10508 N N . ALA B 1 606 ? 15.016 -16.359 3.23 1 98.62 606 ALA B N 1
ATOM 10509 C CA . ALA B 1 606 ? 16.438 -16.688 3.121 1 98.62 606 ALA B CA 1
ATOM 10510 C C . ALA B 1 606 ? 17.312 -15.562 3.691 1 98.62 606 ALA B C 1
ATOM 10512 O O . ALA B 1 606 ? 18.188 -15.82 4.52 1 98.62 606 ALA B O 1
ATOM 10513 N N . VAL B 1 607 ? 17.062 -14.32 3.303 1 98.62 607 VAL B N 1
ATOM 10514 C CA . VAL B 1 607 ? 17.906 -13.211 3.738 1 98.62 607 VAL B CA 1
ATOM 10515 C C . VAL B 1 607 ? 17.641 -12.914 5.211 1 98.62 607 VAL B C 1
ATOM 10517 O O . VAL B 1 607 ? 18.5 -12.367 5.906 1 98.62 607 VAL B O 1
ATOM 10520 N N . LEU B 1 608 ? 16.484 -13.266 5.738 1 98.75 608 LEU B N 1
ATOM 10521 C CA . LEU B 1 608 ? 16.141 -13.016 7.133 1 98.75 608 LEU B CA 1
ATOM 10522 C C . LEU B 1 608 ? 16.688 -14.109 8.039 1 98.75 608 LEU B C 1
ATOM 10524 O O . LEU B 1 608 ? 17.188 -13.828 9.133 1 98.75 608 LEU B O 1
ATOM 10528 N N . ARG B 1 609 ? 16.594 -15.344 7.598 1 98.25 609 ARG B N 1
ATOM 10529 C CA . ARG B 1 609 ? 17 -16.484 8.414 1 98.25 609 ARG B CA 1
ATOM 10530 C C . ARG B 1 609 ? 18.5 -16.719 8.32 1 98.25 609 ARG B C 1
ATOM 10532 O O . ARG B 1 609 ? 19.125 -17.156 9.289 1 98.25 609 ARG B O 1
ATOM 10539 N N . TYR B 1 610 ? 19.078 -16.484 7.168 1 98.44 610 TYR B N 1
ATOM 10540 C CA . TYR B 1 610 ? 20.5 -16.703 6.926 1 98.44 610 TYR B CA 1
ATOM 10541 C C . TYR B 1 610 ? 21.172 -15.422 6.418 1 98.44 610 TYR B C 1
ATOM 10543 O O . TYR B 1 610 ? 21.781 -15.414 5.344 1 98.44 610 TYR B O 1
ATOM 10551 N N . PRO B 1 611 ? 21.125 -14.422 7.262 1 98.25 611 PRO B N 1
ATOM 10552 C CA . PRO B 1 611 ? 21.578 -13.102 6.816 1 98.25 611 PRO B CA 1
ATOM 10553 C C . PRO B 1 611 ? 23.078 -13.047 6.531 1 98.25 611 PRO B C 1
ATOM 10555 O O . PRO B 1 611 ? 23.547 -12.125 5.867 1 98.25 611 PRO B O 1
ATOM 10558 N N . ASP B 1 612 ? 23.859 -14.008 6.992 1 98.19 612 ASP B N 1
ATOM 10559 C CA . ASP B 1 612 ? 25.297 -14 6.766 1 98.19 612 ASP B CA 1
ATOM 10560 C C . ASP B 1 612 ? 25.656 -14.688 5.449 1 98.19 612 ASP B C 1
ATOM 10562 O O . ASP B 1 612 ? 26.781 -14.562 4.961 1 98.19 612 ASP B O 1
ATOM 10566 N N . PHE B 1 613 ? 24.672 -15.398 4.887 1 98.69 613 PHE B N 1
ATOM 10567 C CA . PHE B 1 613 ? 24.938 -16.109 3.639 1 98.69 613 PHE B CA 1
ATOM 10568 C C . PHE B 1 613 ? 24.312 -15.375 2.457 1 98.69 613 PHE B C 1
ATOM 10570 O O . PHE B 1 613 ? 24.953 -15.211 1.418 1 98.69 613 PHE B O 1
ATOM 10577 N N . TYR B 1 614 ? 23.047 -15.031 2.559 1 98.81 614 TYR B N 1
ATOM 10578 C CA . TYR B 1 614 ? 22.375 -14.266 1.524 1 98.81 614 TYR B CA 1
ATOM 10579 C C . TYR B 1 6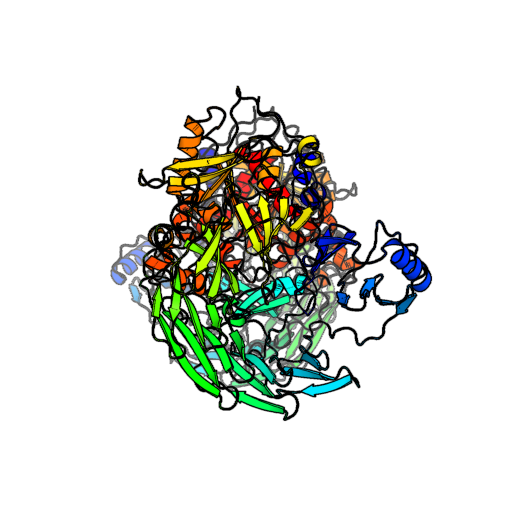14 ? 22.453 -12.766 1.812 1 98.81 614 TYR B C 1
ATOM 10581 O O . TYR B 1 614 ? 22.062 -12.312 2.891 1 98.81 614 TYR B O 1
ATOM 10589 N N . SER B 1 615 ? 22.844 -11.977 0.831 1 98.44 615 SER B N 1
ATOM 10590 C CA . SER B 1 615 ? 23.094 -10.57 1.12 1 98.44 615 SER B CA 1
ATOM 10591 C C . SER B 1 615 ? 22.094 -9.672 0.388 1 98.44 615 SER B C 1
ATOM 10593 O O . SER B 1 615 ? 21.922 -8.508 0.746 1 98.44 615 SER B O 1
ATOM 10595 N N . VAL B 1 616 ? 21.484 -10.156 -0.735 1 98.88 616 VAL B N 1
ATOM 10596 C CA . VAL B 1 616 ? 20.516 -9.398 -1.521 1 98.88 616 VAL B CA 1
ATOM 10597 C C . VAL B 1 616 ? 19.344 -10.289 -1.896 1 98.88 616 VAL B C 1
ATOM 10599 O O . VAL B 1 616 ? 19.531 -11.414 -2.377 1 98.88 616 VAL B O 1
ATOM 10602 N N . ALA B 1 617 ? 18.125 -9.875 -1.641 1 98.94 617 ALA B N 1
ATOM 10603 C CA . ALA B 1 617 ? 16.922 -10.633 -2.02 1 98.94 617 ALA B CA 1
ATOM 10604 C C . ALA B 1 617 ? 15.906 -9.734 -2.707 1 98.94 617 ALA B C 1
ATOM 10606 O O . ALA B 1 617 ? 15.719 -8.578 -2.316 1 98.94 617 ALA B O 1
ATOM 10607 N N . VAL B 1 618 ? 15.336 -10.18 -3.732 1 98.94 618 VAL B N 1
ATOM 10608 C CA . VAL B 1 618 ? 14.148 -9.594 -4.352 1 98.94 618 VAL B CA 1
ATOM 10609 C C . VAL B 1 618 ? 12.977 -10.57 -4.254 1 98.94 618 VAL B C 1
ATOM 10611 O O . VAL B 1 618 ? 13.031 -11.664 -4.824 1 98.94 618 VAL B O 1
ATOM 10614 N N . ALA B 1 619 ? 11.992 -10.227 -3.525 1 98.88 619 ALA B N 1
ATOM 10615 C CA . ALA B 1 619 ? 10.812 -11.055 -3.305 1 98.88 619 ALA B CA 1
ATOM 10616 C C . ALA B 1 619 ? 9.594 -10.492 -4.035 1 98.88 619 ALA B C 1
ATOM 10618 O O . ALA B 1 619 ? 9.133 -9.391 -3.723 1 98.88 619 ALA B O 1
ATOM 10619 N N . VAL B 1 620 ? 9.047 -11.258 -5 1 98.69 620 VAL B N 1
ATOM 10620 C CA . VAL B 1 620 ? 7.953 -10.766 -5.836 1 98.69 620 VAL B CA 1
ATOM 10621 C C . VAL B 1 620 ? 6.652 -11.469 -5.457 1 98.69 620 VAL B C 1
ATOM 10623 O O . VAL B 1 620 ? 6.59 -12.703 -5.441 1 98.69 620 VAL B O 1
ATOM 10626 N N . SER B 1 621 ? 5.609 -10.734 -5.109 1 98.19 621 SER B N 1
ATOM 10627 C CA . SER B 1 621 ? 4.27 -11.227 -4.797 1 98.19 621 SER B CA 1
ATOM 10628 C C . SER B 1 621 ? 4.309 -12.32 -3.734 1 98.19 621 SER B C 1
ATOM 10630 O O . SER B 1 621 ? 3.609 -13.328 -3.844 1 98.19 621 SER B O 1
ATOM 10632 N N . GLY B 1 622 ? 5.148 -12.148 -2.711 1 98.06 622 GLY B N 1
ATOM 10633 C CA . GLY B 1 622 ? 5.367 -13.195 -1.727 1 98.06 622 GLY B CA 1
ATOM 10634 C C . GLY B 1 622 ? 4.242 -13.305 -0.713 1 98.06 622 GLY B C 1
ATOM 10635 O O . GLY B 1 622 ? 3.676 -12.297 -0.295 1 98.06 622 GLY B O 1
ATOM 10636 N N . ASN B 1 623 ? 3.883 -14.516 -0.324 1 97.38 623 ASN B N 1
ATOM 10637 C CA . ASN B 1 623 ? 2.965 -14.781 0.778 1 97.38 623 ASN B CA 1
ATOM 10638 C C . ASN B 1 623 ? 3.682 -14.75 2.125 1 97.38 623 ASN B C 1
ATOM 10640 O O . ASN B 1 623 ? 3.705 -15.75 2.842 1 97.38 623 ASN B O 1
ATOM 10644 N N . HIS B 1 624 ? 4.168 -13.578 2.523 1 98.56 624 HIS B N 1
ATOM 10645 C CA . HIS B 1 624 ? 5.16 -13.383 3.57 1 98.56 624 HIS B CA 1
ATOM 10646 C C . HIS B 1 624 ? 4.586 -13.711 4.945 1 98.56 624 HIS B C 1
ATOM 10648 O O . HIS B 1 624 ? 5.328 -13.812 5.926 1 98.56 624 HIS B O 1
ATOM 10654 N N . ASP B 1 625 ? 3.252 -13.922 5.09 1 97.5 625 ASP B N 1
ATOM 10655 C CA . ASP B 1 625 ? 2.578 -14.359 6.309 1 97.5 625 ASP B CA 1
ATOM 10656 C C . ASP B 1 625 ? 1.585 -15.477 6.012 1 97.5 625 ASP B C 1
ATOM 10658 O O . ASP B 1 625 ? 0.388 -15.234 5.855 1 97.5 625 ASP B O 1
ATOM 10662 N N . ASN B 1 626 ? 2.025 -16.703 6.098 1 95.94 626 ASN B N 1
ATOM 10663 C CA . ASN B 1 626 ? 1.22 -17.859 5.738 1 95.94 626 ASN B CA 1
ATOM 10664 C C . ASN B 1 626 ? 0.167 -18.172 6.797 1 95.94 626 ASN B C 1
ATOM 10666 O O . ASN B 1 626 ? -0.697 -19.016 6.594 1 95.94 626 ASN B O 1
ATOM 10670 N N . ALA B 1 627 ? 0.249 -17.438 7.91 1 92.44 627 ALA B N 1
ATOM 10671 C CA . ALA B 1 627 ? -0.825 -17.531 8.891 1 92.44 627 ALA B CA 1
ATOM 10672 C C . ALA B 1 627 ? -2.117 -16.922 8.359 1 92.44 627 ALA B C 1
ATOM 10674 O O . ALA B 1 627 ? -3.205 -17.219 8.859 1 92.44 627 ALA B O 1
ATOM 10675 N N . LEU B 1 628 ? -1.966 -16.062 7.34 1 93.25 628 LEU B N 1
ATOM 10676 C CA . LEU B 1 628 ? -3.123 -15.367 6.773 1 93.25 628 LEU B CA 1
ATOM 10677 C C . LEU B 1 628 ? -3.348 -15.789 5.324 1 93.25 628 LEU B C 1
ATOM 10679 O O . LEU B 1 628 ? -4.371 -15.445 4.727 1 93.25 628 LEU B O 1
ATOM 10683 N N . ASN B 1 629 ? -2.404 -16.5 4.816 1 94.44 629 ASN B N 1
ATOM 10684 C CA . ASN B 1 629 ? -2.49 -16.891 3.414 1 94.44 629 ASN B CA 1
ATOM 10685 C C . ASN B 1 629 ? -3.471 -18.047 3.215 1 94.44 629 ASN B C 1
ATOM 10687 O O . ASN B 1 629 ? -3.734 -18.812 4.145 1 94.44 629 ASN B O 1
ATOM 10691 N N . LEU B 1 630 ? -4.102 -18.266 2.104 1 92.56 630 LEU B N 1
ATOM 10692 C CA . LEU B 1 630 ? -5.055 -19.312 1.736 1 92.56 630 LEU B CA 1
ATOM 10693 C C . LEU B 1 630 ? -4.984 -20.484 2.709 1 92.56 630 LEU B C 1
ATOM 10695 O O . LEU B 1 630 ? -3.895 -20.969 3.021 1 92.56 630 LEU B O 1
ATOM 10699 N N . ALA B 1 631 ? -6.062 -20.953 3.168 1 93.81 631 ALA B N 1
ATOM 10700 C CA . ALA B 1 631 ? -6.168 -21.969 4.211 1 93.81 631 ALA B CA 1
ATOM 10701 C C . ALA B 1 631 ? -5.434 -23.234 3.811 1 93.81 631 ALA B C 1
ATOM 10703 O O . ALA B 1 631 ? -4.816 -23.906 4.648 1 93.81 631 ALA B O 1
ATOM 10704 N N . MET B 1 632 ? -5.465 -23.531 2.547 1 93.88 632 MET B N 1
ATOM 10705 C CA . MET B 1 632 ? -4.922 -24.781 2.045 1 93.88 632 MET B CA 1
ATOM 10706 C C . MET B 1 632 ? -3.449 -24.938 2.414 1 93.88 632 MET B C 1
ATOM 10708 O O . MET B 1 632 ? -3.016 -26 2.842 1 93.88 632 MET B O 1
ATOM 10712 N N . TRP B 1 633 ? -2.678 -23.906 2.33 1 93.38 633 TRP B N 1
ATOM 10713 C CA . TRP B 1 633 ? -1.227 -23.984 2.471 1 93.38 633 TRP B CA 1
ATOM 10714 C C . TRP B 1 633 ? -0.837 -24.406 3.885 1 93.38 633 TRP B C 1
ATOM 10716 O O . TRP B 1 633 ? -0.118 -25.391 4.07 1 93.38 633 TRP B O 1
ATOM 10726 N N . ALA B 1 634 ? -1.347 -23.734 4.836 1 95.94 634 ALA B N 1
ATOM 10727 C CA . ALA B 1 634 ? -1.008 -24.062 6.223 1 95.94 634 ALA B CA 1
ATOM 10728 C C . ALA B 1 634 ? -1.65 -25.375 6.656 1 95.94 634 ALA B C 1
ATOM 10730 O O . ALA B 1 634 ? -1.021 -26.188 7.344 1 95.94 634 ALA B O 1
ATOM 10731 N N . GLU B 1 635 ? -2.855 -25.609 6.195 1 96.5 635 GLU B N 1
ATOM 10732 C CA . GLU B 1 635 ? -3.602 -26.75 6.715 1 96.5 635 GLU B CA 1
ATOM 10733 C C . GLU B 1 635 ? -3.143 -28.047 6.062 1 96.5 635 GLU B C 1
ATOM 10735 O O . GLU B 1 635 ? -3.07 -29.094 6.723 1 96.5 635 GLU B O 1
ATOM 10740 N N . HIS B 1 636 ? -2.809 -27.984 4.746 1 95.94 636 HIS B N 1
ATOM 10741 C CA . HIS B 1 636 ? -2.412 -29.188 4.031 1 95.94 636 HIS B CA 1
ATOM 10742 C C . HIS B 1 636 ? -0.94 -29.516 4.27 1 95.94 636 HIS B C 1
ATOM 10744 O O . HIS B 1 636 ? -0.559 -30.688 4.32 1 95.94 636 HIS B O 1
ATOM 10750 N N . TYR B 1 637 ? -0.107 -28.453 4.434 1 96.12 637 TYR B N 1
ATOM 10751 C CA . TYR B 1 637 ? 1.327 -28.688 4.312 1 96.12 637 TYR B CA 1
ATOM 10752 C C . TYR B 1 637 ? 2.037 -28.422 5.633 1 96.12 637 TYR B C 1
ATOM 10754 O O . TYR B 1 637 ? 3.186 -28.828 5.82 1 96.12 637 TYR B O 1
ATOM 10762 N N . HIS B 1 638 ? 1.434 -27.766 6.551 1 96.31 638 HIS B N 1
ATOM 10763 C CA . HIS B 1 638 ? 2.02 -27.5 7.855 1 96.31 638 HIS B CA 1
ATOM 10764 C C . HIS B 1 638 ? 1.285 -28.25 8.961 1 96.31 638 HIS B C 1
ATOM 10766 O O . HIS B 1 638 ? 1.915 -28.891 9.805 1 96.31 638 HIS B O 1
ATOM 10772 N N . GLY B 1 639 ? 0.022 -28.188 9.016 1 95.94 639 GLY B N 1
ATOM 10773 C CA . GLY B 1 639 ? -0.807 -28.938 9.945 1 95.94 639 GLY B CA 1
ATOM 10774 C C . GLY B 1 639 ? -0.991 -28.25 11.281 1 95.94 639 GLY B C 1
ATOM 10775 O O . GLY B 1 639 ? -2.117 -28.109 11.766 1 95.94 639 GLY B O 1
ATOM 10776 N N . ASP B 1 640 ? 0.076 -27.672 11.883 1 95.62 640 ASP B N 1
ATOM 10777 C CA . ASP B 1 640 ? 0.023 -27.016 13.188 1 95.62 640 ASP B CA 1
ATOM 10778 C C . ASP B 1 640 ? -0.469 -25.578 13.055 1 95.62 640 ASP B C 1
ATOM 10780 O O . ASP B 1 640 ? 0.256 -24.703 12.562 1 95.62 640 ASP B O 1
ATOM 10784 N N . LEU B 1 641 ? -1.684 -25.312 13.562 1 95.94 641 LEU B N 1
ATOM 10785 C CA . LEU B 1 641 ? -2.262 -23.984 13.445 1 95.94 641 LEU B CA 1
ATOM 10786 C C . LEU B 1 641 ? -2.277 -23.281 14.805 1 95.94 641 LEU B C 1
ATOM 10788 O O . LEU B 1 641 ? -3.037 -22.328 15.008 1 95.94 641 LEU B O 1
ATOM 10792 N N . SER B 1 642 ? -1.511 -23.828 15.75 1 96.25 642 SER B N 1
ATOM 10793 C CA . SER B 1 642 ? -1.312 -23.109 17 1 96.25 642 SER B CA 1
ATOM 10794 C C . SER B 1 642 ? -0.613 -21.766 16.766 1 96.25 642 SER B C 1
ATOM 10796 O O . SER B 1 642 ? -0.18 -21.484 15.656 1 96.25 642 SER B O 1
ATOM 10798 N N . ALA B 1 643 ? -0.591 -20.953 17.781 1 94.69 643 ALA B N 1
ATOM 10799 C CA . ALA B 1 643 ? 0.122 -19.672 17.688 1 94.69 643 ALA B CA 1
ATOM 10800 C C . ALA B 1 643 ? 1.576 -19.891 17.281 1 94.69 643 ALA B C 1
ATOM 10802 O O . ALA B 1 643 ? 2.109 -19.156 16.453 1 94.69 643 ALA B O 1
ATOM 10803 N N . GLU B 1 644 ? 2.166 -20.891 17.844 1 96.06 644 GLU B N 1
ATOM 10804 C CA . GLU B 1 644 ? 3.553 -21.219 17.516 1 96.06 644 GLU B CA 1
ATOM 10805 C C . GLU B 1 644 ? 3.688 -21.703 16.078 1 96.06 644 GLU B C 1
ATOM 10807 O O . GLU B 1 644 ? 4.633 -21.344 15.383 1 96.06 644 GLU B O 1
ATOM 10812 N N . GLY B 1 645 ? 2.783 -22.625 15.664 1 96.5 645 GLY B N 1
ATOM 10813 C CA . GLY B 1 645 ? 2.791 -23.109 14.297 1 96.5 645 GLY B CA 1
ATOM 10814 C C . GLY B 1 645 ? 2.645 -22 13.266 1 96.5 645 GLY B C 1
ATOM 10815 O O . GLY B 1 645 ? 3.365 -21.969 12.273 1 96.5 645 GLY B O 1
ATOM 10816 N N . LYS B 1 646 ? 1.72 -21.078 13.562 1 95.69 646 LYS B N 1
ATOM 10817 C CA . LYS B 1 646 ? 1.49 -19.953 12.656 1 95.69 646 LYS B CA 1
ATOM 10818 C C . LYS B 1 646 ? 2.709 -19.031 12.602 1 95.69 646 LYS B C 1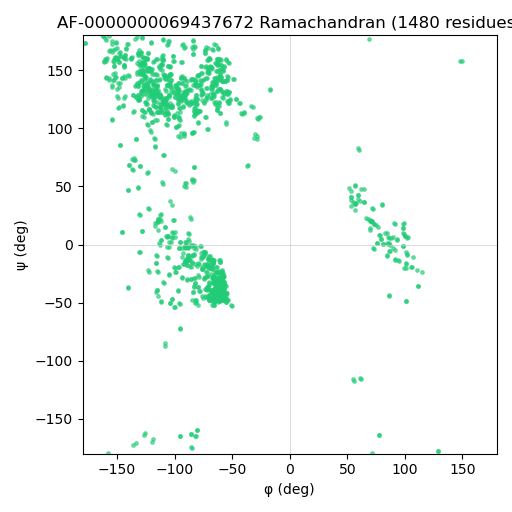
ATOM 10820 O O . LYS B 1 646 ? 3.092 -18.578 11.523 1 95.69 646 LYS B O 1
ATOM 10825 N N . ALA B 1 647 ? 3.305 -18.812 13.742 1 96.19 647 ALA B N 1
ATOM 10826 C CA . ALA B 1 647 ? 4.508 -17.984 13.805 1 96.19 647 ALA B CA 1
ATOM 10827 C C . ALA B 1 647 ? 5.637 -18.609 12.977 1 96.19 647 ALA B C 1
ATOM 10829 O O . ALA B 1 647 ? 6.402 -17.891 12.328 1 96.19 647 ALA B O 1
ATOM 10830 N N . ALA B 1 648 ? 5.703 -19.891 12.93 1 96.62 648 ALA B N 1
ATOM 10831 C CA . ALA B 1 648 ? 6.785 -20.609 12.266 1 96.62 648 ALA B CA 1
ATOM 10832 C C . ALA B 1 648 ? 6.695 -20.469 10.75 1 96.62 648 ALA B C 1
ATOM 10834 O O . ALA B 1 648 ? 7.691 -20.641 10.047 1 96.62 648 ALA B O 1
ATOM 10835 N N . ILE B 1 649 ? 5.578 -20.109 10.25 1 97.38 649 ILE B N 1
ATOM 10836 C CA . ILE B 1 649 ? 5.414 -20.031 8.805 1 97.38 649 ILE B CA 1
ATOM 10837 C C . ILE B 1 649 ? 5.184 -18.594 8.375 1 97.38 649 ILE B C 1
ATOM 10839 O O . ILE B 1 649 ? 4.602 -18.328 7.32 1 97.38 649 ILE B O 1
ATOM 10843 N N . SER B 1 650 ? 5.555 -17.656 9.211 1 97.75 650 SER B N 1
ATOM 10844 C CA . SER B 1 650 ? 5.469 -16.234 8.922 1 97.75 650 SER B CA 1
ATOM 10845 C C . SER B 1 650 ? 6.855 -15.594 8.883 1 97.75 650 SER B C 1
ATOM 10847 O O . SER B 1 650 ? 7.66 -15.789 9.797 1 97.75 650 SER B O 1
ATOM 10849 N N . ASN B 1 651 ? 7.172 -14.828 7.832 1 98.56 651 ASN B N 1
ATOM 10850 C CA . ASN B 1 651 ? 8.438 -14.117 7.738 1 98.56 651 ASN B CA 1
ATOM 10851 C C . ASN B 1 651 ? 8.484 -12.922 8.688 1 98.56 651 ASN B C 1
ATOM 10853 O O . ASN B 1 651 ? 9.562 -12.398 8.984 1 98.56 651 ASN B O 1
ATOM 10857 N N . THR B 1 652 ? 7.316 -12.453 9.164 1 98.12 652 THR B N 1
ATOM 10858 C CA . THR B 1 652 ? 7.25 -11.273 10.023 1 98.12 652 THR B CA 1
ATOM 10859 C C . THR B 1 652 ? 8.039 -11.5 11.312 1 98.12 652 THR B C 1
ATOM 10861 O O . THR B 1 652 ? 8.594 -10.562 11.883 1 98.12 652 THR B O 1
ATOM 10864 N N . THR B 1 653 ? 8.164 -12.75 11.781 1 97.69 653 THR B N 1
ATOM 10865 C CA . THR B 1 653 ? 8.805 -13.086 13.055 1 97.69 653 THR B CA 1
ATOM 10866 C C . THR B 1 653 ? 10.32 -12.992 12.938 1 97.69 653 THR B C 1
ATOM 10868 O O . THR B 1 653 ? 11.023 -12.977 13.953 1 97.69 653 THR B O 1
ATOM 10871 N N . LEU B 1 654 ? 10.844 -12.852 11.703 1 98.56 654 LEU B N 1
ATOM 10872 C CA . LEU B 1 654 ? 12.281 -12.875 11.469 1 98.56 654 LEU B CA 1
ATOM 10873 C C . LEU B 1 654 ? 12.781 -11.5 11.039 1 98.56 654 LEU B C 1
ATOM 10875 O O . LEU B 1 654 ? 13.969 -11.32 10.766 1 98.56 654 LEU B O 1
ATOM 10879 N N . ALA B 1 655 ? 11.938 -10.516 11.016 1 98.69 655 ALA B N 1
ATOM 10880 C CA . ALA B 1 655 ? 12.203 -9.211 10.406 1 98.69 655 ALA B CA 1
ATOM 10881 C C . ALA B 1 655 ? 13.445 -8.57 11.016 1 98.69 655 ALA B C 1
ATOM 10883 O O . ALA B 1 655 ? 14.25 -7.957 10.305 1 98.69 655 ALA B O 1
ATOM 10884 N N . ALA B 1 656 ? 13.695 -8.703 12.32 1 98.44 656 ALA B N 1
ATOM 10885 C CA . ALA B 1 656 ? 14.781 -8.039 13.039 1 98.44 656 ALA B CA 1
ATOM 10886 C C . ALA B 1 656 ? 16.141 -8.562 12.594 1 98.44 656 ALA B C 1
ATOM 10888 O O . ALA B 1 656 ? 17.172 -7.934 12.844 1 98.44 656 ALA B O 1
ATOM 10889 N N . ASN B 1 657 ? 16.188 -9.68 11.867 1 98.69 657 ASN B N 1
ATOM 10890 C CA . ASN B 1 657 ? 17.438 -10.336 11.477 1 98.69 657 ASN B CA 1
ATOM 10891 C C . ASN B 1 657 ? 18 -9.727 10.203 1 98.69 657 ASN B C 1
ATOM 10893 O O . ASN B 1 657 ? 19.141 -10.031 9.82 1 98.69 657 ASN B O 1
ATOM 10897 N N . LEU B 1 658 ? 17.281 -8.883 9.516 1 98.69 658 LEU B N 1
ATOM 10898 C CA . LEU B 1 658 ? 17.703 -8.391 8.211 1 98.69 658 LEU B CA 1
ATOM 10899 C C . LEU B 1 658 ? 19.016 -7.629 8.32 1 98.69 658 LEU B C 1
ATOM 10901 O O . LEU B 1 658 ? 19.125 -6.672 9.086 1 98.69 658 LEU B O 1
ATOM 10905 N N . LYS B 1 659 ? 20 -8.055 7.605 1 97.81 659 LYS B N 1
ATOM 10906 C CA . LYS B 1 659 ? 21.266 -7.355 7.504 1 97.81 659 LYS B CA 1
ATOM 10907 C C . LYS B 1 659 ? 21.516 -6.859 6.082 1 97.81 659 LYS B C 1
ATOM 10909 O O . LYS B 1 659 ? 22.016 -5.754 5.883 1 97.81 659 LYS B O 1
ATOM 10914 N N . GLY B 1 660 ? 21.125 -7.719 5.113 1 97.5 660 GLY B N 1
ATOM 10915 C CA . GLY B 1 660 ? 21.391 -7.406 3.717 1 97.5 660 GLY B CA 1
ATOM 10916 C C . GLY B 1 660 ? 20.312 -6.543 3.092 1 97.5 660 GLY B C 1
ATOM 10917 O O . GLY B 1 660 ? 19.641 -5.777 3.787 1 97.5 660 GLY B O 1
ATOM 10918 N N . LYS B 1 661 ? 20.281 -6.496 1.728 1 98.56 661 LYS B N 1
ATOM 10919 C CA . LYS B 1 661 ? 19.328 -5.711 0.947 1 98.56 661 LYS B CA 1
ATOM 10920 C C . LYS B 1 661 ? 18.109 -6.543 0.568 1 98.56 661 LYS B C 1
ATOM 10922 O O . LYS B 1 661 ? 18.25 -7.668 0.089 1 98.56 661 LYS B O 1
ATOM 10927 N N . LEU B 1 662 ? 16.906 -6.031 0.842 1 98.94 662 LEU B N 1
ATOM 10928 C CA . LEU B 1 662 ? 15.648 -6.715 0.534 1 98.94 662 LEU B CA 1
ATOM 10929 C C . LEU B 1 662 ? 14.711 -5.801 -0.243 1 98.94 662 LEU B C 1
ATOM 10931 O O . LEU B 1 662 ? 14.336 -4.73 0.241 1 98.94 662 LEU B O 1
ATOM 10935 N N . LEU B 1 663 ? 14.383 -6.125 -1.45 1 98.94 663 LEU B N 1
ATOM 10936 C CA . LEU B 1 663 ? 13.359 -5.457 -2.248 1 98.94 663 LEU B CA 1
ATOM 10937 C C . LEU B 1 663 ? 12.078 -6.281 -2.289 1 98.94 663 LEU B C 1
ATOM 10939 O O . LEU B 1 663 ? 12.102 -7.445 -2.693 1 98.94 663 LEU B O 1
ATOM 10943 N N . LEU B 1 664 ? 11.016 -5.773 -1.807 1 98.94 664 LEU B N 1
ATOM 10944 C CA . LEU B 1 664 ? 9.68 -6.355 -1.9 1 98.94 664 LEU B CA 1
ATOM 10945 C C . LEU B 1 664 ? 8.891 -5.738 -3.053 1 98.94 664 LEU B C 1
ATOM 10947 O O . LEU B 1 664 ? 8.75 -4.516 -3.129 1 98.94 664 LEU B O 1
ATOM 10951 N N . ILE B 1 665 ? 8.438 -6.527 -4.02 1 98.88 665 ILE B N 1
ATOM 10952 C CA . ILE B 1 665 ? 7.594 -6.082 -5.121 1 98.88 665 ILE B CA 1
ATOM 10953 C C . ILE B 1 665 ? 6.23 -6.762 -5.035 1 98.88 665 ILE B C 1
ATOM 10955 O O . ILE B 1 665 ? 6.145 -7.984 -4.891 1 98.88 665 ILE B O 1
ATOM 10959 N N . HIS B 1 666 ? 5.152 -6.047 -5.113 1 98.81 666 HIS B N 1
ATOM 10960 C CA . HIS B 1 666 ? 3.83 -6.648 -4.957 1 98.81 666 HIS B CA 1
ATOM 10961 C C . HIS B 1 666 ? 2.777 -5.871 -5.738 1 98.81 666 HIS B C 1
ATOM 10963 O O . HIS B 1 666 ? 2.863 -4.648 -5.859 1 98.81 666 HIS B O 1
ATOM 10969 N N . GLY B 1 667 ? 1.78 -6.562 -6.324 1 98.31 667 GLY B N 1
ATOM 10970 C CA . GLY B 1 667 ? 0.655 -5.926 -6.992 1 98.31 667 GLY B CA 1
ATOM 10971 C C . GLY B 1 667 ? -0.44 -5.496 -6.035 1 98.31 667 GLY B C 1
ATOM 10972 O O . GLY B 1 667 ? -0.801 -6.238 -5.121 1 98.31 667 GLY B O 1
ATOM 10973 N N . GLU B 1 668 ? -0.995 -4.383 -6.324 1 97.5 668 GLU B N 1
ATOM 10974 C CA . GLU B 1 668 ? -2.004 -3.748 -5.48 1 97.5 668 GLU B CA 1
ATOM 10975 C C . GLU B 1 668 ? -3.285 -4.578 -5.438 1 97.5 668 GLU B C 1
ATOM 10977 O O . GLU B 1 668 ? -3.984 -4.594 -4.422 1 97.5 668 GLU B O 1
ATOM 10982 N N . LEU B 1 669 ? -3.592 -5.316 -6.469 1 97.38 669 LEU B N 1
ATOM 10983 C CA . LEU B 1 669 ? -4.859 -6.023 -6.586 1 97.38 669 LEU B CA 1
ATOM 10984 C C . LEU B 1 669 ? -4.641 -7.535 -6.566 1 97.38 669 LEU B C 1
ATOM 10986 O O . LEU B 1 669 ? -5.453 -8.289 -7.105 1 97.38 669 LEU B O 1
ATOM 10990 N N . ASP B 1 670 ? -3.525 -7.965 -6.016 1 97.12 670 ASP B N 1
ATOM 10991 C CA . ASP B 1 670 ? -3.264 -9.391 -5.848 1 97.12 670 ASP B CA 1
ATOM 10992 C C . ASP B 1 670 ? -4.32 -10.047 -4.957 1 97.12 670 ASP B C 1
ATOM 10994 O O . ASP B 1 670 ? -4.395 -9.758 -3.762 1 97.12 670 ASP B O 1
ATOM 10998 N N . ASP B 1 671 ? -5.129 -10.922 -5.539 1 95.88 671 ASP B N 1
ATOM 10999 C CA . ASP B 1 671 ? -6.191 -11.57 -4.77 1 95.88 671 ASP B CA 1
ATOM 11000 C C . ASP B 1 671 ? -5.84 -13.023 -4.461 1 95.88 671 ASP B C 1
ATOM 11002 O O . ASP B 1 671 ? -6.699 -13.797 -4.039 1 95.88 671 ASP B O 1
ATOM 11006 N N . ASN B 1 672 ? -4.562 -13.391 -4.812 1 95.06 672 ASN B N 1
ATOM 11007 C CA . ASN B 1 672 ? -4.039 -14.695 -4.422 1 95.06 672 ASN B CA 1
ATOM 11008 C C . ASN B 1 672 ? -3.232 -14.609 -3.129 1 95.06 672 ASN B C 1
ATOM 11010 O O . ASN B 1 672 ? -3.707 -15.016 -2.066 1 95.06 672 ASN B O 1
ATOM 11014 N N . ALA B 1 673 ? -2.092 -14.062 -3.188 1 96.06 673 ALA B N 1
ATOM 11015 C CA . ALA B 1 673 ? -1.364 -13.609 -2.006 1 96.06 673 ALA B CA 1
ATOM 11016 C C . ALA B 1 673 ? -1.603 -12.125 -1.75 1 96.06 673 ALA B C 1
ATOM 11018 O O . ALA B 1 673 ? -0.88 -11.273 -2.275 1 96.06 673 ALA B O 1
ATOM 11019 N N . HIS B 1 674 ? -2.572 -11.852 -0.945 1 96.44 674 HIS B N 1
ATOM 11020 C CA . HIS B 1 674 ? -2.994 -10.469 -0.759 1 96.44 674 HIS B CA 1
ATOM 11021 C C . HIS B 1 674 ? -1.816 -9.586 -0.366 1 96.44 674 HIS B C 1
ATOM 11023 O O . HIS B 1 674 ? -0.932 -10.016 0.379 1 96.44 674 HIS B O 1
ATOM 11029 N N . PRO B 1 675 ? -1.804 -8.32 -0.849 1 97.5 675 PRO B N 1
ATOM 11030 C CA . PRO B 1 675 ? -0.687 -7.414 -0.57 1 97.5 675 PRO B CA 1
ATOM 11031 C C . PRO B 1 675 ? -0.498 -7.152 0.922 1 97.5 675 PRO B C 1
ATOM 11033 O O . PRO B 1 675 ? 0.565 -6.688 1.342 1 97.5 675 PRO B O 1
ATOM 11036 N N . TYR B 1 676 ? -1.483 -7.473 1.762 1 97.56 676 TYR B N 1
ATOM 11037 C CA . TYR B 1 676 ? -1.433 -7.234 3.199 1 97.56 676 TYR B CA 1
ATOM 11038 C C . TYR B 1 676 ? -0.351 -8.086 3.855 1 97.56 676 TYR B C 1
ATOM 11040 O O . TYR B 1 676 ? 0.192 -7.711 4.898 1 97.56 676 TYR B O 1
ATOM 11048 N N . MET B 1 677 ? -0.037 -9.234 3.27 1 97.31 677 MET B N 1
ATOM 11049 C CA . MET B 1 677 ? 1.03 -10.07 3.809 1 97.31 677 MET B CA 1
ATOM 11050 C C . MET B 1 677 ? 2.389 -9.398 3.643 1 97.31 677 MET B C 1
ATOM 11052 O O . MET B 1 677 ? 3.229 -9.453 4.539 1 97.31 677 MET B O 1
ATOM 11056 N N . THR B 1 678 ? 2.566 -8.781 2.502 1 98.69 678 THR B N 1
ATOM 11057 C CA . THR B 1 678 ? 3.768 -7.984 2.287 1 98.69 678 THR B CA 1
ATOM 11058 C C . THR B 1 678 ? 3.799 -6.785 3.232 1 98.69 678 THR B C 1
ATOM 11060 O O . THR B 1 678 ? 4.84 -6.473 3.811 1 98.69 678 THR B O 1
ATOM 11063 N N . MET B 1 679 ? 2.678 -6.141 3.43 1 98.69 679 MET B N 1
ATOM 11064 C CA . MET B 1 679 ? 2.605 -4.98 4.312 1 98.69 679 MET B CA 1
ATOM 11065 C C . MET B 1 679 ? 2.865 -5.379 5.762 1 98.69 679 MET B C 1
ATOM 11067 O O . MET B 1 679 ? 3.441 -4.609 6.531 1 98.69 679 MET B O 1
ATOM 11071 N N . ARG B 1 680 ? 2.473 -6.566 6.18 1 98.5 680 ARG B N 1
ATOM 11072 C CA . ARG B 1 680 ? 2.771 -7.059 7.523 1 98.5 680 ARG B CA 1
ATOM 11073 C C . ARG B 1 680 ? 4.273 -7.25 7.711 1 98.5 680 ARG B C 1
ATOM 11075 O O . ARG B 1 680 ? 4.809 -6.965 8.789 1 98.5 680 ARG B O 1
ATOM 11082 N N . LEU B 1 681 ? 4.902 -7.797 6.648 1 98.81 681 LEU B N 1
ATOM 11083 C CA . LEU B 1 681 ? 6.355 -7.883 6.73 1 98.81 681 LEU B CA 1
ATOM 11084 C C . LEU B 1 681 ? 6.98 -6.496 6.801 1 98.81 681 LEU B C 1
ATOM 11086 O O . LEU B 1 681 ? 7.891 -6.258 7.598 1 98.81 681 LEU B O 1
ATOM 11090 N N . ALA B 1 682 ? 6.508 -5.566 5.996 1 98.81 682 ALA B N 1
ATOM 11091 C CA . ALA B 1 682 ? 6.977 -4.184 6.051 1 98.81 682 ALA B CA 1
ATOM 11092 C C . ALA B 1 682 ? 6.82 -3.607 7.457 1 98.81 682 ALA B C 1
ATOM 11094 O O . ALA B 1 682 ? 7.738 -2.973 7.98 1 98.81 682 ALA B O 1
ATOM 11095 N N . ASP B 1 683 ? 5.656 -3.816 8.055 1 98.56 683 ASP B N 1
ATOM 11096 C CA . ASP B 1 683 ? 5.379 -3.352 9.414 1 98.56 683 ASP B CA 1
ATOM 11097 C C . ASP B 1 683 ? 6.422 -3.879 10.398 1 98.56 683 ASP B C 1
ATOM 11099 O O . ASP B 1 683 ? 6.965 -3.117 11.195 1 98.56 683 ASP B O 1
ATOM 11103 N N . ALA B 1 684 ? 6.66 -5.195 10.32 1 98.56 684 ALA B N 1
ATOM 11104 C CA . ALA B 1 684 ? 7.621 -5.824 11.219 1 98.56 684 ALA B CA 1
ATOM 11105 C C . ALA B 1 684 ? 9.023 -5.258 11.008 1 98.56 684 ALA B C 1
ATOM 11107 O O . ALA B 1 684 ? 9.758 -5.023 11.969 1 98.56 684 ALA B O 1
ATOM 11108 N N . LEU B 1 685 ? 9.438 -5.07 9.742 1 98.81 685 LEU B N 1
ATOM 11109 C CA . LEU B 1 685 ? 10.742 -4.512 9.414 1 98.81 685 LEU B CA 1
ATOM 11110 C C . LEU B 1 685 ? 10.875 -3.088 9.953 1 98.81 685 LEU B C 1
ATOM 11112 O O . LEU B 1 685 ? 11.906 -2.729 10.523 1 98.81 685 LEU B O 1
ATOM 11116 N N . ILE B 1 686 ? 9.82 -2.268 9.805 1 98.56 686 ILE B N 1
ATOM 11117 C CA . ILE B 1 686 ? 9.812 -0.89 10.281 1 98.56 686 ILE B CA 1
ATOM 11118 C C . ILE B 1 686 ? 9.906 -0.87 11.805 1 98.56 686 ILE B C 1
ATOM 11120 O O . ILE B 1 686 ? 10.695 -0.111 12.375 1 98.56 686 ILE B O 1
ATOM 11124 N N . LYS B 1 687 ? 9.164 -1.714 12.477 1 97.25 687 LYS B N 1
ATOM 11125 C CA . LYS B 1 687 ? 9.195 -1.803 13.938 1 97.25 687 LYS B CA 1
ATOM 11126 C C . LYS B 1 687 ? 10.586 -2.207 14.43 1 97.25 687 LYS B C 1
ATOM 11128 O O . LYS B 1 687 ? 11.008 -1.791 15.508 1 97.25 687 LYS B O 1
ATOM 11133 N N . ALA B 1 688 ? 11.273 -2.98 13.602 1 97.94 688 ALA B N 1
ATOM 11134 C CA . ALA B 1 688 ? 12.625 -3.408 13.938 1 97.94 688 ALA B CA 1
ATOM 11135 C C . ALA B 1 688 ? 13.656 -2.387 13.461 1 97.94 688 ALA B C 1
ATOM 11137 O O . ALA B 1 688 ? 14.867 -2.621 13.562 1 97.94 688 ALA B O 1
ATOM 11138 N N . ASP B 1 689 ? 13.242 -1.231 12.914 1 97.56 689 ASP B N 1
ATOM 11139 C CA . ASP B 1 689 ? 14.047 -0.14 12.383 1 97.56 689 ASP B CA 1
ATOM 11140 C C . ASP B 1 689 ? 14.984 -0.637 11.281 1 97.56 689 ASP B C 1
ATOM 11142 O O . ASP B 1 689 ? 16.156 -0.25 11.234 1 97.56 689 ASP B O 1
ATOM 11146 N N . LYS B 1 690 ? 14.508 -1.62 10.453 1 98.19 690 LYS B N 1
ATOM 11147 C CA . LYS B 1 690 ? 15.281 -2.156 9.336 1 98.19 690 LYS B CA 1
ATOM 11148 C C . LYS B 1 690 ? 14.945 -1.434 8.031 1 98.19 690 LYS B C 1
ATOM 11150 O O . LYS B 1 690 ? 13.805 -1.025 7.82 1 98.19 690 LYS B O 1
ATOM 11155 N N . ASP B 1 691 ? 15.969 -1.26 7.184 1 97.62 691 ASP B N 1
ATOM 11156 C CA . ASP B 1 691 ? 15.773 -0.674 5.859 1 97.62 691 ASP B CA 1
ATOM 11157 C C . ASP B 1 691 ? 15.461 -1.75 4.824 1 97.62 691 ASP B C 1
ATOM 11159 O O . ASP B 1 691 ? 16.062 -2.82 4.828 1 97.62 691 ASP B O 1
ATOM 11163 N N . PHE B 1 692 ? 14.469 -1.553 4.09 1 98.62 692 PHE B N 1
ATOM 11164 C CA . PHE B 1 692 ? 14.078 -2.375 2.953 1 98.62 692 PHE B CA 1
ATOM 11165 C C . PHE B 1 692 ? 13.523 -1.512 1.825 1 98.62 692 PHE B C 1
ATOM 11167 O O . PHE B 1 692 ? 13.312 -0.31 2.004 1 98.62 692 PHE B O 1
ATOM 11174 N N . ASP B 1 693 ? 13.445 -2.037 0.653 1 98.75 693 ASP B N 1
ATOM 11175 C CA . ASP B 1 693 ? 12.844 -1.352 -0.489 1 98.75 693 ASP B CA 1
ATOM 11176 C C . ASP B 1 693 ? 11.508 -1.979 -0.864 1 98.75 693 ASP B C 1
ATOM 11178 O O . ASP B 1 693 ? 11.305 -3.182 -0.684 1 98.75 693 ASP B O 1
ATOM 11182 N N . LEU B 1 694 ? 10.594 -1.148 -1.252 1 98.81 694 LEU B N 1
ATOM 11183 C CA . LEU B 1 694 ? 9.234 -1.585 -1.575 1 98.81 694 LEU B CA 1
ATOM 11184 C C . LEU B 1 694 ? 8.789 -1.01 -2.914 1 98.81 694 LEU B C 1
ATOM 11186 O O . LEU B 1 694 ? 8.969 0.181 -3.178 1 98.81 694 LEU B O 1
ATOM 11190 N N . ILE B 1 695 ? 8.312 -1.805 -3.807 1 98.81 695 ILE B N 1
ATOM 11191 C CA . ILE B 1 695 ? 7.598 -1.384 -5.012 1 98.81 695 ILE B CA 1
ATOM 11192 C C . ILE B 1 695 ? 6.184 -1.959 -5.004 1 98.81 695 ILE B C 1
ATOM 11194 O O . ILE B 1 695 ? 6 -3.176 -5.094 1 98.81 695 ILE B O 1
ATOM 11198 N N . MET B 1 696 ? 5.207 -1.148 -4.742 1 98.69 696 MET B N 1
ATOM 11199 C CA . MET B 1 696 ? 3.803 -1.499 -4.926 1 98.69 696 MET B CA 1
ATOM 11200 C C . MET B 1 696 ? 3.318 -1.082 -6.312 1 98.69 696 MET B C 1
ATOM 11202 O O . MET B 1 696 ? 3.465 0.077 -6.703 1 98.69 696 MET B O 1
ATOM 11206 N N . ILE B 1 697 ? 2.746 -1.982 -7.066 1 98.62 697 ILE B N 1
ATOM 11207 C CA . ILE B 1 697 ? 2.342 -1.684 -8.438 1 98.62 697 ILE B CA 1
ATOM 11208 C C . ILE B 1 697 ? 0.823 -1.538 -8.508 1 98.62 697 ILE B C 1
ATOM 11210 O O . ILE B 1 697 ? 0.094 -2.529 -8.438 1 98.62 697 ILE B O 1
ATOM 11214 N N . PRO B 1 698 ? 0.319 -0.345 -8.688 1 98.12 698 PRO B N 1
ATOM 11215 C CA . PRO B 1 698 ? -1.127 -0.123 -8.758 1 98.12 698 PRO B CA 1
ATOM 11216 C C . PRO B 1 698 ? -1.784 -0.877 -9.914 1 98.12 698 PRO B C 1
ATOM 11218 O O . PRO B 1 698 ? -1.25 -0.9 -11.023 1 98.12 698 PRO B O 1
ATOM 11221 N N . GLY B 1 699 ? -2.912 -1.55 -9.609 1 96.31 699 GLY B N 1
ATOM 11222 C CA . GLY B 1 699 ? -3.703 -2.227 -10.625 1 96.31 699 GLY B CA 1
ATOM 11223 C C . GLY B 1 699 ? -3.205 -3.625 -10.938 1 96.31 699 GLY B C 1
ATOM 11224 O O . GLY B 1 699 ? -3.898 -4.406 -11.594 1 96.31 699 GLY B O 1
ATOM 11225 N N . ALA B 1 700 ? -2.02 -4.016 -10.438 1 96.94 700 ALA B N 1
ATOM 11226 C CA . ALA B 1 700 ? -1.436 -5.309 -10.789 1 96.94 700 ALA B CA 1
ATOM 11227 C C . ALA B 1 700 ? -1.989 -6.418 -9.906 1 96.94 700 ALA B C 1
ATOM 11229 O O . ALA B 1 700 ? -2.246 -6.203 -8.719 1 96.94 700 ALA B O 1
ATOM 11230 N N . GLU B 1 701 ? -2.166 -7.527 -10.562 1 96.12 701 GLU B N 1
ATOM 11231 C CA . GLU B 1 701 ? -2.572 -8.734 -9.852 1 96.12 701 GLU B CA 1
ATOM 11232 C C . GLU B 1 701 ? -1.365 -9.594 -9.492 1 96.12 701 GLU B C 1
ATOM 11234 O O . GLU B 1 701 ? -0.249 -9.086 -9.367 1 96.12 701 GLU B O 1
ATOM 11239 N N . HIS B 1 702 ? -1.525 -10.844 -9.125 1 96 702 HIS B N 1
ATOM 11240 C CA . HIS B 1 702 ? -0.536 -11.727 -8.523 1 96 702 HIS B CA 1
ATOM 11241 C C . HIS B 1 702 ? 0.637 -11.961 -9.469 1 96 702 HIS B C 1
ATOM 11243 O O . HIS B 1 702 ? 1.791 -12 -9.039 1 96 702 HIS B O 1
ATOM 11249 N N . SER B 1 703 ? 0.417 -12.156 -10.75 1 94.25 703 SER B N 1
ATOM 11250 C CA . SER B 1 703 ? 1.447 -12.484 -11.734 1 94.25 703 SER B CA 1
ATOM 11251 C C . SER B 1 703 ? 2.068 -11.219 -12.32 1 94.25 703 SER B C 1
ATOM 11253 O O . SER B 1 703 ? 3.029 -11.297 -13.086 1 94.25 703 SER B O 1
ATOM 11255 N N . LEU B 1 704 ? 1.483 -10.062 -12.023 1 95.88 704 LEU B N 1
ATOM 11256 C CA . LEU B 1 704 ? 1.926 -8.75 -12.484 1 95.88 704 LEU B CA 1
ATOM 11257 C C . LEU B 1 704 ? 1.809 -8.641 -14 1 95.88 704 LEU B C 1
ATOM 11259 O O . LEU B 1 704 ? 2.686 -8.078 -14.656 1 95.88 704 LEU B O 1
ATOM 11263 N N . TYR B 1 705 ? 0.745 -9.266 -14.508 1 91.44 705 TYR B N 1
ATOM 11264 C CA . TYR B 1 705 ? 0.495 -9.164 -15.938 1 91.44 705 TYR B CA 1
ATOM 11265 C C . TYR B 1 705 ? 0.367 -7.711 -16.375 1 91.44 705 TYR B C 1
ATOM 11267 O O . TYR B 1 705 ? -0.319 -6.918 -15.719 1 91.44 705 TYR B O 1
ATOM 11275 N N . GLY B 1 706 ? 1.077 -7.371 -17.375 1 91.06 706 GLY B N 1
ATOM 11276 C CA . GLY B 1 706 ? 1.072 -6.004 -17.875 1 91.06 706 GLY B CA 1
ATOM 11277 C C . GLY B 1 706 ? 2.193 -5.156 -17.312 1 91.06 706 GLY B C 1
ATOM 11278 O O . GLY B 1 706 ? 2.49 -4.078 -17.828 1 91.06 706 GLY B O 1
ATOM 11279 N N . TRP B 1 707 ? 2.83 -5.656 -16.234 1 94.94 707 TRP B N 1
ATOM 11280 C CA . TRP B 1 707 ? 3.859 -4.863 -15.57 1 94.94 707 TRP B CA 1
ATOM 11281 C C . TRP B 1 707 ? 5.145 -5.668 -15.406 1 94.94 707 TRP B C 1
ATOM 11283 O O . TRP B 1 707 ? 6.07 -5.242 -14.711 1 94.94 707 TRP B O 1
ATOM 11293 N N . LEU B 1 708 ? 5.266 -6.812 -16.047 1 94.94 708 LEU B N 1
ATOM 11294 C CA . LEU B 1 708 ? 6.422 -7.688 -15.883 1 94.94 708 LEU B CA 1
ATOM 11295 C C . LEU B 1 708 ? 7.703 -6.977 -16.312 1 94.94 708 LEU B C 1
ATOM 11297 O O . LEU B 1 708 ? 8.758 -7.184 -15.711 1 94.94 708 LEU B O 1
ATOM 11301 N N . HIS B 1 709 ? 7.602 -6.168 -17.406 1 95.88 709 HIS B N 1
ATOM 11302 C CA . HIS B 1 709 ? 8.781 -5.465 -17.891 1 95.88 709 HIS B CA 1
ATOM 11303 C C . HIS B 1 709 ? 9.383 -4.574 -16.812 1 95.88 709 HIS B C 1
ATOM 11305 O O . HIS B 1 709 ? 10.602 -4.562 -16.609 1 95.88 709 HIS B O 1
ATOM 11311 N N . TYR B 1 710 ? 8.57 -3.838 -16.094 1 97.5 710 TYR B N 1
ATOM 11312 C CA . TYR B 1 710 ? 9.047 -2.947 -15.047 1 97.5 710 TYR B CA 1
ATOM 11313 C C . TYR B 1 710 ? 9.586 -3.74 -13.859 1 97.5 710 TYR B C 1
ATOM 11315 O O . TYR B 1 710 ? 10.664 -3.438 -13.336 1 97.5 710 TYR B O 1
ATOM 11323 N N . SER B 1 711 ? 8.797 -4.75 -13.414 1 97.62 711 SER B N 1
ATOM 11324 C CA . SER B 1 711 ? 9.203 -5.57 -12.273 1 97.62 711 SER B CA 1
ATOM 11325 C C . SER B 1 711 ? 10.531 -6.27 -12.547 1 97.62 711 SER B C 1
ATOM 11327 O O . SER B 1 711 ? 11.406 -6.305 -11.68 1 97.62 711 SER B O 1
ATOM 11329 N N . LEU B 1 712 ? 10.727 -6.82 -13.711 1 97.44 712 LEU B N 1
ATOM 11330 C CA . LEU B 1 712 ? 11.953 -7.531 -14.07 1 97.44 712 LEU B CA 1
ATOM 11331 C C . LEU B 1 712 ? 13.133 -6.574 -14.148 1 97.44 712 LEU B C 1
ATOM 11333 O O . LEU B 1 712 ? 14.211 -6.867 -13.625 1 97.44 712 LEU B O 1
ATOM 11337 N N . ARG B 1 713 ? 12.93 -5.426 -14.805 1 98.06 713 ARG B N 1
ATOM 11338 C CA . ARG B 1 713 ? 14.016 -4.453 -14.906 1 98.06 713 ARG B CA 1
ATOM 11339 C C . ARG B 1 713 ? 14.484 -4.016 -13.523 1 98.06 713 ARG B C 1
ATOM 11341 O O . ARG B 1 713 ? 15.688 -3.957 -13.258 1 98.06 713 ARG B O 1
ATOM 11348 N N . ARG B 1 714 ? 13.516 -3.701 -12.68 1 98.56 714 ARG B N 1
ATOM 11349 C CA . ARG B 1 714 ? 13.852 -3.27 -11.328 1 98.56 714 ARG B CA 1
ATOM 11350 C C . ARG B 1 714 ? 14.562 -4.383 -10.562 1 98.56 714 ARG B C 1
ATOM 11352 O O . ARG B 1 714 ? 15.445 -4.113 -9.742 1 98.56 714 ARG B O 1
ATOM 11359 N N . THR B 1 715 ? 14.141 -5.617 -10.758 1 98.75 715 THR B N 1
ATOM 11360 C CA . THR B 1 715 ? 14.812 -6.762 -10.156 1 98.75 715 THR B CA 1
ATOM 11361 C C . THR B 1 715 ? 16.266 -6.852 -10.633 1 98.75 715 THR B C 1
ATOM 11363 O O . THR B 1 715 ? 17.188 -6.992 -9.828 1 98.75 715 THR B O 1
ATOM 11366 N N . TRP B 1 716 ? 16.484 -6.723 -12.008 1 98.69 716 TRP B N 1
ATOM 11367 C CA . TRP B 1 716 ? 17.828 -6.734 -12.57 1 98.69 716 TRP B CA 1
ATOM 11368 C C . TRP B 1 716 ? 18.688 -5.625 -11.961 1 98.69 716 TRP B C 1
ATOM 11370 O O . TRP B 1 716 ? 19.797 -5.879 -11.484 1 98.69 716 TRP B O 1
ATOM 11380 N N . ASP B 1 717 ? 18.109 -4.441 -11.922 1 98.56 717 ASP B N 1
ATOM 11381 C CA . ASP B 1 717 ? 18.828 -3.271 -11.43 1 98.56 717 ASP B CA 1
ATOM 11382 C C . ASP B 1 717 ? 19.25 -3.463 -9.969 1 98.56 717 ASP B C 1
ATOM 11384 O O . ASP B 1 717 ? 20.328 -3.043 -9.57 1 98.56 717 ASP B O 1
ATOM 11388 N N . TYR B 1 718 ? 18.359 -4.035 -9.219 1 98.62 718 TYR B N 1
ATOM 11389 C CA . TYR B 1 718 ? 18.641 -4.215 -7.801 1 98.62 718 TYR B CA 1
ATOM 11390 C C . TYR B 1 718 ? 19.844 -5.121 -7.586 1 98.62 718 TYR B C 1
ATOM 11392 O O . TYR B 1 718 ? 20.719 -4.816 -6.766 1 98.62 718 TYR B O 1
ATOM 11400 N N . PHE B 1 719 ? 19.906 -6.242 -8.289 1 98.81 719 PHE B N 1
ATOM 11401 C CA . PHE B 1 719 ? 21.031 -7.16 -8.18 1 98.81 719 PHE B CA 1
ATOM 11402 C C . PHE B 1 719 ? 22.297 -6.531 -8.75 1 98.81 719 PHE B C 1
ATOM 11404 O O . PHE B 1 719 ? 23.391 -6.738 -8.219 1 98.81 719 PHE B O 1
ATOM 11411 N N . VAL B 1 720 ? 22.188 -5.824 -9.859 1 98.25 720 VAL B N 1
ATOM 11412 C CA . VAL B 1 720 ? 23.344 -5.168 -10.461 1 98.25 720 VAL B CA 1
ATOM 11413 C C . VAL B 1 720 ? 23.922 -4.156 -9.477 1 98.25 720 VAL B C 1
ATOM 11415 O O . VAL B 1 720 ? 25.141 -4.121 -9.266 1 98.25 720 VAL B O 1
ATOM 11418 N N . ARG B 1 721 ? 23.062 -3.422 -8.805 1 97.12 721 ARG B N 1
ATOM 11419 C CA . ARG B 1 721 ? 23.5 -2.377 -7.887 1 97.12 721 ARG B CA 1
ATOM 11420 C C . ARG B 1 721 ? 24.078 -2.979 -6.609 1 97.12 721 ARG B C 1
ATOM 11422 O O . ARG B 1 721 ? 25.141 -2.562 -6.145 1 97.12 721 ARG B O 1
ATOM 11429 N N . HIS B 1 722 ? 23.422 -3.973 -6.062 1 97.81 722 HIS B N 1
ATOM 11430 C CA . HIS B 1 722 ? 23.719 -4.344 -4.68 1 97.81 722 HIS B CA 1
ATOM 11431 C C . HIS B 1 722 ? 24.531 -5.629 -4.613 1 97.81 722 HIS B C 1
ATOM 11433 O O . HIS B 1 722 ? 25.172 -5.91 -3.602 1 97.81 722 HIS B O 1
ATOM 11439 N N . LEU B 1 723 ? 24.406 -6.473 -5.641 1 97.88 723 LEU B N 1
ATOM 11440 C CA . LEU B 1 723 ? 25.156 -7.73 -5.633 1 97.88 723 LEU B CA 1
ATOM 11441 C C . LEU B 1 723 ? 26.375 -7.648 -6.547 1 97.88 723 LEU B C 1
ATOM 11443 O O . LEU B 1 723 ? 27.469 -8.023 -6.145 1 97.88 723 LEU B O 1
ATOM 11447 N N . HIS B 1 724 ? 26.172 -7.133 -7.801 1 95.62 724 HIS B N 1
ATOM 11448 C CA . HIS B 1 724 ? 27.266 -6.91 -8.719 1 95.62 724 HIS B CA 1
ATOM 11449 C C . HIS B 1 724 ? 28.141 -5.734 -8.266 1 95.62 724 HIS B C 1
ATOM 11451 O O . HIS B 1 724 ? 29.359 -5.77 -8.414 1 95.62 724 HIS B O 1
ATOM 11457 N N . GLY B 1 725 ? 27.453 -4.676 -7.727 1 94.12 725 GLY B N 1
ATOM 11458 C CA . GLY B 1 725 ? 28.172 -3.541 -7.164 1 94.12 725 GLY B CA 1
ATOM 11459 C C . GLY B 1 725 ? 28.422 -2.439 -8.18 1 94.12 725 GLY B C 1
ATOM 11460 O O . GLY B 1 725 ? 29.344 -1.627 -8 1 94.12 725 GLY B O 1
ATOM 11461 N N . THR B 1 726 ? 27.672 -2.477 -9.266 1 94.5 726 THR B N 1
ATOM 11462 C CA . THR B 1 726 ? 27.781 -1.43 -10.273 1 94.5 726 THR B CA 1
ATOM 11463 C C . THR B 1 726 ? 26.438 -0.758 -10.516 1 94.5 726 THR B C 1
ATOM 11465 O O . THR B 1 726 ? 25.406 -1.261 -10.078 1 94.5 726 THR B O 1
ATOM 11468 N N . GLU B 1 727 ? 26.391 0.404 -11.164 1 93.88 727 GLU B N 1
ATOM 11469 C CA . GLU B 1 727 ? 25.156 1.129 -11.445 1 93.88 727 GLU B CA 1
ATOM 11470 C C . GLU B 1 727 ? 24.469 0.583 -12.695 1 93.88 727 GLU B C 1
ATOM 11472 O O . GLU B 1 727 ? 25.109 0.422 -13.742 1 93.88 727 GLU B O 1
ATOM 11477 N N . PRO B 1 728 ? 23.266 0.196 -12.57 1 96.44 728 PRO B N 1
ATOM 11478 C CA . PRO B 1 728 ? 22.547 -0.281 -13.75 1 96.44 728 PRO B CA 1
ATOM 11479 C C . PRO B 1 728 ? 22.484 0.763 -14.867 1 96.44 728 PRO B C 1
ATOM 11481 O O . PRO B 1 728 ? 22.5 1.965 -14.594 1 96.44 728 PRO B O 1
ATOM 11484 N N . PRO B 1 729 ? 22.438 0.271 -16 1 94.44 729 PRO B N 1
ATOM 11485 C CA . PRO B 1 729 ? 22.203 1.225 -17.094 1 94.44 729 PRO B CA 1
ATOM 11486 C C . PRO B 1 729 ? 20.766 1.717 -17.141 1 94.44 729 PRO B C 1
ATOM 11488 O O . PRO B 1 729 ? 19.922 1.265 -16.359 1 94.44 729 PRO B O 1
ATOM 11491 N N . GLY B 1 730 ? 20.422 2.775 -17.844 1 91.31 730 GLY B N 1
ATOM 11492 C CA . GLY B 1 730 ? 19.062 3.279 -18.016 1 91.31 730 GLY B CA 1
ATOM 11493 C C . GLY B 1 730 ? 18.312 2.602 -19.141 1 91.31 730 GLY B C 1
ATOM 11494 O O . GLY B 1 730 ? 17.797 3.27 -20.047 1 91.31 730 GLY B O 1
ATOM 11495 N N . TYR B 1 731 ? 18.234 1.203 -19.062 1 95.38 731 TYR B N 1
ATOM 11496 C CA . TYR B 1 731 ? 17.609 0.41 -20.125 1 95.38 731 TYR B CA 1
ATOM 11497 C C . TYR B 1 731 ? 16.125 0.221 -19.859 1 95.38 731 TYR B C 1
ATOM 11499 O O . TYR B 1 731 ? 15.711 0.006 -18.719 1 95.38 731 TYR B O 1
ATOM 11507 N N . ARG B 1 732 ? 15.328 0.36 -20.906 1 95.19 732 ARG B N 1
ATOM 11508 C CA . ARG B 1 732 ? 13.883 0.134 -20.828 1 95.19 732 ARG B CA 1
ATOM 11509 C C . ARG B 1 732 ? 13.5 -1.182 -21.5 1 95.19 732 ARG B C 1
ATOM 11511 O O . ARG B 1 732 ? 13.758 -1.379 -22.688 1 95.19 732 ARG B O 1
ATOM 11518 N N . LEU B 1 733 ? 12.891 -2.121 -20.672 1 96 733 LEU B N 1
ATOM 11519 C CA . LEU B 1 733 ? 12.383 -3.371 -21.234 1 96 733 LEU B CA 1
ATOM 11520 C C . LEU B 1 733 ? 11.055 -3.141 -21.953 1 96 733 LEU B C 1
ATOM 11522 O O . LEU B 1 733 ? 10.242 -2.322 -21.516 1 96 733 LEU B O 1
ATOM 11526 N N . GLN B 1 734 ? 10.82 -3.881 -22.969 1 91.25 734 GLN B N 1
ATOM 11527 C CA . GLN B 1 734 ? 9.539 -3.85 -23.656 1 91.25 734 GLN B CA 1
ATOM 11528 C C . GLN B 1 734 ? 8.484 -4.645 -22.891 1 91.25 734 GLN B C 1
ATOM 11530 O O . GLN B 1 734 ? 8.805 -5.633 -22.219 1 91.25 734 GLN B O 1
ATOM 11535 N N . PRO B 1 735 ? 7.211 -4.145 -22.969 1 88.25 735 PRO B N 1
ATOM 11536 C CA . PRO B 1 735 ? 6.152 -4.953 -22.359 1 88.25 735 PRO B CA 1
ATOM 11537 C C . PRO B 1 735 ? 6.129 -6.387 -22.875 1 88.25 735 PRO B C 1
ATOM 11539 O O . PRO B 1 735 ? 6.312 -6.613 -24.078 1 88.25 735 PRO B O 1
ATOM 11542 N N . LEU B 1 736 ? 6.102 -7.289 -21.906 1 80.88 736 LEU B N 1
ATOM 11543 C CA . LEU B 1 736 ? 6.051 -8.695 -22.281 1 80.88 736 LEU B CA 1
ATOM 11544 C C . LEU B 1 736 ? 4.613 -9.133 -22.562 1 80.88 736 LEU B C 1
ATOM 11546 O O . LEU B 1 736 ? 3.74 -8.984 -21.703 1 80.88 736 LEU B O 1
ATOM 11550 N N . LEU B 1 737 ? 4.23 -9.141 -23.781 1 65.5 737 LEU B N 1
ATOM 11551 C CA . LEU B 1 737 ? 2.873 -9.492 -24.188 1 65.5 737 LEU B CA 1
ATOM 11552 C C . LEU B 1 737 ? 2.596 -10.969 -23.938 1 65.5 737 LEU B C 1
ATOM 11554 O O . LEU B 1 737 ? 3.506 -11.797 -24 1 65.5 737 LEU B O 1
ATOM 11558 N N . LEU B 1 738 ? 1.482 -11.203 -23.188 1 59.25 738 LEU B N 1
ATOM 11559 C CA . LEU B 1 738 ? 1.047 -12.586 -23.047 1 59.25 738 LEU B CA 1
ATOM 11560 C C . LEU B 1 738 ? 1.046 -13.305 -24.391 1 59.25 738 LEU B C 1
ATOM 11562 O O . LEU B 1 738 ? 0.756 -12.688 -25.422 1 59.25 738 LEU B O 1
ATOM 11566 N N . PRO B 1 739 ? 1.78 -14.453 -24.375 1 49.84 739 PRO B N 1
ATOM 11567 C CA . PRO B 1 739 ? 1.583 -15.203 -25.625 1 49.84 739 PRO B CA 1
ATOM 11568 C C . PRO B 1 739 ? 0.117 -15.266 -26.047 1 49.84 739 PRO B C 1
ATOM 11570 O O . PRO B 1 739 ? -0.778 -15.188 -25.203 1 49.84 739 PRO B O 1
ATOM 11573 N N . SER B 1 740 ? -0.149 -14.766 -27.25 1 42.31 740 SER B N 1
ATOM 11574 C CA . SER B 1 740 ? -1.49 -14.938 -27.812 1 42.31 740 SER B CA 1
ATOM 11575 C C . SER B 1 740 ? -2.148 -16.203 -27.281 1 42.31 740 SER B C 1
ATOM 11577 O O . SER B 1 740 ? -1.53 -17.266 -27.266 1 42.31 740 SER B O 1
ATOM 11579 N N . LEU B 1 741 ? -2.912 -16.062 -26.219 1 37.22 741 LEU B N 1
ATOM 11580 C CA . LEU B 1 741 ? -3.699 -17.25 -25.906 1 37.22 741 LEU B CA 1
ATOM 11581 C C . LEU B 1 741 ? -4.172 -17.953 -27.172 1 37.22 741 LEU B C 1
ATOM 11583 O O . LEU B 1 741 ? -4.875 -17.359 -27.984 1 37.22 741 LEU B O 1
ATOM 11587 N N . GLY B 1 742 ? -3.217 -18.547 -27.938 1 33.56 742 GLY B N 1
ATOM 11588 C CA . GLY B 1 742 ? -3.695 -19.344 -29.047 1 33.56 742 GLY B CA 1
ATOM 11589 C C . GLY B 1 742 ? -4.855 -20.25 -28.672 1 33.56 742 GLY B C 1
ATOM 11590 O O . GLY B 1 742 ? -5.023 -20.594 -27.5 1 33.56 742 GLY B O 1
#

InterPro domains:
  IPR001375 Peptidase S9, prolyl oligopeptidase, catalytic domain [PF00326] (530-724)
  IPR002469 Dipeptidylpeptidase IV, N-terminal domain [PF00930] (129-442)
  IPR029058 Alpha/Beta hydrolase fold [G3DSA:3.40.50.1820] (468-722)
  IPR029058 Alpha/Beta hydrolase fold [SSF53474] (472-723)
  IPR050278 Serine protease S9B/DPPIV [PTHR11731] (129-719)